Protein 6PAL (pdb70)

InterPro domains:
  IPR017853 Glycoside hydrolase superfamily [SSF51445] (33-312)

Nearest PDB structures (foldseek):
  6pal-assembly1_A  TM=1.002E+00  e=4.638E-93  Bacteroides uniformis
  6pal-assembly1_B  TM=1.001E+00  e=1.033E-88  Bacteroides uniformis
  3wfl-assembly1_A  TM=7.219E-01  e=1.065E-09  Talaromyces trachyspermus
  3wh9-assembly2_B  TM=6.836E-01  e=8.680E-09  Aspergillus niger
  8zqa-assembly1_F  TM=3.815E-01  e=1.167E-03  Rhodothermus profundi

Organism: Bacteroides uniformis (NCBI:txid820)

Sequence (803 aa):
AMGIVIEKAADGYKLSIDGRETYIKGVGGTYRLDIAAQSGANAFRTWGGNVEEIKKNLALASEEHNMYVMQGIGMTKDSIRYYDDEYKNKMRREEVRLLAETFKNDTSLLAWGIGNEIELGNANIAAAWNFVEELAQLIKSIDKRHLVVSTVISYNPSALDSVAKYAPSLDYVVGINVYGPMGEVQAVVDRSDYKGAFMITEWGPTGWWETASTEEWKAPIEQTSEEKRQVYEERYTQYISSANTRCLGSFVFLWGQKEERTPTWFSMFVEDKVDSLPLKGEKTPMVEAMQRVWTGKELDETAPIVRGMTIDGKSAIDNVRIKAGTLFKAEVSVTDKSLAYVWEVLKEATVLGFGGSYEPRPERMGDVAVSDKNVYETMIKVPGEEYRLYVYVLDNTGFVSTANIPFQVIDGIVIEKAGYKLSIDGRETYIKGVGGTYRLDIAAQSGANAFRTWGGNVEEIKKNLALASEHNMYVMQGIGMTKDSSIRYYDDEYKNKMRREEVRLLAETFKNDTSLLAWGIGNEIELGNANIAAAWNFVEELAQLIKSIDKRHLVSTVISYNPSALDSVAKYAPSLDYVGINVYGPMGEVQAVVDRSDYKGAFMITEWGPTGWWETASTEWKAPIEQTSEEKRQVYEERYTQYISANTRCLGSFVFLWGQKEERTPTWFSMFVEDKVDSLPLKGEKTPMVEAMQRVWTGKELDETAPIVRGMTIDGKSAIDNVRIKAGTLFKAEVSVTDSLAYVWEVLKEATVLGFGGSYEPRPERMGDVAVSDKNVYETMIKVPGEYRLYVYVLDNTGFVSTANIPFQVID

Structure (mmCIF, N/CA/C/O backbone):
data_6PAL
#
_entry.id   6PAL
#
_cell.length_a   65.675
_cell.length_b   106.030
_cell.length_c   126.977
_cell.angle_alpha   90.000
_cell.angle_beta   90.000
_cell.angle_gamma   90.000
#
_symmetry.space_group_name_H-M   'P 21 21 21'
#
loop_
_entity.id
_entity.type
_entity.pdbx_description
1 polymer 'Uncharacterized protein'
2 non-polymer 'ACETATE ION'
3 non-polymer 'SULFATE ION'
4 water water
#
loop_
_atom_site.group_PDB
_atom_site.id
_atom_site.type_symbol
_atom_site.label_atom_id
_atom_site.label_alt_id
_atom_site.label_comp_id
_atom_site.label_asym_id
_atom_site.label_entity_id
_atom_site.label_seq_id
_atom_site.pdbx_PDB_ins_code
_atom_site.Cartn_x
_atom_site.Cartn_y
_atom_site.Cartn_z
_atom_site.occupancy
_atom_site.B_iso_or_equiv
_atom_site.auth_seq_id
_atom_site.auth_comp_id
_atom_site.auth_asym_id
_atom_site.auth_atom_id
_atom_site.pdbx_PDB_model_num
ATOM 1 N N . ALA A 1 1 ? 12.863 -17.886 3.946 1.000 54.760 23 ALA A N 1
ATOM 2 C CA . ALA A 1 1 ? 12.697 -17.855 2.465 1.000 48.130 23 ALA A CA 1
ATOM 3 C C . ALA A 1 1 ? 13.604 -16.783 1.827 1.000 37.690 23 ALA A C 1
ATOM 4 O O . ALA A 1 1 ? 13.291 -16.376 0.677 1.000 36.740 23 ALA A O 1
ATOM 13 N N . MET A 1 2 ? 14.702 -16.358 2.478 1.000 35.090 24 MET A N 1
ATOM 14 C CA . MET A 1 2 ? 15.632 -15.347 1.879 1.000 35.090 24 MET A CA 1
ATOM 15 C C . MET A 1 2 ? 16.556 -16.006 0.852 1.000 34.390 24 MET A C 1
ATOM 16 O O . MET A 1 2 ? 16.950 -17.166 1.042 1.000 33.310 24 MET A O 1
ATOM 30 N N . GLY A 1 3 ? 16.910 -15.232 -0.162 1.000 29.740 25 GLY A N 1
ATOM 31 C CA . GLY A 1 3 ? 17.739 -15.661 -1.295 1.000 30.310 25 GLY A CA 1
ATOM 32 C C . GLY A 1 3 ? 16.862 -15.929 -2.504 1.000 29.040 25 GLY A C 1
ATOM 33 O O . GLY A 1 3 ? 15.670 -15.599 -2.465 1.000 24.820 25 GLY A O 1
ATOM 37 N N . ILE A 1 4 ? 17.429 -16.553 -3.537 1.000 25.860 26 ILE A N 1
ATOM 38 C CA . ILE A 1 4 ? 16.744 -16.673 -4.847 1.000 24.310 26 ILE A CA 1
ATOM 39 C C . ILE A 1 4 ? 16.238 -18.111 -4.944 1.000 22.350 26 ILE A C 1
ATOM 40 O O . ILE A 1 4 ? 17.052 -19.047 -4.776 1.000 23.020 26 ILE A O 1
ATOM 56 N N . VAL A 1 5 ? 14.954 -18.287 -5.189 1.000 23.320 27 VAL A N 1
ATOM 57 C CA . VAL A 1 5 ? 14.351 -19.646 -5.224 1.000 25.320 27 VAL A CA 1
ATOM 58 C C . VAL A 1 5 ? 13.430 -19.743 -6.432 1.000 25.690 27 VAL A C 1
ATOM 59 O O . VAL A 1 5 ? 12.708 -18.804 -6.729 1.000 27.710 27 VAL A O 1
ATOM 72 N N . ILE A 1 6 ? 13.418 -20.918 -7.031 1.000 22.940 28 ILE A N 1
ATOM 73 C CA . ILE A 1 6 ? 12.465 -21.293 -8.095 1.000 24.270 28 ILE A CA 1
ATOM 74 C C . ILE A 1 6 ? 11.492 -22.298 -7.473 1.000 30.740 28 ILE A C 1
ATOM 75 O O . ILE A 1 6 ? 11.970 -23.266 -6.871 1.000 31.870 28 ILE A O 1
ATOM 91 N N . GLU A 1 7 ? 10.198 -22.069 -7.604 1.000 30.830 29 GLU A N 1
ATOM 92 C CA . GLU A 1 7 ? 9.170 -22.984 -7.061 1.000 36.330 29 GLU A CA 1
ATOM 93 C C . GLU A 1 7 ? 8.234 -23.391 -8.192 1.000 36.590 29 GLU A C 1
ATOM 94 O O . GLU A 1 7 ? 8.004 -22.561 -9.094 1.000 30.200 29 GLU A O 1
ATOM 106 N N . LYS A 1 8 ? 7.735 -24.627 -8.137 1.000 34.120 30 LYS A N 1
ATOM 107 C CA . LYS A 1 8 ? 6.562 -25.049 -8.929 1.000 36.920 30 LYS A CA 1
ATOM 108 C C . LYS A 1 8 ? 5.415 -24.085 -8.627 1.000 38.870 30 LYS A C 1
ATOM 109 O O . LYS A 1 8 ? 5.181 -23.756 -7.447 1.000 45.570 30 LYS A O 1
ATOM 128 N N . ALA A 1 9 ? 4.781 -23.578 -9.678 1.000 35.820 31 ALA A N 1
ATOM 129 C CA . ALA A 1 9 ? 3.560 -22.763 -9.614 1.000 37.930 31 ALA A CA 1
ATOM 130 C C . ALA A 1 9 ? 2.410 -23.695 -10.012 1.000 43.470 31 ALA A C 1
ATOM 131 O O . ALA A 1 9 ? 2.697 -24.836 -10.409 1.000 43.440 31 ALA A O 1
ATOM 138 N N . ALA A 1 10 ? 1.160 -23.268 -9.847 1.000 49.590 32 ALA A N 1
ATOM 139 C CA . ALA A 1 10 ? -0.024 -24.013 -10.323 1.000 47.630 32 ALA A CA 1
ATOM 140 C C . ALA A 1 10 ? 0.209 -24.362 -11.802 1.000 48.930 32 ALA A C 1
ATOM 141 O O . ALA A 1 10 ? 0.084 -25.539 -12.171 1.000 52.010 32 ALA A O 1
ATOM 148 N N . ASP A 1 11 ? 0.622 -23.363 -12.587 1.000 46.110 33 ASP A N 1
ATOM 149 C CA . ASP A 1 11 ? 1.061 -23.476 -14.001 1.000 42.370 33 ASP A CA 1
ATOM 150 C C . ASP A 1 11 ? 2.560 -23.135 -14.092 1.000 37.230 33 ASP A C 1
ATOM 151 O O . ASP A 1 11 ? 2.913 -21.953 -13.836 1.000 36.430 33 ASP A O 1
ATOM 160 N N . GLY A 1 12 ? 3.399 -24.112 -14.445 1.000 32.440 34 GLY A N 1
ATOM 161 C CA . GLY A 1 12 ? 4.845 -23.907 -14.678 1.000 30.970 34 GLY A CA 1
ATOM 162 C C . GLY A 1 12 ? 5.609 -23.575 -13.409 1.000 29.410 34 GLY A C 1
ATOM 163 O O . GLY A 1 12 ? 5.436 -24.278 -12.378 1.000 28.930 34 GLY A O 1
ATOM 167 N N . TYR A 1 13 ? 6.425 -22.522 -13.448 1.000 24.880 35 TYR A N 1
ATOM 168 C CA . TYR A 1 13 ? 7.365 -22.199 -12.353 1.000 22.380 35 TYR A CA 1
ATOM 169 C C . TYR A 1 13 ? 7.321 -20.700 -12.102 1.000 23.130 35 TYR A C 1
ATOM 170 O O . TYR A 1 13 ? 6.986 -19.949 -13.043 1.000 23.920 35 TYR A O 1
ATOM 188 N N . LYS A 1 14 ? 7.800 -20.299 -10.930 1.000 24.650 36 LYS A N 1
ATOM 189 C CA . LYS A 1 14 ? 7.986 -18.865 -10.605 1.000 25.810 36 LYS A CA 1
ATOM 190 C C . LYS A 1 14 ? 9.294 -18.709 -9.854 1.000 24.430 36 LYS A C 1
ATOM 191 O O . LYS A 1 14 ? 9.756 -19.660 -9.207 1.000 28.330 36 LYS A O 1
ATOM 210 N N . LEU A 1 15 ? 9.867 -17.524 -9.942 1.000 22.600 37 LEU A N 1
ATOM 211 C CA . LEU A 1 15 ? 11.153 -17.189 -9.313 1.000 23.090 37 LEU A CA 1
ATOM 212 C C . LEU A 1 15 ? 10.872 -16.094 -8.300 1.000 22.270 37 LEU A C 1
ATOM 213 O O . LEU A 1 15 ? 10.144 -15.147 -8.650 1.000 23.640 37 LEU A O 1
ATOM 229 N N . SER A 1 16 ? 11.396 -16.271 -7.093 1.000 23.610 38 SER A N 1
ATOM 230 C CA . SER A 1 16 ? 11.290 -15.298 -5.976 1.000 25.620 38 SER A CA 1
ATOM 231 C C . SER A 1 16 ? 12.679 -14.873 -5.522 1.000 23.740 38 SER A C 1
ATOM 232 O O . SER A 1 16 ? 13.588 -15.708 -5.469 1.000 27.200 38 SER A O 1
ATOM 240 N N . ILE A 1 17 ? 12.833 -13.577 -5.291 1.000 23.750 39 ILE A N 1
ATOM 241 C CA . ILE A 1 17 ? 14.031 -12.945 -4.710 1.000 22.660 39 ILE A CA 1
ATOM 242 C C . ILE A 1 17 ? 13.598 -12.439 -3.323 1.000 24.720 39 ILE A C 1
ATOM 243 O O . ILE A 1 17 ? 12.732 -11.538 -3.279 1.000 23.510 39 ILE A O 1
ATOM 259 N N . ASP A 1 18 ? 14.111 -13.053 -2.263 1.000 24.040 40 ASP A N 1
ATOM 260 C CA . ASP A 1 18 ? 13.756 -12.652 -0.875 1.000 25.520 40 ASP A CA 1
ATOM 261 C C . ASP A 1 18 ? 12.230 -12.669 -0.707 1.000 24.390 40 ASP A C 1
ATOM 262 O O . ASP A 1 18 ? 11.654 -11.741 -0.133 1.000 27.580 40 ASP A O 1
ATOM 271 N N . GLY A 1 19 ? 11.593 -13.704 -1.226 1.000 23.900 41 GLY A N 1
ATOM 272 C CA . GLY A 1 19 ? 10.157 -13.989 -1.087 1.000 25.360 41 GLY A CA 1
ATOM 273 C C . GLY A 1 19 ? 9.290 -13.157 -2.006 1.000 27.020 41 GLY A C 1
ATOM 274 O O . GLY A 1 19 ? 8.079 -13.284 -1.888 1.000 26.470 41 GLY A O 1
ATOM 278 N N . ARG A 1 20 ? 9.857 -12.344 -2.898 1.000 26.370 42 ARG A N 1
ATOM 279 C CA . ARG A 1 20 ? 9.070 -11.538 -3.859 1.000 25.850 42 ARG A CA 1
ATOM 280 C C . ARG A 1 20 ? 9.183 -12.124 -5.267 1.000 25.600 42 ARG A C 1
ATOM 281 O O . ARG A 1 20 ? 10.289 -12.114 -5.820 1.000 23.410 42 ARG A O 1
ATOM 302 N N . GLU A 1 21 ? 8.059 -12.558 -5.834 1.000 25.770 43 GLU A N 1
ATOM 303 C CA . GLU A 1 21 ? 7.998 -13.091 -7.212 1.000 28.570 43 GLU A CA 1
ATOM 304 C C . GLU A 1 21 ? 8.498 -12.016 -8.184 1.000 25.710 43 GLU A C 1
ATOM 305 O O . GLU A 1 21 ? 8.013 -10.863 -8.132 1.000 27.260 43 GLU A O 1
ATOM 317 N N . THR A 1 22 ? 9.496 -12.342 -9.000 1.000 23.820 44 THR A N 1
ATOM 318 C CA . THR A 1 22 ? 10.203 -11.357 -9.855 1.000 22.990 44 THR A CA 1
ATOM 319 C C . THR A 1 22 ? 10.452 -11.975 -11.225 1.000 25.180 44 THR A C 1
ATOM 320 O O . THR A 1 22 ? 11.084 -13.047 -11.289 1.000 24.580 44 THR A O 1
ATOM 331 N N . TYR A 1 23 ? 10.037 -11.302 -12.280 1.000 20.120 45 TYR A N 1
ATOM 332 C CA . TYR A 1 23 ? 10.336 -11.775 -13.653 1.000 21.470 45 TYR A CA 1
ATOM 333 C C . TYR A 1 23 ? 11.688 -11.188 -14.055 1.000 19.050 45 TYR A C 1
ATOM 334 O O . TYR A 1 23 ? 11.983 -10.018 -13.702 1.000 21.350 45 TYR A O 1
ATOM 352 N N . ILE A 1 24 ? 12.488 -11.958 -14.772 1.000 19.790 46 ILE A N 1
ATOM 353 C CA . ILE A 1 24 ? 13.831 -11.509 -15.224 1.000 19.260 46 ILE A CA 1
ATOM 354 C C . ILE A 1 24 ? 13.693 -10.870 -16.607 1.000 20.090 46 ILE A C 1
ATOM 355 O O . ILE A 1 24 ? 13.459 -11.579 -17.590 1.000 19.190 46 ILE A O 1
ATOM 371 N N . LYS A 1 25 ? 13.815 -9.544 -16.606 1.000 19.770 47 LYS A N 1
ATOM 372 C CA . LYS A 1 25 ? 13.650 -8.621 -17.748 1.000 19.520 47 LYS A CA 1
ATOM 373 C C . LYS A 1 25 ? 15.056 -8.151 -18.083 1.000 18.980 47 LYS A C 1
ATOM 374 O O . LYS A 1 25 ? 15.511 -7.106 -17.549 1.000 20.360 47 LYS A O 1
ATOM 393 N N . GLY A 1 26 ? 15.750 -8.939 -18.906 1.000 18.140 48 GLY A N 1
ATOM 394 C CA . GLY A 1 26 ? 17.198 -8.784 -19.041 1.000 16.810 48 GLY A CA 1
ATOM 395 C C . GLY A 1 26 ? 17.676 -8.339 -20.407 1.000 17.230 48 GLY A C 1
ATOM 396 O O . GLY A 1 26 ? 16.965 -8.499 -21.445 1.000 16.910 48 GLY A O 1
ATOM 400 N N . VAL A 1 27 ? 18.890 -7.817 -20.390 1.000 17.430 49 VAL A N 1
ATOM 401 C CA . VAL A 1 27 ? 19.683 -7.542 -21.609 1.000 15.930 49 VAL A CA 1
ATOM 402 C C . VAL A 1 27 ? 20.952 -8.398 -21.563 1.000 16.730 49 VAL A C 1
ATOM 403 O O . VAL A 1 27 ? 21.515 -8.594 -20.463 1.000 17.880 49 VAL A O 1
ATOM 416 N N . GLY A 1 28 ? 21.419 -8.815 -22.738 1.000 17.780 50 GLY A N 1
ATOM 417 C CA . GLY A 1 28 ? 22.772 -9.389 -22.899 1.000 19.920 50 GLY A CA 1
ATOM 418 C C . GLY A 1 28 ? 23.824 -8.292 -22.799 1.000 19.140 50 GLY A C 1
ATOM 419 O O . GLY A 1 28 ? 23.737 -7.310 -23.539 1.000 19.190 50 GLY A O 1
ATOM 423 N N . GLY A 1 29 ? 24.784 -8.429 -21.882 1.000 20.240 51 GLY A N 1
ATOM 424 C CA . GLY A 1 29 ? 25.966 -7.558 -21.811 1.000 21.720 51 GLY A CA 1
ATOM 425 C C . GLY A 1 29 ? 25.735 -6.328 -20.950 1.000 21.880 51 GLY A C 1
ATOM 426 O O . GLY A 1 29 ? 24.705 -6.241 -20.265 1.000 22.100 51 GLY A O 1
ATOM 430 N N . THR A 1 30 ? 26.652 -5.364 -21.039 1.000 22.060 52 THR A N 1
ATOM 431 C CA . THR A 1 30 ? 26.727 -4.211 -20.110 1.000 22.280 52 THR A CA 1
ATOM 432 C C . THR A 1 30 ? 26.748 -2.882 -20.865 1.000 23.100 52 THR A C 1
ATOM 433 O O . THR A 1 30 ? 27.133 -1.876 -20.260 1.000 21.560 52 THR A O 1
ATOM 444 N N . TYR A 1 31 ? 26.300 -2.846 -22.117 1.000 19.840 53 TYR A N 1
ATOM 445 C CA . TYR A 1 31 ? 26.230 -1.586 -22.882 1.000 21.070 53 TYR A CA 1
ATOM 446 C C . TYR A 1 31 ? 25.018 -0.759 -22.447 1.000 19.260 53 TYR A C 1
ATOM 447 O O . TYR A 1 31 ? 23.902 -1.277 -22.423 1.000 20.810 53 TYR A O 1
ATOM 465 N N . ARG A 1 32 ? 25.196 0.554 -22.203 1.000 20.740 54 ARG A N 1
ATOM 466 C CA . ARG A 1 32 ? 24.100 1.510 -21.853 1.000 21.810 54 ARG A CA 1
ATOM 467 C C . ARG A 1 32 ? 23.080 0.886 -20.870 1.000 20.790 54 ARG A C 1
ATOM 468 O O . ARG A 1 32 ? 21.851 0.874 -21.114 1.000 20.100 54 ARG A O 1
ATOM 489 N N . LEU A 1 33 ? 23.552 0.423 -19.717 1.000 21.010 55 LEU A N 1
ATOM 490 C CA . LEU A 1 33 ? 22.664 -0.134 -18.682 1.000 21.690 55 LEU A CA 1
ATOM 491 C C . LEU A 1 33 ? 21.832 0.998 -18.072 1.000 22.450 55 LEU A C 1
ATOM 492 O O . LEU A 1 33 ? 20.777 0.683 -17.525 1.000 21.790 55 LEU A O 1
ATOM 508 N N . ASP A 1 34 ? 22.262 2.262 -18.235 1.000 24.280 56 ASP A N 1
ATOM 509 C CA . ASP A 1 34 ? 21.448 3.443 -17.845 1.000 26.140 56 ASP A CA 1
ATOM 510 C C . ASP A 1 34 ? 20.146 3.373 -18.634 1.000 25.130 56 ASP A C 1
ATOM 511 O O . ASP A 1 34 ? 19.112 3.432 -18.024 1.000 24.040 56 ASP A O 1
ATOM 520 N N . ILE A 1 35 ? 20.219 3.212 -19.949 1.000 22.510 57 ILE A N 1
ATOM 521 C CA . ILE A 1 35 ? 18.993 3.140 -20.787 1.000 22.510 57 ILE A CA 1
ATOM 522 C C . ILE A 1 35 ? 18.215 1.854 -20.477 1.000 20.760 57 ILE A C 1
ATOM 523 O O . ILE A 1 35 ? 16.967 1.906 -20.437 1.000 21.290 57 ILE A O 1
ATOM 539 N N . ALA A 1 36 ? 18.895 0.728 -20.235 1.000 23.440 58 ALA A N 1
ATOM 540 C CA . ALA A 1 36 ? 18.212 -0.544 -19.897 1.000 22.130 58 ALA A CA 1
ATOM 541 C C . ALA A 1 36 ? 17.346 -0.303 -18.649 1.000 20.740 58 ALA A C 1
ATOM 542 O O . ALA A 1 36 ? 16.103 -0.564 -18.669 1.000 21.810 58 ALA A O 1
ATOM 549 N N . ALA A 1 37 ? 17.947 0.253 -17.606 1.000 24.220 59 ALA A N 1
ATOM 550 C CA . ALA A 1 37 ? 17.229 0.515 -16.330 1.000 25.330 59 ALA A CA 1
ATOM 551 C C . ALA A 1 37 ? 16.086 1.519 -16.584 1.000 24.770 59 ALA A C 1
ATOM 552 O O . ALA A 1 37 ? 14.980 1.272 -16.087 1.000 23.480 59 ALA A O 1
ATOM 559 N N . GLN A 1 38 ? 16.337 2.587 -17.343 1.000 27.530 60 GLN A N 1
ATOM 560 C CA . GLN A 1 38 ? 15.319 3.623 -17.689 1.000 27.340 60 GLN A CA 1
ATOM 561 C C . GLN A 1 38 ? 14.151 2.941 -18.404 1.000 28.350 60 GLN A C 1
ATOM 562 O O . GLN A 1 38 ? 13.021 3.369 -18.175 1.000 24.140 60 GLN A O 1
ATOM 576 N N . SER A 1 39 ? 14.411 1.888 -19.203 1.000 23.730 61 SER A N 1
ATOM 577 C CA . SER A 1 39 ? 13.404 1.172 -20.018 1.000 25.180 61 SER A CA 1
ATOM 578 C C . SER A 1 39 ? 12.648 0.094 -19.229 1.000 24.160 61 SER A C 1
ATOM 579 O O . SER A 1 39 ? 11.735 -0.512 -19.817 1.000 24.960 61 SER A O 1
ATOM 587 N N . GLY A 1 40 ? 13.027 -0.202 -17.984 1.000 23.410 62 GLY A N 1
ATOM 588 C CA . GLY A 1 40 ? 12.309 -1.214 -17.182 1.000 22.850 62 GLY A CA 1
ATOM 589 C C . GLY A 1 40 ? 13.069 -2.536 -17.045 1.000 23.090 62 GLY A C 1
ATOM 590 O O . GLY A 1 40 ? 12.533 -3.464 -16.433 1.000 22.650 62 GLY A O 1
ATOM 594 N N . ALA A 1 41 ? 14.287 -2.638 -17.571 1.000 21.780 63 ALA A N 1
ATOM 595 C CA . ALA A 1 41 ? 15.118 -3.856 -17.450 1.000 20.710 63 ALA A CA 1
ATOM 596 C C . ALA A 1 41 ? 15.498 -4.008 -15.975 1.000 21.220 63 ALA A C 1
ATOM 597 O O . ALA A 1 41 ? 15.801 -2.974 -15.340 1.000 21.150 63 ALA A O 1
ATOM 604 N N . ASN A 1 42 ? 15.511 -5.228 -15.452 1.000 19.290 64 ASN A N 1
ATOM 605 C CA . ASN A 1 42 ? 15.990 -5.451 -14.060 1.000 21.420 64 ASN A CA 1
ATOM 606 C C . ASN A 1 42 ? 17.170 -6.425 -14.009 1.000 20.080 64 ASN A C 1
ATOM 607 O O . ASN A 1 42 ? 17.578 -6.834 -12.898 1.000 20.600 64 ASN A O 1
ATOM 618 N N . ALA A 1 43 ? 17.804 -6.735 -15.133 1.000 20.370 65 ALA A N 1
ATOM 619 C CA . ALA A 1 43 ? 18.835 -7.770 -15.150 1.000 18.750 65 ALA A CA 1
ATOM 620 C C . ALA A 1 43 ? 19.731 -7.641 -16.371 1.000 18.170 65 ALA A C 1
ATOM 621 O O . ALA A 1 43 ? 19.277 -7.193 -17.438 1.000 17.000 65 ALA A O 1
ATOM 628 N N . PHE A 1 44 ? 20.944 -8.124 -16.228 1.000 17.050 66 PHE A N 1
ATOM 629 C CA . PHE A 1 44 ? 21.825 -8.338 -17.404 1.000 18.770 66 PHE A CA 1
ATOM 630 C C . PHE A 1 44 ? 22.638 -9.611 -17.218 1.000 18.380 66 PHE A C 1
ATOM 631 O O . PHE A 1 44 ? 22.768 -10.155 -16.104 1.000 17.900 66 PHE A O 1
ATOM 648 N N . ARG A 1 45 ? 23.133 -10.106 -18.341 1.000 17.890 67 ARG A N 1
ATOM 649 C CA . ARG A 1 45 ? 23.864 -11.380 -18.402 1.000 18.530 67 ARG A CA 1
ATOM 650 C C . ARG A 1 45 ? 25.272 -11.099 -18.902 1.000 18.440 67 ARG A C 1
ATOM 651 O O . ARG A 1 45 ? 25.407 -10.354 -19.863 1.000 18.190 67 ARG A O 1
ATOM 672 N N . THR A 1 46 ? 26.256 -11.748 -18.300 1.000 18.380 68 THR A N 1
ATOM 673 C CA . THR A 1 46 ? 27.680 -11.709 -18.711 1.000 19.210 68 THR A CA 1
ATOM 674 C C . THR A 1 46 ? 28.161 -13.137 -18.984 1.000 22.310 68 THR A C 1
ATOM 675 O O . THR A 1 46 ? 27.562 -14.130 -18.458 1.000 18.580 68 THR A O 1
ATOM 686 N N . TRP A 1 47 ? 29.233 -13.256 -19.761 1.000 22.840 69 TRP A N 1
ATOM 687 C CA . TRP A 1 47 ? 29.743 -14.586 -20.185 1.000 26.710 69 TRP A CA 1
ATOM 688 C C . TRP A 1 47 ? 30.918 -15.052 -19.310 1.000 27.620 69 TRP A C 1
ATOM 689 O O . TRP A 1 47 ? 31.154 -16.291 -19.228 1.000 27.380 69 TRP A O 1
ATOM 710 N N . GLY A 1 48 ? 31.660 -14.135 -18.700 1.000 25.700 70 GLY A N 1
ATOM 711 C CA . GLY A 1 48 ? 32.820 -14.502 -17.875 1.000 28.400 70 GLY A CA 1
ATOM 712 C C . GLY A 1 48 ? 33.359 -13.317 -17.103 1.000 28.800 70 GLY A C 1
ATOM 713 O O . GLY A 1 48 ? 32.621 -12.326 -16.927 1.000 28.800 70 GLY A O 1
ATOM 717 N N . GLY A 1 49 ? 34.616 -13.419 -16.682 1.000 30.990 71 GLY A N 1
ATOM 718 C CA . GLY A 1 49 ? 35.284 -12.446 -15.809 1.000 28.460 71 GLY A CA 1
ATOM 719 C C . GLY A 1 49 ? 35.983 -13.113 -14.639 1.000 27.500 71 GLY A C 1
ATOM 720 O O . GLY A 1 49 ? 35.456 -14.134 -14.087 1.000 25.990 71 GLY A O 1
ATOM 724 N N . ASN A 1 50 ? 37.108 -12.512 -14.237 1.000 27.000 72 ASN A N 1
ATOM 725 C CA . ASN A 1 50 ? 37.833 -12.841 -12.985 1.000 31.220 72 ASN A CA 1
ATOM 726 C C . ASN A 1 50 ? 37.120 -12.141 -11.815 1.000 27.370 72 ASN A C 1
ATOM 727 O O . ASN A 1 50 ? 36.104 -11.431 -12.057 1.000 26.780 72 ASN A O 1
ATOM 738 N N . VAL A 1 51 ? 37.619 -12.315 -10.590 1.000 28.260 73 VAL A N 1
ATOM 739 C CA . VAL A 1 51 ? 36.986 -11.731 -9.363 1.000 30.410 73 VAL A CA 1
ATOM 740 C C . VAL A 1 51 ? 36.823 -10.220 -9.562 1.000 28.840 73 VAL A C 1
ATOM 741 O O . VAL A 1 51 ? 35.714 -9.686 -9.296 1.000 25.770 73 VAL A O 1
ATOM 754 N N . GLU A 1 52 ? 37.875 -9.525 -10.015 1.000 31.310 74 GLU A N 1
ATOM 755 C CA . GLU A 1 52 ? 37.836 -8.040 -10.133 1.000 32.760 74 GLU A CA 1
ATOM 756 C C . GLU A 1 52 ? 36.816 -7.618 -11.192 1.000 29.390 74 GLU A C 1
ATOM 757 O O . GLU A 1 52 ? 36.147 -6.582 -10.993 1.000 25.660 74 GLU A O 1
ATOM 769 N N . GLU A 1 53 ? 36.733 -8.339 -12.311 1.000 27.450 75 GLU A N 1
ATOM 770 C CA . GLU A 1 53 ? 35.770 -8.007 -13.402 1.000 27.660 75 GLU A CA 1
ATOM 771 C C . GLU A 1 53 ? 34.347 -8.237 -12.878 1.000 24.750 75 GLU A C 1
ATOM 772 O O . GLU A 1 53 ? 33.474 -7.389 -13.110 1.000 23.810 75 GLU A O 1
ATOM 784 N N . ILE A 1 54 ? 34.124 -9.309 -12.125 1.000 23.770 76 ILE A N 1
ATOM 785 C CA . ILE A 1 54 ? 32.781 -9.603 -11.555 1.000 23.250 76 ILE A CA 1
ATOM 786 C C . ILE A 1 54 ? 32.431 -8.524 -10.522 1.000 24.050 76 ILE A C 1
ATOM 787 O O . ILE A 1 54 ? 31.296 -8.040 -10.517 1.000 22.150 76 ILE A O 1
ATOM 803 N N . LYS A 1 55 ? 33.374 -8.106 -9.681 1.000 23.230 77 LYS A N 1
ATOM 804 C CA . LYS A 1 55 ? 33.080 -7.019 -8.710 1.000 27.270 77 LYS A CA 1
ATOM 805 C C . LYS A 1 55 ? 32.612 -5.778 -9.475 1.000 24.820 77 LYS A C 1
ATOM 806 O O . LYS A 1 55 ? 31.687 -5.129 -9.007 1.000 24.690 77 LYS A O 1
ATOM 825 N N . LYS A 1 56 ? 33.229 -5.454 -10.607 1.000 25.860 78 LYS A N 1
ATOM 826 C CA . LYS A 1 56 ? 32.830 -4.263 -11.382 1.000 28.180 78 LYS A CA 1
ATOM 827 C C . LYS A 1 56 ? 31.417 -4.481 -11.934 1.000 24.650 78 LYS A C 1
ATOM 828 O O . LYS A 1 56 ? 30.621 -3.543 -11.861 1.000 21.790 78 LYS A O 1
ATOM 847 N N . ASN A 1 57 ? 31.119 -5.661 -12.482 1.000 23.080 79 ASN A N 1
ATOM 848 C CA . ASN A 1 57 ? 29.769 -5.990 -13.015 1.000 22.360 79 ASN A CA 1
ATOM 849 C C . ASN A 1 57 ? 28.743 -5.803 -11.888 1.000 22.200 79 ASN A C 1
ATOM 850 O O . ASN A 1 57 ? 27.676 -5.240 -12.137 1.000 22.670 79 ASN A O 1
ATOM 861 N N . LEU A 1 58 ? 29.012 -6.309 -10.684 1.000 21.490 80 LEU A N 1
ATOM 862 C CA . LEU A 1 58 ? 28.012 -6.309 -9.586 1.000 21.740 80 LEU A CA 1
ATOM 863 C C . LEU A 1 58 ? 27.857 -4.875 -9.039 1.000 22.540 80 LEU A C 1
ATOM 864 O O . LEU A 1 58 ? 26.772 -4.569 -8.585 1.000 22.570 80 LEU A O 1
ATOM 880 N N . ALA A 1 59 ? 28.915 -4.061 -9.068 1.000 24.420 81 ALA A N 1
ATOM 881 C CA . ALA A 1 59 ? 28.844 -2.619 -8.688 1.000 26.410 81 ALA A CA 1
ATOM 882 C C . ALA A 1 59 ? 27.989 -1.856 -9.714 1.000 24.190 81 ALA A C 1
ATOM 883 O O . ALA A 1 59 ? 27.136 -1.036 -9.324 1.000 25.280 81 ALA A O 1
ATOM 890 N N . LEU A 1 60 ? 28.150 -2.148 -11.009 1.000 25.320 82 LEU A N 1
ATOM 891 C CA . LEU A 1 60 ? 27.315 -1.515 -12.072 1.000 24.940 82 LEU A CA 1
ATOM 892 C C . LEU A 1 60 ? 25.860 -1.902 -11.829 1.000 22.260 82 LEU A C 1
ATOM 893 O O . LEU A 1 60 ? 24.980 -1.049 -11.897 1.000 24.210 82 LEU A O 1
ATOM 909 N N . ALA A 1 61 ? 25.612 -3.185 -11.591 1.000 20.310 83 ALA A N 1
ATOM 910 C CA . ALA A 1 61 ? 24.262 -3.723 -11.355 1.000 18.730 83 ALA A CA 1
ATOM 911 C C . ALA A 1 61 ? 23.659 -2.990 -10.142 1.000 21.160 83 ALA A C 1
ATOM 912 O O . ALA A 1 61 ? 22.482 -2.544 -10.190 1.000 22.030 83 ALA A O 1
ATOM 919 N N . SER A 1 62 ? 24.411 -2.857 -9.053 1.000 21.790 84 SER A N 1
ATOM 920 C CA . SER A 1 62 ? 23.911 -2.189 -7.819 1.000 23.450 84 SER A CA 1
ATOM 921 C C . SER A 1 62 ? 23.463 -0.750 -8.117 1.000 23.220 84 SER A C 1
ATOM 922 O O . SER A 1 62 ? 22.375 -0.342 -7.660 1.000 26.010 84 SER A O 1
ATOM 930 N N A GLU A 1 63 ? 24.260 -0.021 -8.904 0.500 24.640 85 GLU A N 1
ATOM 931 N N B GLU A 1 63 ? 24.276 0.011 -8.845 0.500 24.800 85 GLU A N 1
ATOM 932 C CA A GLU A 1 63 ? 24.048 1.408 -9.277 0.500 25.020 85 GLU A CA 1
ATOM 933 C CA B GLU A 1 63 ? 23.954 1.411 -9.225 0.500 25.000 85 GLU A CA 1
ATOM 934 C C A GLU A 1 63 ? 22.762 1.521 -10.109 0.500 25.460 85 GLU A C 1
ATOM 935 C C B GLU A 1 63 ? 22.597 1.409 -9.932 0.500 25.630 85 GLU A C 1
ATOM 936 O O A GLU A 1 63 ? 22.092 2.559 -10.023 0.500 22.500 85 GLU A O 1
ATOM 937 O O B GLU A 1 63 ? 21.706 2.207 -9.547 0.500 21.610 85 GLU A O 1
ATOM 960 N N . HIS A 1 64 ? 22.407 0.482 -10.876 1.000 25.650 86 HIS A N 1
ATOM 961 C CA . HIS A 1 64 ? 21.182 0.446 -11.723 1.000 24.800 86 HIS A CA 1
ATOM 962 C C . HIS A 1 64 ? 20.040 -0.347 -11.086 1.000 23.730 86 HIS A C 1
ATOM 963 O O . HIS A 1 64 ? 18.976 -0.448 -11.733 1.000 25.930 86 HIS A O 1
ATOM 978 N N . ASN A 1 65 ? 20.217 -0.879 -9.877 1.000 26.350 87 ASN A N 1
ATOM 979 C CA . ASN A 1 65 ? 19.186 -1.701 -9.198 1.000 27.890 87 ASN A CA 1
ATOM 980 C C . ASN A 1 65 ? 18.846 -2.906 -10.080 1.000 25.780 87 ASN A C 1
ATOM 981 O O . ASN A 1 65 ? 17.648 -3.217 -10.247 1.000 25.740 87 ASN A O 1
ATOM 992 N N . MET A 1 66 ? 19.867 -3.539 -10.653 1.000 23.480 88 MET A N 1
ATOM 993 C CA . MET A 1 66 ? 19.667 -4.695 -11.557 1.000 21.730 88 MET A CA 1
ATOM 994 C C . MET A 1 66 ? 20.311 -5.947 -10.966 1.000 20.550 88 MET A C 1
ATOM 995 O O . MET A 1 66 ? 21.183 -5.836 -10.102 1.000 21.510 88 MET A O 1
ATOM 1009 N N . TYR A 1 67 ? 19.923 -7.106 -11.472 1.000 19.350 89 TYR A N 1
ATOM 1010 C CA . TYR A 1 67 ? 20.494 -8.410 -11.071 1.000 20.210 89 TYR A CA 1
ATOM 1011 C C . TYR A 1 67 ? 21.390 -8.904 -12.189 1.000 22.160 89 TYR A C 1
ATOM 1012 O O . TYR A 1 67 ? 21.143 -8.498 -13.367 1.000 22.140 89 TYR A O 1
ATOM 1030 N N . VAL A 1 68 ? 22.341 -9.778 -11.846 1.000 19.890 90 VAL A N 1
ATOM 1031 C CA . VAL A 1 68 ? 23.307 -10.313 -12.836 1.000 18.370 90 VAL A CA 1
ATOM 1032 C C . VAL A 1 68 ? 23.174 -11.827 -12.938 1.000 18.030 90 VAL A C 1
ATOM 1033 O O . VAL A 1 68 ? 23.182 -12.535 -11.918 1.000 20.350 90 VAL A O 1
ATOM 1046 N N . MET A 1 69 ? 23.059 -12.308 -14.160 1.000 19.040 91 MET A N 1
ATOM 1047 C CA . MET A 1 69 ? 23.375 -13.728 -14.447 1.000 18.270 91 MET A CA 1
ATOM 1048 C C . MET A 1 69 ? 24.833 -13.739 -14.878 1.000 18.320 91 MET A C 1
ATOM 1049 O O . MET A 1 69 ? 25.152 -13.282 -16.002 1.000 19.000 91 MET A O 1
ATOM 1063 N N . GLN A 1 70 ? 25.707 -14.190 -13.979 1.000 18.500 92 GLN A N 1
ATOM 1064 C CA . GLN A 1 70 ? 27.172 -14.116 -14.163 1.000 17.470 92 GLN A CA 1
ATOM 1065 C C . GLN A 1 70 ? 27.682 -15.443 -14.732 1.000 17.670 92 GLN A C 1
ATOM 1066 O O . GLN A 1 70 ? 27.583 -16.500 -14.062 1.000 16.320 92 GLN A O 1
ATOM 1080 N N . GLY A 1 71 ? 28.282 -15.369 -15.910 1.000 19.190 93 GLY A N 1
ATOM 1081 C CA . GLY A 1 71 ? 28.818 -16.547 -16.592 1.000 20.100 93 GLY A CA 1
ATOM 1082 C C . GLY A 1 71 ? 30.140 -16.995 -16.023 1.000 19.900 93 GLY A C 1
ATOM 1083 O O . GLY A 1 71 ? 30.932 -16.167 -15.523 1.000 20.500 93 GLY A O 1
ATOM 1087 N N . ILE A 1 72 ? 30.357 -18.294 -16.079 1.000 19.510 94 ILE A N 1
ATOM 1088 C CA . ILE A 1 72 ? 31.682 -18.918 -15.838 1.000 21.780 94 ILE A CA 1
ATOM 1089 C C . ILE A 1 72 ? 32.086 -19.606 -17.143 1.000 21.870 94 ILE A C 1
ATOM 1090 O O . ILE A 1 72 ? 31.320 -20.466 -17.620 1.000 22.230 94 ILE A O 1
ATOM 1106 N N . GLY A 1 73 ? 33.263 -19.286 -17.649 1.000 22.420 95 GLY A N 1
ATOM 1107 C CA . GLY A 1 73 ? 33.721 -19.744 -18.978 1.000 26.450 95 GLY A CA 1
ATOM 1108 C C . GLY A 1 73 ? 34.200 -21.173 -18.876 1.000 26.140 95 GLY A C 1
ATOM 1109 O O . GLY A 1 73 ? 34.962 -21.459 -17.950 1.000 23.890 95 GLY A O 1
ATOM 1113 N N . MET A 1 74 ? 33.649 -22.066 -19.697 1.000 25.690 96 MET A N 1
ATOM 1114 C CA . MET A 1 74 ? 34.000 -23.502 -19.691 1.000 26.450 96 MET A CA 1
ATOM 1115 C C . MET A 1 74 ? 34.608 -23.765 -21.069 1.000 27.860 96 MET A C 1
ATOM 1116 O O . MET A 1 74 ? 34.238 -23.060 -22.012 1.000 33.050 96 MET A O 1
ATOM 1130 N N . THR A 1 75 ? 35.481 -24.743 -21.202 1.000 26.440 97 THR A N 1
ATOM 1131 C CA . THR A 1 75 ? 36.202 -25.032 -22.465 1.000 25.700 97 THR A CA 1
ATOM 1132 C C . THR A 1 75 ? 35.316 -25.766 -23.486 1.000 26.200 97 THR A C 1
ATOM 1133 O O . THR A 1 75 ? 34.405 -26.570 -23.124 1.000 24.050 97 THR A O 1
ATOM 1144 N N . LYS A 1 76 ? 35.602 -25.495 -24.761 1.000 29.820 98 LYS A N 1
ATOM 1145 C CA . LYS A 1 76 ? 35.090 -26.265 -25.924 1.000 31.140 98 LYS A CA 1
ATOM 1146 C C . LYS A 1 76 ? 36.114 -27.339 -26.333 1.000 32.200 98 LYS A C 1
ATOM 1147 O O . LYS A 1 76 ? 35.832 -28.095 -27.300 1.000 31.410 98 LYS A O 1
ATOM 1166 N N . ASP A 1 77 ? 37.263 -27.401 -25.649 1.000 27.190 99 ASP A N 1
ATOM 1167 C CA . ASP A 1 77 ? 38.295 -28.435 -25.915 1.000 29.290 99 ASP A CA 1
ATOM 1168 C C . ASP A 1 77 ? 37.897 -29.656 -25.083 1.000 28.870 99 ASP A C 1
ATOM 1169 O O . ASP A 1 77 ? 38.347 -29.787 -23.922 1.000 27.580 99 ASP A O 1
ATOM 1178 N N . SER A 1 78 ? 37.042 -30.503 -25.659 1.000 29.800 100 SER A N 1
ATOM 1179 C CA . SER A 1 78 ? 36.266 -31.542 -24.940 1.000 33.700 100 SER A CA 1
ATOM 1180 C C . SER A 1 78 ? 37.160 -32.544 -24.196 1.000 28.910 100 SER A C 1
ATOM 1181 O O . SER A 1 78 ? 36.757 -32.991 -23.118 1.000 27.940 100 SER A O 1
ATOM 1189 N N . ILE A 1 79 ? 38.351 -32.836 -24.703 1.000 27.830 101 ILE A N 1
ATOM 1190 C CA . ILE A 1 79 ? 39.270 -33.829 -24.065 1.000 28.600 101 ILE A CA 1
ATOM 1191 C C . ILE A 1 79 ? 39.669 -33.306 -22.671 1.000 25.870 101 ILE A C 1
ATOM 1192 O O . ILE A 1 79 ? 39.905 -34.114 -21.765 1.000 24.680 101 ILE A O 1
ATOM 1208 N N . ARG A 1 80 ? 39.615 -31.991 -22.442 1.000 26.060 102 ARG A N 1
ATOM 1209 C CA . ARG A 1 80 ? 40.011 -31.420 -21.119 1.000 25.210 102 ARG A CA 1
ATOM 1210 C C . ARG A 1 80 ? 39.082 -31.873 -19.990 1.000 24.010 102 ARG A C 1
ATOM 1211 O O . ARG A 1 80 ? 39.538 -31.868 -18.798 1.000 22.130 102 ARG A O 1
ATOM 1232 N N . TYR A 1 81 ? 37.855 -32.288 -20.293 1.000 23.570 103 TYR A N 1
ATOM 1233 C CA . TYR A 1 81 ? 36.887 -32.744 -19.267 1.000 25.400 103 TYR A CA 1
ATOM 1234 C C . TYR A 1 81 ? 37.320 -34.092 -18.675 1.000 26.190 103 TYR A C 1
ATOM 1235 O O . TYR A 1 81 ? 36.773 -34.448 -17.637 1.000 23.550 103 TYR A O 1
ATOM 1253 N N . TYR A 1 82 ? 38.318 -34.750 -19.257 1.000 24.520 104 TYR A N 1
ATOM 1254 C CA . TYR A 1 82 ? 38.931 -35.983 -18.709 1.000 25.020 104 TYR A CA 1
ATOM 1255 C C . TYR A 1 82 ? 40.171 -35.635 -17.877 1.000 26.720 104 TYR A C 1
ATOM 1256 O O . TYR A 1 82 ? 40.736 -36.531 -17.273 1.000 24.080 104 TYR A O 1
ATOM 1274 N N . ASP A 1 83 ? 40.615 -34.377 -17.899 1.000 26.230 105 ASP A N 1
ATOM 1275 C CA . ASP A 1 83 ? 41.961 -33.997 -17.401 1.000 25.410 105 ASP A CA 1
ATOM 1276 C C . ASP A 1 83 ? 41.808 -33.444 -15.979 1.000 26.970 105 ASP A C 1
ATOM 1277 O O . ASP A 1 83 ? 41.162 -32.384 -15.808 1.000 24.300 105 ASP A O 1
ATOM 1286 N N . ASP A 1 84 ? 42.352 -34.130 -14.982 1.000 26.460 106 ASP A N 1
ATOM 1287 C CA . ASP A 1 84 ? 42.222 -33.728 -13.556 1.000 27.940 106 ASP A CA 1
ATOM 1288 C C . ASP A 1 84 ? 42.905 -32.362 -13.366 1.000 25.350 106 ASP A C 1
ATOM 1289 O O . ASP A 1 84 ? 42.482 -31.612 -12.467 1.000 25.300 106 ASP A O 1
ATOM 1298 N N . GLU A 1 85 ? 43.883 -31.999 -14.201 1.000 25.810 107 GLU A N 1
ATOM 1299 C CA . GLU A 1 85 ? 44.593 -30.696 -14.076 1.000 29.680 107 GLU A CA 1
ATOM 1300 C C . GLU A 1 85 ? 43.618 -29.555 -14.418 1.000 26.980 107 GLU A C 1
ATOM 1301 O O . GLU A 1 85 ? 43.512 -28.567 -13.644 1.000 29.240 107 GLU A O 1
ATOM 1313 N N . TYR A 1 86 ? 42.932 -29.654 -15.547 1.000 26.080 108 TYR A N 1
ATOM 1314 C CA . TYR A 1 86 ? 41.880 -28.687 -15.957 1.000 27.480 108 TYR A CA 1
ATOM 1315 C C . TYR A 1 86 ? 40.764 -28.653 -14.898 1.000 24.950 108 TYR A C 1
ATOM 1316 O O . TYR A 1 86 ? 40.346 -27.571 -14.422 1.000 23.500 108 TYR A O 1
ATOM 1334 N N . LYS A 1 87 ? 40.287 -29.817 -14.473 1.000 22.990 109 LYS A N 1
ATOM 1335 C CA . LYS A 1 87 ? 39.141 -29.901 -13.528 1.000 22.980 109 LYS A CA 1
ATOM 1336 C C . LYS A 1 87 ? 39.517 -29.337 -12.150 1.000 24.300 109 LYS A C 1
ATOM 1337 O O . LYS A 1 87 ? 38.703 -28.636 -11.548 1.000 22.600 109 LYS A O 1
ATOM 1356 N N . ASN A 1 88 ? 40.727 -29.584 -11.670 1.000 24.200 110 ASN A N 1
ATOM 1357 C CA . ASN A 1 88 ? 41.172 -29.039 -10.365 1.000 25.690 110 ASN A CA 1
ATOM 1358 C C . ASN A 1 88 ? 41.344 -27.520 -10.493 1.000 24.810 110 ASN A C 1
ATOM 1359 O O . ASN A 1 88 ? 40.981 -26.833 -9.561 1.000 27.460 110 ASN A O 1
ATOM 1370 N N . LYS A 1 89 ? 41.876 -27.011 -11.596 1.000 25.660 111 LYS A N 1
ATOM 1371 C CA . LYS A 1 89 ? 41.949 -25.548 -11.842 1.000 27.980 111 LYS A CA 1
ATOM 1372 C C . LYS A 1 89 ? 40.535 -24.942 -11.796 1.000 27.110 111 LYS A C 1
ATOM 1373 O O . LYS A 1 89 ? 40.342 -23.915 -11.112 1.000 25.350 111 LYS A O 1
ATOM 1392 N N . MET A 1 90 ? 39.577 -25.519 -12.509 1.000 23.990 112 MET A N 1
ATOM 1393 C CA . MET A 1 90 ? 38.194 -24.983 -12.538 1.000 23.320 112 MET A CA 1
ATOM 1394 C C . MET A 1 90 ? 37.544 -25.101 -11.146 1.000 24.460 112 MET A C 1
ATOM 1395 O O . MET A 1 90 ? 36.828 -24.148 -10.750 1.000 23.260 112 MET A O 1
ATOM 1409 N N A ARG A 1 91 ? 37.783 -26.190 -10.404 0.500 22.640 113 ARG A N 1
ATOM 1410 N N B ARG A 1 91 ? 37.787 -26.199 -10.415 0.500 23.200 113 ARG A N 1
ATOM 1411 C CA A ARG A 1 91 ? 37.214 -26.349 -9.037 0.500 23.590 113 ARG A CA 1
ATOM 1412 C CA B ARG A 1 91 ? 37.250 -26.393 -9.038 0.500 24.520 113 ARG A CA 1
ATOM 1413 C C A ARG A 1 91 ? 37.743 -25.222 -8.143 0.500 24.130 113 ARG A C 1
ATOM 1414 C C B ARG A 1 91 ? 37.748 -25.245 -8.148 0.500 24.740 113 ARG A C 1
ATOM 1415 O O A ARG A 1 91 ? 36.924 -24.610 -7.402 0.500 24.530 113 ARG A O 1
ATOM 1416 O O B ARG A 1 91 ? 36.912 -24.643 -7.418 0.500 25.470 113 ARG A O 1
ATOM 1457 N N . GLU A 1 92 ? 39.051 -24.949 -8.198 1.000 25.430 114 GLU A N 1
ATOM 1458 C CA . GLU A 1 92 ? 39.666 -23.855 -7.382 1.000 26.640 114 GLU A CA 1
ATOM 1459 C C . GLU A 1 92 ? 39.013 -22.517 -7.767 1.000 26.740 114 GLU A C 1
ATOM 1460 O O . GLU A 1 92 ? 38.688 -21.725 -6.868 1.000 25.270 114 GLU A O 1
ATOM 1466 N N . GLU A 1 93 ? 38.839 -22.249 -9.061 1.000 26.650 115 GLU A N 1
ATOM 1467 C CA . GLU A 1 93 ? 38.354 -20.923 -9.539 1.000 28.080 115 GLU A CA 1
ATOM 1468 C C . GLU A 1 93 ? 36.906 -20.756 -9.091 1.000 25.200 115 GLU A C 1
ATOM 1469 O O . GLU A 1 93 ? 36.546 -19.678 -8.595 1.000 24.450 115 GLU A O 1
ATOM 1481 N N . VAL A 1 94 ? 36.103 -21.788 -9.287 1.000 21.080 116 VAL A N 1
ATOM 1482 C CA . VAL A 1 94 ? 34.668 -21.755 -8.924 1.000 23.160 116 VAL A CA 1
ATOM 1483 C C . VAL A 1 94 ? 34.503 -21.646 -7.402 1.000 22.830 116 VAL A C 1
ATOM 1484 O O . VAL A 1 94 ? 33.605 -20.879 -6.984 1.000 22.760 116 VAL A O 1
ATOM 1497 N N . ARG A 1 95 ? 35.298 -22.368 -6.613 1.000 23.900 117 ARG A N 1
ATOM 1498 C CA . ARG A 1 95 ? 35.274 -22.242 -5.122 1.000 24.450 117 ARG A CA 1
ATOM 1499 C C . ARG A 1 95 ? 35.519 -20.774 -4.743 1.000 22.970 117 ARG A C 1
ATOM 1500 O O . ARG A 1 95 ? 34.761 -20.236 -3.870 1.000 26.960 117 ARG A O 1
ATOM 1521 N N . LEU A 1 96 ? 36.541 -20.139 -5.318 1.000 23.010 118 LEU A N 1
ATOM 1522 C CA . LEU A 1 96 ? 36.906 -18.726 -5.007 1.000 25.990 118 LEU A CA 1
ATOM 1523 C C . LEU A 1 96 ? 35.726 -17.827 -5.383 1.000 26.700 118 LEU A C 1
ATOM 1524 O O . LEU A 1 96 ? 35.362 -16.944 -4.591 1.000 22.760 118 LEU A O 1
ATOM 1540 N N . LEU A 1 97 ? 35.147 -18.020 -6.572 1.000 25.410 119 LEU A N 1
ATOM 1541 C CA . LEU A 1 97 ? 33.992 -17.193 -7.001 1.000 23.430 119 LEU A CA 1
ATOM 1542 C C . LEU A 1 97 ? 32.854 -17.345 -6.006 1.000 23.380 119 LEU A C 1
ATOM 1543 O O . LEU A 1 97 ? 32.303 -16.293 -5.603 1.000 25.220 119 LEU A O 1
ATOM 1559 N N . ALA A 1 98 ? 32.470 -18.584 -5.675 1.000 22.570 120 ALA A N 1
ATOM 1560 C CA . ALA A 1 98 ? 31.311 -18.867 -4.808 1.000 24.520 120 ALA A CA 1
ATOM 1561 C C . ALA A 1 98 ? 31.585 -18.214 -3.452 1.000 27.240 120 ALA A C 1
ATOM 1562 O O . ALA A 1 98 ? 30.713 -17.460 -2.931 1.000 25.480 120 ALA A O 1
ATOM 1569 N N . GLU A 1 99 ? 32.780 -18.416 -2.899 1.000 26.830 121 GLU A N 1
ATOM 1570 C CA . GLU A 1 99 ? 33.109 -17.838 -1.560 1.000 27.700 121 GLU A CA 1
ATOM 1571 C C . GLU A 1 99 ? 33.083 -16.308 -1.612 1.000 27.390 121 GLU A C 1
ATOM 1572 O O . GLU A 1 99 ? 32.630 -15.697 -0.632 1.000 25.500 121 GLU A O 1
ATOM 1584 N N . THR A 1 100 ? 33.631 -15.711 -2.669 1.000 26.470 122 THR A N 1
ATOM 1585 C CA . THR A 1 100 ? 33.758 -14.237 -2.806 1.000 25.180 122 THR A CA 1
ATOM 1586 C C . THR A 1 100 ? 32.368 -13.613 -2.901 1.000 27.040 122 THR A C 1
ATOM 1587 O O . THR A 1 100 ? 32.164 -12.558 -2.275 1.000 23.150 122 THR A O 1
ATOM 1598 N N . PHE A 1 101 ? 31.426 -14.222 -3.634 1.000 23.710 123 PHE A N 1
ATOM 1599 C CA . PHE A 1 101 ? 30.170 -13.506 -4.015 1.000 24.260 123 PHE A CA 1
ATOM 1600 C C . PHE A 1 101 ? 28.923 -14.082 -3.361 1.000 22.320 123 PHE A C 1
ATOM 1601 O O . PHE A 1 101 ? 27.823 -13.582 -3.672 1.000 23.850 123 PHE A O 1
ATOM 1618 N N . LYS A 1 102 ? 29.042 -15.053 -2.452 1.000 21.440 124 LYS A N 1
ATOM 1619 C CA . LYS A 1 102 ? 27.865 -15.786 -1.911 1.000 25.190 124 LYS A CA 1
ATOM 1620 C C . LYS A 1 102 ? 26.839 -14.847 -1.248 1.000 25.470 124 LYS A C 1
ATOM 1621 O O . LYS A 1 102 ? 25.668 -15.233 -1.184 1.000 26.150 124 LYS A O 1
ATOM 1640 N N . ASN A 1 103 ? 27.245 -13.680 -0.740 1.000 27.240 125 ASN A N 1
ATOM 1641 C CA . ASN A 1 103 ? 26.297 -12.756 -0.047 1.000 28.080 125 ASN A CA 1
ATOM 1642 C C . ASN A 1 103 ? 25.929 -11.544 -0.902 1.000 28.660 125 ASN A C 1
ATOM 1643 O O . ASN A 1 103 ? 25.124 -10.728 -0.421 1.000 28.500 125 ASN A O 1
ATOM 1654 N N . ASP A 1 104 ? 26.447 -11.432 -2.125 1.000 24.990 126 ASP A N 1
ATOM 1655 C CA . ASP A 1 104 ? 26.130 -10.268 -2.986 1.000 26.570 126 ASP A CA 1
ATOM 1656 C C . ASP A 1 104 ? 24.642 -10.282 -3.358 1.000 25.190 126 ASP A C 1
ATOM 1657 O O . ASP A 1 104 ? 24.117 -11.328 -3.797 1.000 23.410 126 ASP A O 1
ATOM 1666 N N . THR A 1 105 ? 23.969 -9.128 -3.246 1.000 24.260 127 THR A N 1
ATOM 1667 C CA . THR A 1 105 ? 22.504 -9.022 -3.475 1.000 23.230 127 THR A CA 1
ATOM 1668 C C . THR A 1 105 ? 22.232 -8.565 -4.920 1.000 21.740 127 THR A C 1
ATOM 1669 O O . THR A 1 105 ? 21.069 -8.451 -5.270 1.000 21.110 127 THR A O 1
ATOM 1680 N N . SER A 1 106 ? 23.261 -8.252 -5.720 1.000 22.450 128 SER A N 1
ATOM 1681 C CA . SER A 1 106 ? 23.111 -7.889 -7.156 1.000 20.590 128 SER A CA 1
ATOM 1682 C C . SER A 1 106 ? 23.231 -9.138 -8.022 1.000 22.610 128 SER A C 1
ATOM 1683 O O . SER A 1 106 ? 22.528 -9.228 -9.017 1.000 24.570 128 SER A O 1
ATOM 1691 N N . LEU A 1 107 ? 23.978 -10.135 -7.576 1.000 22.530 129 LEU A N 1
ATOM 1692 C CA . LEU A 1 107 ? 24.113 -11.424 -8.298 1.000 21.000 129 LEU A CA 1
ATOM 1693 C C . LEU A 1 107 ? 22.798 -12.188 -8.159 1.000 21.410 129 LEU A C 1
ATOM 1694 O O . LEU A 1 107 ? 22.246 -12.252 -7.044 1.000 20.740 129 LEU A O 1
ATOM 1710 N N . LEU A 1 108 ? 22.281 -12.703 -9.263 1.000 19.080 130 LEU A N 1
ATOM 1711 C CA . LEU A 1 108 ? 21.098 -13.601 -9.267 1.000 20.880 130 LEU A CA 1
ATOM 1712 C C . LEU A 1 108 ? 21.544 -15.067 -9.367 1.000 20.060 130 LEU A C 1
ATOM 1713 O O . LEU A 1 108 ? 20.974 -15.916 -8.656 1.000 21.200 130 LEU A O 1
ATOM 1729 N N . ALA A 1 109 ? 22.426 -15.370 -10.316 1.000 18.780 131 ALA A N 1
ATOM 1730 C CA . ALA A 1 109 ? 22.652 -16.753 -10.765 1.000 20.780 131 ALA A CA 1
ATOM 1731 C C . ALA A 1 109 ? 24.039 -16.861 -11.374 1.000 19.300 131 ALA A C 1
ATOM 1732 O O . ALA A 1 109 ? 24.553 -15.884 -11.916 1.000 19.610 131 ALA A O 1
ATOM 1739 N N . TRP A 1 110 ? 24.623 -18.037 -11.210 1.000 20.600 132 TRP A N 1
ATOM 1740 C CA . TRP A 1 110 ? 25.835 -18.511 -11.919 1.000 19.720 132 TRP A CA 1
ATOM 1741 C C . TRP A 1 110 ? 25.416 -19.269 -13.187 1.000 19.290 132 TRP A C 1
ATOM 1742 O O . TRP A 1 110 ? 24.534 -20.117 -13.113 1.000 20.060 132 TRP A O 1
ATOM 1763 N N . GLY A 1 111 ? 26.055 -18.949 -14.306 1.000 20.270 133 GLY A N 1
ATOM 1764 C CA . GLY A 1 111 ? 25.883 -19.650 -15.598 1.000 20.600 133 GLY A CA 1
ATOM 1765 C C . GLY A 1 111 ? 27.128 -20.466 -15.874 1.000 20.100 133 GLY A C 1
ATOM 1766 O O . GLY A 1 111 ? 28.157 -19.872 -16.223 1.000 20.670 133 GLY A O 1
ATOM 1770 N N . ILE A 1 112 ? 27.058 -21.776 -15.617 1.000 21.260 134 ILE A N 1
ATOM 1771 C CA . ILE A 1 112 ? 28.213 -22.683 -15.740 1.000 22.640 134 ILE A CA 1
ATOM 1772 C C . ILE A 1 112 ? 28.281 -23.087 -17.215 1.000 23.480 134 ILE A C 1
ATOM 1773 O O . ILE A 1 112 ? 27.641 -24.088 -17.577 1.000 25.600 134 ILE A O 1
ATOM 1789 N N . GLY A 1 113 ? 29.024 -22.291 -17.975 1.000 22.070 135 GLY A N 1
ATOM 1790 C CA . GLY A 1 113 ? 29.333 -22.521 -19.390 1.000 23.050 135 GLY A CA 1
ATOM 1791 C C . GLY A 1 113 ? 28.247 -21.997 -20.304 1.000 25.220 135 GLY A C 1
ATOM 1792 O O . GLY A 1 113 ? 27.083 -21.748 -19.880 1.000 24.920 135 GLY A O 1
ATOM 1796 N N . ASN A 1 114 ? 28.651 -21.801 -21.542 1.000 25.630 136 ASN A N 1
ATOM 1797 C CA . ASN A 1 114 ? 27.810 -21.302 -22.632 1.000 24.120 136 ASN A CA 1
ATOM 1798 C C . ASN A 1 114 ? 27.996 -22.273 -23.806 1.000 26.490 136 ASN A C 1
ATOM 1799 O O . ASN A 1 114 ? 29.115 -22.302 -24.378 1.000 23.930 136 ASN A O 1
ATOM 1810 N N . GLU A 1 115 ? 26.978 -23.072 -24.104 1.000 25.310 137 GLU A N 1
ATOM 1811 C CA . GLU A 1 115 ? 26.954 -23.988 -25.271 1.000 28.020 137 GLU A CA 1
ATOM 1812 C C . GLU A 1 115 ? 28.121 -24.990 -25.185 1.000 29.640 137 GLU A C 1
ATOM 1813 O O . GLU A 1 115 ? 28.684 -25.307 -26.249 1.000 29.540 137 GLU A O 1
ATOM 1825 N N . ILE A 1 116 ? 28.413 -25.560 -24.007 1.000 27.660 138 ILE A N 1
ATOM 1826 C CA . ILE A 1 116 ? 29.460 -26.638 -23.858 1.000 30.120 138 ILE A CA 1
ATOM 1827 C C . ILE A 1 116 ? 29.273 -27.781 -24.880 1.000 33.110 138 ILE A C 1
ATOM 1828 O O . ILE A 1 116 ? 30.302 -28.291 -25.395 1.000 34.860 138 ILE A O 1
ATOM 1844 N N . GLU A 1 117 ? 28.027 -28.135 -25.219 1.000 30.010 139 GLU A N 1
ATOM 1845 C CA . GLU A 1 117 ? 27.703 -29.262 -26.129 1.000 27.930 139 GLU A CA 1
ATOM 1846 C C . GLU A 1 117 ? 28.218 -29.002 -27.552 1.000 28.200 139 GLU A C 1
ATOM 1847 O O . GLU A 1 117 ? 28.317 -29.995 -28.303 1.000 29.320 139 GLU A O 1
ATOM 1859 N N . LEU A 1 118 ? 28.480 -27.747 -27.927 1.000 28.950 140 LEU A N 1
ATOM 1860 C CA . LEU A 1 118 ? 28.916 -27.384 -29.302 1.000 30.700 140 LEU A CA 1
ATOM 1861 C C . LEU A 1 118 ? 30.453 -27.340 -29.362 1.000 33.740 140 LEU A C 1
ATOM 1862 O O . LEU A 1 118 ? 31.008 -26.965 -30.424 1.000 33.740 140 LEU A O 1
ATOM 1878 N N . GLY A 1 119 ? 31.138 -27.790 -28.312 1.000 36.570 141 GLY A N 1
ATOM 1879 C CA . GLY A 1 119 ? 32.593 -28.016 -28.379 1.000 37.500 141 GLY A CA 1
ATOM 1880 C C . GLY A 1 119 ? 32.955 -29.201 -29.274 1.000 38.740 141 GLY A C 1
ATOM 1881 O O . GLY A 1 119 ? 32.071 -29.726 -30.007 1.000 36.480 141 GLY A O 1
ATOM 1885 N N . ASN A 1 120 ? 34.228 -29.605 -29.222 1.000 43.490 142 ASN A N 1
ATOM 1886 C CA . ASN A 1 120 ? 34.830 -30.697 -30.045 1.000 50.100 142 ASN A CA 1
ATOM 1887 C C . ASN A 1 120 ? 33.873 -31.902 -30.075 1.000 53.410 142 ASN A C 1
ATOM 1888 O O . ASN A 1 120 ? 33.673 -32.473 -31.175 1.000 50.450 142 ASN A O 1
ATOM 1899 N N . ALA A 1 121 ? 33.296 -32.268 -28.922 1.000 49.620 143 ALA A N 1
ATOM 1900 C CA . ALA A 1 121 ? 32.322 -33.377 -28.781 1.000 50.880 143 ALA A CA 1
ATOM 1901 C C . ALA A 1 121 ? 31.378 -33.093 -27.611 1.000 50.380 143 ALA A C 1
ATOM 1902 O O . ALA A 1 121 ? 31.825 -32.526 -26.596 1.000 50.510 143 ALA A O 1
ATOM 1909 N N . ASN A 1 122 ? 30.114 -33.489 -27.762 1.000 50.800 144 ASN A N 1
ATOM 1910 C CA . ASN A 1 122 ? 29.103 -33.492 -26.678 1.000 42.640 144 ASN A CA 1
ATOM 1911 C C . ASN A 1 122 ? 29.284 -34.790 -25.870 1.000 40.550 144 ASN A C 1
ATOM 1912 O O . ASN A 1 122 ? 28.984 -35.868 -26.436 1.000 41.140 144 ASN A O 1
ATOM 1923 N N . ILE A 1 123 ? 29.817 -34.747 -24.638 1.000 34.330 145 ILE A N 1
ATOM 1924 C CA . ILE A 1 123 ? 30.206 -36.010 -23.930 1.000 33.400 145 ILE A CA 1
ATOM 1925 C C . ILE A 1 123 ? 29.783 -35.982 -22.454 1.000 32.080 145 ILE A C 1
ATOM 1926 O O . ILE A 1 123 ? 29.616 -34.879 -21.890 1.000 30.310 145 ILE A O 1
ATOM 1942 N N . ALA A 1 124 ? 29.602 -37.169 -21.860 1.000 28.130 146 ALA A N 1
ATOM 1943 C CA . ALA A 1 124 ? 29.233 -37.355 -20.442 1.000 30.750 146 ALA A CA 1
ATOM 1944 C C . ALA A 1 124 ? 30.236 -36.604 -19.566 1.000 28.510 146 ALA A C 1
ATOM 1945 O O . ALA A 1 124 ? 29.798 -35.991 -18.584 1.000 29.650 146 ALA A O 1
ATOM 1952 N N . ALA A 1 125 ? 31.527 -36.641 -19.886 1.000 26.590 147 ALA A N 1
ATOM 1953 C CA . ALA A 1 125 ? 32.563 -36.061 -18.993 1.000 26.490 147 ALA A CA 1
ATOM 1954 C C . ALA A 1 125 ? 32.260 -34.565 -18.777 1.000 23.280 147 ALA A C 1
ATOM 1955 O O . ALA A 1 125 ? 32.480 -34.046 -17.653 1.000 23.920 147 ALA A O 1
ATOM 1962 N N . ALA A 1 126 ? 31.783 -33.876 -19.804 1.000 21.360 148 ALA A N 1
ATOM 1963 C CA . ALA A 1 126 ? 31.547 -32.407 -19.725 1.000 22.710 148 ALA A CA 1
ATOM 1964 C C . ALA A 1 126 ? 30.332 -32.160 -18.831 1.000 24.030 148 ALA A C 1
ATOM 1965 O O . ALA A 1 126 ? 30.423 -31.335 -17.894 1.000 22.590 148 ALA A O 1
ATOM 1972 N N . TRP A 1 127 ? 29.221 -32.828 -19.112 1.000 23.950 149 TRP A N 1
ATOM 1973 C CA . TRP A 1 127 ? 27.964 -32.666 -18.334 1.000 24.430 149 TRP A CA 1
ATOM 1974 C C . TRP A 1 127 ? 28.161 -33.100 -16.872 1.000 25.540 149 TRP A C 1
ATOM 1975 O O . TRP A 1 127 ? 27.604 -32.445 -15.951 1.000 23.170 149 TRP A O 1
ATOM 1996 N N . ASN A 1 128 ? 28.926 -34.170 -16.625 1.000 23.300 150 ASN A N 1
ATOM 1997 C CA . ASN A 1 128 ? 29.191 -34.608 -15.231 1.000 25.050 150 ASN A CA 1
ATOM 1998 C C . ASN A 1 128 ? 30.003 -33.539 -14.482 1.000 23.380 150 ASN A C 1
ATOM 1999 O O . ASN A 1 128 ? 29.748 -33.384 -13.272 1.000 24.000 150 ASN A O 1
ATOM 2010 N N . PHE A 1 129 ? 30.904 -32.830 -15.163 1.000 24.110 151 PHE A N 1
ATOM 2011 C CA . PHE A 1 129 ? 31.723 -31.757 -14.545 1.000 24.250 151 PHE A CA 1
ATOM 2012 C C . PHE A 1 129 ? 30.844 -30.524 -14.276 1.000 23.780 151 PHE A C 1
ATOM 2013 O O . PHE A 1 129 ? 30.970 -29.925 -13.186 1.000 23.900 151 PHE A O 1
ATOM 2030 N N . VAL A 1 130 ? 29.929 -30.181 -15.176 1.000 23.070 152 VAL A N 1
ATOM 2031 C CA . VAL A 1 130 ? 28.938 -29.098 -14.900 1.000 22.140 152 VAL A CA 1
ATOM 2032 C C . VAL A 1 130 ? 28.148 -29.436 -13.625 1.000 22.070 152 VAL A C 1
ATOM 2033 O O . VAL A 1 130 ? 28.063 -28.588 -12.741 1.000 19.960 152 VAL A O 1
ATOM 2046 N N . GLU A 1 131 ? 27.663 -30.676 -13.490 1.000 23.430 153 GLU A N 1
ATOM 2047 C CA . GLU A 1 131 ? 26.936 -31.154 -12.284 1.000 23.360 153 GLU A CA 1
ATOM 2048 C C . GLU A 1 131 ? 27.853 -31.019 -11.058 1.000 22.970 153 GLU A C 1
ATOM 2049 O O . GLU A 1 131 ? 27.377 -30.579 -10.001 1.000 23.070 153 GLU A O 1
ATOM 2061 N N . GLU A 1 132 ? 29.113 -31.412 -11.181 1.000 21.690 154 GLU A N 1
ATOM 2062 C CA . GLU A 1 132 ? 30.090 -31.362 -10.064 1.000 23.420 154 GLU A CA 1
ATOM 2063 C C . GLU A 1 132 ? 30.313 -29.903 -9.628 1.000 25.700 154 GLU A C 1
ATOM 2064 O O . GLU A 1 132 ? 30.311 -29.627 -8.396 1.000 22.270 154 GLU A O 1
ATOM 2076 N N . LEU A 1 133 ? 30.461 -28.993 -10.595 1.000 23.980 155 LEU A N 1
ATOM 2077 C CA . LEU A 1 133 ? 30.664 -27.546 -10.339 1.000 24.410 155 LEU A CA 1
ATOM 2078 C C . LEU A 1 133 ? 29.407 -26.964 -9.677 1.000 22.560 155 LEU A C 1
ATOM 2079 O O . LEU A 1 133 ? 29.575 -26.120 -8.790 1.000 24.210 155 LEU A O 1
ATOM 2095 N N . ALA A 1 134 ? 28.218 -27.379 -10.089 1.000 19.600 156 ALA A N 1
ATOM 2096 C CA . ALA A 1 134 ? 26.946 -26.899 -9.505 1.000 21.670 156 ALA A CA 1
ATOM 2097 C C . ALA A 1 134 ? 26.882 -27.325 -8.036 1.000 24.250 156 ALA A C 1
ATOM 2098 O O . ALA A 1 134 ? 26.478 -26.527 -7.212 1.000 21.950 156 ALA A O 1
ATOM 2105 N N . GLN A 1 135 ? 27.253 -28.567 -7.716 1.000 23.440 157 GLN A N 1
ATOM 2106 C CA . GLN A 1 135 ? 27.193 -29.042 -6.312 1.000 25.220 157 GLN A CA 1
ATOM 2107 C C . GLN A 1 135 ? 28.219 -28.262 -5.489 1.000 23.630 157 GLN A C 1
ATOM 2108 O O . GLN A 1 135 ? 27.891 -27.870 -4.384 1.000 24.940 157 GLN A O 1
ATOM 2122 N N . LEU A 1 136 ? 29.403 -28.003 -6.040 1.000 23.250 158 LEU A N 1
ATOM 2123 C CA . LEU A 1 136 ? 30.448 -27.207 -5.361 1.000 24.400 158 LEU A CA 1
ATOM 2124 C C . LEU A 1 136 ? 29.943 -25.790 -5.055 1.000 24.840 158 LEU A C 1
ATOM 2125 O O . LEU A 1 136 ? 30.124 -25.326 -3.911 1.000 23.290 158 LEU A O 1
ATOM 2141 N N . ILE A 1 137 ? 29.332 -25.125 -6.037 1.000 22.410 159 ILE A N 1
ATOM 2142 C CA . ILE A 1 137 ? 28.791 -23.748 -5.816 1.000 22.570 159 ILE A CA 1
ATOM 2143 C C . ILE A 1 137 ? 27.714 -23.805 -4.729 1.000 21.640 159 ILE A C 1
ATOM 2144 O O . ILE A 1 137 ? 27.776 -22.956 -3.774 1.000 22.670 159 ILE A O 1
ATOM 2160 N N . LYS A 1 138 ? 26.778 -24.748 -4.829 1.000 22.030 160 LYS A N 1
ATOM 2161 C CA . LYS A 1 138 ? 25.630 -24.796 -3.875 1.000 25.140 160 LYS A CA 1
ATOM 2162 C C . LYS A 1 138 ? 26.094 -25.194 -2.469 1.000 27.470 160 LYS A C 1
ATOM 2163 O O . LYS A 1 138 ? 25.394 -24.855 -1.511 1.000 24.920 160 LYS A O 1
ATOM 2182 N N . SER A 1 139 ? 27.232 -25.866 -2.356 1.000 25.180 161 SER A N 1
ATOM 2183 C CA . SER A 1 139 ? 27.854 -26.204 -1.044 1.000 27.080 161 SER A CA 1
ATOM 2184 C C . SER A 1 139 ? 28.321 -24.939 -0.313 1.000 28.230 161 SER A C 1
ATOM 2185 O O . SER A 1 139 ? 28.367 -24.970 0.934 1.000 28.140 161 SER A O 1
ATOM 2193 N N . ILE A 1 140 ? 28.626 -23.862 -1.035 1.000 25.990 162 ILE A N 1
ATOM 2194 C CA . ILE A 1 140 ? 29.218 -22.613 -0.489 1.000 26.570 162 ILE A CA 1
ATOM 2195 C C . ILE A 1 140 ? 28.165 -21.497 -0.506 1.000 29.190 162 ILE A C 1
ATOM 2196 O O . ILE A 1 140 ? 28.063 -20.740 0.483 1.000 26.450 162 ILE A O 1
ATOM 2212 N N . ASP A 1 141 ? 27.461 -21.369 -1.628 1.000 26.570 163 ASP A N 1
ATOM 2213 C CA . ASP A 1 141 ? 26.555 -20.241 -1.950 1.000 25.880 163 ASP A CA 1
ATOM 2214 C C . ASP A 1 141 ? 25.120 -20.749 -1.821 1.000 26.210 163 ASP A C 1
ATOM 2215 O O . ASP A 1 141 ? 24.635 -21.482 -2.694 1.000 28.200 163 ASP A O 1
ATOM 2224 N N . LYS A 1 142 ? 24.434 -20.327 -0.763 1.000 26.200 164 LYS A N 1
ATOM 2225 C CA . LYS A 1 142 ? 23.042 -20.718 -0.473 1.000 27.270 164 LYS A CA 1
ATOM 2226 C C . LYS A 1 142 ? 22.073 -19.717 -1.100 1.000 27.890 164 LYS A C 1
ATOM 2227 O O . LYS A 1 142 ? 20.895 -20.055 -1.209 1.000 31.700 164 LYS A O 1
ATOM 2246 N N . ARG A 1 143 ? 22.550 -18.536 -1.485 1.000 25.210 165 ARG A N 1
ATOM 2247 C CA . ARG A 1 143 ? 21.659 -17.435 -1.953 1.000 25.510 165 ARG A CA 1
ATOM 2248 C C . ARG A 1 143 ? 21.260 -17.637 -3.420 1.000 24.100 165 ARG A C 1
ATOM 2249 O O . ARG A 1 143 ? 20.062 -17.516 -3.728 1.000 23.930 165 ARG A O 1
ATOM 2270 N N . HIS A 1 144 ? 22.234 -17.863 -4.294 1.000 21.780 166 HIS A N 1
ATOM 2271 C CA . HIS A 1 144 ? 22.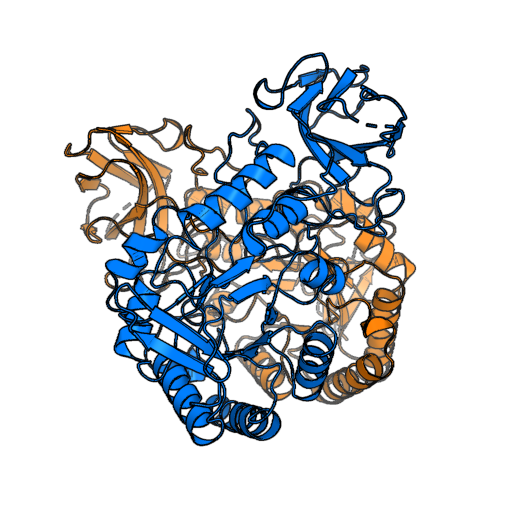064 -17.697 -5.761 1.000 20.110 166 HIS A CA 1
ATOM 2272 C C . HIS A 1 144 ? 21.648 -19.002 -6.448 1.000 22.890 166 HIS A C 1
ATOM 2273 O O . HIS A 1 144 ? 21.844 -20.081 -5.901 1.000 19.950 166 HIS A O 1
ATOM 2288 N N . LEU A 1 145 ? 21.078 -18.860 -7.636 1.000 20.320 167 LEU A N 1
ATOM 2289 C CA . LEU A 1 145 ? 20.744 -19.984 -8.518 1.000 22.250 167 LEU A CA 1
ATOM 2290 C C . LEU A 1 145 ? 21.993 -20.423 -9.274 1.000 20.790 167 LEU A C 1
ATOM 2291 O O . LEU A 1 145 ? 22.945 -19.626 -9.427 1.000 19.070 167 LEU A O 1
ATOM 2307 N N A VAL A 1 146 ? 21.971 -21.678 -9.716 0.500 19.770 168 VAL A N 1
ATOM 2308 N N B VAL A 1 146 ? 22.009 -21.689 -9.691 0.500 19.440 168 VAL A N 1
ATOM 2309 C CA A VAL A 1 146 ? 23.020 -22.265 -10.587 0.500 19.840 168 VAL A CA 1
ATOM 2310 C CA B VAL A 1 146 ? 23.050 -22.230 -10.606 0.500 19.350 168 VAL A CA 1
ATOM 2311 C C A VAL A 1 146 ? 22.341 -22.778 -11.856 0.500 19.600 168 VAL A C 1
ATOM 2312 C C B VAL A 1 146 ? 22.348 -22.763 -11.853 0.500 19.350 168 VAL A C 1
ATOM 2313 O O A VAL A 1 146 ? 21.239 -23.353 -11.778 0.500 19.350 168 VAL A O 1
ATOM 2314 O O B VAL A 1 146 ? 21.251 -23.344 -11.756 0.500 19.290 168 VAL A O 1
ATOM 2339 N N . SER A 1 147 ? 22.965 -22.517 -12.996 1.000 19.880 169 SER A N 1
ATOM 2340 C CA . SER A 1 147 ? 22.406 -22.870 -14.315 1.000 18.080 169 SER A CA 1
ATOM 2341 C C . SER A 1 147 ? 23.558 -23.287 -15.217 1.000 18.570 169 SER A C 1
ATOM 2342 O O . SER A 1 147 ? 24.743 -23.149 -14.835 1.000 16.500 169 SER A O 1
ATOM 2350 N N . THR A 1 148 ? 23.195 -23.748 -16.392 1.000 16.660 170 THR A N 1
ATOM 2351 C CA . THR A 1 148 ? 24.113 -23.849 -17.539 1.000 18.080 170 THR A CA 1
ATOM 2352 C C . THR A 1 148 ? 23.353 -23.243 -18.713 1.000 18.890 170 THR A C 1
ATOM 2353 O O . THR A 1 148 ? 22.095 -23.160 -18.654 1.000 20.240 170 THR A O 1
ATOM 2364 N N . VAL A 1 149 ? 24.067 -22.846 -19.745 1.000 19.960 171 VAL A N 1
ATOM 2365 C CA . VAL A 1 149 ? 23.423 -22.248 -20.936 1.000 19.370 171 VAL A CA 1
ATOM 2366 C C . VAL A 1 149 ? 23.720 -23.154 -22.117 1.000 18.690 171 VAL A C 1
ATOM 2367 O O . VAL A 1 149 ? 24.912 -23.498 -22.321 1.000 17.930 171 VAL A O 1
ATOM 2380 N N . ILE A 1 150 ? 22.677 -23.518 -22.843 1.000 19.630 172 ILE A N 1
ATOM 2381 C CA . ILE A 1 150 ? 22.796 -24.420 -24.018 1.000 21.070 172 ILE A CA 1
ATOM 2382 C C . ILE A 1 150 ? 22.308 -23.692 -25.252 1.000 20.590 172 ILE A C 1
ATOM 2383 O O . ILE A 1 150 ? 21.602 -22.684 -25.143 1.000 20.220 172 ILE A O 1
ATOM 2399 N N . SER A 1 151 ? 22.771 -24.152 -26.403 1.000 20.550 173 SER A N 1
ATOM 2400 C CA . SER A 1 151 ? 22.129 -23.836 -27.695 1.000 21.620 173 SER A CA 1
ATOM 2401 C C . SER A 1 151 ? 20.700 -24.409 -27.756 1.000 19.930 173 SER A C 1
ATOM 2402 O O . SER A 1 151 ? 20.249 -25.202 -26.899 1.000 20.870 173 SER A O 1
ATOM 2410 N N . TYR A 1 152 ? 19.960 -23.970 -28.751 1.000 20.440 174 TYR A N 1
ATOM 2411 C CA . TYR A 1 152 ? 18.547 -24.371 -28.976 1.000 20.810 174 TYR A CA 1
ATOM 2412 C C . TYR A 1 152 ? 18.579 -25.777 -29.564 1.000 22.560 174 TYR A C 1
ATOM 2413 O O . TYR A 1 152 ? 18.541 -25.937 -30.801 1.000 20.270 174 TYR A O 1
ATOM 2431 N N . ASN A 1 153 ? 18.615 -26.746 -28.669 1.000 23.630 175 ASN A N 1
ATOM 2432 C CA . ASN A 1 153 ? 19.213 -28.059 -28.945 1.000 24.670 175 ASN A CA 1
ATOM 2433 C C . ASN A 1 153 ? 18.470 -29.115 -28.137 1.000 24.000 175 ASN A C 1
ATOM 2434 O O . ASN A 1 153 ? 18.755 -29.322 -26.949 1.000 24.630 175 ASN A O 1
ATOM 2445 N N . PRO A 1 154 ? 17.537 -29.865 -28.771 1.000 24.910 176 PRO A N 1
ATOM 2446 C CA . PRO A 1 154 ? 16.837 -30.966 -28.099 1.000 26.010 176 PRO A CA 1
ATOM 2447 C C . PRO A 1 154 ? 17.780 -31.922 -27.365 1.000 24.520 176 PRO A C 1
ATOM 2448 O O . PRO A 1 154 ? 17.450 -32.327 -26.250 1.000 24.730 176 PRO A O 1
ATOM 2459 N N . SER A 1 155 ? 18.948 -32.215 -27.952 1.000 28.620 177 SER A N 1
ATOM 2460 C CA . SER A 1 155 ? 19.928 -33.204 -27.419 1.000 31.290 177 SER A CA 1
ATOM 2461 C C . SER A 1 155 ? 20.544 -32.662 -26.142 1.000 29.610 177 SER A C 1
ATOM 2462 O O . SER A 1 155 ? 20.811 -33.443 -25.226 1.000 27.880 177 SER A O 1
ATOM 2470 N N . ALA A 1 156 ? 20.884 -31.378 -26.153 1.000 26.730 178 ALA A N 1
ATOM 2471 C CA . ALA A 1 156 ? 21.442 -30.696 -24.966 1.000 27.380 178 ALA A CA 1
ATOM 2472 C C . ALA A 1 156 ? 20.429 -30.713 -23.817 1.000 22.940 178 ALA A C 1
ATOM 2473 O O . ALA A 1 156 ? 20.857 -30.925 -22.668 1.000 24.100 178 ALA A O 1
ATOM 2480 N N . LEU A 1 157 ? 19.149 -30.417 -24.070 1.000 23.460 179 LEU A N 1
ATOM 2481 C CA . LEU A 1 157 ? 18.100 -30.462 -23.012 1.000 26.250 179 LEU A CA 1
ATOM 2482 C C . LEU A 1 157 ? 18.062 -31.872 -22.414 1.000 25.960 179 LEU A C 1
ATOM 2483 O O . LEU A 1 157 ? 17.980 -32.002 -21.204 1.000 23.070 179 LEU A O 1
ATOM 2499 N N . ASP A 1 158 ? 18.177 -32.895 -23.248 1.000 25.060 180 ASP A N 1
ATOM 2500 C CA . ASP A 1 158 ? 18.153 -34.303 -22.754 1.000 24.570 180 ASP A CA 1
ATOM 2501 C C . ASP A 1 158 ? 19.397 -34.577 -21.902 1.000 24.040 180 ASP A C 1
ATOM 2502 O O . ASP A 1 158 ? 19.235 -35.182 -20.844 1.000 25.320 180 ASP A O 1
ATOM 2511 N N . SER A 1 159 ? 20.566 -34.049 -22.275 1.000 23.550 181 SER A N 1
ATOM 2512 C CA . SER A 1 159 ? 21.848 -34.207 -21.533 1.000 25.380 181 SER A CA 1
ATOM 2513 C C . SER A 1 159 ? 21.785 -33.530 -20.162 1.000 27.430 181 SER A C 1
ATOM 2514 O O . SER A 1 159 ? 22.139 -34.166 -19.157 1.000 25.530 181 SER A O 1
ATOM 2522 N N . VAL A 1 160 ? 21.233 -32.325 -20.087 1.000 26.300 182 VAL A N 1
ATOM 2523 C CA . VAL A 1 160 ? 21.024 -31.641 -18.787 1.000 26.430 182 VAL A CA 1
ATOM 2524 C C . VAL A 1 160 ? 20.124 -32.477 -17.900 1.000 25.820 182 VAL A C 1
ATOM 2525 O O . VAL A 1 160 ? 20.445 -32.617 -16.713 1.000 27.280 182 VAL A O 1
ATOM 2538 N N . ALA A 1 161 ? 19.030 -33.004 -18.447 1.000 27.950 183 ALA A N 1
ATOM 2539 C CA . ALA A 1 161 ? 18.079 -33.826 -17.687 1.000 27.820 183 ALA A CA 1
ATOM 2540 C C . ALA A 1 161 ? 18.811 -35.065 -17.153 1.000 28.440 183 ALA A C 1
ATOM 2541 O O . ALA A 1 161 ? 18.625 -35.376 -16.000 1.000 30.110 183 ALA A O 1
ATOM 2548 N N . LYS A 1 162 ? 19.667 -35.703 -17.941 1.000 30.710 184 LYS A N 1
ATOM 2549 C CA . LYS A 1 162 ? 20.322 -36.974 -17.533 1.000 28.620 184 LYS A CA 1
ATOM 2550 C C . LYS A 1 162 ? 21.435 -36.700 -16.514 1.000 28.290 184 LYS A C 1
ATOM 2551 O O . LYS A 1 162 ? 21.520 -37.427 -15.512 1.000 31.830 184 LYS A O 1
ATOM 2570 N N . TYR A 1 163 ? 22.267 -35.689 -16.755 1.000 24.390 185 TYR A N 1
ATOM 2571 C CA . TYR A 1 163 ? 23.569 -35.524 -16.068 1.000 24.230 185 TYR A CA 1
ATOM 2572 C C . TYR A 1 163 ? 23.597 -34.407 -15.029 1.000 26.900 185 TYR A C 1
ATOM 2573 O O . TYR A 1 163 ? 24.491 -34.478 -14.138 1.000 24.630 185 TYR A O 1
ATOM 2591 N N . ALA A 1 164 ? 22.718 -33.397 -15.102 1.000 24.780 186 ALA A N 1
ATOM 2592 C CA . ALA A 1 164 ? 22.892 -32.188 -14.257 1.000 23.680 186 ALA A CA 1
ATOM 2593 C C . ALA A 1 164 ? 21.619 -31.854 -13.498 1.000 26.540 186 ALA A C 1
ATOM 2594 O O . ALA A 1 164 ? 21.106 -30.738 -13.601 1.000 24.540 186 ALA A O 1
ATOM 2601 N N . PRO A 1 165 ? 21.113 -32.763 -12.642 1.000 26.390 187 PRO A N 1
ATOM 2602 C CA . PRO A 1 165 ? 19.897 -32.474 -11.863 1.000 30.250 187 PRO A CA 1
ATOM 2603 C C . PRO A 1 165 ? 20.074 -31.396 -10.782 1.000 28.370 187 PRO A C 1
ATOM 2604 O O . PRO A 1 165 ? 19.105 -30.895 -10.298 1.000 31.060 187 PRO A O 1
ATOM 2615 N N . SER A 1 166 ? 21.300 -31.050 -10.406 1.000 24.940 188 SER A N 1
ATOM 2616 C CA . SER A 1 166 ? 21.552 -30.007 -9.391 1.000 27.030 188 SER A CA 1
ATOM 2617 C C . SER A 1 166 ? 21.381 -28.604 -9.964 1.000 25.590 188 SER A C 1
ATOM 2618 O O . SER A 1 166 ? 21.375 -27.677 -9.171 1.000 25.530 188 SER A O 1
ATOM 2626 N N . LEU A 1 167 ? 21.206 -28.439 -11.278 1.000 23.270 189 LEU A N 1
ATOM 2627 C CA . LEU A 1 167 ? 20.968 -27.075 -11.821 1.000 22.430 189 LEU A CA 1
ATOM 2628 C C . LEU A 1 167 ? 19.570 -26.616 -11.413 1.000 22.110 189 LEU A C 1
ATOM 2629 O O . LEU A 1 167 ? 18.641 -27.415 -11.474 1.000 24.460 189 LEU A O 1
ATOM 2645 N N . ASP A 1 168 ? 19.409 -25.340 -11.059 1.000 20.880 190 ASP A N 1
ATOM 2646 C CA . ASP A 1 168 ? 18.086 -24.756 -10.751 1.000 20.300 190 ASP A CA 1
ATOM 2647 C C . ASP A 1 168 ? 17.319 -24.504 -12.043 1.000 20.270 190 ASP A C 1
ATOM 2648 O O . ASP A 1 168 ? 16.088 -24.543 -12.008 1.000 22.040 190 ASP A O 1
ATOM 2657 N N . TYR A 1 169 ? 18.002 -24.081 -13.102 1.000 19.130 191 TYR A N 1
ATOM 2658 C CA . TYR A 1 169 ? 17.346 -23.793 -14.389 1.000 19.700 191 TYR A CA 1
ATOM 2659 C C . TYR A 1 169 ? 18.365 -23.975 -15.488 1.000 19.170 191 TYR A C 1
ATOM 2660 O O . TYR A 1 169 ? 19.577 -24.077 -15.217 1.000 17.720 191 TYR A O 1
ATOM 2678 N N A VAL A 1 170 ? 17.848 -23.972 -16.701 0.500 17.140 192 VAL A N 1
ATOM 2679 N N B VAL A 1 170 ? 17.876 -24.001 -16.725 0.500 17.800 192 VAL A N 1
ATOM 2680 C CA A VAL A 1 170 ? 18.662 -23.990 -17.935 0.500 17.990 192 VAL A CA 1
ATOM 2681 C CA B VAL A 1 170 ? 18.711 -24.065 -17.957 0.500 19.100 192 VAL A CA 1
ATOM 2682 C C A VAL A 1 170 ? 18.440 -22.671 -18.657 0.500 18.280 192 VAL A C 1
ATOM 2683 C C B VAL A 1 170 ? 18.453 -22.797 -18.770 0.500 19.010 192 VAL A C 1
ATOM 2684 O O A VAL A 1 170 ? 17.296 -22.180 -18.652 0.500 19.140 192 VAL A O 1
ATOM 2685 O O B VAL A 1 170 ? 17.271 -22.477 -18.976 0.500 20.320 192 VAL A O 1
ATOM 2710 N N . GLY A 1 171 ? 19.522 -22.105 -19.184 1.000 17.910 193 GLY A N 1
ATOM 2711 C CA . GLY A 1 171 ? 19.466 -21.024 -20.168 1.000 18.680 193 GLY A CA 1
ATOM 2712 C C . GLY A 1 171 ? 19.475 -21.598 -21.567 1.000 18.520 193 GLY A C 1
ATOM 2713 O O . GLY A 1 171 ? 20.291 -22.481 -21.849 1.000 20.120 193 GLY A O 1
ATOM 2717 N N . ILE A 1 172 ? 18.581 -21.137 -22.434 1.000 18.730 194 ILE A N 1
ATOM 2718 C CA . ILE A 1 172 ? 18.612 -21.513 -23.871 1.000 18.850 194 ILE A CA 1
ATOM 2719 C C . ILE A 1 172 ? 18.867 -20.267 -24.701 1.000 18.960 194 ILE A C 1
ATOM 2720 O O . ILE A 1 172 ? 18.087 -19.295 -24.613 1.000 17.280 194 ILE A O 1
ATOM 2736 N N . ASN A 1 173 ? 19.872 -20.344 -25.576 1.000 17.620 195 ASN A N 1
ATOM 2737 C CA . ASN A 1 173 ? 20.155 -19.279 -26.539 1.000 17.790 195 ASN A CA 1
ATOM 2738 C C . ASN A 1 173 ? 19.355 -19.583 -27.810 1.000 18.770 195 ASN A C 1
ATOM 2739 O O . ASN A 1 173 ? 19.561 -20.674 -28.376 1.000 18.870 195 ASN A O 1
ATOM 2750 N N . VAL A 1 174 ? 18.476 -18.669 -28.220 1.000 19.450 196 VAL A N 1
ATOM 2751 C CA . VAL A 1 174 ? 17.538 -18.924 -29.356 1.000 20.810 196 VAL A CA 1
ATOM 2752 C C . VAL A 1 174 ? 17.760 -17.843 -30.418 1.000 21.960 196 VAL A C 1
ATOM 2753 O O . VAL A 1 174 ? 17.495 -16.665 -30.165 1.000 23.320 196 VAL A O 1
ATOM 2766 N N . TYR A 1 175 ? 18.289 -18.252 -31.553 1.000 23.050 197 TYR A N 1
ATOM 2767 C CA . TYR A 1 175 ? 18.507 -17.425 -32.758 1.000 22.530 197 TYR A CA 1
ATOM 2768 C C . TYR A 1 175 ? 17.590 -17.987 -33.837 1.000 22.610 197 TYR A C 1
ATOM 2769 O O . TYR A 1 175 ? 17.531 -19.227 -33.991 1.000 23.790 197 TYR A O 1
ATOM 2787 N N . GLY A 1 176 ? 16.894 -17.099 -34.520 1.000 23.530 198 GLY A N 1
ATOM 2788 C CA . GLY A 1 176 ? 15.946 -17.473 -35.572 1.000 25.310 198 GLY A CA 1
ATOM 2789 C C . GLY A 1 176 ? 14.524 -17.585 -35.013 1.000 25.730 198 GLY A C 1
ATOM 2790 O O . GLY A 1 176 ? 14.163 -16.925 -34.039 1.000 24.550 198 GLY A O 1
ATOM 2794 N N . PRO A 1 177 ? 13.676 -18.421 -35.643 1.000 27.850 199 PRO A N 1
ATOM 2795 C CA . PRO A 1 177 ? 12.266 -18.500 -35.261 1.000 28.010 199 PRO A CA 1
ATOM 2796 C C . PRO A 1 177 ? 12.116 -19.025 -33.823 1.000 26.680 199 PRO A C 1
ATOM 2797 O O . PRO A 1 177 ? 12.913 -19.843 -33.382 1.000 24.030 199 PRO A O 1
ATOM 2808 N N . MET A 1 178 ? 11.099 -18.554 -33.111 1.000 22.580 200 MET A N 1
ATOM 2809 C CA . MET A 1 178 ? 10.911 -18.878 -31.683 1.000 23.080 200 MET A CA 1
ATOM 2810 C C . MET A 1 178 ? 9.597 -19.648 -31.428 1.000 22.590 200 MET A C 1
ATOM 2811 O O . MET A 1 178 ? 9.376 -20.067 -30.287 1.000 21.620 200 MET A O 1
ATOM 2825 N N . GLY A 1 179 ? 8.789 -19.879 -32.463 1.000 23.150 201 GLY A N 1
ATOM 2826 C CA . GLY A 1 179 ? 7.439 -20.467 -32.323 1.000 25.070 201 GLY A CA 1
ATOM 2827 C C . GLY A 1 179 ? 7.461 -21.902 -31.802 1.000 25.160 201 GLY A C 1
ATOM 2828 O O . GLY A 1 179 ? 6.421 -22.331 -31.280 1.000 25.120 201 GLY A O 1
ATOM 2832 N N . GLU A 1 180 ? 8.602 -22.603 -31.886 1.000 22.990 202 GLU A N 1
ATOM 2833 C CA . GLU A 1 180 ? 8.678 -24.036 -31.497 1.000 23.250 202 GLU A CA 1
ATOM 2834 C C . GLU A 1 180 ? 9.380 -24.199 -30.146 1.000 24.190 202 GLU A C 1
ATOM 2835 O O . GLU A 1 180 ? 9.484 -25.350 -29.682 1.000 23.450 202 GLU A O 1
ATOM 2847 N N . VAL A 1 181 ? 9.799 -23.109 -29.496 1.000 21.670 203 VAL A N 1
ATOM 2848 C CA . VAL A 1 181 ? 10.613 -23.219 -28.260 1.000 19.150 203 VAL A CA 1
ATOM 2849 C C . VAL A 1 181 ? 9.789 -23.975 -27.220 1.000 21.700 203 VAL A C 1
ATOM 2850 O O . VAL A 1 181 ? 10.340 -24.866 -26.564 1.000 20.640 203 VAL A O 1
ATOM 2863 N N . GLN A 1 182 ? 8.521 -23.580 -27.038 1.000 20.400 204 GLN A N 1
ATOM 2864 C CA . GLN A 1 182 ? 7.627 -24.175 -26.018 1.000 23.080 204 GLN A CA 1
ATOM 2865 C C . GLN A 1 182 ? 7.548 -25.703 -26.228 1.000 22.570 204 GLN A C 1
ATOM 2866 O O . GLN A 1 182 ? 7.823 -26.465 -25.281 1.000 22.560 204 GLN A O 1
ATOM 2880 N N . ALA A 1 183 ? 7.245 -26.149 -27.433 1.000 24.250 205 ALA A N 1
ATOM 2881 C CA . ALA A 1 183 ? 7.074 -27.583 -27.768 1.000 24.440 205 ALA A CA 1
ATOM 2882 C C . ALA A 1 183 ? 8.401 -28.331 -27.616 1.000 23.460 205 ALA A C 1
ATOM 2883 O O . ALA A 1 183 ? 8.364 -29.475 -27.147 1.000 25.060 205 ALA A O 1
ATOM 2890 N N . VAL A 1 184 ? 9.526 -27.736 -28.042 1.000 23.260 206 VAL A N 1
ATOM 2891 C CA . VAL A 1 184 ? 10.873 -28.360 -27.939 1.000 24.730 206 VAL A CA 1
ATOM 2892 C C . VAL A 1 184 ? 11.171 -28.626 -26.456 1.000 24.110 206 VAL A C 1
ATOM 2893 O O . VAL A 1 184 ? 11.556 -29.763 -26.093 1.000 24.330 206 VAL A O 1
ATOM 2906 N N . VAL A 1 185 ? 11.013 -27.627 -25.590 1.000 21.990 207 VAL A N 1
ATOM 2907 C CA . VAL A 1 185 ? 11.298 -27.822 -24.142 1.000 23.040 207 VAL A CA 1
ATOM 2908 C C . VAL A 1 185 ? 10.318 -28.865 -23.584 1.000 23.780 207 VAL A C 1
ATOM 2909 O O . VAL A 1 185 ? 10.770 -29.763 -22.859 1.000 23.990 207 VAL A O 1
ATOM 2922 N N . ASP A 1 186 ? 9.031 -28.741 -23.907 1.000 23.430 208 ASP A N 1
ATOM 2923 C CA . ASP A 1 186 ? 7.958 -29.632 -23.386 1.000 27.160 208 ASP A CA 1
ATOM 2924 C C . ASP A 1 186 ? 8.268 -31.092 -23.773 1.000 26.570 208 ASP A C 1
ATOM 2925 O O . ASP A 1 186 ? 8.147 -31.950 -22.902 1.000 24.560 208 ASP A O 1
ATOM 2934 N N . ARG A 1 187 ? 8.686 -31.343 -25.013 1.000 26.790 209 ARG A N 1
ATOM 2935 C CA . ARG A 1 187 ? 8.926 -32.712 -25.560 1.000 31.980 209 ARG A CA 1
ATOM 2936 C C . ARG A 1 187 ? 10.228 -33.280 -25.000 1.000 30.860 209 ARG A C 1
ATOM 2937 O O . ARG A 1 187 ? 10.385 -34.499 -25.029 1.000 26.540 209 ARG A O 1
ATOM 2958 N N . SER A 1 188 ? 11.132 -32.443 -24.497 1.000 27.390 210 SER A N 1
ATOM 2959 C CA . SER A 1 188 ? 12.442 -32.883 -23.951 1.000 25.280 210 SER A CA 1
ATOM 2960 C C . SER A 1 188 ? 12.271 -33.598 -22.596 1.000 25.490 210 SER A C 1
ATOM 2961 O O . SER A 1 188 ? 11.196 -33.490 -21.940 1.000 26.400 210 SER A O 1
ATOM 2969 N N . ASP A 1 189 ? 13.324 -34.286 -22.168 1.000 26.570 211 ASP A N 1
ATOM 2970 C CA . ASP A 1 189 ? 13.411 -34.972 -20.853 1.000 26.840 211 ASP A CA 1
ATOM 2971 C C . ASP A 1 189 ? 13.604 -33.939 -19.735 1.000 26.960 211 ASP A C 1
ATOM 2972 O O . ASP A 1 189 ? 13.420 -34.286 -18.571 1.000 25.200 211 ASP A O 1
ATOM 2981 N N . TYR A 1 190 ? 13.945 -32.685 -20.057 1.000 24.770 212 TYR A N 1
ATOM 2982 C CA . TYR A 1 190 ? 14.170 -31.655 -19.022 1.000 24.150 212 TYR A CA 1
ATOM 2983 C C . TYR A 1 190 ? 12.820 -31.249 -18.423 1.000 24.050 212 TYR A C 1
ATOM 2984 O O . TYR A 1 190 ? 11.919 -30.887 -19.204 1.000 24.550 212 TYR A O 1
ATOM 3002 N N . LYS A 1 191 ? 12.679 -31.245 -17.108 1.000 26.300 213 LYS A N 1
ATOM 3003 C CA . LYS A 1 191 ? 11.340 -30.979 -16.483 1.000 30.590 213 LYS A CA 1
ATOM 3004 C C . LYS A 1 191 ? 11.176 -29.583 -15.841 1.000 32.940 213 LYS A C 1
ATOM 3005 O O . LYS A 1 191 ? 9.997 -29.175 -15.599 1.000 40.050 213 LYS A O 1
ATOM 3024 N N . GLY A 1 192 ? 12.251 -28.873 -15.562 1.000 29.420 214 GLY A N 1
ATOM 3025 C CA . GLY A 1 192 ? 12.209 -27.644 -14.740 1.000 26.220 214 GLY A CA 1
ATOM 3026 C C . GLY A 1 192 ? 11.974 -26.347 -15.505 1.000 25.130 214 GLY A C 1
ATOM 3027 O O . GLY A 1 192 ? 11.372 -26.321 -16.633 1.000 24.710 214 GLY A O 1
ATOM 3031 N N . ALA A 1 193 ? 12.444 -25.263 -14.892 1.000 21.150 215 ALA A N 1
ATOM 3032 C CA . ALA A 1 193 ? 12.283 -23.897 -15.408 1.000 21.120 215 ALA A CA 1
ATOM 3033 C C . ALA A 1 193 ? 13.433 -23.582 -16.378 1.000 18.460 215 ALA A C 1
ATOM 3034 O O . ALA A 1 193 ? 14.528 -24.226 -16.336 1.000 19.620 215 ALA A O 1
ATOM 3041 N N . PHE A 1 194 ? 13.242 -22.566 -17.210 1.000 18.530 216 PHE A N 1
ATOM 3042 C CA . PHE A 1 194 ? 14.307 -22.131 -18.150 1.000 16.840 216 PHE A CA 1
ATOM 3043 C C . PHE A 1 194 ? 14.254 -20.622 -18.282 1.000 17.120 216 PHE A C 1
ATOM 3044 O O . PHE A 1 194 ? 13.263 -19.988 -17.824 1.000 19.340 216 PHE A O 1
ATOM 3061 N N . MET A 1 195 ? 15.324 -20.075 -18.828 1.000 16.620 217 MET A N 1
ATOM 3062 C CA . MET A 1 195 ? 15.384 -18.678 -19.273 1.000 17.040 217 MET A CA 1
ATOM 3063 C C . MET A 1 195 ? 15.844 -18.702 -20.720 1.000 17.880 217 MET A C 1
ATOM 3064 O O . MET A 1 195 ? 16.607 -19.609 -21.083 1.000 17.640 217 MET A O 1
ATOM 3078 N N . ILE A 1 196 ? 15.389 -17.738 -21.505 1.000 18.200 218 ILE A N 1
ATOM 3079 C CA . ILE A 1 196 ? 15.919 -17.533 -22.878 1.000 17.960 218 ILE A CA 1
ATOM 3080 C C . ILE A 1 196 ? 17.049 -16.517 -22.770 1.000 18.070 218 ILE A C 1
ATOM 3081 O O . ILE A 1 196 ? 16.774 -15.285 -22.651 1.000 18.000 218 ILE A O 1
ATOM 3097 N N . THR A 1 197 ? 18.282 -17.038 -22.742 1.000 18.680 219 THR A N 1
ATOM 3098 C CA . THR A 1 197 ? 19.508 -16.292 -22.374 1.000 19.440 219 THR A CA 1
ATOM 3099 C C . THR A 1 197 ? 20.091 -15.533 -23.554 1.000 20.540 219 THR A C 1
ATOM 3100 O O . THR A 1 197 ? 20.974 -14.694 -23.309 1.000 18.790 219 THR A O 1
ATOM 3111 N N . GLU A 1 198 ? 19.557 -15.759 -24.758 1.000 19.170 220 GLU A N 1
ATOM 3112 C CA . GLU A 1 198 ? 19.777 -14.910 -25.947 1.000 22.000 220 GLU A CA 1
ATOM 3113 C C . GLU A 1 198 ? 18.558 -15.054 -26.824 1.000 20.430 220 GLU A C 1
ATOM 3114 O O . GLU A 1 198 ? 18.131 -16.188 -27.129 1.000 21.050 220 GLU A O 1
ATOM 3126 N N . TRP A 1 199 ? 18.006 -13.939 -27.217 1.000 18.970 221 TRP A N 1
ATOM 3127 C CA . TRP A 1 199 ? 16.915 -13.920 -28.215 1.000 19.470 221 TRP A CA 1
ATOM 3128 C C . TRP A 1 199 ? 16.933 -12.550 -28.848 1.000 21.410 221 TRP A C 1
ATOM 3129 O O . TRP A 1 199 ? 17.371 -11.574 -28.170 1.000 20.230 221 TRP A O 1
ATOM 3150 N N . GLY A 1 200 ? 16.392 -12.475 -30.051 1.000 20.260 222 GLY A N 1
ATOM 3151 C CA . GLY A 1 200 ? 16.435 -11.219 -30.786 1.000 23.250 222 GLY A CA 1
ATOM 3152 C C . GLY A 1 200 ? 15.448 -11.259 -31.926 1.000 23.620 222 GLY A C 1
ATOM 3153 O O . GLY A 1 200 ? 14.479 -12.031 -31.914 1.000 22.120 222 GLY A O 1
ATOM 3157 N N . PRO A 1 201 ? 15.730 -10.420 -32.928 1.000 23.390 223 PRO A N 1
ATOM 3158 C CA . PRO A 1 201 ? 14.802 -10.189 -34.014 1.000 24.330 223 PRO A CA 1
ATOM 3159 C C . PRO A 1 201 ? 15.050 -11.148 -35.169 1.000 23.120 223 PRO A C 1
ATOM 3160 O O . PRO A 1 201 ? 15.801 -12.092 -35.050 1.000 20.920 223 PRO A O 1
ATOM 3171 N N . THR A 1 202 ? 14.325 -10.912 -36.243 1.000 20.820 224 THR A N 1
ATOM 3172 C CA . THR A 1 202 ? 14.326 -11.776 -37.431 1.000 21.020 224 THR A CA 1
ATOM 3173 C C . THR A 1 202 ? 15.742 -11.941 -37.962 1.000 20.230 224 THR A C 1
ATOM 3174 O O . THR A 1 202 ? 16.456 -10.915 -38.072 1.000 19.340 224 THR A O 1
ATOM 3185 N N . GLY A 1 203 ? 16.147 -13.180 -38.214 1.000 18.700 225 GLY A N 1
ATOM 3186 C CA . GLY A 1 203 ? 17.435 -13.461 -38.878 1.000 20.080 225 GLY A CA 1
ATOM 3187 C C . GLY A 1 203 ? 17.398 -13.130 -40.353 1.000 19.830 225 GLY A C 1
ATOM 3188 O O . GLY A 1 203 ? 16.294 -13.172 -40.979 1.000 20.750 225 GLY A O 1
ATOM 3192 N N . TRP A 1 204 ? 18.569 -12.815 -40.906 1.000 19.880 226 TRP A N 1
ATOM 3193 C CA . TRP A 1 204 ? 18.758 -12.527 -42.349 1.000 21.300 226 TRP A CA 1
ATOM 3194 C C . TRP A 1 204 ? 18.559 -13.816 -43.141 1.000 24.750 226 TRP A C 1
ATOM 3195 O O . TRP A 1 204 ? 18.425 -13.732 -44.378 1.000 22.070 226 TRP A O 1
ATOM 3216 N N . TRP A 1 205 ? 18.485 -14.962 -42.473 1.000 22.430 227 TRP A N 1
ATOM 3217 C CA . TRP A 1 205 ? 18.139 -16.225 -43.176 1.000 25.200 227 TRP A CA 1
ATOM 3218 C C . TRP A 1 205 ? 16.621 -16.445 -43.211 1.000 23.780 227 TRP A C 1
ATOM 3219 O O . TRP A 1 205 ? 16.184 -17.432 -43.844 1.000 27.510 227 TRP A O 1
ATOM 3240 N N . GLU A 1 206 ? 15.862 -15.624 -42.499 1.000 23.140 228 GLU A N 1
ATOM 3241 C CA . GLU A 1 206 ? 14.390 -15.763 -42.367 1.000 23.840 228 GLU A CA 1
ATOM 3242 C C . GLU A 1 206 ? 13.646 -14.829 -43.331 1.000 27.200 228 GLU A C 1
ATOM 3243 O O . GLU A 1 206 ? 12.455 -15.067 -43.557 1.000 28.360 228 GLU A O 1
ATOM 3255 N N . THR A 1 207 ? 14.289 -13.783 -43.836 1.000 26.360 229 THR A N 1
ATOM 3256 C CA . THR A 1 207 ? 13.612 -12.701 -44.601 1.000 26.720 229 THR A CA 1
ATOM 3257 C C . THR A 1 207 ? 13.582 -13.029 -46.092 1.000 26.860 229 THR A C 1
ATOM 3258 O O . THR A 1 207 ? 14.368 -13.876 -46.541 1.000 26.740 229 THR A O 1
ATOM 3269 N N . ALA A 1 208 ? 12.749 -12.306 -46.847 1.000 26.670 230 ALA A N 1
ATOM 3270 C CA . ALA A 1 208 ? 12.850 -12.208 -48.321 1.000 28.750 230 ALA A CA 1
ATOM 3271 C C . ALA A 1 208 ? 14.254 -11.697 -48.690 1.000 28.540 230 ALA A C 1
ATOM 3272 O O . ALA A 1 208 ? 14.952 -11.107 -47.843 1.000 25.920 230 ALA A O 1
ATOM 3279 N N . SER A 1 209 ? 14.688 -11.931 -49.920 1.000 28.000 231 SER A N 1
ATOM 3280 C CA . SER A 1 209 ? 15.971 -11.401 -50.421 1.000 26.770 231 SER A CA 1
ATOM 3281 C C . SER A 1 209 ? 15.742 -10.905 -51.844 1.000 28.500 231 SER A C 1
ATOM 3282 O O . SER A 1 209 ? 14.718 -11.299 -52.454 1.000 24.740 231 SER A O 1
ATOM 3290 N N . THR A 1 210 ? 16.642 -10.055 -52.336 1.000 25.380 232 THR A N 1
ATOM 3291 C CA . THR A 1 210 ? 16.529 -9.526 -53.713 1.000 26.180 232 THR A CA 1
ATOM 3292 C C . THR A 1 210 ? 16.936 -10.639 -54.675 1.000 30.530 232 THR A C 1
ATOM 3293 O O . THR A 1 210 ? 17.399 -11.717 -54.200 1.000 25.780 232 THR A O 1
ATOM 3304 N N A GLU A 1 211 ? 16.831 -10.388 -55.985 0.500 30.050 233 GLU A N 1
ATOM 3305 N N B GLU A 1 211 ? 16.793 -10.373 -55.975 0.500 30.130 233 GLU A N 1
ATOM 3306 C CA A GLU A 1 211 ? 17.210 -11.372 -57.038 0.500 31.350 233 GLU A CA 1
ATOM 3307 C CA B GLU A 1 211 ? 17.194 -11.309 -57.054 0.500 31.670 233 GLU A CA 1
ATOM 3308 C C A GLU A 1 211 ? 18.722 -11.614 -56.994 0.500 30.270 233 GLU A C 1
ATOM 3309 C C B GLU A 1 211 ? 18.677 -11.648 -56.872 0.500 30.540 233 GLU A C 1
ATOM 3310 O O A GLU A 1 211 ? 19.178 -12.661 -57.493 0.500 30.640 233 GLU A O 1
ATOM 3311 O O B GLU A 1 211 ? 19.037 -12.830 -57.044 0.500 30.930 233 GLU A O 1
ATOM 3334 N N . TRP A 1 212 ? 19.489 -10.676 -56.444 1.000 27.670 234 TRP A N 1
ATOM 3335 C CA . TRP A 1 212 ? 20.950 -10.867 -56.268 1.000 25.850 234 TRP A CA 1
ATOM 3336 C C . TRP A 1 212 ? 21.283 -11.331 -54.833 1.000 25.510 234 TRP A C 1
ATOM 3337 O O . TRP A 1 212 ? 22.467 -11.235 -54.460 1.000 25.470 234 TRP A O 1
ATOM 3358 N N . LYS A 1 213 ? 20.294 -11.782 -54.064 1.000 27.610 235 LYS A N 1
ATOM 3359 C CA . LYS A 1 213 ? 20.474 -12.557 -52.795 1.000 29.760 235 LYS A CA 1
ATOM 3360 C C . LYS A 1 213 ? 20.762 -11.625 -51.613 1.000 29.900 235 LYS A C 1
ATOM 3361 O O . LYS A 1 213 ? 21.224 -12.126 -50.585 1.000 29.870 235 LYS A O 1
ATOM 3380 N N . ALA A 1 214 ? 20.500 -10.323 -51.729 1.000 25.400 236 ALA A N 1
ATOM 3381 C CA . ALA A 1 214 ? 20.669 -9.379 -50.593 1.000 23.940 236 ALA A CA 1
ATOM 3382 C C . ALA A 1 214 ? 19.464 -9.546 -49.684 1.000 23.560 236 ALA A C 1
ATOM 3383 O O . ALA A 1 214 ? 18.325 -9.412 -50.123 1.000 23.130 236 ALA A O 1
ATOM 3390 N N . PRO A 1 215 ? 19.644 -9.905 -48.386 1.000 22.650 237 PRO A N 1
ATOM 3391 C CA . PRO A 1 215 ? 18.502 -10.069 -47.491 1.000 23.920 237 PRO A CA 1
ATOM 3392 C C . PRO A 1 215 ? 17.837 -8.705 -47.294 1.000 22.320 237 PRO A C 1
ATOM 3393 O O . PRO A 1 215 ? 18.539 -7.735 -47.041 1.000 22.930 237 PRO A O 1
ATOM 3404 N N . ILE A 1 216 ? 16.507 -8.668 -47.401 1.000 21.650 238 ILE A N 1
ATOM 3405 C CA . ILE A 1 216 ? 15.702 -7.439 -47.188 1.000 21.310 238 ILE A CA 1
ATOM 3406 C C . ILE A 1 216 ? 15.496 -7.220 -45.691 1.000 20.850 238 ILE A C 1
ATOM 3407 O O . ILE A 1 216 ? 14.882 -8.077 -45.024 1.000 21.370 238 ILE A O 1
ATOM 3423 N N . GLU A 1 217 ? 16.040 -6.118 -45.186 1.000 18.980 239 GLU A N 1
ATOM 3424 C CA . GLU A 1 217 ? 16.026 -5.795 -43.747 1.000 18.850 239 GLU A CA 1
ATOM 3425 C C . GLU A 1 217 ? 14.732 -5.090 -43.398 1.000 19.580 239 GLU A C 1
ATOM 3426 O O . GLU A 1 217 ? 14.235 -4.223 -44.183 1.000 21.480 239 GLU A O 1
ATOM 3438 N N . GLN A 1 218 ? 14.182 -5.477 -42.262 1.000 19.380 240 GLN A N 1
ATOM 3439 C CA . GLN A 1 218 ? 12.961 -4.840 -41.737 1.000 21.670 240 GLN A CA 1
ATOM 3440 C C . GLN A 1 218 ? 13.310 -3.385 -41.412 1.000 20.720 240 GLN A C 1
ATOM 3441 O O . GLN A 1 218 ? 14.476 -3.041 -41.071 1.000 19.920 240 GLN A O 1
ATOM 3455 N N . THR A 1 219 ? 12.319 -2.529 -41.523 1.000 20.540 241 THR A N 1
ATOM 3456 C CA . THR A 1 219 ? 12.342 -1.162 -40.960 1.000 20.150 241 THR A CA 1
ATOM 3457 C C . THR A 1 219 ? 12.406 -1.280 -39.438 1.000 19.650 241 THR A C 1
ATOM 3458 O O . THR A 1 219 ? 12.060 -2.375 -38.880 1.000 18.430 241 THR A O 1
ATOM 3469 N N . SER A 1 220 ? 12.761 -0.200 -38.770 1.000 19.270 242 SER A N 1
ATOM 3470 C CA . SER A 1 220 ? 12.757 -0.162 -37.293 1.000 19.730 242 SER A CA 1
ATOM 3471 C C . SER A 1 220 ? 11.330 -0.365 -36.782 1.000 21.100 242 SER A C 1
ATOM 3472 O O . SER A 1 220 ? 11.186 -0.925 -35.696 1.000 20.300 242 SER A O 1
ATOM 3480 N N . GLU A 1 221 ? 10.297 0.049 -37.537 1.000 22.140 243 GLU A N 1
ATOM 3481 C CA . GLU A 1 221 ? 8.894 -0.177 -37.102 1.000 21.090 243 GLU A CA 1
ATOM 3482 C C . GLU A 1 221 ? 8.595 -1.686 -37.151 1.000 20.890 243 GLU A C 1
ATOM 3483 O O . GLU A 1 221 ? 7.953 -2.231 -36.221 1.000 21.940 243 GLU A O 1
ATOM 3495 N N . GLU A 1 222 ? 9.018 -2.368 -38.197 1.000 19.990 244 GLU A N 1
ATOM 3496 C CA . GLU A 1 222 ? 8.794 -3.843 -38.303 1.000 20.730 244 GLU A CA 1
ATOM 3497 C C . GLU A 1 222 ? 9.600 -4.544 -37.207 1.000 20.560 244 GLU A C 1
ATOM 3498 O O . GLU A 1 222 ? 9.106 -5.530 -36.611 1.000 21.820 244 GLU A O 1
ATOM 3510 N N . LYS A 1 223 ? 10.807 -4.057 -36.911 1.000 20.420 245 LYS A N 1
ATOM 3511 C CA . LYS A 1 223 ? 11.638 -4.722 -35.871 1.000 19.870 245 LYS A CA 1
ATOM 3512 C C . LYS A 1 223 ? 10.956 -4.529 -34.518 1.000 20.210 245 LYS A C 1
ATOM 3513 O O . LYS A 1 223 ? 10.937 -5.491 -33.687 1.000 21.620 245 LYS A O 1
ATOM 3532 N N . ARG A 1 224 ? 10.471 -3.318 -34.247 1.000 21.080 246 ARG A N 1
ATOM 3533 C CA . ARG A 1 224 ? 9.718 -3.029 -33.005 1.000 20.670 246 ARG A CA 1
ATOM 3534 C C . ARG A 1 224 ? 8.618 -4.084 -32.845 1.000 21.380 246 ARG A C 1
ATOM 3535 O O . ARG A 1 224 ? 8.473 -4.669 -31.732 1.000 20.830 246 ARG A O 1
ATOM 3556 N N . GLN A 1 225 ? 7.822 -4.312 -33.886 1.000 23.030 247 GLN A N 1
ATOM 3557 C CA . GLN A 1 225 ? 6.700 -5.279 -33.841 1.000 24.550 247 GLN A CA 1
ATOM 3558 C C . GLN A 1 225 ? 7.233 -6.687 -33.557 1.000 20.880 247 GLN A C 1
ATOM 3559 O O . GLN A 1 225 ? 6.601 -7.424 -32.772 1.000 20.520 247 GLN A O 1
ATOM 3573 N N . VAL A 1 226 ? 8.350 -7.070 -34.183 1.000 18.780 248 VAL A N 1
ATOM 3574 C CA . VAL A 1 226 ? 8.966 -8.413 -34.000 1.000 19.290 248 VAL A CA 1
ATOM 3575 C C . VAL A 1 226 ? 9.448 -8.595 -32.560 1.000 18.020 248 VAL A C 1
ATOM 3576 O O . VAL A 1 226 ? 9.149 -9.658 -31.979 1.000 19.550 248 VAL A O 1
ATOM 3589 N N . TYR A 1 227 ? 10.148 -7.630 -31.989 1.000 17.620 249 TYR A N 1
ATOM 3590 C CA . TYR A 1 227 ? 10.626 -7.761 -30.590 1.000 17.700 249 TYR A CA 1
ATOM 3591 C C . TYR A 1 227 ? 9.407 -7.930 -29.671 1.000 18.050 249 TYR A C 1
ATOM 3592 O O . TYR A 1 227 ? 9.405 -8.826 -28.804 1.000 20.860 249 TYR A O 1
ATOM 3610 N N . GLU A 1 228 ? 8.386 -7.090 -29.846 1.000 19.390 250 GLU A N 1
ATOM 3611 C CA . GLU A 1 228 ? 7.158 -7.137 -28.999 1.000 20.270 250 GLU A CA 1
ATOM 3612 C C . GLU A 1 228 ? 6.447 -8.483 -29.167 1.000 19.530 250 GLU A C 1
ATOM 3613 O O . GLU A 1 228 ? 5.994 -9.069 -28.140 1.000 21.630 250 GLU A O 1
ATOM 3625 N N . GLU A 1 229 ? 6.262 -8.944 -30.396 1.000 21.200 251 GLU A N 1
ATOM 3626 C CA . GLU A 1 229 ? 5.550 -10.213 -30.704 1.000 24.920 251 GLU A CA 1
ATOM 3627 C C . GLU A 1 229 ? 6.302 -11.407 -30.108 1.000 22.360 251 GLU A C 1
ATOM 3628 O O . GLU A 1 229 ? 5.664 -12.249 -29.480 1.000 20.780 251 GLU A O 1
ATOM 3640 N N . ARG A 1 230 ? 7.619 -11.497 -30.312 1.000 20.050 252 ARG A N 1
ATOM 3641 C CA . ARG A 1 230 ? 8.407 -12.643 -29.818 1.000 19.290 252 ARG A CA 1
ATOM 3642 C C . ARG A 1 230 ? 8.359 -12.679 -28.294 1.000 17.620 252 ARG A C 1
ATOM 3643 O O . ARG A 1 230 ? 8.102 -13.782 -27.736 1.000 18.360 252 ARG A O 1
ATOM 3664 N N . TYR A 1 231 ? 8.519 -11.536 -27.645 1.000 18.590 253 TYR A N 1
ATOM 3665 C CA . TYR A 1 231 ? 8.464 -11.446 -26.171 1.000 18.670 253 TYR A CA 1
ATOM 3666 C C . TYR A 1 231 ? 7.074 -11.876 -25.678 1.000 19.040 253 TYR A C 1
ATOM 3667 O O . TYR A 1 231 ? 6.959 -12.725 -24.774 1.000 19.090 253 TYR A O 1
ATOM 3685 N N . THR A 1 232 ? 6.034 -11.287 -26.245 1.000 18.930 254 THR A N 1
ATOM 3686 C CA . THR A 1 232 ? 4.639 -11.500 -25.768 1.000 21.190 254 THR A CA 1
ATOM 3687 C C . THR A 1 232 ? 4.192 -12.932 -26.027 1.000 21.780 254 THR A C 1
ATOM 3688 O O . THR A 1 232 ? 3.643 -13.554 -25.079 1.000 25.080 254 THR A O 1
ATOM 3699 N N . GLN A 1 233 ? 4.448 -13.470 -27.221 1.000 23.280 255 GLN A N 1
ATOM 3700 C CA . GLN A 1 233 ? 3.980 -14.836 -27.577 1.000 24.850 255 GLN A CA 1
ATOM 3701 C C . GLN A 1 233 ? 4.831 -15.920 -26.932 1.000 25.700 255 GLN A C 1
ATOM 3702 O O . GLN A 1 233 ? 4.234 -16.912 -26.552 1.000 26.400 255 GLN A O 1
ATOM 3716 N N . TYR A 1 234 ? 6.172 -15.786 -26.862 1.000 21.390 256 TYR A N 1
ATOM 3717 C CA . TYR A 1 234 ? 7.066 -16.934 -26.628 1.000 21.070 256 TYR A CA 1
ATOM 3718 C C . TYR A 1 234 ? 7.772 -16.840 -25.278 1.000 22.170 256 TYR A C 1
ATOM 3719 O O . TYR A 1 234 ? 8.294 -17.868 -24.840 1.000 24.450 256 TYR A O 1
ATOM 3737 N N . ILE A 1 235 ? 7.873 -15.662 -24.681 1.000 20.590 257 ILE A N 1
ATOM 3738 C CA . ILE A 1 235 ? 8.678 -15.496 -23.445 1.000 20.660 257 ILE A CA 1
ATOM 3739 C C . ILE A 1 235 ? 7.682 -15.388 -22.293 1.000 21.130 257 ILE A C 1
ATOM 3740 O O . ILE A 1 235 ? 7.548 -16.365 -21.548 1.000 20.740 257 ILE A O 1
ATOM 3756 N N A SER A 1 236 ? 6.962 -14.277 -22.190 0.500 19.450 258 SER A N 1
ATOM 3757 N N B SER A 1 236 ? 6.977 -14.257 -22.213 0.500 20.020 258 SER A N 1
ATOM 3758 C CA A SER A 1 236 ? 6.036 -14.012 -21.061 0.500 21.570 258 SER A CA 1
ATOM 3759 C CA B SER A 1 236 ? 5.968 -13.936 -21.170 0.500 22.590 258 SER A CA 1
ATOM 3760 C C A SER A 1 236 ? 4.875 -15.022 -21.067 0.500 21.660 258 SER A C 1
ATOM 3761 C C B SER A 1 236 ? 4.935 -15.064 -21.080 0.500 22.170 258 SER A C 1
ATOM 3762 O O A SER A 1 236 ? 4.341 -15.291 -19.982 0.500 19.900 258 SER A O 1
ATOM 3763 O O B SER A 1 236 ? 4.561 -15.449 -19.968 0.500 20.620 258 SER A O 1
ATOM 3778 N N . ALA A 1 237 ? 4.497 -15.575 -22.225 1.000 21.880 259 ALA A N 1
ATOM 3779 C CA . ALA A 1 237 ? 3.386 -16.554 -22.333 1.000 23.990 259 ALA A CA 1
ATOM 3780 C C . ALA A 1 237 ? 3.800 -17.954 -21.839 1.000 24.400 259 ALA A C 1
ATOM 3781 O O . ALA A 1 237 ? 2.895 -18.802 -21.651 1.000 23.480 259 ALA A O 1
ATOM 3788 N N . ASN A 1 238 ? 5.102 -18.243 -21.751 1.000 20.260 260 ASN A N 1
ATOM 3789 C CA . ASN A 1 238 ? 5.566 -19.613 -21.454 1.000 21.360 260 ASN A CA 1
ATOM 3790 C C . ASN A 1 238 ? 5.714 -19.712 -19.935 1.000 22.110 260 ASN A C 1
ATOM 3791 O O . ASN A 1 238 ? 6.641 -19.089 -19.398 1.000 22.730 260 ASN A O 1
ATOM 3802 N N . THR A 1 239 ? 4.855 -20.469 -19.247 1.000 22.560 261 THR A N 1
ATOM 3803 C CA . THR A 1 239 ? 4.861 -20.436 -17.762 1.000 22.680 261 THR A CA 1
ATOM 3804 C C . THR A 1 239 ? 6.072 -21.182 -17.181 1.000 22.110 261 THR A C 1
ATOM 3805 O O . THR A 1 239 ? 6.292 -21.025 -15.965 1.000 22.930 261 THR A O 1
ATOM 3816 N N . ARG A 1 240 ? 6.845 -21.919 -17.997 1.000 20.310 262 ARG A N 1
ATOM 3817 C CA . ARG A 1 240 ? 8.134 -22.524 -17.560 1.000 21.780 262 ARG A CA 1
ATOM 3818 C C . ARG A 1 240 ? 9.295 -21.540 -17.737 1.000 22.310 262 ARG A C 1
ATOM 3819 O O . ARG A 1 240 ? 10.409 -21.848 -17.232 1.000 20.380 262 ARG A O 1
ATOM 3840 N N . CYS A 1 241 ? 9.063 -20.419 -18.439 1.000 21.920 263 CYS A N 1
ATOM 3841 C CA . CYS A 1 241 ? 10.102 -19.406 -18.728 1.000 20.220 263 CYS A CA 1
ATOM 3842 C C . CYS A 1 241 ? 10.096 -18.382 -17.596 1.000 20.240 263 CYS A C 1
ATOM 3843 O O . CYS A 1 241 ? 9.016 -17.860 -17.234 1.000 19.930 263 CYS A O 1
ATOM 3851 N N . LEU A 1 242 ? 11.250 -18.174 -16.974 1.000 17.790 264 LEU A N 1
ATOM 3852 C CA . LEU A 1 242 ? 11.396 -17.240 -15.829 1.000 19.320 264 LEU A CA 1
ATOM 3853 C C . LEU A 1 242 ? 11.909 -15.877 -16.296 1.000 19.690 264 LEU A C 1
ATOM 3854 O O . LEU A 1 242 ? 12.040 -14.992 -15.454 1.000 19.080 264 LEU A O 1
ATOM 3870 N N . GLY A 1 243 ? 12.311 -15.763 -17.564 1.000 19.560 265 GLY A N 1
ATOM 3871 C CA . GLY A 1 243 ? 12.748 -14.476 -18.103 1.000 20.790 265 GLY A CA 1
ATOM 3872 C C . GLY A 1 243 ? 13.768 -14.681 -19.205 1.000 19.270 265 GLY A C 1
ATOM 3873 O O . GLY A 1 243 ? 13.842 -15.803 -19.757 1.000 18.200 265 GLY A O 1
ATOM 3877 N N . SER A 1 244 ? 14.412 -13.597 -19.589 1.000 18.090 266 SER A N 1
ATOM 3878 C CA . SER A 1 244 ? 15.094 -13.537 -20.884 1.000 17.590 266 SER A CA 1
ATOM 3879 C C . SER A 1 244 ? 16.120 -12.429 -20.883 1.000 18.070 266 SER A C 1
ATOM 3880 O O . SER A 1 244 ? 15.972 -11.496 -20.102 1.000 17.180 266 SER A O 1
ATOM 3888 N N . PHE A 1 245 ? 17.057 -12.529 -21.838 1.000 17.640 267 PHE A N 1
ATOM 3889 C CA . PHE A 1 245 ? 18.131 -11.551 -22.095 1.000 18.260 267 PHE A CA 1
ATOM 3890 C C . PHE A 1 245 ? 18.110 -11.239 -23.595 1.000 16.910 267 PHE A C 1
ATOM 3891 O O . PHE A 1 245 ? 18.455 -12.131 -24.387 1.000 18.720 267 PHE A O 1
ATOM 3908 N N . VAL A 1 246 ? 17.726 -10.016 -23.941 1.000 16.450 268 VAL A N 1
ATOM 3909 C CA . VAL A 1 246 ? 17.519 -9.597 -25.355 1.000 17.500 268 VAL A CA 1
ATOM 3910 C C . VAL A 1 246 ? 18.862 -9.221 -25.978 1.000 16.730 268 VAL A C 1
ATOM 3911 O O . VAL A 1 246 ? 19.743 -8.719 -25.260 1.000 18.010 268 VAL A O 1
ATOM 3924 N N . PHE A 1 247 ? 18.965 -9.389 -27.294 1.000 17.050 269 PHE A N 1
ATOM 3925 C CA . PHE A 1 247 ? 20.112 -8.955 -28.118 1.000 18.160 269 PHE A CA 1
ATOM 3926 C C . PHE A 1 247 ? 19.618 -8.245 -29.379 1.000 17.530 269 PHE A C 1
ATOM 3927 O O . PHE A 1 247 ? 18.470 -8.431 -29.822 1.000 17.400 269 PHE A O 1
ATOM 3944 N N . LEU A 1 248 ? 20.512 -7.460 -29.985 1.000 18.610 270 LEU A N 1
ATOM 3945 C CA . LEU A 1 248 ? 21.793 -7.057 -29.415 1.000 17.590 270 LEU A CA 1
ATOM 3946 C C . LEU A 1 248 ? 21.598 -5.711 -28.758 1.000 18.520 270 LEU A C 1
ATOM 3947 O O . LEU A 1 248 ? 21.255 -4.735 -29.451 1.000 18.260 270 LEU A O 1
ATOM 3963 N N . TRP A 1 249 ? 21.730 -5.661 -27.441 1.000 19.270 271 TRP A N 1
ATOM 3964 C CA . TRP A 1 249 ? 21.562 -4.408 -26.687 1.000 19.020 271 TRP A CA 1
ATOM 3965 C C . TRP A 1 249 ? 22.863 -3.641 -26.824 1.000 19.420 271 TRP A C 1
ATOM 3966 O O . TRP A 1 249 ? 23.771 -3.747 -25.949 1.000 18.730 271 TRP A O 1
ATOM 3987 N N . GLY A 1 250 ? 23.003 -2.991 -27.971 1.000 18.300 272 GLY A N 1
ATOM 3988 C CA . GLY A 1 250 ? 24.292 -2.461 -28.437 1.000 18.270 272 GLY A CA 1
ATOM 3989 C C . GLY A 1 250 ? 24.307 -2.449 -29.948 1.000 17.620 272 GLY A C 1
ATOM 3990 O O . GLY A 1 250 ? 23.225 -2.380 -30.566 1.000 17.250 272 GLY A O 1
ATOM 3994 N N . GLN A 1 251 ? 25.482 -2.419 -30.535 1.000 18.030 273 GLN A N 1
ATOM 3995 C CA . GLN A 1 251 ? 25.613 -2.368 -32.005 1.000 18.450 273 GLN A CA 1
ATOM 3996 C C . GLN A 1 251 ? 26.804 -3.210 -32.415 1.000 19.740 273 GLN A C 1
ATOM 3997 O O . GLN A 1 251 ? 27.864 -3.153 -31.755 1.000 18.760 273 GLN A O 1
ATOM 4011 N N . LYS A 1 252 ? 26.654 -3.971 -33.478 1.000 20.300 274 LYS A N 1
ATOM 4012 C CA . LYS A 1 252 ? 27.735 -4.801 -34.037 1.000 20.970 274 LYS A CA 1
ATOM 4013 C C . LYS A 1 252 ? 27.393 -5.059 -35.489 1.000 20.430 274 LYS A C 1
ATOM 4014 O O . LYS A 1 252 ? 26.205 -5.245 -35.770 1.000 19.960 274 LYS A O 1
ATOM 4033 N N . GLU A 1 253 ? 28.383 -5.104 -36.365 1.000 18.920 275 GLU A N 1
ATOM 4034 C CA . GLU A 1 253 ? 28.167 -5.438 -37.786 1.000 19.730 275 GLU A CA 1
ATOM 4035 C C . GLU A 1 253 ? 27.685 -6.894 -37.887 1.000 21.330 275 GLU A C 1
ATOM 4036 O O . GLU A 1 253 ? 28.351 -7.794 -37.379 1.000 21.540 275 GLU A O 1
ATOM 4048 N N . GLU A 1 254 ? 26.538 -7.123 -38.512 1.000 18.740 276 GLU A N 1
ATOM 4049 C CA . GLU A 1 254 ? 25.954 -8.484 -38.688 1.000 20.600 276 GLU A CA 1
ATOM 4050 C C . GLU A 1 254 ? 25.136 -8.458 -39.975 1.000 19.440 276 GLU A C 1
ATOM 4051 O O . GLU A 1 254 ? 23.949 -8.155 -39.903 1.000 20.480 276 GLU A O 1
ATOM 4063 N N . ARG A 1 255 ? 25.802 -8.657 -41.100 1.000 18.860 277 ARG A N 1
ATOM 4064 C CA . ARG A 1 255 ? 25.261 -8.500 -42.475 1.000 19.720 277 ARG A CA 1
ATOM 4065 C C . ARG A 1 255 ? 25.127 -7.019 -42.844 1.000 17.770 277 ARG A C 1
ATOM 4066 O O . ARG A 1 255 ? 25.541 -6.663 -43.968 1.000 21.380 277 ARG A O 1
ATOM 4087 N N . THR A 1 256 ? 24.511 -6.215 -41.982 1.000 15.960 278 THR A N 1
ATOM 4088 C CA . THR A 1 256 ? 24.460 -4.740 -42.057 1.000 18.110 278 THR A CA 1
ATOM 4089 C C . THR A 1 256 ? 24.790 -4.150 -40.696 1.000 17.130 278 THR A C 1
ATOM 4090 O O . THR A 1 256 ? 24.747 -4.865 -39.702 1.000 19.840 278 THR A O 1
ATOM 4101 N N . PRO A 1 257 ? 25.082 -2.835 -40.592 1.000 17.480 279 PRO A N 1
ATOM 4102 C CA . PRO A 1 257 ? 25.315 -2.202 -39.295 1.000 18.670 279 PRO A CA 1
ATOM 4103 C C . PRO A 1 257 ? 24.072 -2.215 -38.391 1.000 18.740 279 PRO A C 1
ATOM 4104 O O . PRO A 1 257 ? 24.202 -1.987 -37.193 1.000 19.590 279 PRO A O 1
ATOM 4115 N N . THR A 1 258 ? 22.882 -2.423 -38.970 1.000 17.740 280 THR A N 1
ATOM 4116 C CA . THR A 1 258 ? 21.618 -2.211 -38.241 1.000 19.270 280 THR A CA 1
ATOM 4117 C C . THR A 1 258 ? 20.886 -3.540 -37.936 1.000 17.670 280 THR A C 1
ATOM 4118 O O . THR A 1 258 ? 20.005 -3.540 -37.052 1.000 19.000 280 THR A O 1
ATOM 4129 N N . TRP A 1 259 ? 21.253 -4.637 -38.569 1.000 19.300 281 TRP A N 1
ATOM 4130 C CA . TRP A 1 259 ? 20.417 -5.860 -38.657 1.000 19.180 281 TRP A CA 1
ATOM 4131 C C . TRP A 1 259 ? 19.815 -6.220 -37.302 1.000 20.120 281 TRP A C 1
ATOM 4132 O O . TRP A 1 259 ? 18.558 -6.263 -37.173 1.000 21.330 281 TRP A O 1
ATOM 4153 N N . PHE A 1 260 ? 20.644 -6.497 -36.303 1.000 18.900 282 PHE A N 1
ATOM 4154 C CA . PHE A 1 260 ? 20.127 -6.880 -34.963 1.000 20.210 282 PHE A CA 1
ATOM 4155 C C . PHE A 1 260 ? 20.526 -5.868 -33.890 1.000 18.780 282 PHE A C 1
ATOM 4156 O O . PHE A 1 260 ? 20.358 -6.148 -32.700 1.000 20.400 282 PHE A O 1
ATOM 4173 N N . SER A 1 261 ? 21.001 -4.695 -34.288 1.000 19.740 283 SER A N 1
ATOM 4174 C CA . SER A 1 261 ? 21.509 -3.665 -33.361 1.000 18.730 283 SER A CA 1
ATOM 4175 C C . SER A 1 261 ? 20.352 -2.813 -32.814 1.000 20.440 283 SER A C 1
ATOM 4176 O O . SER A 1 261 ? 19.625 -2.188 -33.579 1.000 23.130 283 SER A O 1
ATOM 4184 N N . MET A 1 262 ? 20.222 -2.749 -31.503 1.000 17.680 284 MET A N 1
ATOM 4185 C CA . MET A 1 262 ? 19.151 -1.979 -30.835 1.000 18.990 284 MET A CA 1
ATOM 4186 C C . MET A 1 262 ? 19.586 -0.515 -30.624 1.000 16.820 284 MET A C 1
ATOM 4187 O O . MET A 1 262 ? 18.731 0.328 -30.298 1.000 19.140 284 MET A O 1
ATOM 4201 N N . PHE A 1 263 ? 20.874 -0.232 -30.778 1.000 17.170 285 PHE A N 1
ATOM 4202 C CA . PHE A 1 263 ? 21.439 1.136 -30.834 1.000 18.910 285 PHE A CA 1
ATOM 4203 C C . PHE A 1 263 ? 22.115 1.273 -32.189 1.000 18.890 285 PHE A C 1
ATOM 4204 O O . PHE A 1 263 ? 22.644 0.294 -32.718 1.000 20.220 285 PHE A O 1
ATOM 4221 N N . VAL A 1 264 ? 22.127 2.486 -32.728 1.000 19.980 286 VAL A N 1
ATOM 4222 C CA . VAL A 1 264 ? 22.877 2.768 -33.980 1.000 19.730 286 VAL A CA 1
ATOM 4223 C C . VAL A 1 264 ? 24.346 2.999 -33.615 1.000 19.260 286 VAL A C 1
ATOM 4224 O O . VAL A 1 264 ? 24.693 3.028 -32.416 1.000 21.620 286 VAL A O 1
ATOM 4237 N N . GLU A 1 265 ? 25.204 3.111 -34.621 1.000 19.270 287 GLU A N 1
ATOM 4238 C CA . GLU A 1 265 ? 26.657 3.297 -34.409 1.000 20.500 287 GLU A CA 1
ATOM 4239 C C . GLU A 1 265 ? 26.975 4.639 -33.749 1.000 22.780 287 GLU A C 1
ATOM 4240 O O . GLU A 1 265 ? 26.138 5.573 -33.771 1.000 21.150 287 GLU A O 1
ATOM 4252 N N . ASP A 1 266 ? 28.174 4.697 -33.167 1.000 22.880 288 ASP A N 1
ATOM 4253 C CA . ASP A 1 266 ? 28.707 5.858 -32.425 1.000 27.930 288 ASP A CA 1
ATOM 4254 C C . ASP A 1 266 ? 30.158 6.074 -32.882 1.000 27.550 288 ASP A C 1
ATOM 4255 O O . ASP A 1 266 ? 30.818 5.112 -33.198 1.000 30.600 288 ASP A O 1
ATOM 4264 N N . LYS A 1 267 ? 30.636 7.295 -33.034 1.000 34.770 289 LYS A N 1
ATOM 4265 C CA . LYS A 1 267 ? 32.046 7.527 -33.524 1.000 39.810 289 LYS A CA 1
ATOM 4266 C C . LYS A 1 267 ? 32.462 6.595 -34.712 1.000 38.850 289 LYS A C 1
ATOM 4267 O O . LYS A 1 267 ? 33.553 6.019 -34.693 1.000 40.320 289 LYS A O 1
ATOM 4286 N N . VAL A 1 268 ? 31.660 6.453 -35.771 1.000 29.320 290 VAL A N 1
ATOM 4287 C CA . VAL A 1 268 ? 32.129 5.982 -37.106 1.000 29.050 290 VAL A CA 1
ATOM 4288 C C . VAL A 1 268 ? 32.593 7.244 -37.844 1.000 29.740 290 VAL A C 1
ATOM 4289 O O . VAL A 1 268 ? 31.856 8.261 -37.781 1.000 24.780 290 VAL A O 1
ATOM 4302 N N . ASP A 1 269 ? 33.745 7.185 -38.509 1.000 29.750 291 ASP A N 1
ATOM 4303 C CA . ASP A 1 269 ? 34.306 8.376 -39.208 1.000 34.370 291 ASP A CA 1
ATOM 4304 C C . ASP A 1 269 ? 33.270 8.922 -40.204 1.000 30.310 291 ASP A C 1
ATOM 4305 O O . ASP A 1 269 ? 32.752 8.132 -41.023 1.000 26.840 291 ASP A O 1
ATOM 4314 N N . SER A 1 270 ? 33.018 10.230 -40.154 1.000 28.540 292 SER A N 1
ATOM 4315 C CA . SER A 1 270 ? 32.204 10.986 -41.129 1.000 29.000 292 SER A CA 1
ATOM 4316 C C . SER A 1 270 ? 30.775 10.422 -41.186 1.000 27.310 292 SER A C 1
ATOM 4317 O O . SER A 1 270 ? 30.127 10.589 -42.222 1.000 26.160 292 SER A O 1
ATOM 4325 N N . LEU A 1 271 ? 30.285 9.861 -40.069 1.000 24.640 293 LEU A N 1
ATOM 4326 C CA . LEU A 1 271 ? 28.865 9.465 -39.880 1.000 23.290 293 LEU A CA 1
ATOM 4327 C C . LEU A 1 271 ? 28.387 10.110 -38.583 1.000 26.150 293 LEU A C 1
ATOM 4328 O O . LEU A 1 271 ? 28.881 9.747 -37.511 1.000 25.150 293 LEU A O 1
ATOM 4344 N N . PRO A 1 272 ? 27.473 11.111 -38.642 1.000 24.290 294 PRO A N 1
ATOM 4345 C CA . PRO A 1 272 ? 27.093 11.877 -37.449 1.000 25.350 294 PRO A CA 1
ATOM 4346 C C . PRO A 1 272 ? 25.992 11.197 -36.612 1.000 27.950 294 PRO A C 1
ATOM 4347 O O . PRO A 1 272 ? 24.995 11.805 -36.339 1.000 37.480 294 PRO A O 1
ATOM 4358 N N . LEU A 1 273 ? 26.131 9.902 -36.349 1.000 23.370 295 LEU A N 1
ATOM 4359 C CA . LEU A 1 273 ? 25.290 9.186 -35.375 1.000 22.150 295 LEU A CA 1
ATOM 4360 C C . LEU A 1 273 ? 26.065 9.106 -34.072 1.000 20.650 295 LEU A C 1
ATOM 4361 O O . LEU A 1 273 ? 27.264 9.066 -34.142 1.000 20.460 295 LEU A O 1
ATOM 4377 N N . LYS A 1 274 ? 25.366 9.047 -32.970 1.000 22.840 296 LYS A N 1
ATOM 4378 C CA . LYS A 1 274 ? 25.956 9.098 -31.601 1.000 24.810 296 LYS A CA 1
ATOM 4379 C C . LYS A 1 274 ? 25.361 7.975 -30.759 1.000 24.280 296 LYS A C 1
ATOM 4380 O O . LYS A 1 274 ? 25.153 8.191 -29.556 1.000 22.760 296 LYS A O 1
ATOM 4399 N N . GLY A 1 275 ? 25.101 6.806 -31.344 1.000 23.190 297 GLY A N 1
ATOM 4400 C CA . GLY A 1 275 ? 24.650 5.640 -30.560 1.000 21.810 297 GLY A CA 1
ATOM 4401 C C . GLY A 1 275 ? 23.245 5.842 -30.036 1.000 22.210 297 GLY A C 1
ATOM 4402 O O . GLY A 1 275 ? 22.934 5.302 -28.943 1.000 21.810 297 GLY A O 1
ATOM 4406 N N . GLU A 1 276 ? 22.405 6.565 -30.778 1.000 20.490 298 GLU A N 1
ATOM 4407 C CA . GLU A 1 276 ? 20.988 6.792 -30.382 1.000 20.640 298 GLU A CA 1
ATOM 4408 C C . GLU A 1 276 ? 20.262 5.454 -30.176 1.000 22.590 298 GLU A C 1
ATOM 4409 O O . GLU A 1 276 ? 20.579 4.469 -30.853 1.000 20.340 298 GLU A O 1
ATOM 4421 N N . LYS A 1 277 ? 19.312 5.426 -29.242 1.000 20.680 299 LYS A N 1
ATOM 4422 C CA . LYS A 1 277 ? 18.349 4.308 -29.103 1.000 23.050 299 LYS A CA 1
ATOM 4423 C C . LYS A 1 277 ? 17.336 4.345 -30.247 1.000 21.790 299 LYS A C 1
ATOM 4424 O O . LYS A 1 277 ? 17.121 5.382 -30.846 1.000 22.440 299 LYS A O 1
ATOM 4443 N N . THR A 1 278 ? 16.651 3.240 -30.442 1.000 23.870 300 THR A N 1
ATOM 4444 C CA . THR A 1 278 ? 15.801 2.929 -31.608 1.000 22.170 300 THR A CA 1
ATOM 4445 C C . THR A 1 278 ? 14.408 2.527 -31.133 1.000 21.560 300 THR A C 1
ATOM 4446 O O . THR A 1 278 ? 14.216 2.297 -29.955 1.000 21.530 300 THR A O 1
ATOM 4457 N N . PRO A 1 279 ? 13.449 2.339 -32.065 1.000 20.440 301 PRO A N 1
ATOM 4458 C CA . PRO A 1 279 ? 12.153 1.737 -31.774 1.000 20.720 301 PRO A CA 1
ATOM 4459 C C . PRO A 1 279 ? 12.263 0.332 -31.149 1.000 21.180 301 PRO A C 1
ATOM 4460 O O . PRO A 1 279 ? 11.335 -0.077 -30.478 1.000 21.010 301 PRO A O 1
ATOM 4471 N N . MET A 1 280 ? 13.408 -0.335 -31.315 1.000 20.240 302 MET A N 1
ATOM 4472 C CA . MET A 1 280 ? 13.601 -1.684 -30.723 1.000 21.200 302 MET A CA 1
ATOM 4473 C C . MET A 1 280 ? 13.815 -1.529 -29.208 1.000 20.150 302 MET A C 1
ATOM 4474 O O . MET A 1 280 ? 13.394 -2.396 -28.452 1.000 20.650 302 MET A O 1
ATOM 4488 N N . VAL A 1 281 ? 14.436 -0.446 -28.765 1.000 19.580 303 VAL A N 1
ATOM 4489 C CA . VAL A 1 281 ? 14.522 -0.133 -27.316 1.000 20.810 303 VAL A CA 1
ATOM 4490 C C . VAL A 1 281 ? 13.106 0.207 -26.804 1.000 19.900 303 VAL A C 1
ATOM 4491 O O . VAL A 1 281 ? 12.719 -0.246 -25.725 1.000 21.230 303 VAL A O 1
ATOM 4504 N N . GLU A 1 282 ? 12.337 1.007 -27.548 1.000 20.900 304 GLU A N 1
ATOM 4505 C CA . GLU A 1 282 ? 10.932 1.357 -27.203 1.000 20.630 304 GLU A CA 1
ATOM 4506 C C . GLU A 1 282 ? 10.133 0.073 -27.032 1.000 21.390 304 GLU A C 1
ATOM 4507 O O . GLU A 1 282 ? 9.328 -0.011 -26.080 1.000 22.070 304 GLU A O 1
ATOM 4519 N N . ALA A 1 283 ? 10.319 -0.884 -27.937 1.000 17.880 305 ALA A N 1
ATOM 4520 C CA . ALA A 1 283 ? 9.615 -2.186 -27.882 1.000 18.980 305 ALA A CA 1
ATOM 4521 C C . ALA A 1 283 ? 9.861 -2.855 -26.529 1.000 19.480 305 ALA A C 1
ATOM 4522 O O . ALA A 1 283 ? 8.899 -3.285 -25.892 1.000 19.070 305 ALA A O 1
ATOM 4529 N N . MET A 1 284 ? 11.098 -2.837 -26.050 1.000 19.190 306 MET A N 1
ATOM 4530 C CA . MET A 1 284 ? 11.419 -3.549 -24.804 1.000 20.360 306 MET A CA 1
ATOM 4531 C C . MET A 1 284 ? 10.842 -2.753 -23.640 1.000 20.770 306 MET A C 1
ATOM 4532 O O . MET A 1 284 ? 10.336 -3.382 -22.682 1.000 20.500 306 MET A O 1
ATOM 4546 N N . GLN A 1 285 ? 10.868 -1.423 -23.693 1.000 21.850 307 GLN A N 1
ATOM 4547 C CA . GLN A 1 285 ? 10.248 -0.657 -22.582 1.000 23.380 307 GLN A CA 1
ATOM 4548 C C . GLN A 1 285 ? 8.764 -1.022 -22.498 1.000 22.400 307 GLN A C 1
ATOM 4549 O O . GLN A 1 285 ? 8.254 -1.215 -21.385 1.000 23.180 307 GLN A O 1
ATOM 4563 N N . ARG A 1 286 ? 8.088 -1.100 -23.633 1.000 22.790 308 ARG A N 1
ATOM 4564 C CA . ARG A 1 286 ? 6.641 -1.395 -23.701 1.000 25.230 308 ARG A CA 1
ATOM 4565 C C . ARG A 1 286 ? 6.378 -2.765 -23.071 1.000 26.500 308 ARG A C 1
ATOM 4566 O O . ARG A 1 286 ? 5.528 -2.854 -22.176 1.000 24.800 308 ARG A O 1
ATOM 4587 N N . VAL A 1 287 ? 7.113 -3.803 -23.462 1.000 22.780 309 VAL A N 1
ATOM 4588 C CA . VAL A 1 287 ? 6.814 -5.175 -22.967 1.000 23.350 309 VAL A CA 1
ATOM 4589 C C . VAL A 1 287 ? 7.374 -5.391 -21.560 1.000 23.390 309 VAL A C 1
ATOM 4590 O O . VAL A 1 287 ? 6.762 -6.160 -20.823 1.000 24.040 309 VAL A O 1
ATOM 4603 N N . TRP A 1 288 ? 8.486 -4.774 -21.202 1.000 21.510 310 TRP A N 1
ATOM 4604 C CA . TRP A 1 288 ? 9.051 -4.928 -19.842 1.000 22.930 310 TRP A CA 1
ATOM 4605 C C . TRP A 1 288 ? 8.133 -4.253 -18.815 1.000 26.610 310 TRP A C 1
ATOM 4606 O O . TRP A 1 288 ? 7.887 -4.879 -17.782 1.000 28.570 310 TRP A O 1
ATOM 4627 N N . THR A 1 289 ? 7.689 -3.029 -19.081 1.000 27.090 311 THR A N 1
ATOM 4628 C CA . THR A 1 289 ? 6.919 -2.180 -18.124 1.000 28.010 311 THR A CA 1
ATOM 4629 C C . THR A 1 289 ? 5.449 -2.584 -18.151 1.000 31.610 311 THR A C 1
ATOM 4630 O O . THR A 1 289 ? 4.777 -2.339 -17.153 1.000 31.980 311 THR A O 1
ATOM 4641 N N . GLY A 1 290 ? 4.964 -3.087 -19.283 1.000 32.150 312 GLY A N 1
ATOM 4642 C CA . GLY A 1 290 ? 3.535 -3.353 -19.527 1.000 35.830 312 GLY A CA 1
ATOM 4643 C C . GLY A 1 290 ? 2.728 -2.079 -19.562 1.000 39.730 312 GLY A C 1
ATOM 4644 O O . GLY A 1 290 ? 1.529 -2.176 -19.357 1.000 44.180 312 GLY A O 1
ATOM 4648 N N . LYS A 1 291 ? 3.369 -0.929 -19.799 1.000 39.760 313 LYS A N 1
ATOM 4649 C CA . LYS A 1 291 ? 2.742 0.413 -19.735 1.000 44.070 313 LYS A CA 1
ATOM 4650 C C . LYS A 1 291 ? 3.008 1.121 -21.063 1.000 49.760 313 LYS A C 1
ATOM 4651 O O . LYS A 1 291 ? 4.018 0.795 -21.740 1.000 47.020 313 LYS A O 1
ATOM 4657 N N . GLU A 1 292 ? 2.128 2.045 -21.435 1.000 51.240 314 GLU A N 1
ATOM 4658 C CA . GLU A 1 292 ? 2.310 2.834 -22.670 1.000 51.180 314 GLU A CA 1
ATOM 4659 C C . GLU A 1 292 ? 3.382 3.884 -22.372 1.000 47.470 314 GLU A C 1
ATOM 4660 O O . GLU A 1 292 ? 3.689 4.124 -21.186 1.000 48.930 314 GLU A O 1
ATOM 4672 N N . LEU A 1 293 ? 3.997 4.402 -23.425 1.000 42.320 315 LEU A N 1
ATOM 4673 C CA . LEU A 1 293 ? 5.182 5.280 -23.374 1.000 41.760 315 LEU A CA 1
ATOM 4674 C C . LEU A 1 293 ? 4.742 6.726 -23.635 1.000 38.070 315 LEU A C 1
ATOM 4675 O O . LEU A 1 293 ? 3.932 6.930 -24.563 1.000 41.070 315 LEU A O 1
ATOM 4691 N N . ASP A 1 294 ? 5.317 7.663 -22.889 1.000 40.720 316 ASP A N 1
ATOM 4692 C CA . ASP A 1 294 ? 5.250 9.134 -23.140 1.000 48.420 316 ASP A CA 1
ATOM 4693 C C . ASP A 1 294 ? 5.906 9.469 -24.481 1.000 47.120 316 ASP A C 1
ATOM 4694 O O . ASP A 1 294 ? 5.226 10.076 -25.336 1.000 50.420 316 ASP A O 1
ATOM 4703 N N . GLU A 1 295 ? 7.173 9.068 -24.656 1.000 41.360 317 GLU A N 1
ATOM 4704 C CA . GLU A 1 295 ? 7.978 9.374 -25.870 1.000 43.950 317 GLU A CA 1
ATOM 4705 C C . GLU A 1 295 ? 8.041 8.121 -26.756 1.000 37.040 317 GLU A C 1
ATOM 4706 O O . GLU A 1 295 ? 8.438 7.057 -26.238 1.000 38.540 317 GLU A O 1
ATOM 4718 N N . THR A 1 296 ? 7.706 8.233 -28.043 1.000 36.990 318 THR A N 1
ATOM 4719 C CA . THR A 1 296 ? 7.953 7.127 -29.013 1.000 34.280 318 THR A CA 1
ATOM 4720 C C . THR A 1 296 ? 8.761 7.641 -30.207 1.000 33.270 318 THR A C 1
ATOM 4721 O O . THR A 1 296 ? 8.774 8.837 -30.490 1.000 32.840 318 THR A O 1
ATOM 4732 N N . ALA A 1 297 ? 9.490 6.743 -30.828 1.000 29.860 319 ALA A N 1
ATOM 4733 C CA . ALA A 1 297 ? 10.380 7.060 -31.961 1.000 25.840 319 ALA A CA 1
ATOM 4734 C C . ALA A 1 297 ? 9.540 7.305 -33.207 1.000 25.310 319 ALA A C 1
ATOM 4735 O O . ALA A 1 297 ? 8.405 6.823 -33.326 1.000 24.830 319 ALA A O 1
ATOM 4742 N N . PRO A 1 298 ? 10.124 7.962 -34.228 1.000 25.170 320 PRO A N 1
ATOM 4743 C CA . PRO A 1 298 ? 9.468 8.092 -35.530 1.000 24.760 320 PRO A CA 1
ATOM 4744 C C . PRO A 1 298 ? 9.111 6.721 -36.091 1.000 26.300 320 PRO A C 1
ATOM 4745 O O . PRO A 1 298 ? 9.959 5.825 -36.017 1.000 24.690 320 PRO A O 1
ATOM 4756 N N . ILE A 1 299 ? 7.899 6.593 -36.643 1.000 22.950 321 ILE A N 1
ATOM 4757 C CA . ILE A 1 299 ? 7.392 5.321 -37.218 1.000 24.330 321 ILE A CA 1
ATOM 4758 C C . ILE A 1 299 ? 7.718 5.321 -38.705 1.000 24.320 321 ILE A C 1
ATOM 4759 O O . ILE A 1 299 ? 7.109 6.099 -39.476 1.000 22.400 321 ILE A O 1
ATOM 4775 N N . VAL A 1 300 ? 8.685 4.509 -39.092 1.000 22.750 322 VAL A N 1
ATOM 4776 C CA . VAL A 1 300 ? 9.076 4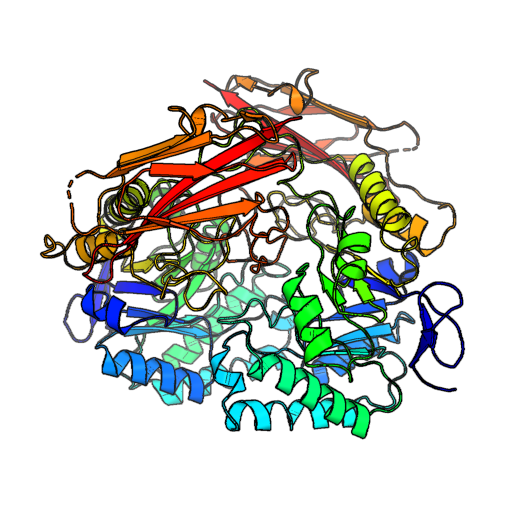.395 -40.523 1.000 23.970 322 VAL A CA 1
ATOM 4777 C C . VAL A 1 300 ? 8.113 3.414 -41.208 1.000 26.700 322 VAL A C 1
ATOM 4778 O O . VAL A 1 300 ? 8.136 2.219 -40.876 1.000 31.560 322 VAL A O 1
ATOM 4791 N N . ARG A 1 301 ? 7.313 3.897 -42.166 1.000 27.410 323 ARG A N 1
ATOM 4792 C CA . ARG A 1 301 ? 6.322 3.052 -42.891 1.000 31.250 323 ARG A CA 1
ATOM 4793 C C . ARG A 1 301 ? 6.980 2.389 -44.099 1.000 28.430 323 ARG A C 1
ATOM 4794 O O . ARG A 1 301 ? 6.472 1.379 -44.555 1.000 31.780 323 ARG A O 1
ATOM 4815 N N . GLY A 1 302 ? 8.053 2.946 -44.631 1.000 28.720 324 GLY A N 1
ATOM 4816 C CA . GLY A 1 302 ? 8.650 2.384 -45.850 1.000 28.630 324 GLY A CA 1
ATOM 4817 C C . GLY A 1 302 ? 9.680 3.290 -46.474 1.000 27.010 324 GLY A C 1
ATOM 4818 O O . GLY A 1 302 ? 9.954 4.371 -45.957 1.000 23.830 324 GLY A O 1
ATOM 4822 N N . MET A 1 303 ? 10.268 2.804 -47.552 1.000 24.480 325 MET A N 1
ATOM 4823 C CA . MET A 1 303 ? 11.402 3.468 -48.169 1.000 26.980 325 MET A CA 1
ATOM 4824 C C . MET A 1 303 ? 11.432 3.084 -49.645 1.000 24.260 325 MET A C 1
ATOM 4825 O O . MET A 1 303 ? 11.139 1.940 -49.977 1.000 23.790 325 MET A O 1
ATOM 4839 N N . THR A 1 304 ? 11.692 4.051 -50.497 1.000 24.090 326 THR A N 1
ATOM 4840 C CA . THR A 1 304 ? 11.699 3.823 -51.954 1.000 23.190 326 THR A CA 1
ATOM 4841 C C . THR A 1 304 ? 12.932 4.457 -52.559 1.000 21.680 326 THR A C 1
ATOM 4842 O O . THR A 1 304 ? 13.483 5.439 -52.009 1.000 23.130 326 THR A O 1
ATOM 4853 N N . ILE A 1 305 ? 13.342 3.886 -53.677 1.000 22.620 327 ILE A N 1
ATOM 4854 C CA . ILE A 1 305 ? 14.175 4.563 -54.702 1.000 21.060 327 ILE A CA 1
ATOM 4855 C C . ILE A 1 305 ? 13.368 4.656 -56.003 1.000 22.850 327 ILE A C 1
ATOM 4856 O O . ILE A 1 305 ? 12.962 3.608 -56.525 1.000 21.740 327 ILE A O 1
ATOM 4872 N N . ASP A 1 306 ? 13.213 5.872 -56.530 1.000 22.750 328 ASP A N 1
ATOM 4873 C CA . ASP A 1 306 ? 12.414 6.144 -57.755 1.000 23.760 328 ASP A CA 1
ATOM 4874 C C . ASP A 1 306 ? 11.053 5.452 -57.659 1.000 23.050 328 ASP A C 1
ATOM 4875 O O . ASP A 1 306 ? 10.606 4.865 -58.657 1.000 25.610 328 ASP A O 1
ATOM 4884 N N . GLY A 1 307 ? 10.422 5.500 -56.489 1.000 24.400 329 GLY A N 1
ATOM 4885 C CA . GLY A 1 307 ? 9.060 4.982 -56.254 1.000 25.510 329 GLY A CA 1
ATOM 4886 C C . GLY A 1 307 ? 9.001 3.480 -56.055 1.000 25.910 329 GLY A C 1
ATOM 4887 O O . GLY A 1 307 ? 7.894 2.987 -55.805 1.000 28.860 329 GLY A O 1
ATOM 4891 N N . LYS A 1 308 ? 10.135 2.773 -56.134 1.000 25.640 330 LYS A N 1
ATOM 4892 C CA . LYS A 1 308 ? 10.206 1.292 -56.011 1.000 25.260 330 LYS A CA 1
ATOM 4893 C C . LYS A 1 308 ? 10.722 0.891 -54.610 1.000 25.550 330 LYS A C 1
ATOM 4894 O O . LYS A 1 308 ? 11.562 1.608 -54.070 1.000 21.410 330 LYS A O 1
ATOM 4913 N N . SER A 1 309 ? 10.204 -0.212 -54.068 1.000 25.710 331 SER A N 1
ATOM 4914 C CA . SER A 1 309 ? 10.555 -0.784 -52.734 1.000 27.340 331 SER A CA 1
ATOM 4915 C C . SER A 1 309 ? 11.629 -1.879 -52.857 1.000 24.510 331 SER A C 1
ATOM 4916 O O . SER A 1 309 ? 11.909 -2.338 -53.956 1.000 24.050 331 SER A O 1
ATOM 4924 N N . ALA A 1 310 ? 12.182 -2.330 -51.728 1.000 24.860 332 ALA A N 1
ATOM 4925 C CA . ALA A 1 310 ? 13.270 -3.330 -51.706 1.000 25.230 332 ALA A CA 1
ATOM 4926 C C . ALA A 1 310 ? 12.840 -4.590 -52.468 1.000 25.250 332 ALA A C 1
ATOM 4927 O O . ALA A 1 310 ? 13.647 -5.175 -53.202 1.000 25.540 332 ALA A O 1
ATOM 4934 N N . ILE A 1 311 ? 11.586 -4.994 -52.315 1.000 29.230 333 ILE A N 1
ATOM 4935 C CA . ILE A 1 311 ? 11.101 -6.278 -52.900 1.000 32.710 333 ILE A CA 1
ATOM 4936 C C . ILE A 1 311 ? 11.063 -6.161 -54.434 1.000 32.850 333 ILE A C 1
ATOM 4937 O O . ILE A 1 311 ? 11.055 -7.199 -55.099 1.000 31.200 333 ILE A O 1
ATOM 4953 N N . ASP A 1 312 ? 11.124 -4.950 -54.985 1.000 31.460 334 ASP A N 1
ATOM 4954 C CA . ASP A 1 312 ? 10.967 -4.698 -56.441 1.000 30.820 334 ASP A CA 1
ATOM 4955 C C . ASP A 1 312 ? 12.293 -4.902 -57.191 1.000 32.360 334 ASP A C 1
ATOM 4956 O O . ASP A 1 312 ? 12.272 -4.754 -58.421 1.000 29.780 334 ASP A O 1
ATOM 4965 N N . ASN A 1 313 ? 13.415 -5.220 -56.518 1.000 27.390 335 ASN A N 1
ATOM 4966 C CA . ASN A 1 313 ? 14.714 -5.506 -57.172 1.000 26.360 335 ASN A CA 1
ATOM 4967 C C . ASN A 1 313 ? 15.193 -4.246 -57.902 1.000 27.080 335 ASN A C 1
ATOM 4968 O O . ASN A 1 313 ? 15.339 -4.268 -59.155 1.000 23.680 335 ASN A O 1
ATOM 4979 N N . VAL A 1 314 ? 15.397 -3.173 -57.145 1.000 25.800 336 VAL A N 1
ATOM 4980 C CA . VAL A 1 314 ? 15.706 -1.826 -57.696 1.000 25.870 336 VAL A CA 1
ATOM 4981 C C . VAL A 1 314 ? 17.009 -1.913 -58.457 1.000 25.650 336 VAL A C 1
ATOM 4982 O O . VAL A 1 314 ? 18.015 -2.279 -57.835 1.000 25.690 336 VAL A O 1
ATOM 4995 N N . ARG A 1 315 ? 16.997 -1.553 -59.737 1.000 23.690 337 ARG A N 1
ATOM 4996 C CA . ARG A 1 315 ? 18.222 -1.484 -60.559 1.000 24.310 337 ARG A CA 1
ATOM 4997 C C . ARG A 1 315 ? 18.360 -0.103 -61.181 1.000 25.090 337 ARG A C 1
ATOM 4998 O O . ARG A 1 315 ? 17.367 0.370 -61.761 1.000 27.590 337 ARG A O 1
ATOM 5019 N N . ILE A 1 316 ? 19.523 0.514 -61.043 1.000 24.200 338 ILE A N 1
ATOM 5020 C CA . ILE A 1 316 ? 19.747 1.912 -61.503 1.000 26.650 338 ILE A CA 1
ATOM 5021 C C . ILE A 1 316 ? 20.910 1.879 -62.482 1.000 25.740 338 ILE A C 1
ATOM 5022 O O . ILE A 1 316 ? 21.933 1.312 -62.131 1.000 25.420 338 ILE A O 1
ATOM 5038 N N . LYS A 1 317 ? 20.821 2.610 -63.592 1.000 24.610 339 LYS A N 1
ATOM 5039 C CA . LYS A 1 317 ? 21.982 2.755 -64.512 1.000 26.050 339 LYS A CA 1
ATOM 5040 C C . LYS A 1 317 ? 23.123 3.529 -63.844 1.000 22.890 339 LYS A C 1
ATOM 5041 O O . LYS A 1 317 ? 22.873 4.613 -63.268 1.000 22.350 339 LYS A O 1
ATOM 5060 N N . ALA A 1 318 ? 24.350 3.040 -63.953 1.000 25.280 340 ALA A N 1
ATOM 5061 C CA . ALA A 1 318 ? 25.583 3.753 -63.534 1.000 27.670 340 ALA A CA 1
ATOM 5062 C C . ALA A 1 318 ? 25.544 5.210 -64.007 1.000 27.640 340 ALA A C 1
ATOM 5063 O O . ALA A 1 318 ? 25.180 5.438 -65.171 1.000 27.580 340 ALA A O 1
ATOM 5070 N N . GLY A 1 319 ? 25.934 6.157 -63.161 1.000 26.800 341 GLY A N 1
ATOM 5071 C CA . GLY A 1 319 ? 26.098 7.573 -63.537 1.000 26.400 341 GLY A CA 1
ATOM 5072 C C . GLY A 1 319 ? 24.767 8.318 -63.698 1.000 27.860 341 GLY A C 1
ATOM 5073 O O . GLY A 1 319 ? 24.776 9.444 -64.261 1.000 26.680 341 GLY A O 1
ATOM 5077 N N . THR A 1 320 ? 23.673 7.789 -63.153 1.000 27.820 342 THR A N 1
ATOM 5078 C CA . THR A 1 320 ? 22.340 8.456 -63.177 1.000 26.870 342 THR A CA 1
ATOM 5079 C C . THR A 1 320 ? 21.873 8.745 -61.745 1.000 28.210 342 THR A C 1
ATOM 5080 O O . THR A 1 320 ? 21.946 7.838 -60.873 1.000 28.110 342 THR A O 1
ATOM 5091 N N . LEU A 1 321 ? 21.327 9.938 -61.531 1.000 24.390 343 LEU A N 1
ATOM 5092 C CA . LEU A 1 321 ? 20.726 10.311 -60.237 1.000 23.830 343 LEU A CA 1
ATOM 5093 C C . LEU A 1 321 ? 19.477 9.472 -60.008 1.000 24.900 343 LEU A C 1
ATOM 5094 O O . LEU A 1 321 ? 18.745 9.198 -60.965 1.000 25.900 343 LEU A O 1
ATOM 5110 N N . PHE A 1 322 ? 19.251 9.078 -58.755 1.000 23.050 344 PHE A N 1
ATOM 5111 C CA . PHE A 1 322 ? 18.007 8.438 -58.300 1.000 23.850 344 PHE A CA 1
ATOM 5112 C C . PHE A 1 322 ? 17.540 9.151 -57.038 1.000 23.890 344 PHE A C 1
ATOM 5113 O O . PHE A 1 322 ? 18.374 9.799 -56.366 1.000 23.260 344 PHE A O 1
ATOM 5130 N N . LYS A 1 323 ? 16.243 9.087 -56.780 1.000 25.020 345 LYS A N 1
ATOM 5131 C CA . LYS A 1 323 ? 15.590 9.825 -55.662 1.000 26.690 345 LYS A CA 1
ATOM 5132 C C . LYS A 1 323 ? 15.058 8.817 -54.646 1.000 24.390 345 LYS A C 1
ATOM 5133 O O . LYS A 1 323 ? 14.196 8.030 -54.984 1.000 24.520 345 LYS A O 1
ATOM 5152 N N . ALA A 1 324 ? 15.596 8.859 -53.432 1.000 24.610 346 ALA A N 1
ATOM 5153 C CA . ALA A 1 324 ? 15.158 7.996 -52.318 1.000 23.040 346 ALA A CA 1
ATOM 5154 C C . ALA A 1 324 ? 14.144 8.804 -51.522 1.000 23.880 346 ALA A C 1
ATOM 5155 O O . ALA A 1 324 ? 14.269 10.042 -51.442 1.000 24.910 346 ALA A O 1
ATOM 5162 N N . GLU A 1 325 ? 13.162 8.142 -50.967 1.000 23.650 347 GLU A N 1
ATOM 5163 C CA . GLU A 1 325 ? 12.185 8.793 -50.065 1.000 23.760 347 GLU A CA 1
ATOM 5164 C C . GLU A 1 325 ? 11.942 7.848 -48.899 1.000 23.220 347 GLU A C 1
ATOM 5165 O O . GLU A 1 325 ? 11.781 6.659 -49.154 1.000 23.820 347 GLU A O 1
ATOM 5177 N N . VAL A 1 326 ? 11.859 8.368 -47.682 1.000 23.650 348 VAL A N 1
ATOM 5178 C CA . VAL A 1 326 ? 11.489 7.526 -46.508 1.000 24.230 348 VAL A CA 1
ATOM 5179 C C . VAL A 1 326 ? 10.129 8.026 -45.992 1.000 24.010 348 VAL A C 1
ATOM 5180 O O . VAL A 1 326 ? 9.913 9.229 -45.858 1.000 24.430 348 VAL A O 1
ATOM 5193 N N . SER A 1 327 ? 9.181 7.131 -45.840 1.000 25.570 349 SER A N 1
ATOM 5194 C CA . SER A 1 327 ? 7.821 7.490 -45.380 1.000 27.040 349 SER A CA 1
ATOM 5195 C C . SER A 1 327 ? 7.800 7.364 -43.858 1.000 28.130 349 SER A C 1
ATOM 5196 O O . SER A 1 327 ? 8.139 6.282 -43.350 1.000 25.440 349 SER A O 1
ATOM 5204 N N . VAL A 1 328 ? 7.452 8.445 -43.169 1.000 24.760 350 VAL A N 1
ATOM 5205 C CA . VAL A 1 328 ? 7.395 8.508 -41.687 1.000 28.710 350 VAL A CA 1
ATOM 5206 C C . VAL A 1 328 ? 6.000 8.981 -41.266 1.000 35.800 350 VAL A C 1
ATOM 5207 O O . VAL A 1 328 ? 5.545 10.001 -41.816 1.000 34.000 350 VAL A O 1
ATOM 5220 N N . THR A 1 329 ? 5.360 8.308 -40.308 1.000 35.700 351 THR A N 1
ATOM 5221 C CA . THR A 1 329 ? 4.016 8.717 -39.797 1.000 40.330 351 THR A CA 1
ATOM 5222 C C . THR A 1 329 ? 4.174 10.083 -39.116 1.000 44.290 351 THR A C 1
ATOM 5223 O O . THR A 1 329 ? 4.965 10.156 -38.162 1.000 44.340 351 THR A O 1
ATOM 5234 N N . ASP A 1 330 ? 3.461 11.114 -39.604 1.000 57.590 352 ASP A N 1
ATOM 5235 C CA . ASP A 1 330 ? 3.720 12.556 -39.308 1.000 62.750 352 ASP A CA 1
ATOM 5236 C C . ASP A 1 330 ? 3.388 12.829 -37.836 1.000 72.710 352 ASP A C 1
ATOM 5237 O O . ASP A 1 330 ? 2.331 12.343 -37.382 1.000 77.610 352 ASP A O 1
ATOM 5243 N N . LYS A 1 331 ? 4.257 13.565 -37.127 1.000 81.160 353 LYS A N 1
ATOM 5244 C CA . LYS A 1 331 ? 4.115 13.881 -35.674 1.000 83.570 353 LYS A CA 1
ATOM 5245 C C . LYS A 1 331 ? 4.829 15.204 -35.344 1.000 85.820 353 LYS A C 1
ATOM 5246 O O . LYS A 1 331 ? 4.202 16.056 -34.667 1.000 82.000 353 LYS A O 1
ATOM 5265 N N . SER A 1 335 ? 10.159 18.489 -36.976 1.000 44.900 357 SER A N 1
ATOM 5266 C CA . SER A 1 335 ? 11.613 18.779 -36.856 1.000 41.130 357 SER A CA 1
ATOM 5267 C C . SER A 1 335 ? 12.452 17.492 -36.870 1.000 37.620 357 SER A C 1
ATOM 5268 O O . SER A 1 335 ? 13.409 17.420 -36.094 1.000 40.960 357 SER A O 1
ATOM 5276 N N . LEU A 1 336 ? 12.188 16.586 -37.801 1.000 32.960 358 LEU A N 1
ATOM 5277 C CA . LEU A 1 336 ? 13.033 15.384 -38.064 1.000 30.470 358 LEU A CA 1
ATOM 5278 C C . LEU A 1 336 ? 14.273 15.759 -38.878 1.000 28.900 358 LEU A C 1
ATOM 5279 O O . LEU A 1 336 ? 14.206 16.676 -39.733 1.000 30.410 358 LEU A O 1
ATOM 5295 N N . ALA A 1 337 ? 15.388 15.046 -38.661 1.000 25.140 359 ALA A N 1
ATOM 5296 C CA . ALA A 1 337 ? 16.594 15.095 -39.513 1.000 23.780 359 ALA A CA 1
ATOM 5297 C C . ALA A 1 337 ? 16.854 13.708 -40.080 1.000 23.320 359 ALA A C 1
ATOM 5298 O O . ALA A 1 337 ? 16.480 12.706 -39.422 1.000 24.880 359 ALA A O 1
ATOM 5305 N N . TYR A 1 338 ? 17.409 13.664 -41.279 1.000 21.730 360 TYR A N 1
ATOM 5306 C CA . TYR A 1 338 ? 17.576 12.420 -42.050 1.000 22.320 360 TYR A CA 1
ATOM 5307 C C . TYR A 1 338 ? 19.047 12.276 -42.397 1.000 24.040 360 TYR A C 1
ATOM 5308 O O . TYR A 1 338 ? 19.650 13.200 -42.959 1.000 25.160 360 TYR A O 1
ATOM 5326 N N . VAL A 1 339 ? 19.609 11.132 -42.050 1.000 20.960 361 VAL A N 1
ATOM 5327 C CA . VAL A 1 339 ? 21.023 10.808 -42.352 1.000 20.090 361 VAL A CA 1
ATOM 5328 C C . VAL A 1 339 ? 21.024 9.679 -43.365 1.000 19.850 361 VAL A C 1
ATOM 5329 O O . VAL A 1 339 ? 20.334 8.666 -43.121 1.000 19.270 361 VAL A O 1
ATOM 5342 N N . TRP A 1 340 ? 21.734 9.869 -44.477 1.000 19.880 362 TRP A N 1
ATOM 5343 C CA . TRP A 1 340 ? 21.707 8.949 -45.630 1.000 20.310 362 TRP A CA 1
ATOM 5344 C C . TRP A 1 340 ? 23.106 8.418 -45.880 1.000 19.860 362 TRP A C 1
ATOM 5345 O O . TRP A 1 340 ? 24.022 9.225 -45.946 1.000 21.250 362 TRP A O 1
ATOM 5366 N N . GLU A 1 341 ? 23.261 7.106 -46.053 1.000 20.240 363 GLU A N 1
ATOM 5367 C CA . GLU A 1 341 ? 24.583 6.506 -46.321 1.000 19.870 363 GLU A CA 1
ATOM 5368 C C . GLU A 1 341 ? 24.413 5.355 -47.314 1.000 20.480 363 GLU A C 1
ATOM 5369 O O . GLU A 1 341 ? 23.524 4.501 -47.106 1.000 20.680 363 GLU A O 1
ATOM 5381 N N . VAL A 1 342 ? 25.254 5.317 -48.339 1.000 20.360 364 VAL A N 1
ATOM 5382 C CA . VAL A 1 342 ? 25.323 4.153 -49.253 1.000 21.100 364 VAL A CA 1
ATOM 5383 C C . VAL A 1 342 ? 26.542 3.311 -48.891 1.000 20.960 364 VAL A C 1
ATOM 5384 O O . VAL A 1 342 ? 27.676 3.834 -48.903 1.000 23.470 364 VAL A O 1
ATOM 5397 N N . LEU A 1 343 ? 26.305 2.048 -48.581 1.000 21.090 365 LEU A N 1
ATOM 5398 C CA . LEU A 1 343 ? 27.385 1.053 -48.449 1.000 21.260 365 LEU A CA 1
ATOM 5399 C C . LEU A 1 343 ? 27.270 0.032 -49.572 1.000 20.730 365 LEU A C 1
ATOM 5400 O O . LEU A 1 343 ? 26.166 -0.243 -50.081 1.000 20.490 365 LEU A O 1
ATOM 5416 N N . LYS A 1 344 ? 28.407 -0.568 -49.899 1.000 20.860 366 LYS A N 1
ATOM 5417 C CA . LYS A 1 344 ? 28.445 -1.844 -50.643 1.000 21.990 366 LYS A CA 1
ATOM 5418 C C . LYS A 1 344 ? 27.647 -2.889 -49.880 1.000 21.590 366 LYS A C 1
ATOM 5419 O O . LYS A 1 344 ? 27.626 -2.838 -48.631 1.000 21.320 366 LYS A O 1
ATOM 5438 N N . GLU A 1 345 ? 26.975 -3.770 -50.615 1.000 21.330 367 GLU A N 1
ATOM 5439 C CA . GLU A 1 345 ? 26.413 -5.000 -50.039 1.000 20.370 367 GLU A CA 1
ATOM 5440 C C . GLU A 1 345 ? 27.582 -5.761 -49.409 1.000 19.470 367 GLU A C 1
ATOM 5441 O O . GLU A 1 345 ? 28.646 -5.902 -50.062 1.000 21.380 367 GLU A O 1
ATOM 5453 N N . ALA A 1 346 ? 27.394 -6.258 -48.181 1.000 20.650 368 ALA A N 1
ATOM 5454 C CA . ALA A 1 346 ? 28.455 -6.952 -47.411 1.000 20.600 368 ALA A CA 1
ATOM 5455 C C . ALA A 1 346 ? 28.867 -8.223 -48.162 1.000 22.010 368 ALA A C 1
ATOM 5456 O O . ALA A 1 346 ? 27.989 -8.964 -48.612 1.000 22.080 368 ALA A O 1
ATOM 5463 N N . THR A 1 347 ? 30.167 -8.439 -48.330 1.000 21.530 369 THR A N 1
ATOM 5464 C CA . THR A 1 347 ? 30.732 -9.665 -48.953 1.000 23.100 369 THR A CA 1
ATOM 5465 C C . THR A 1 347 ? 31.680 -10.391 -47.992 1.000 23.780 369 THR A C 1
ATOM 5466 O O . THR A 1 347 ? 32.030 -11.552 -48.267 1.000 21.340 369 THR A O 1
ATOM 5477 N N . VAL A 1 348 ? 32.106 -9.749 -46.901 1.000 25.300 370 VAL A N 1
ATOM 5478 C CA . VAL A 1 348 ? 32.945 -10.420 -45.868 1.000 24.000 370 VAL A CA 1
ATOM 5479 C C . VAL A 1 348 ? 32.073 -10.733 -44.653 1.000 24.110 370 VAL A C 1
ATOM 5480 O O . VAL A 1 348 ? 31.872 -9.817 -43.836 1.000 29.010 370 VAL A O 1
ATOM 5493 N N . LEU A 1 349 ? 31.511 -11.943 -44.571 1.000 22.860 371 LEU A N 1
ATOM 5494 C CA . LEU A 1 349 ? 30.582 -12.327 -43.480 1.000 24.990 371 LEU A CA 1
ATOM 5495 C C . LEU A 1 349 ? 31.271 -13.271 -42.488 1.000 30.030 371 LEU A C 1
ATOM 5496 O O . LEU A 1 349 ? 32.249 -13.946 -42.889 1.000 28.490 371 LEU A O 1
ATOM 5512 N N . GLY A 1 350 ? 30.734 -13.329 -41.262 1.000 31.140 372 GLY A N 1
ATOM 5513 C CA . GLY A 1 350 ? 31.067 -14.318 -40.220 1.000 35.730 372 GLY A CA 1
ATOM 5514 C C . GLY A 1 350 ? 31.011 -15.715 -40.827 1.000 35.970 372 GLY A C 1
ATOM 5515 O O . GLY A 1 350 ? 29.960 -16.119 -41.333 1.000 39.000 372 GLY A O 1
ATOM 5519 N N . PHE A 1 351 ? 32.133 -16.402 -40.872 1.000 36.320 373 PHE A N 1
ATOM 5520 C CA . PHE A 1 351 ? 32.239 -17.745 -41.490 1.000 33.910 373 PHE A CA 1
ATOM 5521 C C . PHE A 1 351 ? 33.012 -18.594 -40.498 1.000 37.990 373 PHE A C 1
ATOM 5522 O O . PHE A 1 351 ? 34.251 -18.680 -40.651 1.000 38.800 373 PHE A O 1
ATOM 5539 N N . GLY A 1 352 ? 32.318 -19.065 -39.457 1.000 37.310 374 GLY A N 1
ATOM 5540 C CA . GLY A 1 352 ? 32.946 -19.827 -38.366 1.000 45.370 374 GLY A CA 1
ATOM 5541 C C . GLY A 1 352 ? 33.588 -18.883 -37.365 1.000 48.300 374 GLY A C 1
ATOM 5542 O O . GLY A 1 352 ? 34.153 -19.369 -36.372 1.000 53.670 374 GLY A O 1
ATOM 5546 N N . GLY A 1 353 ? 33.512 -17.577 -37.633 1.000 50.360 375 GLY A N 1
ATOM 5547 C CA . GLY A 1 353 ? 33.838 -16.496 -36.684 1.000 53.970 375 GLY A CA 1
ATOM 5548 C C . GLY A 1 353 ? 32.631 -15.609 -36.437 1.000 52.590 375 GLY A C 1
ATOM 5549 O O . GLY A 1 353 ? 31.567 -15.862 -37.039 1.000 57.590 375 GLY A O 1
ATOM 5553 N N . SER A 1 354 ? 32.778 -14.620 -35.561 1.000 49.830 376 SER A N 1
ATOM 5554 C CA . SER A 1 354 ? 31.688 -13.709 -35.118 1.000 55.260 376 SER A CA 1
ATOM 5555 C C . SER A 1 354 ? 31.804 -12.363 -35.852 1.000 51.970 376 SER A C 1
ATOM 5556 O O . SER A 1 354 ? 30.767 -11.872 -36.392 1.000 54.530 376 SER A O 1
ATOM 5564 N N . TYR A 1 355 ? 33.024 -11.820 -35.935 1.000 43.760 377 TYR A N 1
ATOM 5565 C CA . TYR A 1 355 ? 33.287 -10.408 -36.310 1.000 36.100 377 TYR A CA 1
ATOM 5566 C C . TYR A 1 355 ? 33.402 -10.231 -37.828 1.000 31.600 377 TYR A C 1
ATOM 5567 O O . TYR A 1 355 ? 34.014 -11.036 -38.529 1.000 32.320 377 TYR A O 1
ATOM 5585 N N . GLU A 1 356 ? 32.804 -9.145 -38.297 1.000 25.720 378 GLU A N 1
ATOM 5586 C CA . GLU A 1 356 ? 32.689 -8.757 -39.719 1.000 24.530 378 GLU A CA 1
ATOM 5587 C C . GLU A 1 356 ? 33.121 -7.310 -39.845 1.000 22.190 378 GLU A C 1
ATOM 5588 O O . GLU A 1 356 ? 32.678 -6.466 -39.064 1.000 22.560 378 GLU A O 1
ATOM 5600 N N . PRO A 1 357 ? 33.914 -6.971 -40.871 1.000 24.030 379 PRO A N 1
ATOM 5601 C CA . PRO A 1 357 ? 34.290 -5.584 -41.117 1.000 23.910 379 PRO A CA 1
ATOM 5602 C C . PRO A 1 357 ? 33.071 -4.808 -41.634 1.000 22.870 379 PRO A C 1
ATOM 5603 O O . PRO A 1 357 ? 32.188 -5.386 -42.239 1.000 22.600 379 PRO A O 1
ATOM 5614 N N . ARG A 1 358 ? 33.055 -3.505 -41.384 1.000 21.800 380 ARG A N 1
ATOM 5615 C CA . ARG A 1 358 ? 32.001 -2.605 -41.906 1.000 21.950 380 ARG A CA 1
ATOM 5616 C C . ARG A 1 358 ? 32.165 -2.524 -43.413 1.000 20.810 380 ARG A C 1
ATOM 5617 O O . ARG A 1 358 ? 33.233 -2.207 -43.936 1.000 21.280 380 ARG A O 1
ATOM 5638 N N . PRO A 1 359 ? 31.109 -2.789 -44.200 1.000 21.790 381 PRO A N 1
ATOM 5639 C CA . PRO A 1 359 ? 31.226 -2.682 -45.640 1.000 21.100 381 PRO A CA 1
ATOM 5640 C C . PRO A 1 359 ? 31.598 -1.252 -46.054 1.000 22.830 381 PRO A C 1
ATOM 5641 O O . PRO A 1 359 ? 31.253 -0.316 -45.404 1.000 22.680 381 PRO A O 1
ATOM 5652 N N . GLU A 1 360 ? 32.241 -1.134 -47.196 1.000 20.970 382 GLU A N 1
ATOM 5653 C CA . GLU A 1 360 ? 32.803 0.130 -47.689 1.000 23.710 382 GLU A CA 1
ATOM 5654 C C . GLU A 1 360 ? 31.697 1.128 -48.019 1.000 23.110 382 GLU A C 1
ATOM 5655 O O . GLU A 1 360 ? 30.691 0.756 -48.694 1.000 21.480 382 GLU A O 1
ATOM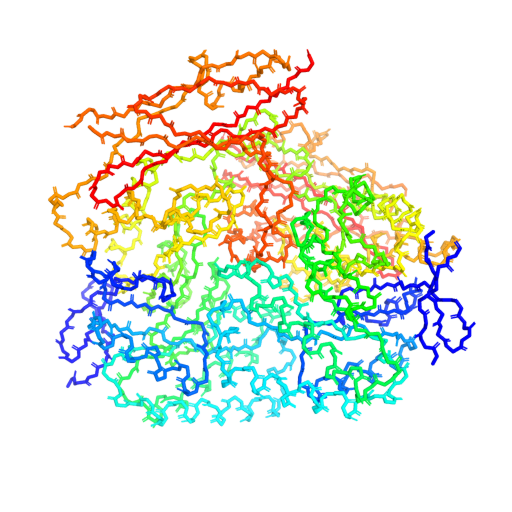 5667 N N . ARG A 1 361 ? 31.934 2.384 -47.692 1.000 20.590 383 ARG A N 1
ATOM 5668 C CA . ARG A 1 361 ? 31.002 3.494 -48.019 1.000 22.740 383 ARG A CA 1
ATOM 5669 C C . ARG A 1 361 ? 31.248 3.947 -49.463 1.000 24.280 383 ARG A C 1
ATOM 5670 O O . ARG A 1 361 ? 32.425 4.034 -49.874 1.000 24.720 383 ARG A O 1
ATOM 5691 N N . MET A 1 362 ? 30.180 4.215 -50.202 1.000 22.800 384 MET A N 1
ATOM 5692 C CA . MET A 1 362 ? 30.241 4.838 -51.539 1.000 22.910 384 MET A CA 1
ATOM 5693 C C . MET A 1 362 ? 29.948 6.326 -51.351 1.000 23.660 384 MET A C 1
ATOM 5694 O O . MET A 1 362 ? 28.914 6.674 -50.779 1.000 22.380 384 MET A O 1
ATOM 5708 N N . GLY A 1 363 ? 30.828 7.190 -51.831 1.000 25.740 385 GLY A N 1
ATOM 5709 C CA . GLY A 1 363 ? 30.622 8.637 -51.663 1.000 26.210 385 GLY A CA 1
ATOM 5710 C C . GLY A 1 363 ? 30.619 9.029 -50.198 1.000 25.440 385 GLY A C 1
ATOM 5711 O O . GLY A 1 363 ? 31.340 8.387 -49.410 1.000 24.730 385 GLY A O 1
ATOM 5715 N N . ASP A 1 364 ? 29.872 10.075 -49.862 1.000 25.460 386 ASP A N 1
ATOM 5716 C CA . ASP A 1 364 ? 29.876 10.705 -48.523 1.000 27.120 386 ASP A CA 1
ATOM 5717 C C . ASP A 1 364 ? 28.501 10.558 -47.905 1.000 24.220 386 ASP A C 1
ATOM 5718 O O . ASP A 1 364 ? 27.526 10.419 -48.635 1.000 25.890 386 ASP A O 1
ATOM 5727 N N . VAL A 1 365 ? 28.434 10.600 -46.582 1.000 23.810 387 VAL A N 1
ATOM 5728 C CA . VAL A 1 365 ? 27.133 10.652 -45.866 1.000 22.410 387 VAL A CA 1
ATOM 5729 C C . VAL A 1 365 ? 26.449 11.992 -46.147 1.000 24.520 387 VAL A C 1
ATOM 5730 O O . VAL A 1 365 ? 27.150 13.015 -46.348 1.000 23.570 387 VAL A O 1
ATOM 5743 N N . ALA A 1 366 ? 25.121 11.980 -46.233 1.000 24.890 388 ALA A N 1
ATOM 5744 C CA . ALA A 1 366 ? 24.303 13.194 -46.400 1.000 24.770 388 ALA A CA 1
ATOM 5745 C C . ALA A 1 366 ? 23.378 13.341 -45.195 1.000 22.790 388 ALA A C 1
ATOM 5746 O O . ALA A 1 366 ? 22.952 12.330 -44.569 1.000 21.960 388 ALA A O 1
ATOM 5753 N N . VAL A 1 367 ? 23.105 14.587 -44.834 1.000 22.220 389 VAL A N 1
ATOM 5754 C CA . VAL A 1 367 ? 22.071 14.933 -43.832 1.000 20.760 389 VAL A CA 1
ATOM 5755 C C . VAL A 1 367 ? 21.078 15.883 -44.511 1.000 25.350 389 VAL A C 1
ATOM 5756 O O . VAL A 1 367 ? 21.506 16.831 -45.209 1.000 25.670 389 VAL A O 1
ATOM 5769 N N . SER A 1 368 ? 19.787 15.666 -44.322 1.000 25.030 390 SER A N 1
ATOM 5770 C CA . SER A 1 368 ? 18.737 16.521 -44.932 1.000 25.110 390 SER A CA 1
ATOM 5771 C C . SER A 1 368 ? 17.689 16.880 -43.879 1.000 25.630 390 SER A C 1
ATOM 5772 O O . SER A 1 368 ? 17.615 16.166 -42.902 1.000 25.080 390 SER A O 1
ATOM 5780 N N . ASP A 1 369 ? 16.937 17.972 -44.073 1.000 25.300 391 ASP A N 1
ATOM 5781 C CA . ASP A 1 369 ? 15.762 18.366 -43.260 1.000 27.420 391 ASP A CA 1
ATOM 5782 C C . ASP A 1 369 ? 14.482 17.748 -43.846 1.000 25.740 391 ASP A C 1
ATOM 5783 O O . ASP A 1 369 ? 13.471 17.809 -43.165 1.000 33.580 391 ASP A O 1
ATOM 5792 N N . LYS A 1 370 ? 14.497 17.214 -45.069 1.000 25.630 392 LYS A N 1
ATOM 5793 C CA . LYS A 1 370 ? 13.319 16.597 -45.732 1.000 24.570 392 LYS A CA 1
ATOM 5794 C C . LYS A 1 370 ? 13.610 15.105 -45.987 1.000 22.500 392 LYS A C 1
ATOM 5795 O O . LYS A 1 370 ? 14.793 14.727 -46.107 1.000 25.930 392 LYS A O 1
ATOM 5801 N N . ASN A 1 371 ? 12.550 14.336 -46.179 1.000 24.070 393 ASN A N 1
ATOM 5802 C CA . ASN A 1 371 ? 12.509 12.842 -46.225 1.000 25.110 393 ASN A CA 1
ATOM 5803 C C . ASN A 1 371 ? 12.919 12.313 -47.614 1.000 24.940 393 ASN A C 1
ATOM 5804 O O . ASN A 1 371 ? 12.539 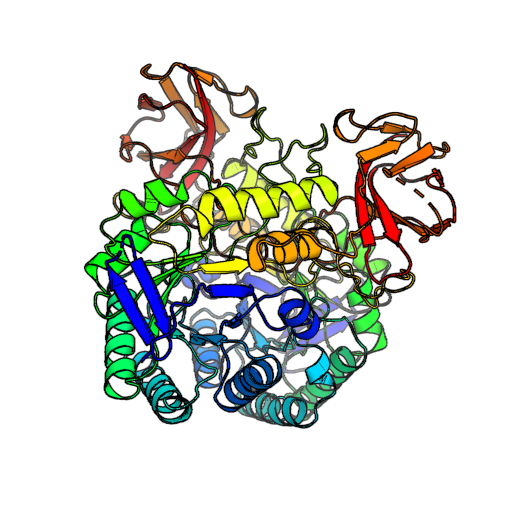11.204 -47.948 1.000 24.270 393 ASN A O 1
ATOM 5815 N N . VAL A 1 372 ? 13.706 13.072 -48.382 1.000 25.490 394 VAL A N 1
ATOM 5816 C CA . VAL A 1 372 ? 14.139 12.677 -49.745 1.000 25.990 394 VAL A CA 1
ATOM 5817 C C . VAL A 1 372 ? 15.622 12.951 -49.902 1.000 24.120 394 VAL A C 1
ATOM 5818 O O . VAL A 1 372 ? 16.174 13.823 -49.235 1.000 24.630 394 VAL A O 1
ATOM 5831 N N . TYR A 1 373 ? 16.268 12.202 -50.778 1.000 23.570 395 TYR A N 1
ATOM 5832 C CA . TYR A 1 373 ? 17.736 12.282 -50.974 1.000 23.200 395 TYR A CA 1
ATOM 5833 C C . TYR A 1 373 ? 17.995 11.871 -52.405 1.000 22.640 395 TYR A C 1
ATOM 5834 O O . TYR A 1 373 ? 17.404 10.848 -52.805 1.000 24.600 395 TYR A O 1
ATOM 5852 N N . GLU A 1 374 ? 18.882 12.587 -53.097 1.000 26.880 396 GLU A N 1
ATOM 5853 C CA . GLU A 1 374 ? 19.255 12.268 -54.502 1.000 27.900 396 GLU A CA 1
ATOM 5854 C C . GLU A 1 374 ? 20.763 12.079 -54.568 1.000 28.310 396 GLU A C 1
ATOM 5855 O O . GLU A 1 374 ? 21.493 12.913 -54.005 1.000 27.400 396 GLU A O 1
ATOM 5867 N N . THR A 1 375 ? 21.202 11.012 -55.221 1.000 23.170 397 THR A N 1
ATOM 5868 C CA . THR A 1 375 ? 22.631 10.773 -55.498 1.000 24.620 397 THR A CA 1
ATOM 5869 C C . THR A 1 375 ? 22.752 9.889 -56.723 1.000 22.750 397 THR A C 1
ATOM 5870 O O . THR A 1 375 ? 21.733 9.452 -57.255 1.000 24.550 397 THR A O 1
ATOM 5881 N N . MET A 1 376 ? 23.982 9.662 -57.155 1.000 24.020 398 MET A N 1
ATOM 5882 C CA . MET A 1 376 ? 24.277 8.702 -58.240 1.000 28.270 398 MET A CA 1
ATOM 5883 C C . MET A 1 376 ? 25.467 7.839 -57.822 1.000 26.260 398 MET A C 1
ATOM 5884 O O . MET A 1 376 ? 26.307 8.309 -57.030 1.000 29.610 398 MET A O 1
ATOM 5898 N N . ILE A 1 377 ? 25.522 6.644 -58.378 1.000 25.990 399 ILE A N 1
ATOM 5899 C CA . ILE A 1 377 ? 26.664 5.705 -58.212 1.000 28.400 399 ILE A CA 1
ATOM 5900 C C . ILE A 1 377 ? 27.221 5.449 -59.604 1.000 27.690 399 ILE A C 1
ATOM 5901 O O . ILE A 1 377 ? 26.423 5.073 -60.491 1.000 27.590 399 ILE A O 1
ATOM 5917 N N . LYS A 1 378 ? 28.534 5.563 -59.753 1.000 28.400 400 LYS A N 1
ATOM 5918 C CA . LYS A 1 378 ? 29.195 5.463 -61.077 1.000 33.470 400 LYS A CA 1
ATOM 5919 C C . LYS A 1 378 ? 29.667 4.035 -61.330 1.000 32.030 400 LYS A C 1
ATOM 5920 O O . LYS A 1 378 ? 29.894 3.718 -62.485 1.000 32.570 400 LYS A O 1
ATOM 5939 N N . VAL A 1 379 ? 29.812 3.223 -60.283 1.000 30.360 401 VAL A N 1
ATOM 5940 C CA . VAL A 1 379 ? 30.419 1.868 -60.342 1.000 32.170 401 VAL A CA 1
ATOM 5941 C C . VAL A 1 379 ? 29.280 0.863 -60.254 1.000 32.770 401 VAL A C 1
ATOM 5942 O O . VAL A 1 379 ? 28.568 0.802 -59.248 1.000 29.120 401 VAL A O 1
ATOM 5955 N N . PRO A 1 380 ? 29.102 0.020 -61.291 1.000 29.320 402 PRO A N 1
ATOM 5956 C CA . PRO A 1 380 ? 28.174 -1.102 -61.214 1.000 28.520 402 PRO A CA 1
ATOM 5957 C C . PRO A 1 380 ? 28.507 -2.048 -60.049 1.000 28.630 402 PRO A C 1
ATOM 5958 O O . PRO A 1 380 ? 29.684 -2.249 -59.729 1.000 26.730 402 PRO A O 1
ATOM 5969 N N . GLY A 1 381 ? 27.469 -2.622 -59.452 1.000 26.530 403 GLY A N 1
ATOM 5970 C CA . GLY A 1 381 ? 27.624 -3.447 -58.242 1.000 26.250 403 GLY A CA 1
ATOM 5971 C C . GLY A 1 381 ? 26.352 -3.492 -57.422 1.000 25.560 403 GLY A C 1
ATOM 5972 O O . GLY A 1 381 ? 25.288 -3.008 -57.885 1.000 24.160 403 GLY A O 1
ATOM 5976 N N A GLU A 1 382 ? 26.465 -4.049 -56.220 0.500 22.790 404 GLU A N 1
ATOM 5977 N N B GLU A 1 382 ? 26.447 -4.129 -56.248 0.500 24.340 404 GLU A N 1
ATOM 5978 C CA A GLU A 1 382 ? 25.337 -4.257 -55.293 0.500 21.200 404 GLU A CA 1
ATOM 5979 C CA B GLU A 1 382 ? 25.356 -4.323 -55.262 0.500 23.320 404 GLU A CA 1
ATOM 5980 C C A GLU A 1 382 ? 25.578 -3.354 -54.090 0.500 22.230 404 GLU A C 1
ATOM 5981 C C B GLU A 1 382 ? 25.593 -3.333 -54.118 0.500 23.450 404 GLU A C 1
ATOM 5982 O O A GLU A 1 382 ? 26.702 -3.401 -53.499 0.500 22.530 404 GLU A O 1
ATOM 5983 O O B GLU A 1 382 ? 26.737 -3.311 -53.569 0.500 23.650 404 GLU A O 1
ATOM 6006 N N . TYR A 1 383 ? 24.569 -2.553 -53.764 1.000 22.520 405 TYR A N 1
ATOM 6007 C CA . TYR A 1 383 ? 24.647 -1.501 -52.732 1.000 21.590 405 TYR A CA 1
ATOM 6008 C C . TYR A 1 383 ? 23.400 -1.576 -51.880 1.000 20.090 405 TYR A C 1
ATOM 6009 O O . TYR A 1 383 ? 22.428 -2.273 -52.195 1.000 21.960 405 TYR A O 1
ATOM 6027 N N . ARG A 1 384 ? 23.463 -0.816 -50.812 1.000 20.700 406 ARG A N 1
ATOM 6028 C CA . ARG A 1 384 ? 22.335 -0.616 -49.899 1.000 20.010 406 ARG A CA 1
ATOM 6029 C C . ARG A 1 384 ? 22.318 0.846 -49.495 1.000 18.470 406 ARG A C 1
ATOM 6030 O O . ARG A 1 384 ? 23.357 1.351 -48.977 1.000 19.720 406 ARG A O 1
ATOM 6051 N N . LEU A 1 385 ? 21.163 1.490 -49.626 1.000 18.190 407 LEU A N 1
ATOM 6052 C CA . LEU A 1 385 ? 20.989 2.858 -49.126 1.000 18.920 407 LEU A CA 1
ATOM 6053 C C . LEU A 1 385 ? 20.347 2.783 -47.742 1.000 18.240 407 LEU A C 1
ATOM 6054 O O . LEU A 1 385 ? 19.250 2.255 -47.624 1.000 18.800 407 LEU A O 1
ATOM 6070 N N . TYR A 1 386 ? 21.028 3.363 -46.754 1.000 17.370 408 TYR A N 1
ATOM 6071 C CA . TYR A 1 386 ? 20.555 3.465 -45.364 1.000 17.760 408 TYR A CA 1
ATOM 6072 C C . TYR A 1 386 ? 19.992 4.855 -45.119 1.000 18.090 408 TYR A C 1
ATOM 6073 O O . TYR A 1 386 ? 20.643 5.871 -45.531 1.000 18.960 408 TYR A O 1
ATOM 6091 N N . VAL A 1 387 ? 18.883 4.898 -44.370 1.000 17.630 409 VAL A N 1
ATOM 6092 C CA . VAL A 1 387 ? 18.376 6.171 -43.820 1.000 17.590 409 VAL A CA 1
ATOM 6093 C C . VAL A 1 387 ? 18.198 6.005 -42.320 1.000 18.070 409 VAL A C 1
ATOM 6094 O O . VAL A 1 387 ? 17.833 4.911 -41.842 1.000 20.090 409 VAL A O 1
ATOM 6107 N N . TYR A 1 388 ? 18.548 7.045 -41.615 1.000 18.450 410 TYR A N 1
ATOM 6108 C CA . TYR A 1 388 ? 18.368 7.208 -40.159 1.000 18.310 410 TYR A CA 1
ATOM 6109 C C . TYR A 1 388 ? 17.533 8.462 -39.948 1.000 20.020 410 TYR A C 1
ATOM 6110 O O . TYR A 1 388 ? 17.884 9.557 -40.449 1.000 20.530 410 TYR A O 1
ATOM 6128 N N . VAL A 1 389 ? 16.450 8.317 -39.191 1.000 22.020 411 VAL A N 1
ATOM 6129 C CA . VAL A 1 389 ? 15.481 9.415 -38.957 1.000 21.820 411 VAL A CA 1
ATOM 6130 C C . VAL A 1 389 ? 15.610 9.801 -37.482 1.000 23.400 411 VAL A C 1
ATOM 6131 O O . VAL A 1 389 ? 15.193 8.986 -36.642 1.000 21.930 411 VAL A O 1
ATOM 6144 N N . LEU A 1 390 ? 16.152 10.985 -37.205 1.000 22.390 412 LEU A N 1
ATOM 6145 C CA . LEU A 1 390 ? 16.449 11.482 -35.845 1.000 24.280 412 LEU A CA 1
ATOM 6146 C C . LEU A 1 390 ? 15.311 12.392 -35.405 1.000 28.040 412 LEU A C 1
ATOM 6147 O O . LEU A 1 390 ? 14.978 13.344 -36.146 1.000 25.270 412 LEU A O 1
ATOM 6163 N N . ASP A 1 391 ? 14.708 12.116 -34.251 1.000 27.600 413 ASP A N 1
ATOM 6164 C CA . ASP A 1 391 ? 13.825 13.119 -33.624 1.000 28.120 413 ASP A CA 1
ATOM 6165 C C . ASP A 1 391 ? 14.776 13.968 -32.774 1.000 31.930 413 ASP A C 1
ATOM 6166 O O . ASP A 1 391 ? 16.013 13.833 -32.889 1.000 33.190 413 ASP A O 1
ATOM 6175 N N . ASN A 1 392 ? 14.267 14.836 -31.947 1.000 32.590 414 ASN A N 1
ATOM 6176 C CA . ASN A 1 392 ? 15.208 15.622 -31.123 1.000 34.520 414 ASN A CA 1
ATOM 6177 C C . ASN A 1 392 ? 15.071 15.154 -29.684 1.000 31.780 414 ASN A C 1
ATOM 6178 O O . ASN A 1 392 ? 15.303 15.970 -28.814 1.000 29.840 414 ASN A O 1
ATOM 6189 N N . THR A 1 393 ? 14.718 13.886 -29.456 1.000 29.110 415 THR A N 1
ATOM 6190 C CA . THR A 1 393 ? 14.532 13.346 -28.086 1.000 27.550 415 THR A CA 1
ATOM 6191 C C . THR A 1 393 ? 15.566 12.264 -27.798 1.000 29.760 415 THR A C 1
ATOM 6192 O O . THR A 1 393 ? 15.550 11.824 -26.673 1.000 29.480 415 THR A O 1
ATOM 6203 N N . GLY A 1 394 ? 16.430 11.891 -28.759 1.000 25.820 416 GLY A N 1
ATOM 6204 C CA . GLY A 1 394 ? 17.498 10.880 -28.640 1.000 27.810 416 GLY A CA 1
ATOM 6205 C C . GLY A 1 394 ? 17.123 9.534 -29.257 1.000 27.930 416 GLY A C 1
ATOM 6206 O O . GLY A 1 394 ? 17.924 8.573 -29.110 1.000 26.150 416 GLY A O 1
ATOM 6210 N N . PHE A 1 395 ? 15.975 9.443 -29.930 1.000 25.350 417 PHE A N 1
ATOM 6211 C CA . PHE A 1 395 ? 15.585 8.271 -30.753 1.000 25.820 417 PHE A CA 1
ATOM 6212 C C . PHE A 1 395 ? 16.075 8.436 -32.192 1.000 23.610 417 PHE A C 1
ATOM 6213 O O . PHE A 1 395 ? 16.263 9.545 -32.686 1.000 21.820 417 PHE A O 1
ATOM 6230 N N . VAL A 1 396 ? 16.360 7.312 -32.822 1.000 19.870 418 VAL A N 1
ATOM 6231 C CA . VAL A 1 396 ? 16.676 7.235 -34.276 1.000 20.800 418 VAL A CA 1
ATOM 6232 C C . VAL A 1 396 ? 15.890 6.050 -34.800 1.000 22.940 418 VAL A C 1
ATOM 6233 O O . VAL A 1 396 ? 15.877 4.980 -34.129 1.000 22.620 418 VAL A O 1
ATOM 6246 N N . SER A 1 397 ? 15.258 6.227 -35.943 1.000 20.160 419 SER A N 1
ATOM 6247 C CA . SER A 1 397 ? 14.542 5.146 -36.631 1.000 19.920 419 SER A CA 1
ATOM 6248 C C . SER A 1 397 ? 15.256 4.851 -37.951 1.000 20.910 419 SER A C 1
ATOM 6249 O O . SER A 1 397 ? 16.118 5.633 -38.364 1.000 20.800 419 SER A O 1
ATOM 6257 N N . THR A 1 398 ? 14.976 3.711 -38.550 1.000 21.110 420 THR A N 1
ATOM 6258 C CA . THR A 1 398 ? 15.860 3.175 -39.604 1.000 21.290 420 THR A CA 1
ATOM 6259 C C . THR A 1 398 ? 15.031 2.520 -40.687 1.000 19.280 420 THR A C 1
ATOM 6260 O O . THR A 1 398 ? 13.983 1.934 -40.385 1.000 20.840 420 THR A O 1
ATOM 6271 N N . ALA A 1 399 ? 15.575 2.536 -41.893 1.000 20.600 421 ALA A N 1
ATOM 6272 C CA . ALA A 1 399 ? 15.215 1.631 -42.992 1.000 21.770 421 ALA A CA 1
ATOM 6273 C C . ALA A 1 399 ? 16.425 1.552 -43.925 1.000 20.880 421 ALA A C 1
ATOM 6274 O O . ALA A 1 399 ? 17.309 2.465 -43.872 1.000 18.970 421 ALA A O 1
ATOM 6281 N N . ASN A 1 400 ? 16.450 0.546 -44.779 1.000 18.180 422 ASN A N 1
ATOM 6282 C CA . ASN A 1 400 ? 17.445 0.532 -45.863 1.000 19.050 422 ASN A CA 1
ATOM 6283 C C . ASN A 1 400 ? 16.866 -0.185 -47.065 1.000 19.900 422 ASN A C 1
ATOM 6284 O O . ASN A 1 400 ? 15.886 -0.913 -46.929 1.000 19.820 422 ASN A O 1
ATOM 6295 N N . ILE A 1 401 ? 17.484 0.049 -48.209 1.000 19.590 423 ILE A N 1
ATOM 6296 C CA . ILE A 1 401 ? 17.004 -0.568 -49.463 1.000 21.720 423 ILE A CA 1
ATOM 6297 C C . ILE A 1 401 ? 18.214 -1.009 -50.267 1.000 19.770 423 ILE A C 1
ATOM 6298 O O . ILE A 1 401 ? 19.112 -0.222 -50.555 1.000 17.390 423 ILE A O 1
ATOM 6314 N N . PRO A 1 402 ? 18.281 -2.315 -50.587 1.000 19.980 424 PRO A N 1
ATOM 6315 C CA . PRO A 1 402 ? 19.317 -2.851 -51.448 1.000 21.590 424 PRO A CA 1
ATOM 6316 C C . PRO A 1 402 ? 18.963 -2.482 -52.895 1.000 21.750 424 PRO A C 1
ATOM 6317 O O . PRO A 1 402 ? 17.824 -2.457 -53.250 1.000 23.060 424 PRO A O 1
ATOM 6328 N N . PHE A 1 403 ? 19.974 -2.151 -53.680 1.000 20.160 425 PHE A N 1
ATOM 6329 C CA . PHE A 1 403 ? 19.784 -1.811 -55.102 1.000 21.260 425 PHE A CA 1
ATOM 6330 C C . PHE A 1 403 ? 21.055 -2.198 -55.835 1.000 23.760 425 PHE A C 1
ATOM 6331 O O . PHE A 1 403 ? 22.135 -2.379 -55.212 1.000 22.580 425 PHE A O 1
ATOM 6348 N N . GLN A 1 404 ? 20.893 -2.412 -57.138 1.000 23.490 426 GLN A N 1
ATOM 6349 C CA . GLN A 1 404 ? 21.977 -2.808 -58.038 1.000 24.420 426 GLN A CA 1
ATOM 6350 C C . GLN A 1 404 ? 22.179 -1.679 -59.046 1.000 26.670 426 GLN A C 1
ATOM 6351 O O . GLN A 1 404 ? 21.188 -1.167 -59.563 1.000 29.670 426 GLN A O 1
ATOM 6365 N N . VAL A 1 405 ? 23.427 -1.278 -59.240 1.000 25.830 427 VAL A N 1
ATOM 6366 C CA . VAL A 1 405 ? 23.825 -0.300 -60.277 1.000 24.820 427 VAL A CA 1
ATOM 6367 C C . VAL A 1 405 ? 24.330 -1.135 -61.450 1.000 28.920 427 VAL A C 1
ATOM 6368 O O . VAL A 1 405 ? 25.144 -2.060 -61.213 1.000 24.200 427 VAL A O 1
ATOM 6381 N N . ILE A 1 406 ? 23.745 -0.934 -62.629 1.000 27.300 428 ILE A N 1
ATOM 6382 C CA . ILE A 1 406 ? 24.037 -1.767 -63.833 1.000 31.470 428 ILE A CA 1
ATOM 6383 C C . ILE A 1 406 ? 24.656 -0.857 -64.900 1.000 35.390 428 ILE A C 1
ATOM 6384 O O . ILE A 1 406 ? 24.339 0.349 -64.906 1.000 29.830 428 ILE A O 1
ATOM 6400 N N . ASP A 1 407 ? 25.514 -1.396 -65.760 1.000 36.890 429 ASP A N 1
ATOM 6401 C CA . ASP A 1 407 ? 25.920 -0.687 -67.003 1.000 45.780 429 ASP A CA 1
ATOM 6402 C C . ASP A 1 407 ? 24.645 -0.378 -67.800 1.000 41.620 429 ASP A C 1
ATOM 6403 O O . ASP A 1 407 ? 24.610 0.790 -68.193 1.000 51.990 429 ASP A O 1
ATOM 6412 N N . GLY B 1 3 ? 67.749 -16.749 -37.698 1.000 56.400 25 GLY B N 1
ATOM 6413 C CA . GLY B 1 3 ? 67.791 -16.172 -39.073 1.000 55.670 25 GLY B CA 1
ATOM 6414 C C . GLY B 1 3 ? 66.465 -16.329 -39.811 1.000 49.300 25 GLY B C 1
ATOM 6415 O O . GLY B 1 3 ? 66.495 -16.797 -40.981 1.000 45.270 25 GLY B O 1
ATOM 6419 N N . ILE B 1 4 ? 65.356 -15.924 -39.177 1.000 50.710 26 ILE B N 1
ATOM 6420 C CA . ILE B 1 4 ? 64.032 -15.695 -39.842 1.000 43.530 26 ILE B CA 1
ATOM 6421 C C . ILE B 1 4 ? 63.996 -14.267 -40.399 1.000 40.150 26 ILE B C 1
ATOM 6422 O O . ILE B 1 4 ? 63.863 -13.316 -39.625 1.000 43.340 26 ILE B O 1
ATOM 6438 N N . VAL B 1 5 ? 64.080 -14.147 -41.712 1.000 37.070 27 VAL B N 1
ATOM 6439 C CA . VAL B 1 5 ? 64.221 -12.853 -42.420 1.000 37.510 27 VAL B CA 1
ATOM 6440 C C . VAL B 1 5 ? 63.165 -12.767 -43.522 1.000 35.590 27 VAL B C 1
ATOM 6441 O O . VAL B 1 5 ? 63.053 -13.709 -44.296 1.000 37.310 27 VAL B O 1
ATOM 6454 N N . ILE B 1 6 ? 62.485 -11.629 -43.616 1.000 35.130 28 ILE B N 1
ATOM 6455 C CA . ILE B 1 6 ? 61.666 -11.222 -44.786 1.000 34.590 28 ILE B CA 1
ATOM 6456 C C . ILE B 1 6 ? 62.488 -10.224 -45.608 1.000 38.120 28 ILE B C 1
ATOM 6457 O O . ILE B 1 6 ? 62.859 -9.191 -45.044 1.000 41.440 28 ILE B O 1
ATOM 6473 N N . GLU B 1 7 ? 62.760 -10.523 -46.876 1.000 41.100 29 GLU B N 1
ATOM 6474 C CA . GLU B 1 7 ? 63.567 -9.637 -47.766 1.000 46.050 29 GLU B CA 1
ATOM 6475 C C . GLU B 1 7 ? 62.733 -9.255 -48.987 1.000 46.960 29 GLU B C 1
ATOM 6476 O O . GLU B 1 7 ? 61.912 -10.107 -49.437 1.000 40.120 29 GLU B O 1
ATOM 6488 N N . LYS B 1 8 ? 62.950 -8.043 -49.514 1.000 44.520 30 LYS B N 1
ATOM 6489 C CA . LYS B 1 8 ? 62.438 -7.634 -50.846 1.000 48.380 30 LYS B CA 1
ATOM 6490 C C . LYS B 1 8 ? 63.092 -8.587 -51.848 1.000 47.120 30 LYS B C 1
ATOM 6491 O O . LYS B 1 8 ? 64.218 -9.016 -51.565 1.000 53.990 30 LYS B O 1
ATOM 6497 N N . ALA B 1 9 ? 62.363 -8.997 -52.891 1.000 50.060 31 ALA B N 1
ATOM 6498 C CA . ALA B 1 9 ? 62.823 -9.927 -53.952 1.000 54.000 31 ALA B CA 1
ATOM 6499 C C . ALA B 1 9 ? 62.984 -9.179 -55.283 1.000 54.720 31 ALA B C 1
ATOM 6500 O O . ALA B 1 9 ? 62.013 -8.501 -55.698 1.000 66.970 31 ALA B O 1
ATOM 6507 N N . GLY B 1 12 ? 57.875 -8.430 -55.084 1.000 39.990 34 GLY B N 1
ATOM 6508 C CA . GLY B 1 12 ? 57.329 -8.558 -53.716 1.000 38.230 34 GLY B CA 1
ATOM 6509 C C . GLY B 1 12 ? 58.380 -8.976 -52.694 1.000 37.730 34 GLY B C 1
ATOM 6510 O O . GLY B 1 12 ? 59.405 -8.256 -52.555 1.000 38.140 34 GLY B O 1
ATOM 6514 N N . TYR B 1 13 ? 58.147 -10.080 -51.978 1.000 33.880 35 TYR B N 1
ATOM 6515 C CA . TYR B 1 13 ? 58.920 -10.465 -50.761 1.000 32.960 35 TYR B CA 1
ATOM 6516 C C . TYR B 1 13 ? 59.133 -11.984 -50.720 1.000 32.620 35 TYR B C 1
ATOM 6517 O O . TYR B 1 13 ? 58.341 -12.744 -51.319 1.000 35.010 35 TYR B O 1
ATOM 6535 N N . LYS B 1 14 ? 60.181 -12.405 -50.011 1.000 33.530 36 LYS B N 1
ATOM 6536 C CA . LYS B 1 14 ? 60.531 -13.827 -49.767 1.000 37.030 36 LYS B CA 1
ATOM 6537 C C . LYS B 1 14 ? 60.830 -13.953 -48.279 1.000 33.970 36 LYS B C 1
ATOM 6538 O O . LYS B 1 14 ? 61.301 -12.980 -47.697 1.000 38.660 36 LYS B O 1
ATOM 6544 N N . LEU B 1 15 ? 60.478 -15.088 -47.696 1.000 35.070 37 LEU B N 1
ATOM 6545 C CA . LEU B 1 15 ? 60.790 -15.442 -46.292 1.000 36.160 37 LEU B CA 1
ATOM 6546 C C . LEU B 1 15 ? 61.920 -16.478 -46.290 1.000 34.350 37 LEU B C 1
ATOM 6547 O O . LEU B 1 15 ? 61.827 -17.461 -47.039 1.000 38.910 37 LEU B O 1
ATOM 6563 N N . SER B 1 16 ? 62.915 -16.294 -45.440 1.000 39.490 38 SER B N 1
ATOM 6564 C CA . SER B 1 16 ? 64.011 -17.278 -45.235 1.000 45.210 38 SER B CA 1
ATOM 6565 C C . SER B 1 16 ? 64.119 -17.636 -43.756 1.000 42.170 38 SER B C 1
ATOM 6566 O O . SER B 1 16 ? 63.949 -16.735 -42.920 1.000 43.810 38 SER B O 1
ATOM 6574 N N . ILE B 1 17 ? 64.348 -18.923 -43.471 1.000 40.500 39 ILE B N 1
ATOM 6575 C CA . ILE B 1 17 ? 64.516 -19.497 -42.105 1.000 39.030 39 ILE B CA 1
ATOM 6576 C C . ILE B 1 17 ? 65.917 -20.135 -42.004 1.000 45.710 39 ILE B C 1
ATOM 6577 O O . ILE B 1 17 ? 66.105 -21.270 -42.487 1.000 40.910 39 ILE B O 1
ATOM 6593 N N . ASP B 1 18 ? 66.864 -19.430 -41.383 1.000 50.380 40 ASP B N 1
ATOM 6594 C CA . ASP B 1 18 ? 68.279 -19.879 -41.223 1.000 53.460 40 ASP B CA 1
ATOM 6595 C C . ASP B 1 18 ? 68.841 -20.183 -42.610 1.000 51.250 40 ASP B C 1
ATOM 6596 O O . ASP B 1 18 ? 69.396 -21.285 -42.790 1.000 57.500 40 ASP B O 1
ATOM 6605 N N . GLY B 1 19 ? 68.651 -19.243 -43.544 1.000 49.710 41 GLY B N 1
ATOM 6606 C CA . GLY B 1 19 ? 69.192 -19.271 -44.914 1.000 53.600 41 GLY B CA 1
ATOM 6607 C C . GLY B 1 19 ? 68.256 -19.925 -45.917 1.000 56.280 41 GLY B C 1
ATOM 6608 O O . GLY B 1 19 ? 68.494 -19.749 -47.119 1.000 56.710 41 GLY B O 1
ATOM 6612 N N . ARG B 1 20 ? 67.227 -20.651 -45.462 1.000 57.810 42 ARG B N 1
ATOM 6613 C CA . ARG B 1 20 ? 66.409 -21.549 -46.324 1.000 54.890 42 ARG B CA 1
ATOM 6614 C C . ARG B 1 20 ? 65.085 -20.861 -46.687 1.000 51.800 42 ARG B C 1
ATOM 6615 O O . ARG B 1 20 ? 64.219 -20.758 -45.805 1.000 42.800 42 ARG B O 1
ATOM 6636 N N . GLU B 1 21 ? 64.943 -20.394 -47.929 1.000 47.010 43 GLU B N 1
ATOM 6637 C CA . GLU B 1 21 ? 63.689 -19.778 -48.435 1.000 46.220 43 GLU B CA 1
ATOM 6638 C C . GLU B 1 21 ? 62.528 -20.758 -48.188 1.000 39.530 43 GLU B C 1
ATOM 6639 O O . GLU B 1 21 ? 62.604 -21.882 -48.669 1.000 34.360 43 GLU B O 1
ATOM 6651 N N . THR B 1 22 ? 61.514 -20.351 -47.416 1.000 37.750 44 THR B N 1
ATOM 6652 C CA . THR B 1 22 ? 60.394 -21.224 -46.989 1.000 34.200 44 THR B CA 1
ATOM 6653 C C . THR B 1 22 ? 59.066 -20.530 -47.283 1.000 33.610 44 THR B C 1
ATOM 6654 O O . THR B 1 22 ? 58.928 -19.358 -46.949 1.000 33.580 44 THR B O 1
ATOM 6665 N N . TYR B 1 23 ? 58.140 -21.237 -47.906 1.000 32.340 45 TYR B N 1
ATOM 6666 C CA . TYR B 1 23 ? 56.759 -20.748 -48.087 1.000 31.700 45 TYR B CA 1
ATOM 6667 C C . TYR B 1 23 ? 55.948 -21.305 -46.929 1.000 26.490 45 TYR B C 1
ATOM 6668 O O . TYR B 1 23 ? 56.157 -22.474 -46.558 1.000 30.630 45 TYR B O 1
ATOM 6686 N N . ILE B 1 24 ? 55.051 -20.496 -46.362 1.000 27.110 46 ILE B N 1
ATOM 6687 C CA . ILE B 1 24 ? 54.251 -20.954 -45.195 1.000 24.270 46 ILE B CA 1
ATOM 6688 C C . ILE B 1 24 ? 52.997 -21.654 -45.720 1.000 23.220 46 ILE B C 1
ATOM 6689 O O . ILE B 1 24 ? 52.124 -21.002 -46.297 1.000 24.950 46 ILE B O 1
ATOM 6705 N N . LYS B 1 25 ? 52.979 -22.970 -45.558 1.000 21.740 47 LYS B N 1
ATOM 6706 C CA . LYS B 1 25 ? 51.919 -23.871 -46.045 1.000 24.170 47 LYS B CA 1
ATOM 6707 C C . LYS B 1 25 ? 51.150 -24.342 -44.814 1.000 23.580 47 LYS B C 1
ATOM 6708 O O . LYS B 1 25 ? 51.467 -25.428 -44.265 1.000 21.270 47 LYS B O 1
ATOM 6727 N N . GLY B 1 26 ? 50.166 -23.541 -44.406 1.000 24.030 48 GLY B N 1
ATOM 6728 C CA . GLY B 1 26 ? 49.579 -23.667 -43.065 1.000 21.460 48 GLY B CA 1
ATOM 6729 C C . GLY B 1 26 ? 48.149 -24.136 -42.997 1.000 21.380 48 GLY B C 1
ATOM 6730 O O . GLY B 1 26 ? 47.412 -24.058 -43.973 1.000 20.840 48 GLY B O 1
ATOM 6734 N N . VAL B 1 27 ? 47.796 -24.641 -41.823 1.000 21.070 49 VAL B N 1
ATOM 6735 C CA . VAL B 1 27 ? 46.406 -24.940 -41.415 1.000 20.670 49 VAL B CA 1
ATOM 6736 C C . VAL B 1 27 ? 46.088 -24.078 -40.199 1.000 20.490 49 VAL B C 1
ATOM 6737 O O . VAL B 1 27 ? 46.968 -23.855 -39.345 1.000 20.280 49 VAL B O 1
ATOM 6750 N N . GLY B 1 28 ? 44.829 -23.658 -40.101 1.000 20.590 50 GLY B N 1
ATOM 6751 C CA . GLY B 1 28 ? 44.291 -23.038 -38.887 1.000 20.640 50 GLY B CA 1
ATOM 6752 C C . GLY B 1 28 ? 44.081 -24.095 -37.826 1.000 21.350 50 GLY B C 1
ATOM 6753 O O . GLY B 1 28 ? 43.446 -25.099 -38.139 1.000 21.850 50 GLY B O 1
ATOM 6757 N N . GLY B 1 29 ? 44.659 -23.925 -36.624 1.000 22.070 51 GLY B N 1
ATOM 6758 C CA . GLY B 1 29 ? 44.397 -24.795 -35.456 1.000 21.810 51 GLY B CA 1
ATOM 6759 C C . GLY B 1 29 ? 45.277 -26.056 -35.430 1.000 22.530 51 GLY B C 1
ATOM 6760 O O . GLY B 1 29 ? 46.275 -26.129 -36.193 1.000 23.260 51 GLY B O 1
ATOM 6764 N N . THR B 1 30 ? 44.898 -27.041 -34.629 1.000 21.140 52 THR B N 1
ATOM 6765 C CA . THR B 1 30 ? 45.758 -28.208 -34.277 1.000 21.490 52 THR B CA 1
ATOM 6766 C C . THR B 1 30 ? 45.055 -29.545 -34.486 1.000 23.030 52 THR B C 1
ATOM 6767 O O . THR B 1 30 ? 45.559 -30.558 -33.962 1.000 23.310 52 THR B O 1
ATOM 6778 N N . TYR B 1 31 ? 44.010 -29.601 -35.309 1.000 23.310 53 TYR B N 1
ATOM 6779 C CA . TYR B 1 31 ? 43.278 -30.854 -35.590 1.000 23.930 53 TYR B CA 1
ATOM 6780 C C . TYR B 1 31 ? 44.073 -31.703 -36.595 1.000 23.120 53 TYR B C 1
ATOM 6781 O O . TYR B 1 31 ? 44.503 -31.176 -37.637 1.000 24.710 53 TYR B O 1
ATOM 6799 N N . ARG B 1 32 ? 44.273 -32.994 -36.288 1.000 24.100 54 ARG B N 1
ATOM 6800 C CA . ARG B 1 32 ? 44.900 -33.981 -37.210 1.000 23.670 54 ARG B CA 1
ATOM 6801 C C . ARG B 1 32 ? 46.114 -33.343 -37.888 1.000 23.570 54 ARG B C 1
ATOM 6802 O O . ARG B 1 32 ? 46.173 -33.301 -39.146 1.000 23.470 54 ARG B O 1
ATOM 6823 N N . LEU B 1 33 ? 47.096 -32.873 -37.117 1.000 26.060 55 LEU B N 1
ATOM 6824 C CA . LEU B 1 33 ? 48.349 -32.353 -37.725 1.000 23.390 55 LEU B CA 1
ATOM 6825 C C . LEU B 1 33 ? 49.140 -33.511 -38.353 1.000 23.750 55 LEU B C 1
ATOM 6826 O O . LEU B 1 33 ? 49.986 -33.211 -39.185 1.000 24.360 55 LEU B O 1
ATOM 6842 N N . ASP B 1 34 ? 48.887 -34.757 -37.936 1.000 25.540 56 ASP B N 1
ATOM 6843 C CA . ASP B 1 34 ? 49.456 -35.959 -38.607 1.000 28.620 56 ASP B CA 1
ATOM 6844 C C . ASP B 1 34 ? 49.092 -35.884 -40.089 1.000 27.410 56 ASP B C 1
ATOM 6845 O O . ASP B 1 34 ? 49.995 -35.951 -40.937 1.000 27.100 56 ASP B O 1
ATOM 6854 N N . ILE B 1 35 ? 47.814 -35.665 -40.387 1.000 27.820 57 ILE B N 1
ATOM 6855 C CA . ILE B 1 35 ? 47.325 -35.605 -41.790 1.000 26.600 57 ILE B CA 1
ATOM 6856 C C . ILE B 1 35 ? 47.873 -34.350 -42.456 1.000 25.610 57 ILE B C 1
ATOM 6857 O O . ILE B 1 35 ? 48.252 -34.461 -43.621 1.000 27.250 57 ILE B O 1
ATOM 6873 N N . ALA B 1 36 ? 47.932 -33.196 -41.757 1.000 24.090 58 ALA B N 1
ATOM 6874 C CA . ALA B 1 36 ? 48.517 -31.964 -42.328 1.000 24.930 58 ALA B CA 1
ATOM 6875 C C . ALA B 1 36 ? 49.954 -32.249 -42.802 1.000 25.310 58 ALA B C 1
ATOM 6876 O O . ALA B 1 36 ? 50.301 -31.935 -43.983 1.000 23.530 58 ALA B O 1
ATOM 6883 N N . ALA B 1 37 ? 50.773 -32.773 -41.895 1.000 27.960 59 ALA B N 1
ATOM 6884 C CA . ALA B 1 37 ? 52.184 -33.131 -42.162 1.000 29.590 59 ALA B CA 1
ATOM 6885 C C . ALA B 1 37 ? 52.227 -34.122 -43.338 1.000 28.040 59 ALA B C 1
ATOM 6886 O O . ALA B 1 37 ? 52.955 -33.847 -44.299 1.000 28.430 59 ALA B O 1
ATOM 6893 N N . GLN B 1 38 ? 51.430 -35.191 -43.308 1.000 31.270 60 GLN B N 1
ATOM 6894 C CA . GLN B 1 38 ? 51.393 -36.207 -44.407 1.000 33.040 60 GLN B CA 1
ATOM 6895 C C . GLN B 1 38 ? 51.035 -35.500 -45.735 1.000 34.390 60 GLN B C 1
ATOM 6896 O O . GLN B 1 38 ? 51.507 -35.944 -46.790 1.000 30.330 60 GLN B O 1
ATOM 6910 N N . SER B 1 39 ? 50.267 -34.401 -45.698 1.000 29.800 61 SER B N 1
ATOM 6911 C CA . SER B 1 39 ? 49.753 -33.669 -46.886 1.000 28.600 61 SER B CA 1
ATOM 6912 C C . SER B 1 39 ? 50.741 -32.618 -47.395 1.000 28.790 61 SER B C 1
ATOM 6913 O O . SER B 1 39 ? 50.460 -32.013 -48.445 1.000 28.940 61 SER B O 1
ATOM 6921 N N . GLY B 1 40 ? 51.831 -32.376 -46.665 1.000 28.370 62 GLY B N 1
ATOM 6922 C CA . GLY B 1 40 ? 52.864 -31.400 -47.031 1.000 26.940 62 GLY B CA 1
ATOM 6923 C C . GLY B 1 40 ? 52.660 -30.003 -46.439 1.000 27.290 62 GLY B C 1
ATOM 6924 O O . GLY B 1 40 ? 53.344 -29.085 -46.896 1.000 25.940 62 GLY B O 1
ATOM 6928 N N . ALA B 1 41 ? 51.817 -29.838 -45.416 1.000 26.890 63 ALA B N 1
ATOM 6929 C CA . ALA B 1 41 ? 51.742 -28.584 -44.634 1.000 25.890 63 ALA B CA 1
ATOM 6930 C C . ALA B 1 41 ? 53.035 -28.475 -43.827 1.000 23.810 63 ALA B C 1
ATOM 6931 O O . ALA B 1 41 ? 53.509 -29.511 -43.344 1.000 25.520 63 ALA B O 1
ATOM 6938 N N . ASN B 1 42 ? 53.554 -27.279 -43.646 1.000 24.000 64 ASN B N 1
ATOM 6939 C CA . ASN B 1 42 ? 54.752 -27.062 -42.783 1.000 26.080 64 ASN B CA 1
ATOM 6940 C C . ASN B 1 42 ? 54.438 -26.083 -41.645 1.000 25.310 64 ASN B C 1
ATOM 6941 O O . ASN B 1 42 ? 55.394 -25.610 -41.003 1.000 24.160 64 ASN B O 1
ATOM 6952 N N . ALA B 1 43 ? 53.163 -25.767 -41.377 1.000 25.130 65 ALA B N 1
ATOM 6953 C CA . ALA B 1 43 ? 52.849 -24.746 -40.361 1.000 22.430 65 ALA B CA 1
ATOM 6954 C C . ALA B 1 43 ? 51.412 -24.824 -39.858 1.000 23.630 65 ALA B C 1
ATOM 6955 O O . ALA B 1 43 ? 50.520 -25.308 -40.592 1.000 19.780 65 ALA B O 1
ATOM 6962 N N . PHE B 1 44 ? 51.194 -24.263 -38.674 1.000 21.960 66 PHE B N 1
ATOM 6963 C CA . PHE B 1 44 ? 49.825 -24.045 -38.164 1.000 21.440 66 PHE B CA 1
ATOM 6964 C C . PHE B 1 44 ? 49.794 -22.749 -37.363 1.000 21.980 66 PHE B C 1
ATOM 6965 O O . PHE B 1 44 ? 50.841 -22.228 -36.914 1.000 22.380 66 PHE B O 1
ATOM 6982 N N . ARG B 1 45 ? 48.582 -22.226 -37.246 1.000 21.130 67 ARG B N 1
ATOM 6983 C CA . ARG B 1 45 ? 48.298 -20.962 -36.548 1.000 22.350 67 ARG B CA 1
ATOM 6984 C C . ARG B 1 45 ? 47.434 -21.290 -35.329 1.000 22.280 67 ARG B C 1
ATOM 6985 O O . ARG B 1 45 ? 46.453 -22.050 -35.490 1.000 20.880 67 ARG B O 1
ATOM 7006 N N . THR B 1 46 ? 47.742 -20.682 -34.192 1.000 20.460 68 THR B N 1
ATOM 7007 C CA . THR B 1 46 ? 46.896 -20.692 -32.981 1.000 21.960 68 THR B CA 1
ATOM 7008 C C . THR B 1 46 ? 46.504 -19.259 -32.594 1.000 23.420 68 THR B C 1
ATOM 7009 O O . THR B 1 46 ? 47.185 -18.291 -33.010 1.000 21.370 68 THR B O 1
ATOM 7020 N N . TRP B 1 47 ? 45.450 -19.110 -31.785 1.000 24.240 69 TRP B N 1
ATOM 7021 C CA . TRP B 1 47 ? 44.868 -17.784 -31.436 1.000 30.090 69 TRP B CA 1
ATOM 7022 C C . TRP B 1 47 ? 45.366 -17.327 -30.064 1.000 29.160 69 TRP B C 1
ATOM 7023 O O . TRP B 1 47 ? 45.450 -16.090 -29.828 1.000 30.250 69 TRP B O 1
ATOM 7044 N N . GLY B 1 48 ? 45.662 -18.259 -29.168 1.000 29.670 70 GLY B N 1
ATOM 7045 C CA . GLY B 1 48 ? 46.080 -17.914 -27.798 1.000 29.650 70 GLY B CA 1
ATOM 7046 C C . GLY B 1 48 ? 46.710 -19.077 -27.083 1.000 31.720 70 GLY B C 1
ATOM 7047 O O . GLY B 1 48 ? 47.136 -20.043 -27.758 1.000 27.260 70 GLY B O 1
ATOM 7051 N N . GLY B 1 49 ? 46.766 -18.975 -25.759 1.000 30.950 71 GLY B N 1
ATOM 7052 C CA . GLY B 1 49 ? 47.407 -19.969 -24.893 1.000 30.940 71 GLY B CA 1
ATOM 7053 C C . GLY B 1 49 ? 48.333 -19.325 -23.871 1.000 31.000 71 GLY B C 1
ATOM 7054 O O . GLY B 1 49 ? 48.952 -18.280 -24.152 1.000 28.400 71 GLY B O 1
ATOM 7058 N N . ASN B 1 50 ? 48.402 -19.924 -22.692 1.000 28.730 72 ASN B N 1
ATOM 7059 C CA . ASN B 1 50 ? 49.357 -19.536 -21.638 1.000 30.920 72 ASN B CA 1
ATOM 7060 C C . ASN B 1 50 ? 50.647 -20.303 -21.927 1.000 30.810 72 ASN B C 1
ATOM 7061 O O . ASN B 1 50 ? 50.702 -21.062 -22.934 1.000 25.320 72 ASN B O 1
ATOM 7072 N N . VAL B 1 51 ? 51.651 -20.123 -21.080 1.000 28.940 73 VAL B N 1
ATOM 7073 C CA . VAL B 1 51 ? 52.985 -20.732 -21.312 1.000 29.240 73 VAL B CA 1
ATOM 7074 C C . VAL B 1 51 ? 52.815 -22.243 -21.500 1.000 26.990 73 VAL B C 1
ATOM 7075 O O . VAL B 1 51 ? 53.431 -22.778 -22.434 1.000 26.050 73 VAL B O 1
ATOM 7088 N N . GLU B 1 52 ? 52.056 -22.921 -20.629 1.000 27.340 74 GLU B N 1
ATOM 7089 C CA . GLU B 1 52 ? 52.001 -24.411 -20.683 1.000 30.010 74 GLU B CA 1
ATOM 7090 C C . GLU B 1 52 ? 51.319 -24.836 -21.985 1.000 27.240 74 GLU B C 1
ATOM 7091 O O . GLU B 1 52 ? 51.787 -25.823 -22.615 1.000 26.350 74 GLU B O 1
ATOM 7103 N N . GLU B 1 53 ? 50.273 -24.121 -22.412 1.000 24.860 75 GLU B N 1
ATOM 7104 C CA . GLU B 1 53 ? 49.535 -24.471 -23.654 1.000 26.530 75 GLU B CA 1
ATOM 7105 C C . GLU B 1 53 ? 50.446 -24.251 -24.868 1.000 25.040 75 GLU B C 1
ATOM 7106 O O . GLU B 1 53 ? 50.481 -25.121 -25.759 1.000 24.530 75 GLU B O 1
ATOM 7118 N N . ILE B 1 54 ? 51.222 -23.172 -24.875 1.000 24.820 76 ILE B N 1
ATOM 7119 C CA . ILE B 1 54 ? 52.161 -22.870 -26.000 1.000 25.040 76 ILE B CA 1
ATOM 7120 C C . ILE B 1 54 ? 53.282 -23.918 -26.032 1.000 24.390 76 ILE B C 1
ATOM 7121 O O . ILE B 1 54 ? 53.619 -24.405 -27.100 1.000 20.890 76 ILE B O 1
ATOM 7137 N N . LYS B 1 55 ? 53.833 -24.295 -24.886 1.000 26.530 77 LYS B N 1
ATOM 7138 C CA . LYS B 1 55 ? 54.824 -25.403 -24.890 1.000 28.090 77 LYS B CA 1
ATOM 7139 C C . LYS B 1 55 ? 54.234 -26.655 -25.553 1.000 25.920 77 LYS B C 1
ATOM 7140 O O . LYS B 1 55 ? 54.942 -27.288 -26.326 1.000 27.610 77 LYS B O 1
ATOM 7159 N N . LYS B 1 56 ? 52.977 -26.986 -25.270 1.000 28.280 78 LYS B N 1
ATOM 7160 C CA . LYS B 1 56 ? 52.296 -28.162 -25.872 1.000 30.590 78 LYS B CA 1
ATOM 7161 C C . LYS B 1 56 ? 52.194 -27.934 -27.387 1.000 28.440 78 LYS B C 1
ATOM 7162 O O . LYS B 1 56 ? 52.556 -28.839 -28.124 1.000 26.370 78 LYS B O 1
ATOM 7181 N N . ASN B 1 57 ? 51.728 -26.756 -27.832 1.000 26.770 79 ASN B N 1
ATOM 7182 C CA . ASN B 1 57 ? 51.644 -26.424 -29.280 1.000 24.490 79 ASN B CA 1
ATOM 7183 C C . ASN B 1 57 ? 53.023 -26.627 -29.926 1.000 25.310 79 ASN B C 1
ATOM 7184 O O . ASN B 1 57 ? 53.131 -27.181 -31.033 1.000 23.310 79 ASN B O 1
ATOM 7195 N N . LEU B 1 58 ? 54.079 -26.120 -29.294 1.000 22.710 80 LEU B N 1
ATOM 7196 C CA . LEU B 1 58 ? 55.415 -26.105 -29.927 1.000 23.480 80 LEU B CA 1
ATOM 7197 C C . LEU B 1 58 ? 56.004 -27.532 -29.911 1.000 23.660 80 LEU B C 1
ATOM 7198 O O . LEU B 1 58 ? 56.798 -27.830 -30.788 1.000 23.880 80 LEU B O 1
ATOM 7214 N N . ALA B 1 59 ? 55.635 -28.375 -28.967 1.000 26.240 81 ALA B N 1
ATOM 7215 C CA . ALA B 1 59 ? 56.062 -29.800 -28.938 1.000 27.340 81 ALA B CA 1
ATOM 7216 C C . ALA B 1 59 ? 55.363 -30.573 -30.066 1.000 27.820 81 ALA B C 1
ATOM 7217 O O . ALA B 1 59 ? 56.052 -31.354 -30.749 1.000 27.600 81 ALA B O 1
ATOM 7224 N N . LEU B 1 60 ? 54.065 -30.328 -30.284 1.000 27.860 82 LEU B N 1
ATOM 7225 C CA . LEU B 1 60 ? 53.291 -30.906 -31.413 1.000 27.530 82 LEU B CA 1
ATOM 7226 C C . LEU B 1 60 ? 53.937 -30.484 -32.718 1.000 25.810 82 LEU B C 1
ATOM 7227 O O . LEU B 1 60 ? 54.071 -31.343 -33.601 1.000 25.400 82 LEU B O 1
ATOM 7243 N N . ALA B 1 61 ? 54.265 -29.182 -32.862 1.000 22.880 83 ALA B N 1
ATOM 7244 C CA . ALA B 1 61 ? 54.898 -28.656 -34.084 1.000 24.510 83 ALA B CA 1
ATOM 7245 C C . ALA B 1 61 ? 56.212 -29.417 -34.296 1.000 27.780 83 ALA B C 1
ATOM 7246 O O . ALA B 1 61 ? 56.474 -29.858 -35.458 1.000 28.010 83 ALA B O 1
ATOM 7253 N N . SER B 1 62 ? 57.015 -29.547 -33.234 1.000 27.200 84 SER B N 1
ATOM 7254 C CA . SER B 1 62 ? 58.334 -30.217 -33.317 1.000 30.820 84 SER B CA 1
ATOM 7255 C C . SER B 1 62 ? 58.148 -31.671 -33.788 1.000 29.810 84 SER B C 1
ATOM 7256 O O . SER B 1 62 ? 58.843 -32.062 -34.732 1.000 29.830 84 SER B O 1
ATOM 7264 N N . GLU B 1 63 ? 57.190 -32.411 -33.215 1.000 30.550 85 GLU B N 1
ATOM 7265 C CA . GLU B 1 63 ? 56.905 -33.824 -33.614 1.000 31.580 85 GLU B CA 1
ATOM 7266 C C . GLU B 1 63 ? 56.607 -33.884 -35.127 1.000 32.130 85 GLU B C 1
ATOM 7267 O O . GLU B 1 63 ? 57.070 -34.837 -35.817 1.000 30.320 85 GLU B O 1
ATOM 7279 N N . HIS B 1 64 ? 55.912 -32.883 -35.672 1.000 30.420 86 HIS B N 1
ATOM 7280 C CA . HIS B 1 64 ? 55.458 -32.861 -37.092 1.000 28.350 86 HIS B CA 1
ATOM 7281 C C . HIS B 1 64 ? 56.399 -32.071 -38.029 1.000 29.270 86 HIS B C 1
ATOM 7282 O O . HIS B 1 64 ? 56.075 -31.930 -39.256 1.000 29.510 86 HIS B O 1
ATOM 7297 N N . ASN B 1 65 ? 57.522 -31.537 -37.532 1.000 31.220 87 ASN B N 1
ATOM 7298 C CA . ASN B 1 65 ? 58.447 -30.651 -38.298 1.000 32.120 87 ASN B CA 1
ATOM 7299 C C . ASN B 1 65 ? 57.661 -29.465 -38.869 1.000 30.270 87 ASN B C 1
ATOM 7300 O O . ASN B 1 65 ? 57.763 -29.190 -40.071 1.000 29.620 87 ASN B O 1
ATOM 7311 N N . MET B 1 66 ? 56.821 -28.842 -38.063 1.000 27.380 88 MET B N 1
ATOM 7312 C CA . MET B 1 66 ? 56.016 -27.694 -38.526 1.000 26.450 88 MET B CA 1
ATOM 7313 C C . MET B 1 66 ? 56.409 -26.436 -37.750 1.000 25.470 88 MET B C 1
ATOM 7314 O O . MET B 1 66 ? 56.951 -26.560 -36.615 1.000 26.410 88 MET B O 1
ATOM 7328 N N . TYR B 1 67 ? 56.166 -25.285 -38.365 1.000 22.470 89 TYR B N 1
ATOM 7329 C CA . TYR B 1 67 ? 56.325 -23.950 -37.741 1.000 24.810 89 TYR B CA 1
ATOM 7330 C C . TYR B 1 67 ? 54.986 -23.462 -37.164 1.000 25.980 89 TYR B C 1
ATOM 7331 O O . TYR B 1 67 ? 53.901 -23.856 -37.643 1.000 24.080 89 TYR B O 1
ATOM 7349 N N . VAL B 1 68 ? 55.072 -22.602 -36.147 1.000 23.300 90 VAL B N 1
ATOM 7350 C CA . VAL B 1 68 ? 53.863 -22.091 -35.476 1.000 23.160 90 VAL B CA 1
ATOM 7351 C C . VAL B 1 68 ? 53.821 -20.567 -35.636 1.000 21.920 90 VAL B C 1
ATOM 7352 O O . VAL B 1 68 ? 54.816 -19.851 -35.322 1.000 20.820 90 VAL B O 1
ATOM 7365 N N . MET B 1 69 ? 52.668 -20.071 -36.074 1.000 21.560 91 MET B N 1
ATOM 7366 C CA . MET B 1 69 ? 52.281 -18.669 -35.826 1.000 19.440 91 MET B CA 1
ATOM 7367 C C . MET B 1 69 ? 51.422 -18.665 -34.572 1.000 20.740 91 MET B C 1
ATOM 7368 O O . MET B 1 69 ? 50.289 -19.166 -34.608 1.000 22.110 91 MET B O 1
ATOM 7382 N N . GLN B 1 70 ? 51.994 -18.193 -33.468 1.000 19.630 92 GLN B N 1
ATOM 7383 C CA . GLN B 1 70 ? 51.383 -18.286 -32.132 1.000 19.400 92 GLN B CA 1
ATOM 7384 C C . GLN B 1 70 ? 50.682 -16.971 -31.801 1.000 19.580 92 GLN B C 1
ATOM 7385 O O . GLN B 1 70 ? 51.345 -15.905 -31.744 1.000 20.030 92 GLN B O 1
ATOM 7399 N N . GLY B 1 71 ? 49.370 -17.026 -31.592 1.000 21.610 93 GLY B N 1
ATOM 7400 C CA . GLY B 1 71 ? 48.583 -15.831 -31.251 1.000 22.290 93 GLY B CA 1
ATOM 7401 C C . GLY B 1 71 ? 48.765 -15.391 -29.809 1.000 22.430 93 GLY B C 1
ATOM 7402 O O . GLY B 1 71 ? 48.982 -16.242 -28.907 1.000 21.690 93 GLY B O 1
ATOM 7406 N N . ILE B 1 72 ? 48.610 -14.084 -29.593 1.000 20.000 94 ILE B N 1
ATOM 7407 C CA . ILE B 1 72 ? 48.467 -13.428 -28.280 1.000 21.410 94 ILE B CA 1
ATOM 7408 C C . ILE B 1 72 ? 47.124 -12.698 -28.279 1.000 22.430 94 ILE B C 1
ATOM 7409 O O . ILE B 1 72 ? 46.903 -11.856 -29.160 1.000 21.980 94 ILE B O 1
ATOM 7425 N N . GLY B 1 73 ? 46.237 -13.088 -27.376 1.000 24.670 95 GLY B N 1
ATOM 7426 C CA . GLY B 1 73 ? 44.872 -12.537 -27.293 1.000 26.510 95 GLY B CA 1
ATOM 7427 C C . GLY B 1 73 ? 44.898 -11.081 -26.835 1.000 24.740 95 GLY B C 1
ATOM 7428 O O . GLY B 1 73 ? 45.527 -10.778 -25.839 1.000 26.500 95 GLY B O 1
ATOM 7432 N N . MET B 1 74 ? 44.226 -10.210 -27.561 1.000 26.720 96 MET B N 1
ATOM 7433 C CA . MET B 1 74 ? 44.062 -8.779 -27.200 1.000 26.320 96 MET B CA 1
ATOM 7434 C C . MET B 1 74 ? 42.562 -8.542 -27.011 1.000 31.130 96 MET B C 1
ATOM 7435 O O . MET B 1 74 ? 41.769 -9.245 -27.659 1.000 35.070 96 MET B O 1
ATOM 7449 N N . THR B 1 75 ? 42.192 -7.591 -26.167 1.000 29.020 97 THR B N 1
ATOM 7450 C CA . THR B 1 75 ? 40.783 -7.303 -25.801 1.000 28.280 97 THR B CA 1
ATOM 7451 C C . THR B 1 75 ? 40.073 -6.567 -26.946 1.000 27.790 97 THR B C 1
ATOM 7452 O O . THR B 1 75 ? 40.713 -5.791 -27.696 1.000 30.130 97 THR B O 1
ATOM 7463 N N . LYS B 1 76 ? 38.774 -6.800 -27.049 1.000 28.580 98 LYS B N 1
ATOM 7464 C CA . LYS B 1 76 ? 37.831 -6.034 -27.905 1.000 33.550 98 LYS B CA 1
ATOM 7465 C C . LYS B 1 76 ? 37.138 -4.963 -27.044 1.000 32.460 98 LYS B C 1
ATOM 7466 O O . LYS B 1 76 ? 36.339 -4.208 -27.583 1.000 31.540 98 LYS B O 1
ATOM 7485 N N . ASP B 1 77 ? 37.416 -4.913 -25.744 1.000 32.640 99 ASP B N 1
ATOM 7486 C CA . ASP B 1 77 ? 36.883 -3.866 -24.826 1.000 32.870 99 ASP B CA 1
ATOM 7487 C C . ASP B 1 77 ? 37.798 -2.641 -24.970 1.000 30.450 99 ASP B C 1
ATOM 7488 O O . ASP B 1 77 ? 38.827 -2.548 -24.243 1.000 28.320 99 ASP B O 1
ATOM 7497 N N A SER B 1 78 ? 37.445 -1.736 -25.885 0.500 29.860 100 SER B N 1
ATOM 7498 N N B SER B 1 78 ? 37.460 -1.726 -25.887 0.500 29.320 100 SER B N 1
ATOM 7499 C CA A SER B 1 78 ? 38.329 -0.670 -26.420 0.500 32.910 100 SER B CA 1
ATOM 7500 C CA B SER B 1 78 ? 38.387 -0.688 -26.414 0.500 32.090 100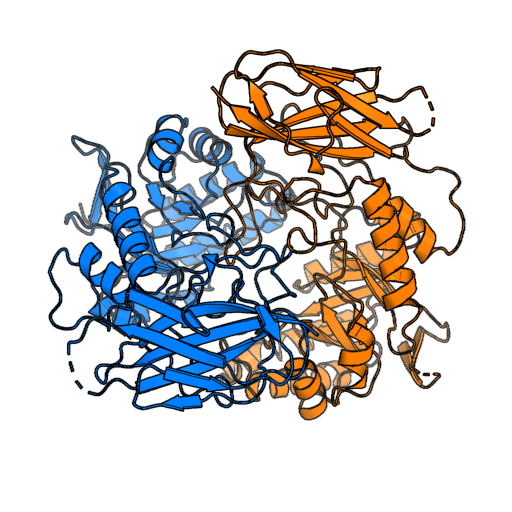 SER B CA 1
ATOM 7501 C C A SER B 1 78 ? 38.831 0.252 -25.300 0.500 31.920 100 SER B C 1
ATOM 7502 C C B SER B 1 78 ? 38.840 0.266 -25.298 0.500 31.430 100 SER B C 1
ATOM 7503 O O A SER B 1 78 ? 39.999 0.691 -25.381 0.500 30.260 100 SER B O 1
ATOM 7504 O O B SER B 1 78 ? 39.996 0.738 -25.376 0.500 29.840 100 SER B O 1
ATOM 7519 N N . ILE B 1 79 ? 38.010 0.501 -24.274 1.000 30.690 101 ILE B N 1
ATOM 7520 C CA . ILE B 1 79 ? 38.367 1.442 -23.167 1.000 31.570 101 ILE B CA 1
ATOM 7521 C C . ILE B 1 79 ? 39.613 0.917 -22.439 1.000 30.280 101 ILE B C 1
ATOM 7522 O O . ILE B 1 79 ? 40.384 1.720 -21.909 1.000 25.330 101 ILE B O 1
ATOM 7538 N N . ARG B 1 80 ? 39.850 -0.399 -22.452 1.000 30.280 102 ARG B N 1
ATOM 7539 C CA . ARG B 1 80 ? 40.985 -0.994 -21.708 1.000 28.570 102 ARG B CA 1
ATOM 7540 C C . ARG B 1 80 ? 42.316 -0.502 -22.293 1.000 26.080 102 ARG B C 1
ATOM 7541 O O . ARG B 1 80 ? 43.322 -0.535 -21.551 1.000 25.680 102 ARG B O 1
ATOM 7562 N N . TYR B 1 81 ? 42.343 -0.036 -23.544 1.000 23.960 103 TYR B N 1
ATOM 7563 C CA . TYR B 1 81 ? 43.604 0.450 -24.159 1.000 25.690 103 TYR B CA 1
ATOM 7564 C C . TYR B 1 81 ? 44.032 1.805 -23.570 1.000 26.860 103 TYR B C 1
ATOM 7565 O O . TYR B 1 81 ? 45.158 2.238 -23.906 1.000 27.480 103 TYR B O 1
ATOM 7583 N N . TYR B 1 82 ? 43.199 2.442 -22.739 1.000 27.750 104 TYR B N 1
ATOM 7584 C CA . TYR B 1 82 ? 43.582 3.667 -21.982 1.000 28.120 104 TYR B CA 1
ATOM 7585 C C . TYR B 1 82 ? 43.969 3.305 -20.561 1.000 30.660 104 TYR B C 1
ATOM 7586 O O . TYR B 1 82 ? 44.392 4.220 -19.845 1.000 29.610 104 TYR B O 1
ATOM 7604 N N . ASP B 1 83 ? 43.834 2.028 -20.197 1.000 29.040 105 ASP B N 1
ATOM 7605 C CA . ASP B 1 83 ? 43.935 1.541 -18.799 1.000 30.520 105 ASP B CA 1
ATOM 7606 C C . ASP B 1 83 ? 45.359 1.021 -18.565 1.000 30.100 105 ASP B C 1
ATOM 7607 O O . ASP B 1 83 ? 45.745 -0.023 -19.177 1.000 28.020 105 ASP B O 1
ATOM 7616 N N . ASP B 1 84 ? 46.128 1.693 -17.693 1.000 30.810 106 ASP B N 1
ATOM 7617 C CA . ASP B 1 84 ? 47.534 1.294 -17.431 1.000 31.610 106 ASP B CA 1
ATOM 7618 C C . ASP B 1 84 ? 47.549 -0.073 -16.726 1.000 31.220 106 ASP B C 1
ATOM 7619 O O . ASP B 1 84 ? 48.528 -0.805 -16.948 1.000 31.070 106 ASP B O 1
ATOM 7628 N N . GLU B 1 85 ? 46.523 -0.426 -15.945 1.000 30.290 107 GLU B N 1
ATOM 7629 C CA . GLU B 1 85 ? 46.403 -1.773 -15.313 1.000 31.080 107 GLU B CA 1
ATOM 7630 C C . GLU B 1 85 ? 46.376 -2.852 -16.404 1.000 30.170 107 GLU B C 1
ATOM 7631 O O . GLU B 1 85 ? 47.106 -3.855 -16.264 1.000 26.090 107 GLU B O 1
ATOM 7643 N N . TYR B 1 86 ? 45.519 -2.687 -17.422 1.000 25.830 108 TYR B N 1
ATOM 7644 C CA . TYR B 1 86 ? 45.356 -3.680 -18.516 1.000 27.750 108 TYR B CA 1
ATOM 7645 C C . TYR B 1 86 ? 46.680 -3.747 -19.279 1.000 24.240 108 TYR B C 1
ATOM 7646 O O . TYR B 1 86 ? 47.191 -4.856 -19.550 1.000 24.320 108 TYR B O 1
ATOM 7664 N N . LYS B 1 87 ? 47.240 -2.581 -19.615 1.000 24.700 109 LYS B N 1
ATOM 7665 C CA . LYS B 1 87 ? 48.453 -2.481 -20.461 1.000 25.090 109 LYS B CA 1
ATOM 7666 C C . LYS B 1 87 ? 49.642 -3.043 -19.680 1.000 25.760 109 LYS B C 1
ATOM 7667 O O . LYS B 1 87 ? 50.398 -3.804 -20.282 1.000 25.010 109 LYS B O 1
ATOM 7686 N N . ASN B 1 88 ? 49.736 -2.804 -18.359 1.000 26.480 110 ASN B N 1
ATOM 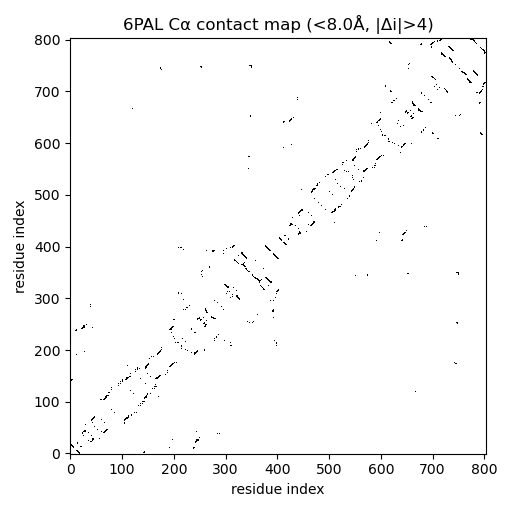7687 C CA . ASN B 1 88 ? 50.819 -3.385 -17.517 1.000 28.240 110 ASN B CA 1
ATOM 7688 C C . ASN B 1 88 ? 50.695 -4.912 -17.465 1.000 26.820 110 ASN B C 1
ATOM 7689 O O . ASN B 1 88 ? 51.727 -5.585 -17.594 1.000 27.280 110 ASN B O 1
ATOM 7700 N N . LYS B 1 89 ? 49.495 -5.446 -17.313 1.000 28.900 111 LYS B N 1
ATOM 7701 C CA . LYS B 1 89 ? 49.247 -6.913 -17.312 1.000 30.470 111 LYS B CA 1
ATOM 7702 C C . LYS B 1 89 ? 49.690 -7.506 -18.657 1.000 27.500 111 LYS B C 1
ATOM 7703 O O . LYS B 1 89 ? 50.337 -8.583 -18.680 1.000 26.180 111 LYS B O 1
ATOM 7722 N N . MET B 1 90 ? 49.299 -6.888 -19.767 1.000 24.860 112 MET B N 1
ATOM 7723 C CA . MET B 1 90 ? 49.653 -7.409 -21.107 1.000 24.720 112 MET B CA 1
ATOM 7724 C C . MET B 1 90 ? 51.171 -7.305 -21.314 1.000 25.760 112 MET B C 1
ATOM 7725 O O . MET B 1 90 ? 51.736 -8.222 -21.923 1.000 24.880 112 MET B O 1
ATOM 7739 N N A ARG B 1 91 ? 51.832 -6.252 -20.826 0.500 24.830 113 ARG B N 1
ATOM 7740 N N B ARG B 1 91 ? 51.800 -6.221 -20.822 0.500 25.850 113 ARG B N 1
ATOM 7741 C CA A ARG B 1 91 ? 53.302 -6.117 -21.023 0.500 24.380 113 ARG B CA 1
ATOM 7742 C CA B ARG B 1 91 ? 53.273 -5.991 -20.928 0.500 26.450 113 ARG B CA 1
ATOM 7743 C C A ARG B 1 91 ? 54.001 -7.222 -20.222 0.500 25.550 113 ARG B C 1
ATOM 7744 C C B ARG B 1 91 ? 53.988 -7.147 -20.211 0.500 26.730 113 ARG B C 1
ATOM 7745 O O A ARG B 1 91 ? 54.951 -7.840 -20.752 0.500 25.860 113 ARG B O 1
ATOM 7746 O O B ARG B 1 91 ? 54.947 -7.703 -20.783 0.500 27.840 113 ARG B O 1
ATOM 7787 N N . GLU B 1 92 ? 53.522 -7.508 -19.008 1.000 26.860 114 GLU B N 1
ATOM 7788 C CA . GLU B 1 92 ? 54.091 -8.609 -18.171 1.000 29.280 114 GLU B CA 1
ATOM 7789 C C . GLU B 1 92 ? 53.872 -9.962 -18.862 1.000 27.210 114 GLU B C 1
ATOM 7790 O O . GLU B 1 92 ? 54.823 -10.768 -18.933 1.000 25.050 114 GLU B O 1
ATOM 7802 N N . GLU B 1 93 ? 52.681 -10.198 -19.411 1.000 25.630 115 GLU B N 1
ATOM 7803 C CA . GLU B 1 93 ? 52.370 -11.467 -20.124 1.000 27.010 115 GLU B CA 1
ATOM 7804 C C . GLU B 1 93 ? 53.291 -11.628 -21.345 1.000 25.570 115 GLU B C 1
ATOM 7805 O O . GLU B 1 93 ? 53.868 -12.724 -21.533 1.000 24.560 115 GLU B O 1
ATOM 7817 N N . VAL B 1 94 ? 53.418 -10.598 -22.169 1.000 23.670 116 VAL B N 1
ATOM 7818 C CA . VAL B 1 94 ? 54.197 -10.654 -23.436 1.000 25.700 116 VAL B CA 1
ATOM 7819 C C . VAL B 1 94 ? 55.703 -10.738 -23.120 1.000 25.410 116 VAL B C 1
ATOM 7820 O O . VAL B 1 94 ? 56.392 -11.497 -23.818 1.000 25.900 116 VAL B O 1
ATOM 7833 N N . ARG B 1 95 ? 56.182 -10.020 -22.099 1.000 25.110 117 ARG B N 1
ATOM 7834 C CA . ARG B 1 95 ? 57.578 -10.193 -21.606 1.000 24.170 117 ARG B CA 1
ATOM 7835 C C . ARG B 1 95 ? 57.822 -11.681 -21.303 1.000 24.500 117 ARG B C 1
ATOM 7836 O O . ARG B 1 95 ? 58.828 -12.244 -21.823 1.000 27.070 117 ARG B O 1
ATOM 7857 N N . LEU B 1 96 ? 56.966 -12.311 -20.499 1.000 22.820 118 LEU B N 1
ATOM 7858 C CA . LEU B 1 96 ? 57.149 -13.728 -20.067 1.000 25.970 118 LEU B CA 1
ATOM 7859 C C . LEU B 1 96 ? 57.190 -14.637 -21.309 1.000 24.650 118 LEU B C 1
ATOM 7860 O O . LEU B 1 96 ? 57.999 -15.579 -21.335 1.000 24.610 118 LEU B O 1
ATOM 7876 N N . LEU B 1 97 ? 56.275 -14.437 -22.268 1.000 24.980 119 LEU B N 1
ATOM 7877 C CA . LEU B 1 97 ? 56.207 -15.298 -23.475 1.000 22.680 119 LEU B CA 1
ATOM 7878 C C . LEU B 1 97 ? 57.489 -15.137 -24.286 1.000 21.110 119 LEU B C 1
ATOM 7879 O O . LEU B 1 97 ? 58.031 -16.154 -24.724 1.000 23.420 119 LEU B O 1
ATOM 7895 N N . ALA B 1 98 ? 57.905 -13.898 -24.515 1.000 23.470 120 ALA B N 1
ATOM 7896 C CA . ALA B 1 98 ? 59.115 -13.587 -25.308 1.000 24.430 120 ALA B CA 1
ATOM 7897 C C . ALA B 1 98 ? 60.346 -14.192 -24.610 1.000 25.020 120 ALA B C 1
ATOM 7898 O O . ALA B 1 98 ? 61.183 -14.771 -25.322 1.000 26.350 120 ALA B O 1
ATOM 7905 N N . GLU B 1 99 ? 60.465 -14.036 -23.297 1.000 25.520 121 GLU B N 1
ATOM 7906 C CA . GLU B 1 99 ? 61.620 -14.578 -22.512 1.000 26.940 121 GLU B CA 1
ATOM 7907 C C . GLU B 1 99 ? 61.608 -16.108 -22.586 1.000 28.850 121 GLU B C 1
ATOM 7908 O O . GLU B 1 99 ? 62.664 -16.706 -22.841 1.000 29.660 121 GLU B O 1
ATOM 7920 N N . THR B 1 100 ? 60.438 -16.734 -22.468 1.000 25.920 122 THR B N 1
ATOM 7921 C CA . THR B 1 100 ? 60.326 -18.206 -22.419 1.000 25.010 122 THR B CA 1
ATOM 7922 C C . THR B 1 100 ? 60.673 -18.826 -23.765 1.000 26.200 122 THR B C 1
ATOM 7923 O O . THR B 1 100 ? 61.330 -19.915 -23.768 1.000 26.120 122 THR B O 1
ATOM 7934 N N . PHE B 1 101 ? 60.186 -18.254 -24.876 1.000 25.280 123 PHE B N 1
ATOM 7935 C CA . PHE B 1 101 ? 60.131 -18.981 -26.167 1.000 24.190 123 PHE B CA 1
ATOM 7936 C C . PHE B 1 101 ? 61.123 -18.429 -27.193 1.000 24.010 123 PHE B C 1
ATOM 7937 O O . PHE B 1 101 ? 61.098 -18.938 -28.333 1.000 23.040 123 PHE B O 1
ATOM 7954 N N . LYS B 1 102 ? 61.980 -17.468 -26.825 1.000 23.100 124 LYS B N 1
ATOM 7955 C CA . LYS B 1 102 ? 62.814 -16.758 -27.829 1.000 24.590 124 LYS B CA 1
ATOM 7956 C C . LYS B 1 102 ? 63.716 -17.725 -28.603 1.000 26.440 124 LYS B C 1
ATOM 7957 O O . LYS B 1 102 ? 64.046 -17.358 -29.749 1.000 25.760 124 LYS B O 1
ATOM 7976 N N . ASN B 1 103 ? 64.092 -18.891 -28.035 1.000 26.330 125 ASN B N 1
ATOM 7977 C CA . ASN B 1 103 ? 65.031 -19.839 -28.691 1.000 28.170 125 ASN B CA 1
ATOM 7978 C C . ASN B 1 103 ? 64.303 -21.049 -29.265 1.000 29.450 125 ASN B C 1
ATOM 7979 O O . ASN B 1 103 ? 64.990 -21.874 -29.880 1.000 27.100 125 ASN B O 1
ATOM 7990 N N . ASP B 1 104 ? 62.968 -21.134 -29.151 1.000 27.730 126 ASP B N 1
ATOM 7991 C CA . ASP B 1 104 ? 62.219 -22.275 -29.753 1.000 26.810 126 ASP B CA 1
ATOM 7992 C C . ASP B 1 104 ? 62.334 -22.181 -31.276 1.000 25.730 126 ASP B C 1
ATOM 7993 O O . ASP B 1 104 ? 62.059 -21.092 -31.844 1.000 27.820 126 ASP B O 1
ATOM 8002 N N . THR B 1 105 ? 62.674 -23.285 -31.952 1.000 26.200 127 THR B N 1
ATOM 8003 C CA . THR B 1 105 ? 62.874 -23.271 -33.423 1.000 26.960 127 THR B CA 1
ATOM 8004 C C . THR B 1 105 ? 61.605 -23.777 -34.122 1.000 26.590 127 THR B C 1
ATOM 8005 O O . THR B 1 105 ? 61.589 -23.776 -35.352 1.000 28.370 127 THR B O 1
ATOM 8016 N N . SER B 1 106 ? 60.575 -24.184 -33.386 1.000 27.260 128 SER B N 1
ATOM 8017 C CA . SER B 1 106 ? 59.259 -24.518 -34.002 1.000 24.870 128 SER B CA 1
ATOM 8018 C C . SER B 1 106 ? 58.438 -23.229 -34.151 1.000 24.090 128 SER B C 1
ATOM 8019 O O . SER B 1 106 ? 57.795 -23.033 -35.212 1.000 26.230 128 SER B O 1
ATOM 8027 N N . LEU B 1 107 ? 58.492 -22.360 -33.157 1.000 24.230 129 LEU B N 1
ATOM 8028 C CA . LEU B 1 107 ? 57.827 -21.029 -33.212 1.000 24.000 129 LEU B CA 1
ATOM 8029 C C . LEU B 1 107 ? 58.421 -20.251 -34.374 1.000 24.720 129 LEU B C 1
ATOM 8030 O O . LEU B 1 107 ? 59.665 -20.236 -34.491 1.000 25.660 129 LEU B O 1
ATOM 8046 N N . LEU B 1 108 ? 57.565 -19.637 -35.207 1.000 22.610 130 LEU B N 1
ATOM 8047 C CA . LEU B 1 108 ? 57.973 -18.784 -36.340 1.000 23.210 130 LEU B CA 1
ATOM 8048 C C . LEU B 1 108 ? 57.711 -17.324 -35.992 1.000 23.030 130 LEU B C 1
ATOM 8049 O O . LEU B 1 108 ? 58.580 -16.482 -36.227 1.000 22.940 130 LEU B O 1
ATOM 8065 N N . ALA B 1 109 ? 56.522 -17.029 -35.480 1.000 22.140 131 ALA B N 1
ATOM 8066 C CA . ALA B 1 109 ? 56.001 -15.650 -35.439 1.000 21.270 131 ALA B CA 1
ATOM 8067 C C . ALA B 1 109 ? 55.023 -15.531 -34.277 1.000 21.780 131 ALA B C 1
ATOM 8068 O O . ALA B 1 109 ? 54.272 -16.490 -34.013 1.000 20.320 131 ALA B O 1
ATOM 8075 N N . TRP B 1 110 ? 54.994 -14.346 -33.705 1.000 20.790 132 TRP B N 1
ATOM 8076 C CA . TRP B 1 110 ? 53.958 -13.901 -32.744 1.000 21.290 132 TRP B CA 1
ATOM 8077 C C . TRP B 1 110 ? 52.863 -13.182 -33.539 1.000 20.910 132 TRP B C 1
ATOM 8078 O O . TRP B 1 110 ? 53.181 -12.303 -34.376 1.000 22.320 132 TRP B O 1
ATOM 8099 N N . GLY B 1 111 ? 51.613 -13.542 -33.282 1.000 22.340 133 GLY B N 1
ATOM 8100 C CA . GLY B 1 111 ? 50.439 -12.798 -33.768 1.000 22.170 133 GLY B CA 1
ATOM 8101 C C . GLY B 1 111 ? 49.871 -11.921 -32.672 1.000 24.360 133 GLY B C 1
ATOM 8102 O O . GLY B 1 111 ? 49.201 -12.468 -31.785 1.000 23.900 133 GLY B O 1
ATOM 8106 N N . ILE B 1 112 ? 50.150 -10.610 -32.687 1.000 24.480 134 ILE B N 1
ATOM 8107 C CA . ILE B 1 112 ? 49.662 -9.693 -31.618 1.000 25.230 134 ILE B CA 1
ATOM 8108 C C . ILE B 1 112 ? 48.243 -9.262 -31.997 1.000 27.300 134 ILE B C 1
ATOM 8109 O O . ILE B 1 112 ? 48.084 -8.230 -32.655 1.000 26.930 134 ILE B O 1
ATOM 8125 N N . GLY B 1 113 ? 47.268 -10.012 -31.511 1.000 25.280 135 GLY B N 1
ATOM 8126 C CA . GLY B 1 113 ? 45.835 -9.725 -31.664 1.000 28.420 135 GLY B CA 1
ATOM 8127 C C . GLY B 1 113 ? 45.252 -10.402 -32.895 1.000 28.040 135 GLY B C 1
ATOM 8128 O O . GLY B 1 113 ? 46.001 -10.742 -33.863 1.000 27.800 135 GLY B O 1
ATOM 8132 N N . ASN B 1 114 ? 43.942 -10.599 -32.850 1.000 28.210 136 ASN B N 1
ATOM 8133 C CA . ASN B 1 114 ? 43.136 -11.091 -33.984 1.000 27.140 136 ASN B CA 1
ATOM 8134 C C . ASN B 1 114 ? 41.984 -10.081 -34.162 1.000 30.730 136 ASN B C 1
ATOM 8135 O O . ASN B 1 114 ? 41.111 -9.992 -33.267 1.000 27.190 136 ASN B O 1
ATOM 8146 N N . GLU B 1 115 ? 42.039 -9.265 -35.216 1.000 29.200 137 GLU B N 1
ATOM 8147 C CA . GLU B 1 115 ? 40.940 -8.330 -35.619 1.000 29.820 137 GLU B CA 1
ATOM 8148 C C . GLU B 1 115 ? 40.647 -7.307 -34.493 1.000 33.450 137 GLU B C 1
ATOM 8149 O O . GLU B 1 115 ? 39.472 -7.072 -34.207 1.000 28.020 137 GLU B O 1
ATOM 8161 N N . ILE B 1 116 ? 41.679 -6.710 -33.865 1.000 32.870 138 ILE B N 1
ATOM 8162 C CA . ILE B 1 116 ? 41.529 -5.677 -32.788 1.000 34.900 138 ILE B CA 1
ATOM 8163 C C . ILE B 1 116 ? 40.667 -4.499 -33.274 1.000 36.980 138 ILE B C 1
ATOM 8164 O O . ILE B 1 116 ? 39.965 -3.867 -32.458 1.000 40.710 138 ILE B O 1
ATOM 8180 N N . GLU B 1 117 ? 40.661 -4.238 -34.573 1.000 34.480 139 GLU B N 1
ATOM 8181 C CA . GLU B 1 117 ? 39.864 -3.127 -35.155 1.000 35.300 139 GLU B CA 1
ATOM 8182 C C . GLU B 1 117 ? 38.356 -3.433 -35.065 1.000 35.420 139 GLU B C 1
ATOM 8183 O O . GLU B 1 117 ? 37.593 -2.462 -35.098 1.000 35.060 139 GLU B O 1
ATOM 8195 N N . LEU B 1 118 ? 37.916 -4.693 -34.942 1.000 31.690 140 LEU B N 1
ATOM 8196 C CA . LEU B 1 118 ? 36.455 -4.995 -34.885 1.000 32.340 140 LEU B CA 1
ATOM 8197 C C . LEU B 1 118 ? 36.000 -5.005 -33.422 1.000 37.370 140 LEU B C 1
ATOM 8198 O O . LEU B 1 118 ? 34.926 -5.558 -33.132 1.000 40.880 140 LEU B O 1
ATOM 8214 N N . GLY B 1 119 ? 36.773 -4.350 -32.550 1.000 42.480 141 GLY B N 1
ATOM 8215 C CA . GLY B 1 119 ? 36.425 -4.093 -31.139 1.000 45.060 141 GLY B CA 1
ATOM 8216 C C . GLY B 1 119 ? 35.369 -3.009 -30.996 1.000 46.380 141 GLY B C 1
ATOM 8217 O O . GLY B 1 119 ? 34.909 -2.495 -32.037 1.000 39.550 141 GLY B O 1
ATOM 8221 N N . ASN B 1 120 ? 35.004 -2.692 -29.740 1.000 50.410 142 ASN B N 1
ATOM 8222 C CA . ASN B 1 120 ? 33.999 -1.660 -29.344 1.000 56.940 142 ASN B CA 1
ATOM 8223 C C . ASN B 1 120 ? 34.208 -0.396 -30.185 1.000 59.660 142 ASN B C 1
ATOM 8224 O O . ASN B 1 120 ? 33.206 0.254 -30.532 1.000 69.360 142 ASN B O 1
ATOM 8235 N N . ALA B 1 121 ? 35.465 -0.056 -30.480 1.000 55.440 143 ALA B N 1
ATOM 8236 C CA . ALA B 1 121 ? 35.843 1.029 -31.412 1.000 57.050 143 ALA B CA 1
ATOM 8237 C C . ALA B 1 121 ? 37.237 0.746 -31.980 1.000 56.080 143 ALA B C 1
ATOM 8238 O O . ALA B 1 121 ? 38.087 0.171 -31.256 1.000 52.290 143 ALA B O 1
ATOM 8245 N N . ASN B 1 122 ? 37.450 1.141 -33.234 1.000 54.730 144 ASN B N 1
ATOM 8246 C CA . ASN B 1 122 ? 38.788 1.179 -33.871 1.000 51.290 144 ASN B CA 1
ATOM 8247 C C . ASN B 1 122 ? 39.474 2.475 -33.413 1.000 47.660 144 ASN B C 1
ATOM 8248 O O . ASN B 1 122 ? 39.042 3.552 -33.878 1.000 41.410 144 ASN B O 1
ATOM 8259 N N . ILE B 1 123 ? 40.472 2.410 -32.525 1.000 40.110 145 ILE B N 1
ATOM 8260 C CA . ILE B 1 123 ? 41.062 3.644 -31.924 1.000 37.760 145 ILE B CA 1
ATOM 8261 C C . ILE B 1 123 ? 42.585 3.572 -31.936 1.000 36.430 145 ILE B C 1
ATOM 8262 O O . ILE B 1 123 ? 43.155 2.452 -31.917 1.000 35.230 145 ILE B O 1
ATOM 8278 N N . ALA B 1 124 ? 43.221 4.739 -31.937 1.000 32.360 146 ALA B N 1
ATOM 8279 C CA . ALA B 1 124 ? 44.687 4.910 -31.929 1.000 31.660 146 ALA B CA 1
ATOM 8280 C C . ALA B 1 124 ? 45.289 4.222 -30.698 1.000 29.050 146 ALA B C 1
ATOM 8281 O O . ALA B 1 124 ? 46.406 3.739 -30.821 1.000 32.160 146 ALA B O 1
ATOM 8288 N N . ALA B 1 125 ? 44.619 4.243 -29.543 1.000 28.330 147 ALA B N 1
ATOM 8289 C CA . ALA B 1 125 ? 45.150 3.671 -28.284 1.000 27.290 147 ALA B CA 1
ATOM 8290 C C . ALA B 1 125 ? 45.422 2.162 -28.484 1.000 25.520 147 ALA B C 1
ATOM 8291 O O . ALA B 1 125 ? 46.458 1.691 -28.012 1.000 25.220 147 ALA B O 1
ATOM 8298 N N . ALA B 1 126 ? 44.550 1.443 -29.188 1.000 27.040 148 ALA B N 1
ATOM 8299 C CA . ALA B 1 126 ? 44.698 -0.014 -29.463 1.000 25.610 148 ALA B CA 1
ATOM 8300 C C . ALA B 1 126 ? 45.891 -0.229 -30.399 1.000 26.740 148 ALA B C 1
ATOM 8301 O O . ALA B 1 126 ? 46.771 -1.037 -30.079 1.000 23.980 148 ALA B O 1
ATOM 8308 N N . TRP B 1 127 ? 45.943 0.501 -31.514 1.000 26.750 149 TRP B N 1
ATOM 8309 C CA . TRP B 1 127 ? 47.024 0.353 -32.521 1.000 26.840 149 TRP B CA 1
ATOM 8310 C C . TRP B 1 127 ? 48.373 0.751 -31.913 1.000 24.380 149 TRP B C 1
ATOM 8311 O O . TRP B 1 127 ? 49.369 0.058 -32.162 1.000 26.420 149 TRP B O 1
ATOM 8332 N N . ASN B 1 128 ? 48.406 1.830 -31.136 1.000 25.790 150 ASN B N 1
ATOM 8333 C CA . ASN B 1 128 ? 49.631 2.284 -30.439 1.000 25.630 150 ASN B CA 1
ATOM 8334 C C . ASN B 1 128 ? 50.091 1.155 -29.515 1.000 26.230 150 ASN B C 1
ATOM 8335 O O . ASN B 1 128 ? 51.324 0.979 -29.365 1.000 27.690 150 ASN B O 1
ATOM 8346 N N . PHE B 1 129 ? 49.159 0.428 -28.906 1.000 24.930 151 PHE B N 1
ATOM 8347 C CA . PHE B 1 129 ? 49.509 -0.617 -27.915 1.000 25.480 151 PHE B CA 1
ATOM 8348 C C . PHE B 1 129 ? 50.038 -1.853 -28.633 1.000 24.420 151 PHE B C 1
ATOM 8349 O O . PHE B 1 129 ? 51.009 -2.465 -28.125 1.000 25.040 151 PHE B O 1
ATOM 8366 N N . VAL B 1 130 ? 49.486 -2.176 -29.798 1.000 22.940 152 VAL B N 1
ATOM 8367 C CA . VAL B 1 130 ? 50.057 -3.273 -30.634 1.000 24.420 152 VAL B CA 1
ATOM 8368 C C . VAL B 1 130 ? 51.526 -2.931 -30.934 1.000 24.660 152 VAL B C 1
ATOM 8369 O O . VAL B 1 130 ? 52.377 -3.824 -30.873 1.000 24.680 152 VAL B O 1
ATOM 8382 N N . GLU B 1 131 ? 51.816 -1.676 -31.268 1.000 25.110 153 GLU B N 1
ATOM 8383 C CA . GLU B 1 131 ? 53.180 -1.242 -31.686 1.000 27.200 153 GLU B CA 1
ATOM 8384 C C . GLU B 1 131 ? 54.117 -1.286 -30.475 1.000 25.400 153 GLU B C 1
ATOM 8385 O O . GLU B 1 131 ? 55.263 -1.741 -30.622 1.000 26.980 153 GLU B O 1
ATOM 8397 N N . GLU B 1 132 ? 53.620 -0.872 -29.316 1.000 24.230 154 GLU B N 1
ATOM 8398 C CA . GLU B 1 132 ? 54.322 -0.979 -28.009 1.000 24.860 154 GLU B CA 1
ATOM 8399 C C . GLU B 1 132 ? 54.655 -2.451 -27.734 1.000 23.400 154 GLU B C 1
ATOM 8400 O O . GLU B 1 132 ? 55.766 -2.745 -27.317 1.000 23.450 154 GLU B O 1
ATOM 8412 N N . LEU B 1 133 ? 53.709 -3.360 -27.907 1.000 22.480 155 LEU B N 1
ATOM 8413 C CA . LEU B 1 133 ? 53.965 -4.790 -27.596 1.000 23.660 155 LEU B CA 1
ATOM 8414 C C . LEU B 1 133 ? 54.954 -5.367 -28.616 1.000 22.330 155 LEU B C 1
ATOM 8415 O O . LEU B 1 133 ? 55.766 -6.221 -28.236 1.000 23.220 155 LEU B O 1
ATOM 8431 N N . ALA B 1 134 ? 54.886 -4.933 -29.862 1.000 23.760 156 ALA B N 1
ATOM 8432 C CA . ALA B 1 134 ? 55.819 -5.409 -30.907 1.000 24.440 156 ALA B CA 1
ATOM 8433 C C . ALA B 1 134 ? 57.247 -5.005 -30.501 1.000 26.860 156 ALA B C 1
ATOM 8434 O O . ALA B 1 134 ? 58.185 -5.848 -30.633 1.000 24.220 156 ALA B O 1
ATOM 8441 N N . GLN B 1 135 ? 57.422 -3.753 -30.060 1.000 25.020 157 GLN B N 1
ATOM 8442 C CA . GLN B 1 135 ? 58.753 -3.241 -29.642 1.000 26.530 157 GLN B CA 1
ATOM 8443 C C . GLN B 1 135 ? 59.226 -4.066 -28.443 1.000 26.580 157 GLN B C 1
ATOM 8444 O O . GLN B 1 135 ? 60.412 -4.461 -28.405 1.000 26.170 157 GLN B O 1
ATOM 8458 N N . LEU B 1 136 ? 58.321 -4.361 -27.512 1.000 24.740 158 LEU B N 1
ATOM 8459 C CA . LEU B 1 136 ? 58.662 -5.113 -26.300 1.000 24.080 158 LEU B CA 1
ATOM 8460 C C . LEU B 1 136 ? 59.122 -6.498 -26.710 1.000 24.900 158 LEU B C 1
ATOM 8461 O O . LEU B 1 136 ? 60.204 -6.939 -26.257 1.000 24.460 158 LEU B O 1
ATOM 8477 N N . ILE B 1 137 ? 58.371 -7.155 -27.584 1.000 23.620 159 ILE B N 1
ATOM 8478 C CA . ILE B 1 137 ? 58.748 -8.525 -28.001 1.000 25.080 159 ILE B CA 1
ATOM 8479 C C . ILE B 1 137 ? 60.131 -8.446 -28.672 1.000 25.250 159 ILE B C 1
ATOM 8480 O O . ILE B 1 137 ? 60.973 -9.270 -28.330 1.000 23.690 159 ILE B O 1
ATOM 8496 N N . LYS B 1 138 ? 60.340 -7.525 -29.615 1.000 26.210 160 LYS B N 1
ATOM 8497 C CA . LYS B 1 138 ? 61.598 -7.471 -30.407 1.000 27.660 160 LYS B CA 1
ATOM 8498 C C . LYS B 1 138 ? 62.803 -7.119 -29.514 1.000 31.510 160 LYS B C 1
ATOM 8499 O O . LYS B 1 138 ? 63.957 -7.449 -29.906 1.000 26.910 160 LYS B O 1
ATOM 8518 N N . SER B 1 139 ? 62.580 -6.480 -28.365 1.000 29.620 161 SER B N 1
ATOM 8519 C CA . SER B 1 139 ? 63.664 -6.160 -27.393 1.000 30.020 161 SER B CA 1
ATOM 8520 C C . SER B 1 139 ? 64.159 -7.431 -26.661 1.000 32.360 161 SER B C 1
ATOM 8521 O O . SER B 1 139 ? 65.339 -7.430 -26.203 1.000 28.870 161 SER B O 1
ATOM 8529 N N . ILE B 1 140 ? 63.347 -8.502 -26.605 1.000 25.950 162 ILE B N 1
ATOM 8530 C CA . ILE B 1 140 ? 63.625 -9.761 -25.850 1.000 27.020 162 ILE B CA 1
ATOM 8531 C C . ILE B 1 140 ? 63.929 -10.913 -26.810 1.000 26.410 162 ILE B C 1
ATOM 8532 O O . ILE B 1 140 ? 64.853 -11.754 -26.543 1.000 28.200 162 ILE B O 1
ATOM 8548 N N . ASP B 1 141 ? 63.096 -11.047 -27.828 1.000 23.090 163 ASP B N 1
ATOM 8549 C CA . ASP B 1 141 ? 63.120 -12.163 -28.785 1.000 26.540 163 ASP B CA 1
ATOM 8550 C C . ASP B 1 141 ? 63.627 -11.615 -30.112 1.000 27.340 163 ASP B C 1
ATOM 8551 O O . ASP B 1 141 ? 62.862 -10.925 -30.802 1.000 27.160 163 ASP B O 1
ATOM 8560 N N . LYS B 1 142 ? 64.872 -11.938 -30.452 1.000 26.440 164 LYS B N 1
ATOM 8561 C CA . LYS B 1 142 ? 65.544 -11.493 -31.703 1.000 29.370 164 LYS B CA 1
ATOM 8562 C C . LYS B 1 142 ? 65.313 -12.498 -32.816 1.000 28.530 164 LYS B C 1
ATOM 8563 O O . LYS B 1 142 ? 65.725 -12.215 -33.949 1.000 35.200 164 LYS B O 1
ATOM 8582 N N . ARG B 1 143 ? 64.730 -13.655 -32.522 1.000 25.190 165 ARG B N 1
ATOM 8583 C CA . ARG B 1 143 ? 64.614 -14.736 -33.523 1.000 27.690 165 ARG B CA 1
ATOM 8584 C C . ARG B 1 143 ? 63.321 -14.550 -34.336 1.000 26.450 165 ARG B C 1
ATOM 8585 O O . ARG B 1 143 ? 63.382 -14.550 -35.565 1.000 24.960 165 ARG B O 1
ATOM 8606 N N . HIS B 1 144 ? 62.188 -14.389 -33.662 1.000 25.250 166 HIS B N 1
ATOM 8607 C CA . HIS B 1 144 ? 60.867 -14.602 -34.298 1.000 23.530 166 HIS B CA 1
ATOM 8608 C C . HIS B 1 144 ? 60.351 -13.325 -34.965 1.000 22.830 166 HIS B C 1
ATOM 8609 O O . HIS B 1 144 ? 60.658 -12.195 -34.503 1.000 22.350 166 HIS B O 1
ATOM 8624 N N . LEU B 1 145 ? 59.456 -13.522 -35.931 1.000 24.250 167 LEU B N 1
ATOM 8625 C CA . LEU B 1 145 ? 58.668 -12.440 -36.572 1.000 23.280 167 LEU B CA 1
ATOM 8626 C C . LEU B 1 145 ? 57.572 -11.973 -35.619 1.000 22.670 167 LEU B C 1
ATOM 8627 O O . LEU B 1 145 ? 57.137 -12.759 -34.763 1.000 23.270 167 LEU B O 1
ATOM 8643 N N . VAL B 1 146 ? 57.197 -10.708 -35.735 1.000 22.000 168 VAL B N 1
ATOM 8644 C CA . VAL B 1 146 ? 56.061 -10.135 -34.981 1.000 25.130 168 VAL B CA 1
ATOM 8645 C C . VAL B 1 146 ? 55.058 -9.666 -36.036 1.000 22.000 168 VAL B C 1
ATOM 8646 O O . VAL B 1 146 ? 55.469 -9.161 -37.111 1.000 23.190 168 VAL B O 1
ATOM 8659 N N . SER B 1 147 ? 53.786 -9.895 -35.769 1.000 20.560 169 SER B N 1
ATOM 8660 C CA . SER B 1 147 ? 52.692 -9.585 -36.713 1.000 20.740 169 SER B CA 1
ATOM 8661 C C . SER B 1 147 ? 51.481 -9.124 -35.921 1.000 22.230 169 SER B C 1
ATOM 8662 O O . SER B 1 147 ? 51.483 -9.254 -34.705 1.000 19.910 169 SER B O 1
ATOM 8670 N N . THR B 1 148 ? 50.471 -8.628 -36.626 1.000 21.570 170 THR B N 1
ATOM 8671 C CA . THR B 1 148 ? 49.095 -8.554 -36.098 1.000 21.550 170 THR B CA 1
ATOM 8672 C C . THR B 1 148 ? 48.214 -9.178 -37.179 1.000 20.430 170 THR B C 1
ATOM 8673 O O . THR B 1 148 ? 48.628 -9.225 -38.366 1.000 20.960 170 THR B O 1
ATOM 8684 N N . VAL B 1 149 ? 47.027 -9.610 -36.796 1.000 20.320 171 VAL B N 1
ATOM 8685 C CA . VAL B 1 149 ? 46.038 -10.189 -37.726 1.000 20.330 171 VAL B CA 1
ATOM 8686 C C . VAL B 1 149 ? 44.838 -9.250 -37.780 1.000 22.230 171 VAL B C 1
ATOM 8687 O O . VAL B 1 149 ? 44.284 -8.925 -36.712 1.000 20.550 171 VAL B O 1
ATOM 8700 N N . ILE B 1 150 ? 44.440 -8.887 -38.987 1.000 20.680 172 ILE B N 1
ATOM 8701 C CA . ILE B 1 150 ? 43.289 -7.967 -39.242 1.000 21.850 172 ILE B CA 1
ATOM 8702 C C . ILE B 1 150 ? 42.241 -8.692 -40.070 1.000 19.030 172 ILE B C 1
ATOM 8703 O O . ILE B 1 150 ? 42.546 -9.727 -40.683 1.000 22.060 172 ILE B O 1
ATOM 8719 N N . SER B 1 151 ? 41.034 -8.151 -40.069 1.000 21.370 173 SER B N 1
ATOM 8720 C CA . SER B 1 151 ? 39.968 -8.533 -41.012 1.000 21.640 173 SER B CA 1
ATOM 8721 C C . SER B 1 151 ? 40.346 -8.008 -42.400 1.000 22.470 173 SER B C 1
ATOM 8722 O O . SER B 1 151 ? 41.349 -7.268 -42.548 1.000 21.550 173 SER B O 1
ATOM 8730 N N . TYR B 1 152 ? 39.597 -8.451 -43.403 1.000 21.410 174 TYR B N 1
ATOM 8731 C CA . TYR B 1 152 ? 39.775 -8.060 -44.813 1.000 22.900 174 TYR B CA 1
ATOM 8732 C C . TYR B 1 152 ? 39.202 -6.660 -44.953 1.000 24.360 174 TYR B C 1
ATOM 8733 O O . TYR B 1 152 ? 38.011 -6.514 -45.291 1.000 24.410 174 TYR B O 1
ATOM 8751 N N . ASN B 1 153 ? 40.031 -5.672 -44.668 1.000 24.730 175 ASN B N 1
ATOM 8752 C CA . ASN B 1 153 ? 39.561 -4.352 -44.176 1.000 27.490 175 ASN B CA 1
ATOM 8753 C C . ASN B 1 153 ? 40.573 -3.294 -44.607 1.000 26.820 175 ASN B C 1
ATOM 8754 O O . ASN B 1 153 ? 41.664 -3.196 -44.043 1.000 24.280 175 ASN B O 1
ATOM 8765 N N . PRO B 1 154 ? 40.276 -2.526 -45.678 1.000 28.820 176 PRO B N 1
ATOM 8766 C CA . PRO B 1 154 ? 41.161 -1.443 -46.130 1.000 30.670 176 PRO B CA 1
ATOM 8767 C C . PRO B 1 154 ? 41.551 -0.464 -45.006 1.000 28.230 176 PRO B C 1
ATOM 8768 O O . PRO B 1 154 ? 42.711 -0.137 -44.935 1.000 27.320 176 PRO B O 1
ATOM 8779 N N . SER B 1 155 ? 40.637 -0.092 -44.094 1.000 29.760 177 SER B N 1
ATOM 8780 C CA . SER B 1 155 ? 40.922 0.862 -42.985 1.000 33.290 177 SER B CA 1
ATOM 8781 C C . SER B 1 155 ? 41.992 0.270 -42.076 1.000 32.860 177 SER B C 1
ATOM 8782 O O . SER B 1 155 ? 42.856 0.998 -41.609 1.000 30.850 177 SER B O 1
ATOM 8790 N N . ALA B 1 156 ? 41.857 -1.015 -41.753 1.000 30.670 178 ALA B N 1
ATOM 8791 C CA . ALA B 1 156 ? 42.772 -1.717 -40.836 1.000 29.370 178 ALA B CA 1
ATOM 8792 C C . ALA B 1 156 ? 44.169 -1.763 -41.463 1.000 28.070 178 ALA B C 1
ATOM 8793 O O . ALA B 1 156 ? 45.113 -1.578 -40.723 1.000 29.770 178 ALA B O 1
ATOM 8800 N N . LEU B 1 157 ? 44.313 -1.952 -42.773 1.000 28.110 179 LEU B N 1
ATOM 8801 C CA . LEU B 1 157 ? 45.656 -1.973 -43.411 1.000 27.510 179 LEU B CA 1
ATOM 8802 C C . LEU B 1 157 ? 46.268 -0.579 -43.251 1.000 28.110 179 LEU B C 1
ATOM 8803 O O . LEU B 1 157 ? 47.479 -0.460 -42.925 1.000 27.680 179 LEU B O 1
ATOM 8819 N N . ASP B 1 158 ? 45.449 0.453 -43.454 1.000 29.510 180 ASP B N 1
ATOM 8820 C CA . ASP B 1 158 ? 45.896 1.865 -43.349 1.000 28.300 180 ASP B CA 1
ATOM 8821 C C . ASP B 1 158 ? 46.364 2.132 -41.912 1.000 29.150 180 ASP B C 1
ATOM 8822 O O . ASP B 1 158 ? 47.434 2.758 -41.733 1.000 29.260 180 ASP B O 1
ATOM 8831 N N . SER B 1 159 ? 45.606 1.663 -40.919 1.000 28.290 181 SER B N 1
ATOM 8832 C CA . SER B 1 159 ? 45.945 1.752 -39.478 1.000 27.020 181 SER B CA 1
ATOM 8833 C C . SER B 1 159 ? 47.282 1.090 -39.174 1.000 29.290 181 SER B C 1
ATOM 8834 O O . SER B 1 159 ? 48.100 1.673 -38.418 1.000 28.940 181 SER B O 1
ATOM 8842 N N . VAL B 1 160 ? 47.483 -0.130 -39.652 1.000 30.350 182 VAL B N 1
ATOM 8843 C CA . VAL B 1 160 ? 48.786 -0.816 -39.440 1.000 30.710 182 VAL B CA 1
ATOM 8844 C C . VAL B 1 160 ? 49.912 0.056 -39.991 1.000 30.080 182 VAL B C 1
ATOM 8845 O O . VAL B 1 160 ? 50.948 0.209 -39.302 1.000 28.780 182 VAL B O 1
ATOM 8858 N N . ALA B 1 161 ? 49.762 0.568 -41.216 1.000 30.320 183 ALA B N 1
ATOM 8859 C CA . ALA B 1 161 ? 50.826 1.358 -41.868 1.000 32.020 183 ALA B CA 1
ATOM 8860 C C . ALA B 1 161 ? 51.104 2.586 -40.998 1.000 32.510 183 ALA B C 1
ATOM 8861 O O . ALA B 1 161 ? 52.261 2.923 -40.809 1.000 33.690 183 ALA B O 1
ATOM 8868 N N . LYS B 1 162 ? 50.054 3.222 -40.476 1.000 29.520 184 LYS B N 1
ATOM 8869 C CA . LYS B 1 162 ? 50.188 4.500 -39.726 1.000 33.860 184 LYS B CA 1
ATOM 8870 C C . LYS B 1 162 ? 50.814 4.241 -38.349 1.000 32.220 184 LYS B C 1
ATOM 8871 O O . LYS B 1 162 ? 51.751 4.970 -37.998 1.000 31.840 184 LYS B O 1
ATOM 8890 N N . TYR B 1 163 ? 50.333 3.228 -37.608 1.000 28.710 185 TYR B N 1
ATOM 8891 C CA . TYR B 1 163 ? 50.627 3.070 -36.160 1.000 26.910 185 TYR B CA 1
ATOM 8892 C C . TYR B 1 163 ? 51.624 1.953 -35.830 1.000 28.840 185 TYR B C 1
ATOM 8893 O O . TYR B 1 163 ? 52.207 2.026 -34.734 1.000 29.730 185 TYR B O 1
ATOM 8911 N N . ALA B 1 164 ? 51.790 0.919 -36.658 1.000 28.770 186 ALA B N 1
ATOM 8912 C CA . ALA B 1 164 ? 52.568 -0.269 -36.251 1.000 28.230 186 ALA B CA 1
ATOM 8913 C C . ALA B 1 164 ? 53.673 -0.599 -37.249 1.000 29.960 186 ALA B C 1
ATOM 8914 O O . ALA B 1 164 ? 53.778 -1.740 -37.707 1.000 30.710 186 ALA B O 1
ATOM 8921 N N . PRO B 1 165 ? 54.632 0.332 -37.498 1.000 30.060 187 PRO B N 1
ATOM 8922 C CA . PRO B 1 165 ? 55.775 0.031 -38.355 1.000 29.300 187 PRO B CA 1
ATOM 8923 C C . PRO B 1 165 ? 56.710 -1.060 -37.826 1.000 28.780 187 PRO B C 1
ATOM 8924 O O . PRO B 1 165 ? 57.450 -1.575 -38.612 1.000 32.920 187 PRO B O 1
ATOM 8935 N N . SER B 1 166 ? 56.690 -1.386 -36.537 1.000 25.490 188 SER B N 1
ATOM 8936 C CA . SER B 1 166 ? 57.597 -2.418 -35.968 1.000 28.420 188 SER B CA 1
ATOM 8937 C C . SER B 1 166 ? 57.137 -3.821 -36.354 1.000 26.660 188 SER B C 1
ATOM 8938 O O . SER B 1 166 ? 57.907 -4.745 -36.092 1.000 27.460 188 SER B O 1
ATOM 8946 N N . LEU B 1 167 ? 55.938 -4.000 -36.933 1.000 24.830 189 LEU B N 1
ATOM 8947 C CA . LEU B 1 167 ? 55.491 -5.356 -37.361 1.000 24.290 189 LEU B CA 1
ATOM 8948 C C . LEU B 1 167 ? 56.297 -5.809 -38.575 1.000 27.250 189 LEU B C 1
ATOM 8949 O O . LEU B 1 167 ? 56.609 -4.969 -39.406 1.000 29.210 189 LEU B O 1
ATOM 8965 N N . ASP B 1 168 ? 56.655 -7.086 -38.646 1.000 26.200 190 ASP B N 1
ATOM 8966 C CA . ASP B 1 168 ? 57.383 -7.682 -39.799 1.000 26.100 190 ASP B CA 1
ATOM 8967 C C . ASP B 1 168 ? 56.406 -7.971 -40.935 1.000 23.890 190 ASP B C 1
ATOM 8968 O O . ASP B 1 168 ? 56.807 -7.894 -42.087 1.000 23.560 190 ASP B O 1
ATOM 8977 N N . TYR B 1 169 ? 55.185 -8.381 -40.611 1.000 24.250 191 TYR B N 1
ATOM 8978 C CA . TYR B 1 169 ? 54.150 -8.656 -41.633 1.000 22.050 191 TYR B CA 1
ATOM 8979 C C . TYR B 1 169 ? 52.774 -8.510 -40.992 1.000 20.990 191 TYR B C 1
ATOM 8980 O O . TYR B 1 169 ? 52.642 -8.401 -39.761 1.000 21.240 191 TYR B O 1
ATOM 8998 N N . VAL B 1 170 ? 51.752 -8.511 -41.837 1.000 22.330 192 VAL B N 1
ATOM 8999 C CA . VAL B 1 170 ? 50.341 -8.454 -41.382 1.000 22.310 192 VAL B CA 1
ATOM 9000 C C . VAL B 1 170 ? 49.687 -9.748 -41.842 1.000 22.700 192 VAL B C 1
ATOM 9001 O O . VAL B 1 170 ? 49.970 -10.206 -42.978 1.000 22.990 192 VAL B O 1
ATOM 9014 N N . GLY B 1 171 ? 48.862 -10.322 -40.976 1.000 21.200 193 GLY B N 1
ATOM 9015 C CA . GLY B 1 171 ? 47.951 -11.404 -41.334 1.000 20.400 193 GLY B CA 1
ATOM 9016 C C . GLY B 1 171 ? 46.608 -10.817 -41.702 1.000 20.090 193 GLY B C 1
ATOM 9017 O O . GLY B 1 171 ? 46.116 -9.910 -40.970 1.000 21.870 193 GLY B O 1
ATOM 9021 N N . ILE B 1 172 ? 46.011 -11.316 -42.776 1.000 19.230 194 ILE B N 1
ATOM 9022 C CA . ILE B 1 172 ? 44.639 -10.903 -43.195 1.000 20.320 194 ILE B CA 1
ATOM 9023 C C . ILE B 1 172 ? 43.772 -12.157 -43.219 1.000 19.360 194 ILE B C 1
ATOM 9024 O O . ILE B 1 172 ? 44.105 -13.146 -43.916 1.000 19.100 194 ILE B O 1
ATOM 9040 N N . ASN B 1 173 ? 42.657 -12.081 -42.517 1.000 19.620 195 ASN B N 1
ATOM 9041 C CA . ASN B 1 173 ? 41.596 -13.094 -42.494 1.000 21.070 195 ASN B CA 1
ATOM 9042 C C . ASN B 1 173 ? 40.674 -12.765 -43.666 1.000 21.750 195 ASN B C 1
ATOM 9043 O O . ASN B 1 173 ? 40.134 -11.682 -43.665 1.000 22.850 195 ASN B O 1
ATOM 9054 N N . VAL B 1 174 ? 40.529 -13.682 -44.606 1.000 20.080 196 VAL B N 1
ATOM 9055 C CA . VAL B 1 174 ? 39.710 -13.451 -45.826 1.000 21.470 196 VAL B CA 1
ATOM 9056 C C . VAL B 1 174 ? 38.604 -14.507 -45.882 1.000 22.130 196 VAL B C 1
ATOM 9057 O O . VAL B 1 174 ? 38.908 -15.653 -46.132 1.000 25.560 196 VAL B O 1
ATOM 9070 N N . TYR B 1 175 ? 37.359 -14.082 -45.697 1.000 26.380 197 TYR B N 1
ATOM 9071 C CA . TYR B 1 175 ? 36.127 -14.891 -45.886 1.000 27.000 197 TYR B CA 1
ATOM 9072 C C . TYR B 1 175 ? 35.408 -14.371 -47.136 1.000 26.310 197 TYR B C 1
ATOM 9073 O O . TYR B 1 175 ? 35.237 -13.135 -47.282 1.000 27.270 197 TYR B O 1
ATOM 9091 N N . GLY B 1 176 ? 34.998 -15.299 -47.990 1.000 25.760 198 GLY B N 1
ATOM 9092 C CA . GLY B 1 176 ? 34.238 -14.986 -49.207 1.000 25.760 198 GLY B CA 1
ATOM 9093 C C . GLY B 1 176 ? 35.175 -14.859 -50.400 1.000 27.060 198 GLY B C 1
ATOM 9094 O O . GLY B 1 176 ? 36.211 -15.514 -50.453 1.000 26.060 198 GLY B O 1
ATOM 9098 N N . PRO B 1 177 ? 34.836 -14.004 -51.385 1.000 27.610 199 PRO B N 1
ATOM 9099 C CA . PRO B 1 177 ? 35.653 -13.895 -52.596 1.000 29.810 199 PRO B CA 1
ATOM 9100 C C . PRO B 1 177 ? 37.056 -13.307 -52.338 1.000 28.060 199 PRO B C 1
ATOM 9101 O O . PRO B 1 177 ? 37.216 -12.393 -51.534 1.000 28.580 199 PRO B O 1
ATOM 9112 N N . MET B 1 178 ? 38.048 -13.822 -53.058 1.000 26.900 200 MET B N 1
ATOM 9113 C CA . MET B 1 178 ? 39.474 -13.484 -52.860 1.000 26.860 200 MET B CA 1
ATOM 9114 C C . MET B 1 178 ? 40.080 -12.752 -54.070 1.000 24.610 200 MET B C 1
ATOM 9115 O O . MET B 1 178 ? 41.256 -12.379 -53.986 1.000 26.370 200 MET B O 1
ATOM 9129 N N . GLY B 1 179 ? 39.308 -12.564 -55.124 1.000 27.050 201 GLY B N 1
ATOM 9130 C CA . GLY B 1 179 ? 39.759 -11.919 -56.387 1.000 28.570 201 GLY B CA 1
ATOM 9131 C C . GLY B 1 179 ? 40.278 -10.502 -56.193 1.000 28.140 201 GLY B C 1
ATOM 9132 O O . GLY B 1 179 ? 41.134 -10.094 -56.992 1.000 28.750 201 GLY B O 1
ATOM 9136 N N . GLU B 1 180 ? 39.861 -9.779 -55.149 1.000 27.320 202 GLU B N 1
ATOM 9137 C CA . GLU B 1 180 ? 40.271 -8.360 -54.975 1.000 26.790 202 GLU B CA 1
ATOM 9138 C C . GLU B 1 180 ? 41.369 -8.218 -53.910 1.000 26.510 202 GLU B C 1
ATOM 9139 O O . GLU B 1 180 ? 41.814 -7.098 -53.701 1.000 25.380 202 GLU B O 1
ATOM 9151 N N . VAL B 1 181 ? 41.828 -9.298 -53.278 1.000 24.560 203 VAL B N 1
ATOM 9152 C CA . VAL B 1 181 ? 42.802 -9.183 -52.149 1.000 23.830 203 VAL B CA 1
ATOM 9153 C C . VAL B 1 181 ? 44.075 -8.453 -52.610 1.000 24.220 203 VAL B C 1
ATOM 9154 O O . VAL B 1 181 ? 44.513 -7.507 -51.920 1.000 25.580 203 VAL B O 1
ATOM 9167 N N . GLN B 1 182 ? 44.644 -8.861 -53.738 1.000 25.900 204 GLN B N 1
ATOM 9168 C CA . GLN B 1 182 ? 45.884 -8.252 -54.272 1.000 28.420 204 GLN B CA 1
ATOM 9169 C C . GLN B 1 182 ? 45.708 -6.743 -54.442 1.000 26.500 204 GLN B C 1
ATOM 9170 O O . GLN B 1 182 ? 46.545 -5.989 -53.957 1.000 29.160 204 GLN B O 1
ATOM 9184 N N . ALA B 1 183 ? 44.633 -6.335 -55.084 1.000 29.490 205 ALA B N 1
ATOM 9185 C CA . ALA B 1 183 ? 44.340 -4.921 -55.399 1.000 31.930 205 ALA B CA 1
ATOM 9186 C C . ALA B 1 183 ? 44.107 -4.145 -54.103 1.000 30.500 205 ALA B C 1
ATOM 9187 O O . ALA B 1 183 ? 44.584 -3.025 -54.014 1.000 29.450 205 ALA B O 1
ATOM 9194 N N . VAL B 1 184 ? 43.420 -4.739 -53.125 1.000 27.730 206 VAL B N 1
ATOM 9195 C CA . VAL B 1 184 ? 43.120 -4.077 -51.820 1.000 28.980 206 VAL B CA 1
ATOM 9196 C C . VAL B 1 184 ? 44.435 -3.797 -51.084 1.000 26.080 206 VAL B C 1
ATOM 9197 O O . VAL B 1 184 ? 44.622 -2.662 -50.593 1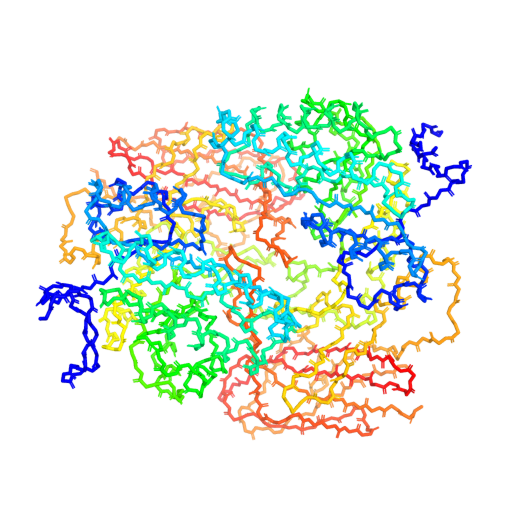.000 28.650 206 VAL B O 1
ATOM 9210 N N . VAL B 1 185 ? 45.318 -4.786 -51.016 1.000 25.980 207 VAL B N 1
ATOM 9211 C CA . VAL B 1 185 ? 46.635 -4.637 -50.335 1.000 27.490 207 VAL B CA 1
ATOM 9212 C C . VAL B 1 185 ? 47.466 -3.601 -51.110 1.000 28.810 207 VAL B C 1
ATOM 9213 O O . VAL B 1 185 ? 48.027 -2.683 -50.460 1.000 27.670 207 VAL B O 1
ATOM 9226 N N . ASP B 1 186 ? 47.530 -3.745 -52.435 1.000 26.480 208 ASP B N 1
ATOM 9227 C CA . ASP B 1 186 ? 48.369 -2.868 -53.302 1.000 31.070 208 ASP B CA 1
ATOM 9228 C C . ASP B 1 186 ? 47.914 -1.418 -53.104 1.000 29.690 208 ASP B C 1
ATOM 9229 O O . ASP B 1 186 ? 48.785 -0.553 -52.975 1.000 30.380 208 ASP B O 1
ATOM 9238 N N . ARG B 1 187 ? 46.607 -1.172 -53.008 1.000 30.770 209 ARG B N 1
ATOM 9239 C CA . ARG B 1 187 ? 45.989 0.188 -52.949 1.000 34.050 209 ARG B CA 1
ATOM 9240 C C . ARG B 1 187 ? 46.127 0.795 -51.546 1.000 36.490 209 ARG B C 1
ATOM 9241 O O . ARG B 1 187 ? 46.074 2.023 -51.438 1.000 27.760 209 ARG B O 1
ATOM 9262 N N . SER B 1 188 ? 46.230 -0.027 -50.492 1.000 30.560 210 SER B N 1
ATOM 9263 C CA . SER B 1 188 ? 46.391 0.420 -49.083 1.000 31.270 210 SER B CA 1
ATOM 9264 C C . SER B 1 188 ? 47.736 1.134 -48.875 1.000 28.660 210 SER B C 1
ATOM 9265 O O . SER B 1 188 ? 48.637 0.969 -49.684 1.000 28.100 210 SER B O 1
ATOM 9273 N N . ASP B 1 189 ? 47.865 1.838 -47.756 1.000 28.120 211 ASP B N 1
ATOM 9274 C CA . ASP B 1 189 ? 49.109 2.517 -47.310 1.000 29.870 211 ASP B CA 1
ATOM 9275 C C . ASP B 1 189 ? 50.127 1.477 -46.836 1.000 31.760 211 ASP B C 1
ATOM 9276 O O . ASP B 1 189 ? 51.316 1.841 -46.628 1.000 29.880 211 ASP B O 1
ATOM 9285 N N . TYR B 1 190 ? 49.689 0.228 -46.610 1.000 30.160 212 TYR B N 1
ATOM 9286 C CA . TYR B 1 190 ? 50.562 -0.826 -46.035 1.000 29.810 212 TYR B CA 1
ATOM 9287 C C . TYR B 1 190 ? 51.613 -1.184 -47.077 1.000 30.710 212 TYR B C 1
ATOM 9288 O O . TYR B 1 190 ? 51.246 -1.584 -48.190 1.000 30.650 212 TYR B O 1
ATOM 9306 N N . LYS B 1 191 ? 52.873 -1.061 -46.677 1.000 35.040 213 LYS B N 1
ATOM 9307 C CA . LYS B 1 191 ? 54.050 -1.534 -47.439 1.000 43.100 213 LYS B CA 1
ATOM 9308 C C . LYS B 1 191 ? 54.646 -2.689 -46.642 1.000 44.150 213 LYS B C 1
ATOM 9309 O O . LYS B 1 191 ? 54.919 -2.526 -45.413 1.000 52.080 213 LYS B O 1
ATOM 9328 N N . GLY B 1 192 ? 54.848 -3.811 -47.306 1.000 39.550 214 GLY B N 1
ATOM 9329 C CA . GLY B 1 192 ? 55.413 -5.002 -46.663 1.000 32.140 214 GLY B CA 1
ATOM 9330 C C . GLY B 1 192 ? 54.677 -6.259 -47.061 1.000 29.170 214 GLY B C 1
ATOM 9331 O O . GLY B 1 192 ? 53.733 -6.218 -47.866 1.000 27.640 214 GLY B O 1
ATOM 9335 N N . ALA B 1 193 ? 55.138 -7.361 -46.512 1.000 27.660 215 ALA B N 1
ATOM 9336 C CA . ALA B 1 193 ? 54.652 -8.705 -46.847 1.000 25.170 215 ALA B CA 1
ATOM 9337 C C . ALA B 1 193 ? 53.399 -8.960 -46.005 1.000 24.130 215 ALA B C 1
ATOM 9338 O O . ALA B 1 193 ? 53.232 -8.300 -44.943 1.000 25.190 215 ALA B O 1
ATOM 9345 N N . PHE B 1 194 ? 52.597 -9.940 -46.410 1.000 23.730 216 PHE B N 1
ATOM 9346 C CA . PHE B 1 194 ? 51.423 -10.365 -45.618 1.000 22.820 216 PHE B CA 1
ATOM 9347 C C . PHE B 1 194 ? 51.295 -11.872 -45.705 1.000 24.490 216 PHE B C 1
ATOM 9348 O O . PHE B 1 194 ? 51.899 -12.534 -46.562 1.000 25.650 216 PHE B O 1
ATOM 9365 N N . MET B 1 195 ? 50.525 -12.424 -44.787 1.000 21.040 217 MET B N 1
ATOM 9366 C CA . MET B 1 195 ? 50.040 -13.804 -44.886 1.000 22.010 217 MET B CA 1
ATOM 9367 C C . MET B 1 195 ? 48.503 -13.794 -44.897 1.000 21.690 217 MET B C 1
ATOM 9368 O O . MET B 1 195 ? 47.918 -12.865 -44.322 1.000 20.950 217 MET B O 1
ATOM 9382 N N . ILE B 1 196 ? 47.882 -14.761 -45.564 1.000 22.270 218 ILE B N 1
ATOM 9383 C CA . ILE B 1 196 ? 46.401 -14.930 -45.473 1.000 21.500 218 ILE B CA 1
ATOM 9384 C C . ILE B 1 196 ? 46.153 -15.948 -44.357 1.000 20.220 218 ILE B C 1
ATOM 9385 O O . ILE B 1 196 ? 46.271 -17.187 -44.578 1.000 20.700 218 ILE B O 1
ATOM 9401 N N . THR B 1 197 ? 45.828 -15.428 -43.174 1.000 21.000 219 THR B N 1
ATOM 9402 C CA . THR B 1 197 ? 45.853 -16.159 -41.891 1.000 21.170 219 THR B CA 1
ATOM 9403 C C . THR B 1 197 ? 44.531 -16.890 -41.676 1.000 22.050 219 THR B C 1
ATOM 9404 O O . THR B 1 197 ? 44.452 -17.704 -40.762 1.000 21.240 219 THR B O 1
ATOM 9415 N N . GLU B 1 198 ? 43.543 -16.658 -42.527 1.000 20.790 220 GLU B N 1
ATOM 9416 C CA . GLU B 1 198 ? 42.335 -17.499 -42.606 1.000 23.690 220 GLU B CA 1
ATOM 9417 C C . GLU B 1 198 ? 41.835 -17.406 -44.047 1.000 21.930 220 GLU B C 1
ATOM 9418 O O . GLU B 1 198 ? 41.690 -16.292 -44.573 1.000 21.520 220 GLU B O 1
ATOM 9430 N N . TRP B 1 199 ? 41.620 -18.533 -44.692 1.000 21.100 221 TRP B N 1
ATOM 9431 C CA . TRP B 1 199 ? 40.947 -18.532 -46.013 1.000 21.360 221 TRP B CA 1
ATOM 9432 C C . TRP B 1 199 ? 40.339 -19.893 -46.230 1.000 23.710 221 TRP B C 1
ATOM 9433 O O . TRP B 1 199 ? 40.777 -20.885 -45.616 1.000 21.300 221 TRP B O 1
ATOM 9454 N N . GLY B 1 200 ? 39.379 -19.956 -47.129 1.000 24.800 222 GLY B N 1
ATOM 9455 C CA . GLY B 1 200 ? 38.664 -21.223 -47.287 1.000 27.090 222 GLY B CA 1
ATOM 9456 C C . GLY B 1 200 ? 37.841 -21.202 -48.552 1.000 27.010 222 GLY B C 1
ATOM 9457 O O . GLY B 1 200 ? 38.056 -20.395 -49.453 1.000 27.440 222 GLY B O 1
ATOM 9461 N N . PRO B 1 201 ? 36.806 -22.039 -48.558 1.000 24.240 223 PRO B N 1
ATOM 9462 C CA . PRO B 1 201 ? 36.031 -22.267 -49.754 1.000 26.310 223 PRO B CA 1
ATOM 9463 C C . PRO B 1 201 ? 34.896 -21.246 -49.875 1.000 25.040 223 PRO B C 1
ATOM 9464 O O . PRO B 1 201 ? 34.797 -20.269 -49.111 1.000 20.230 223 PRO B O 1
ATOM 9475 N N . THR B 1 202 ? 34.095 -21.467 -50.907 1.000 24.230 224 THR B N 1
ATOM 9476 C CA . THR B 1 202 ? 32.930 -20.625 -51.256 1.000 23.520 224 THR B CA 1
ATOM 9477 C C . THR B 1 202 ? 32.005 -20.491 -50.044 1.000 21.610 224 THR B C 1
ATOM 9478 O O . THR B 1 202 ? 31.661 -21.489 -49.411 1.000 21.670 224 THR B O 1
ATOM 9489 N N . GLY B 1 203 ? 31.652 -19.265 -49.707 1.000 19.700 225 GLY B N 1
ATOM 9490 C CA . GLY B 1 203 ? 30.668 -19.012 -48.645 1.000 21.570 225 GLY B CA 1
ATOM 9491 C C . GLY B 1 203 ? 29.248 -19.300 -49.116 1.000 20.490 225 GLY B C 1
ATOM 9492 O O . GLY B 1 203 ? 28.966 -19.198 -50.323 1.000 21.080 225 GLY B O 1
ATOM 9496 N N . TRP B 1 204 ? 28.353 -19.553 -48.172 1.000 20.650 226 TRP B N 1
ATOM 9497 C CA . TRP B 1 204 ? 26.912 -19.815 -48.432 1.000 20.450 226 TRP B CA 1
ATOM 9498 C C . TRP B 1 204 ? 26.228 -18.521 -48.862 1.000 20.390 226 TRP B C 1
ATOM 9499 O O . TRP B 1 204 ? 25.096 -18.603 -49.396 1.000 23.410 226 TRP B O 1
ATOM 9520 N N . TRP B 1 205 ? 26.906 -17.381 -48.786 1.000 20.400 227 TRP B N 1
ATOM 9521 C CA . TRP B 1 205 ? 26.352 -16.106 -49.327 1.000 23.600 227 TRP B CA 1
ATOM 9522 C C . TRP B 1 205 ? 26.797 -15.877 -50.778 1.000 25.850 227 TRP B C 1
ATOM 9523 O O . TRP B 1 205 ? 26.314 -14.907 -51.389 1.000 29.060 227 TRP B O 1
ATOM 9544 N N . GLU B 1 206 ? 27.718 -16.696 -51.292 1.000 26.880 228 GLU B N 1
ATOM 9545 C CA . GLU B 1 206 ? 28.279 -16.568 -52.667 1.000 26.420 228 GLU B CA 1
ATOM 9546 C C . GLU B 1 206 ? 27.608 -17.517 -53.661 1.000 26.960 228 GLU B C 1
ATOM 9547 O O . GLU B 1 206 ? 27.751 -17.302 -54.863 1.000 26.260 228 GLU B O 1
ATOM 9559 N N . THR B 1 207 ? 26.963 -18.579 -53.186 1.000 28.290 229 THR B N 1
ATOM 9560 C CA . THR B 1 207 ? 26.411 -19.669 -54.028 1.000 27.650 229 THR B CA 1
ATOM 9561 C C . THR B 1 207 ? 25.001 -19.323 -54.492 1.000 28.360 229 THR B C 1
ATOM 9562 O O . THR B 1 207 ? 24.360 -18.479 -53.889 1.000 27.240 229 THR B O 1
ATOM 9573 N N . ALA B 1 208 ? 24.488 -20.081 -55.446 1.000 28.590 230 ALA B N 1
ATOM 9574 C CA . ALA B 1 208 ? 23.040 -20.084 -55.753 1.000 30.110 230 ALA B CA 1
ATOM 9575 C C . ALA B 1 208 ? 22.284 -20.582 -54.516 1.000 31.150 230 ALA B C 1
ATOM 9576 O O . ALA B 1 208 ? 22.893 -21.170 -53.598 1.000 28.590 230 ALA B O 1
ATOM 9583 N N . SER B 1 209 ? 20.992 -20.315 -54.447 1.000 29.800 231 SER B N 1
ATOM 9584 C CA . SER B 1 209 ? 20.115 -20.794 -53.360 1.000 28.160 231 SER B CA 1
ATOM 9585 C C . SER B 1 209 ? 18.826 -21.284 -53.997 1.000 29.410 231 SER B C 1
ATOM 9586 O O . SER B 1 209 ? 18.577 -20.891 -55.155 1.000 31.250 231 SER B O 1
ATOM 9594 N N . THR B 1 210 ? 18.063 -22.124 -53.309 1.000 28.890 232 THR B N 1
ATOM 9595 C CA . THR B 1 210 ? 16.744 -22.578 -53.809 1.000 31.410 232 THR B CA 1
ATOM 9596 C C . THR B 1 210 ? 15.738 -21.426 -53.673 1.000 35.400 232 THR B C 1
ATOM 9597 O O . THR B 1 210 ? 16.036 -20.440 -52.955 1.000 32.020 232 THR B O 1
ATOM 9608 N N . GLU B 1 211 ? 14.548 -21.596 -54.257 1.000 37.340 233 GLU B N 1
ATOM 9609 C CA . GLU B 1 211 ? 13.401 -20.652 -54.125 1.000 41.380 233 GLU B CA 1
ATOM 9610 C C . GLU B 1 211 ? 13.037 -20.456 -52.657 1.000 40.220 233 GLU B C 1
ATOM 9611 O O . GLU B 1 211 ? 12.523 -19.396 -52.340 1.000 36.920 233 GLU B O 1
ATOM 9623 N N . TRP B 1 212 ? 13.269 -21.445 -51.798 1.000 33.630 234 TRP B N 1
ATOM 9624 C CA . TRP B 1 212 ? 13.046 -21.307 -50.334 1.000 32.610 234 TRP B CA 1
ATOM 9625 C C . TRP B 1 212 ? 14.347 -20.900 -49.595 1.000 30.590 234 TRP B C 1
ATOM 9626 O O . TRP B 1 212 ? 14.373 -21.028 -48.365 1.000 31.430 234 TRP B O 1
ATOM 9647 N N . LYS B 1 213 ? 15.358 -20.417 -50.324 1.000 34.460 235 LYS B N 1
ATOM 9648 C CA . LYS B 1 213 ? 16.559 -19.699 -49.785 1.000 38.010 235 LYS B CA 1
ATOM 9649 C C . LYS B 1 213 ? 17.543 -20.663 -49.114 1.000 36.440 235 LYS B C 1
ATOM 9650 O O . LYS B 1 213 ? 18.354 -20.188 -48.318 1.000 34.460 235 LYS B O 1
ATOM 9669 N N . ALA B 1 214 ? 17.476 -21.962 -49.395 1.000 30.370 236 ALA B N 1
ATOM 9670 C CA . ALA B 1 214 ? 18.513 -22.930 -48.961 1.000 28.950 236 ALA B CA 1
ATOM 9671 C C . ALA B 1 214 ? 19.744 -22.717 -49.840 1.000 27.690 236 ALA B C 1
ATOM 9672 O O . ALA B 1 214 ? 19.670 -22.850 -51.058 1.000 26.850 236 ALA B O 1
ATOM 9679 N N . PRO B 1 215 ? 20.935 -22.378 -49.289 1.000 27.530 237 PRO B N 1
ATOM 9680 C CA . PRO B 1 215 ? 22.131 -22.215 -50.117 1.000 23.570 237 PRO B CA 1
ATOM 9681 C C . PRO B 1 215 ? 22.556 -23.547 -50.746 1.000 21.710 237 PRO B C 1
ATOM 9682 O O . PRO B 1 215 ? 22.587 -24.549 -50.068 1.000 23.420 237 PRO B O 1
ATOM 9693 N N . ILE B 1 216 ? 22.876 -23.544 -52.041 1.000 19.970 238 ILE B N 1
ATOM 9694 C CA . ILE B 1 216 ? 23.226 -24.784 -52.784 1.000 21.000 238 ILE B CA 1
ATOM 9695 C C . ILE B 1 216 ? 24.710 -25.056 -52.566 1.000 20.860 238 ILE B C 1
ATOM 9696 O O . ILE B 1 216 ? 25.590 -24.240 -52.982 1.000 20.640 238 ILE B O 1
ATOM 9712 N N . GLU B 1 217 ? 24.978 -26.135 -51.850 1.000 21.320 239 GLU B N 1
ATOM 9713 C CA . GLU B 1 217 ? 26.358 -26.526 -51.450 1.000 19.020 239 GLU B CA 1
ATOM 9714 C C . GLU B 1 217 ? 27.066 -27.234 -52.601 1.000 20.570 239 GLU B C 1
ATOM 9715 O O . GLU B 1 217 ? 26.470 -28.119 -53.269 1.000 19.860 239 GLU B O 1
ATOM 9727 N N . GLN B 1 218 ? 28.316 -26.862 -52.817 1.000 20.640 240 GLN B N 1
ATOM 9728 C CA . GLN B 1 218 ? 29.172 -27.521 -53.804 1.000 21.280 240 GLN B CA 1
ATOM 9729 C C . GLN B 1 218 ? 29.377 -28.984 -53.403 1.000 21.640 240 GLN B C 1
ATOM 9730 O O . GLN B 1 218 ? 29.380 -29.317 -52.202 1.000 21.390 240 GLN B O 1
ATOM 9744 N N . THR B 1 219 ? 29.545 -29.853 -54.390 1.000 19.450 241 THR B N 1
ATOM 9745 C CA . THR B 1 219 ? 30.045 -31.230 -54.158 1.000 20.120 241 THR B CA 1
ATOM 9746 C C . THR B 1 219 ? 31.489 -31.117 -53.634 1.000 19.160 241 THR B C 1
ATOM 9747 O O . THR B 1 219 ? 32.112 -30.059 -53.857 1.000 18.350 241 THR B O 1
ATOM 9758 N N . SER B 1 220 ? 32.060 -32.201 -53.125 1.000 20.650 242 SER B N 1
ATOM 9759 C CA . SER B 1 220 ? 33.480 -32.215 -52.684 1.000 20.550 242 SER B CA 1
ATOM 9760 C C . SER B 1 220 ? 34.405 -32.017 -53.887 1.000 20.480 242 SER B C 1
ATOM 9761 O O . SER B 1 220 ? 35.458 -31.422 -53.721 1.000 19.290 242 SER B O 1
ATOM 9769 N N . GLU B 1 221 ? 34.011 -32.459 -55.082 1.000 19.640 243 GLU B N 1
ATOM 9770 C CA . GLU B 1 221 ? 34.785 -32.190 -56.315 1.000 20.940 243 GLU B CA 1
ATOM 9771 C C . GLU B 1 221 ? 34.815 -30.690 -56.632 1.000 21.410 243 GLU B C 1
ATOM 9772 O O . GLU B 1 221 ? 35.894 -30.170 -56.959 1.000 24.030 243 GLU B O 1
ATOM 9784 N N . GLU B 1 222 ? 33.682 -30.014 -56.569 1.000 22.690 244 GLU B N 1
ATOM 9785 C CA . GLU B 1 222 ? 33.655 -28.544 -56.798 1.000 24.100 244 GLU B CA 1
ATOM 9786 C C . GLU B 1 222 ? 34.504 -27.834 -55.730 1.000 22.400 244 GLU B C 1
ATOM 9787 O O . GLU B 1 222 ? 35.213 -26.875 -56.069 1.000 24.350 244 GLU B O 1
ATOM 9799 N N . LYS B 1 223 ? 34.412 -28.253 -54.468 1.000 20.790 245 LYS B N 1
ATOM 9800 C CA . LYS B 1 223 ? 35.189 -27.650 -53.358 1.000 20.030 245 LYS B CA 1
ATOM 9801 C C . LYS B 1 223 ? 36.687 -27.864 -53.603 1.000 21.140 245 LYS B C 1
ATOM 9802 O O . LYS B 1 223 ? 37.449 -26.909 -53.422 1.000 19.620 245 LYS B O 1
ATOM 9821 N N . ARG B 1 224 ? 37.101 -29.074 -54.018 1.000 21.370 246 ARG B N 1
ATOM 9822 C CA . ARG B 1 224 ? 38.515 -29.351 -54.358 1.000 22.410 246 ARG B CA 1
ATOM 9823 C C . ARG B 1 224 ? 38.988 -28.287 -55.362 1.000 20.830 246 ARG B C 1
ATOM 9824 O O . ARG B 1 224 ? 40.030 -27.676 -55.138 1.000 20.030 246 ARG B O 1
ATOM 9845 N N . GLN B 1 225 ? 38.234 -28.072 -56.437 1.000 24.480 247 GLN B N 1
ATOM 9846 C CA . GLN B 1 225 ? 38.619 -27.110 -57.498 1.000 25.430 247 GLN B CA 1
ATOM 9847 C C . GLN B 1 225 ? 38.756 -25.710 -56.896 1.000 23.610 247 GLN B C 1
ATOM 9848 O O . GLN B 1 225 ? 39.754 -25.022 -57.229 1.000 22.480 247 GLN B O 1
ATOM 9862 N N . VAL B 1 226 ? 37.816 -25.319 -56.026 1.000 22.050 248 VAL B N 1
ATOM 9863 C CA . VAL B 1 226 ? 37.804 -23.958 -55.394 1.000 22.650 248 VAL B CA 1
ATOM 9864 C C . VAL B 1 226 ? 39.038 -23.784 -54.510 1.000 21.090 248 VAL B C 1
ATOM 9865 O O . VAL B 1 226 ? 39.684 -22.743 -54.638 1.000 22.300 248 VAL B O 1
ATOM 9878 N N . TYR B 1 227 ? 39.388 -24.765 -53.670 1.000 19.890 249 TYR B N 1
ATOM 9879 C CA . TYR B 1 227 ? 40.576 -24.655 -52.800 1.000 20.380 249 TYR B CA 1
ATOM 9880 C C . TYR B 1 227 ? 41.827 -24.503 -53.673 1.000 22.670 249 TYR B C 1
ATOM 9881 O O . TYR B 1 227 ? 42.650 -23.636 -53.384 1.000 22.330 249 TYR B O 1
ATOM 9899 N N . GLU B 1 228 ? 41.986 -25.343 -54.692 1.000 21.040 250 GLU B N 1
ATOM 9900 C CA . GLU B 1 228 ? 43.189 -25.288 -55.562 1.000 22.920 250 GLU B CA 1
ATOM 9901 C C . GLU B 1 228 ? 43.272 -23.931 -56.283 1.000 21.810 250 GLU B C 1
ATOM 9902 O O . GLU B 1 228 ? 44.379 -23.372 -56.335 1.000 24.140 250 GLU B O 1
ATOM 9914 N N . GLU B 1 229 ? 42.164 -23.465 -56.855 1.000 23.770 251 GLU B N 1
ATOM 9915 C CA . GLU B 1 229 ? 42.082 -22.220 -57.682 1.000 29.600 251 GLU B CA 1
ATOM 9916 C C . GLU B 1 229 ? 42.354 -21.002 -56.807 1.000 25.530 251 GLU B C 1
ATOM 9917 O O . GLU B 1 229 ? 43.143 -20.129 -57.197 1.000 25.810 251 GLU B O 1
ATOM 9929 N N . ARG B 1 230 ? 41.734 -20.947 -55.639 1.000 23.770 252 ARG B N 1
ATOM 9930 C CA . ARG B 1 230 ? 41.982 -19.828 -54.698 1.000 23.970 252 ARG B CA 1
ATOM 9931 C C . ARG B 1 230 ? 43.458 -19.805 -54.302 1.000 23.210 252 ARG B C 1
ATOM 9932 O O . ARG B 1 230 ? 44.062 -18.711 -54.312 1.000 25.440 252 ARG B O 1
ATOM 9953 N N . TYR B 1 231 ? 44.035 -20.959 -53.971 1.000 22.320 253 TYR B N 1
ATOM 9954 C CA . TYR B 1 231 ? 45.445 -21.052 -53.541 1.000 22.030 253 TYR B CA 1
ATOM 9955 C C . TYR B 1 231 ? 46.330 -20.560 -54.684 1.000 23.830 253 TYR B C 1
ATOM 9956 O O . TYR B 1 231 ? 47.189 -19.681 -54.452 1.000 23.620 253 TYR B O 1
ATOM 9974 N N . THR B 1 232 ? 46.124 -21.119 -55.877 1.000 25.310 254 THR B N 1
ATOM 9975 C CA . THR B 1 232 ? 47.019 -20.904 -57.042 1.000 29.200 254 THR B CA 1
ATOM 9976 C C . THR B 1 232 ? 46.898 -19.449 -57.507 1.000 27.040 254 THR B C 1
ATOM 9977 O O . THR B 1 232 ? 47.924 -18.798 -57.669 1.000 29.670 254 THR B O 1
ATOM 9988 N N . GLN B 1 233 ? 45.681 -18.949 -57.656 1.000 27.470 255 GLN B N 1
ATOM 9989 C CA . GLN B 1 233 ? 45.402 -17.595 -58.191 1.000 27.950 255 GLN B CA 1
ATOM 9990 C C . GLN B 1 233 ? 45.646 -16.501 -57.148 1.000 29.380 255 GLN B C 1
ATOM 9991 O O . GLN B 1 233 ? 46.075 -15.399 -57.562 1.000 25.240 255 GLN B O 1
ATOM 10005 N N . TYR B 1 234 ? 45.376 -16.713 -55.849 1.000 27.200 256 TYR B N 1
ATOM 10006 C CA . TYR B 1 234 ? 45.326 -15.559 -54.909 1.000 27.230 256 TYR B CA 1
ATOM 10007 C C . TYR B 1 234 ? 46.343 -15.651 -53.773 1.000 26.050 256 TYR B C 1
ATOM 10008 O O . TYR B 1 234 ? 46.542 -14.616 -53.117 1.000 26.660 256 TYR B O 1
ATOM 10026 N N . ILE B 1 235 ? 46.978 -16.797 -53.563 1.000 26.250 257 ILE B N 1
ATOM 10027 C CA . ILE B 1 235 ? 48.011 -16.934 -52.501 1.000 24.100 257 ILE B CA 1
ATOM 10028 C C . ILE B 1 235 ? 49.366 -17.054 -53.191 1.000 24.880 257 ILE B C 1
ATOM 10029 O O . ILE B 1 235 ? 50.117 -16.064 -53.182 1.000 26.380 257 ILE B O 1
ATOM 10045 N N . SER B 1 236 ? 49.667 -18.209 -53.777 1.000 27.720 258 SER B N 1
ATOM 10046 C CA . SER B 1 236 ? 51.017 -18.432 -54.339 1.000 30.460 258 SER B CA 1
ATOM 10047 C C . SER B 1 236 ? 51.291 -17.442 -55.494 1.000 30.610 258 SER B C 1
ATOM 10048 O O . SER B 1 236 ? 52.422 -17.067 -55.600 1.000 29.060 258 SER B O 1
ATOM 10056 N N . ALA B 1 237 ? 50.306 -16.915 -56.225 1.000 29.760 259 ALA B N 1
ATOM 10057 C CA . ALA B 1 237 ? 50.554 -15.963 -57.339 1.000 30.200 259 ALA B CA 1
ATOM 10058 C C . ALA B 1 237 ? 50.839 -14.532 -56.828 1.000 32.900 259 ALA B C 1
ATOM 10059 O O . ALA B 1 237 ? 51.366 -13.722 -57.586 1.000 30.850 259 ALA B O 1
ATOM 10066 N N . ASN B 1 238 ? 50.487 -14.187 -55.589 1.000 27.220 260 ASN B N 1
ATOM 10067 C CA . ASN B 1 238 ? 50.705 -12.835 -55.020 1.000 28.210 260 ASN B CA 1
ATOM 10068 C C . ASN B 1 238 ? 52.126 -12.758 -54.435 1.000 30.110 260 ASN B C 1
ATOM 10069 O O . ASN B 1 238 ? 52.388 -13.406 -53.395 1.000 28.670 260 ASN B O 1
ATOM 10080 N N . THR B 1 239 ? 53.036 -11.974 -55.043 1.000 28.590 261 THR B N 1
ATOM 10081 C CA . THR B 1 239 ? 54.465 -11.965 -54.637 1.000 27.350 261 THR B CA 1
ATOM 10082 C C . THR B 1 239 ? 54.642 -11.283 -53.271 1.000 27.130 261 THR B C 1
ATOM 10083 O O . THR B 1 239 ? 55.707 -11.483 -52.668 1.000 27.850 261 THR B O 1
ATOM 10094 N N . ARG B 1 240 ? 53.656 -10.528 -52.774 1.000 26.190 262 ARG B N 1
ATOM 10095 C CA . ARG B 1 240 ? 53.723 -9.955 -51.400 1.000 26.790 262 ARG B CA 1
ATOM 10096 C C . ARG B 1 240 ? 53.269 -10.961 -50.332 1.000 27.880 262 ARG B C 1
ATOM 10097 O O . ARG B 1 240 ? 53.495 -10.704 -49.139 1.000 25.230 262 ARG B O 1
ATOM 10118 N N . CYS B 1 241 ? 52.678 -12.083 -50.727 1.000 28.190 263 CYS B N 1
ATOM 10119 C CA . CYS B 1 241 ? 52.110 -13.081 -49.790 1.000 24.770 263 CYS B CA 1
ATOM 10120 C C . CYS B 1 241 ? 53.161 -14.149 -49.476 1.000 26.030 263 CYS B C 1
ATOM 10121 O O . CYS B 1 241 ? 53.722 -14.733 -50.431 1.000 27.140 263 CYS B O 1
ATOM 10129 N N . LEU B 1 242 ? 53.406 -14.419 -48.194 1.000 24.680 264 LEU B N 1
ATOM 10130 C CA . LEU B 1 242 ? 54.454 -15.356 -47.722 1.000 24.040 264 LEU B CA 1
ATOM 10131 C C . LEU B 1 242 ? 53.856 -16.705 -47.378 1.000 24.780 264 LEU B C 1
ATOM 10132 O O . LEU B 1 242 ? 54.622 -17.621 -47.067 1.000 24.280 264 LEU B O 1
ATOM 10148 N N . GLY B 1 243 ? 52.527 -16.844 -47.453 1.000 23.320 265 GLY B N 1
ATOM 10149 C CA . GLY B 1 243 ? 51.872 -18.092 -47.075 1.000 23.740 265 GLY B CA 1
ATOM 10150 C C . GLY B 1 243 ? 50.493 -17.826 -46.497 1.000 23.040 265 GLY B C 1
ATOM 10151 O O . GLY B 1 243 ? 49.970 -16.669 -46.623 1.000 22.730 265 GLY B O 1
ATOM 10155 N N . SER B 1 244 ? 49.925 -18.851 -45.899 1.000 22.270 266 SER B N 1
ATOM 10156 C CA . SER B 1 244 ? 48.469 -18.892 -45.624 1.000 21.200 266 SER B CA 1
ATOM 10157 C C . SER B 1 244 ? 48.158 -20.013 -44.668 1.000 21.580 266 SER B C 1
ATOM 10158 O O . SER B 1 244 ? 48.984 -20.965 -44.561 1.000 22.350 266 SER B O 1
ATOM 10166 N N . PHE B 1 245 ? 46.999 -19.893 -44.014 1.000 20.470 267 PHE B N 1
ATOM 10167 C CA . PHE B 1 245 ? 46.448 -20.900 -43.103 1.000 21.520 267 PHE B CA 1
ATOM 10168 C C . PHE B 1 245 ? 45.011 -21.176 -43.519 1.000 20.090 267 PHE B C 1
ATOM 10169 O O . PHE B 1 245 ? 44.146 -20.272 -43.415 1.000 19.160 267 PHE B O 1
ATOM 10186 N N . VAL B 1 246 ? 44.797 -22.413 -43.950 1.000 19.440 268 VAL B N 1
ATOM 10187 C CA . VAL B 1 246 ? 43.541 -22.825 -44.600 1.000 20.800 268 VAL B CA 1
ATOM 10188 C C . VAL B 1 246 ? 42.516 -23.221 -43.532 1.000 20.410 268 VAL B C 1
ATOM 10189 O O . VAL B 1 246 ? 42.900 -23.650 -42.451 1.000 18.790 268 VAL B O 1
ATOM 10202 N N . PHE B 1 247 ? 41.237 -23.045 -43.850 1.000 20.070 269 PHE B N 1
ATOM 10203 C CA . PHE B 1 247 ? 40.128 -23.467 -42.974 1.000 20.940 269 PHE B CA 1
ATOM 10204 C C . PHE B 1 247 ? 39.074 -24.165 -43.820 1.000 19.020 269 PHE B C 1
ATOM 10205 O O . PHE B 1 247 ? 39.035 -23.975 -45.036 1.000 20.190 269 PHE B O 1
ATOM 10222 N N . LEU B 1 248 ? 38.206 -24.934 -43.155 1.000 20.790 270 LEU B N 1
ATOM 10223 C CA . LEU B 1 248 ? 38.390 -25.364 -41.772 1.000 21.140 270 LEU B CA 1
ATOM 10224 C C . LEU B 1 248 ? 39.088 -26.725 -41.763 1.000 21.040 270 LEU B C 1
ATOM 10225 O O . LEU B 1 248 ? 38.522 -27.722 -42.294 1.000 19.400 270 LEU B O 1
ATOM 10241 N N . TRP B 1 249 ? 40.299 -26.759 -41.222 1.000 21.600 271 TRP B N 1
ATOM 10242 C CA . TRP B 1 249 ? 41.068 -28.021 -41.159 1.000 20.250 271 TRP B CA 1
ATOM 10243 C C . TRP B 1 249 ? 40.517 -28.792 -39.958 1.000 19.850 271 TRP B C 1
ATOM 10244 O O . TRP B 1 249 ? 41.076 -28.726 -38.878 1.000 20.610 271 TRP B O 1
ATOM 10265 N N . GLY B 1 250 ? 39.382 -29.434 -40.166 1.000 18.790 272 GLY B N 1
ATOM 10266 C CA . GLY B 1 250 ? 38.539 -29.983 -39.103 1.000 21.370 272 GLY B CA 1
ATOM 10267 C C . GLY B 1 250 ? 37.104 -29.966 -39.542 1.000 20.180 272 GLY B C 1
ATOM 10268 O O . GLY B 1 250 ? 36.840 -30.012 -40.767 1.000 21.010 272 GLY B O 1
ATOM 10272 N N . GLN B 1 251 ? 36.205 -29.997 -38.575 1.000 22.380 273 GLN B N 1
ATOM 10273 C CA . GLN B 1 251 ? 34.767 -30.055 -38.865 1.000 22.560 273 GLN B CA 1
ATOM 10274 C C . GLN B 1 251 ? 34.062 -29.196 -37.834 1.000 21.830 273 GLN B C 1
ATOM 10275 O O . GLN B 1 251 ? 34.400 -29.275 -36.648 1.000 20.190 273 GLN B O 1
ATOM 10289 N N . LYS B 1 252 ? 33.081 -28.448 -38.279 1.000 21.760 274 LYS B N 1
ATOM 10290 C CA . LYS B 1 252 ? 32.199 -27.658 -37.396 1.000 23.870 274 LYS B CA 1
ATOM 10291 C C . LYS B 1 252 ? 30.930 -27.334 -38.159 1.000 20.510 274 LYS B C 1
ATOM 10292 O O . LYS B 1 252 ? 31.027 -27.121 -39.381 1.000 20.260 274 LYS B O 1
ATOM 10311 N N . GLU B 1 253 ? 29.783 -27.319 -37.484 1.000 19.870 275 GLU B N 1
ATOM 10312 C CA . GLU B 1 253 ? 28.504 -26.961 -38.112 1.000 20.190 275 GLU B CA 1
ATOM 10313 C C . GLU B 1 253 ? 28.569 -25.508 -38.615 1.000 23.390 275 GLU B C 1
ATOM 10314 O O . GLU B 1 253 ? 28.900 -24.610 -37.835 1.000 22.790 275 GLU B O 1
ATOM 10326 N N . GLU B 1 254 ? 28.275 -25.289 -39.892 1.000 20.870 276 GLU B N 1
ATOM 10327 C CA . GLU B 1 254 ? 28.310 -23.950 -40.526 1.000 20.760 276 GLU B CA 1
ATOM 10328 C C . GLU B 1 254 ? 27.326 -23.975 -41.692 1.000 20.860 276 GLU B C 1
ATOM 10329 O O . GLU B 1 254 ? 27.738 -24.296 -42.791 1.000 21.020 276 GLU B O 1
ATOM 10341 N N . ARG B 1 255 ? 26.051 -23.737 -41.373 1.000 20.530 277 ARG B N 1
ATOM 10342 C CA . ARG B 1 255 ? 24.892 -23.902 -42.272 1.000 20.960 277 ARG B CA 1
ATOM 10343 C C . ARG B 1 255 ? 24.592 -25.381 -42.524 1.000 19.470 277 ARG B C 1
ATOM 10344 O O . ARG B 1 255 ? 23.406 -25.759 -42.551 1.000 20.990 277 ARG B O 1
ATOM 10365 N N . THR B 1 256 ? 25.618 -26.178 -42.761 1.000 19.640 278 THR B N 1
ATOM 10366 C CA . THR B 1 256 ? 25.530 -27.647 -42.874 1.000 18.860 278 THR B CA 1
ATOM 10367 C C . THR B 1 256 ? 26.748 -28.228 -42.193 1.000 18.800 278 THR B C 1
ATOM 10368 O O . THR B 1 256 ? 27.724 -27.522 -41.915 1.000 19.130 278 THR B O 1
ATOM 10379 N N . PRO B 1 257 ? 26.721 -29.538 -41.891 1.000 19.290 279 PRO B N 1
ATOM 10380 C CA . PRO B 1 257 ? 27.890 -30.190 -41.306 1.000 19.430 279 PRO B CA 1
ATOM 10381 C C . PRO B 1 257 ? 29.114 -30.229 -42.221 1.000 20.820 279 PRO B C 1
ATOM 10382 O O . PRO B 1 257 ? 30.201 -30.414 -41.693 1.000 20.330 279 PRO B O 1
ATOM 10393 N N . THR B 1 258 ? 28.922 -30.049 -43.535 1.000 18.460 280 THR B N 1
ATOM 10394 C CA . THR B 1 258 ? 29.998 -30.193 -44.539 1.000 20.240 280 THR B CA 1
ATOM 10395 C C . THR B 1 258 ? 30.484 -28.856 -45.108 1.000 20.060 280 THR B C 1
ATOM 10396 O O . THR B 1 258 ? 31.579 -28.854 -45.700 1.000 19.860 280 THR B O 1
ATOM 10407 N N . TRP B 1 259 ? 29.748 -27.755 -44.915 1.000 21.280 281 TRP B N 1
ATOM 10408 C CA . TRP B 1 259 ? 29.936 -26.531 -45.736 1.000 20.740 281 TRP B CA 1
ATOM 10409 C C . TRP B 1 259 ? 31.418 -26.205 -45.926 1.000 21.890 281 TRP B C 1
ATOM 10410 O O . TRP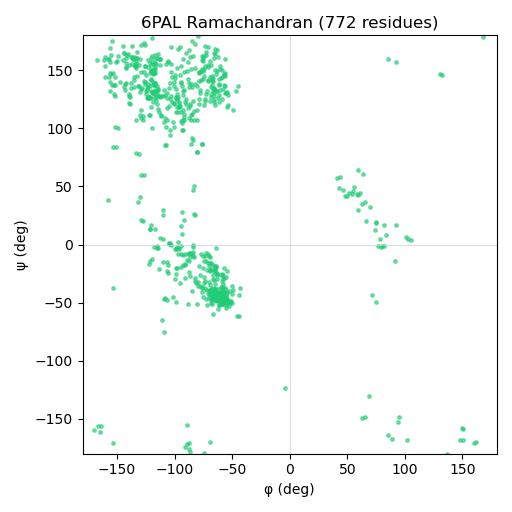 B 1 259 ? 31.860 -26.111 -47.097 1.000 21.770 281 TRP B O 1
ATOM 10431 N N . PHE B 1 260 ? 32.158 -25.947 -44.853 1.000 20.000 282 PHE B N 1
ATOM 10432 C CA . PHE B 1 260 ? 33.592 -25.564 -44.958 1.000 20.830 282 PHE B CA 1
ATOM 10433 C C . PHE B 1 260 ? 34.502 -26.545 -44.224 1.000 20.410 282 PHE B C 1
ATOM 10434 O O . PHE B 1 260 ? 35.691 -26.256 -44.023 1.000 21.410 282 PHE B O 1
ATOM 10451 N N . SER B 1 261 ? 33.984 -27.720 -43.909 1.000 21.460 283 SER B N 1
ATOM 10452 C CA . SER B 1 261 ? 34.701 -28.744 -43.111 1.000 20.660 283 SER B CA 1
ATOM 10453 C C . SER B 1 261 ? 35.553 -29.603 -44.041 1.000 22.250 283 SER B C 1
ATOM 10454 O O . SER B 1 261 ? 35.007 -30.229 -44.965 1.000 25.620 283 SER B O 1
ATOM 10462 N N . MET B 1 262 ? 36.862 -29.635 -43.825 1.000 20.290 284 MET B N 1
ATOM 10463 C CA . MET B 1 262 ? 37.790 -30.428 -44.664 1.000 20.280 284 MET B CA 1
ATOM 10464 C C . MET B 1 262 ? 37.840 -31.877 -44.182 1.000 19.950 284 MET B C 1
ATOM 10465 O O . MET B 1 262 ? 38.357 -32.706 -44.914 1.000 23.140 284 MET B O 1
ATOM 10479 N N . PHE B 1 263 ? 37.260 -32.173 -43.026 1.000 20.140 285 PHE B N 1
ATOM 10480 C CA . PHE B 1 263 ? 37.033 -33.553 -42.543 1.000 19.420 285 PHE B CA 1
ATOM 10481 C C . PHE B 1 263 ? 35.546 -33.701 -42.291 1.000 21.120 285 PHE B C 1
ATOM 10482 O O . PHE B 1 263 ? 34.914 -32.706 -41.919 1.000 21.720 285 PHE B O 1
ATOM 10499 N N . VAL B 1 264 ? 35.029 -34.925 -42.387 1.000 20.240 286 VAL B N 1
ATOM 10500 C CA . VAL B 1 264 ? 33.617 -35.192 -42.028 1.000 20.190 286 VAL B CA 1
ATOM 10501 C C . VAL B 1 264 ? 33.519 -35.433 -40.529 1.000 19.350 286 VAL B C 1
ATOM 10502 O O . VAL B 1 264 ? 34.562 -35.430 -39.796 1.000 20.520 286 VAL B O 1
ATOM 10515 N N . GLU B 1 265 ? 32.298 -35.591 -40.065 1.000 21.150 287 GLU B N 1
ATOM 10516 C CA . GLU B 1 265 ? 32.059 -35.726 -38.606 1.000 23.250 287 GLU B CA 1
ATOM 10517 C C . GLU B 1 265 ? 32.608 -37.065 -38.102 1.000 22.650 287 GLU B C 1
ATOM 10518 O O . GLU B 1 265 ? 32.751 -38.009 -38.872 1.000 22.550 287 GLU B O 1
ATOM 10530 N N . ASP B 1 266 ? 32.856 -37.096 -36.802 1.000 24.720 288 ASP B N 1
ATOM 10531 C CA . ASP B 1 266 ? 33.371 -38.244 -36.032 1.000 32.320 288 ASP B CA 1
ATOM 10532 C C . ASP B 1 266 ? 32.467 -38.383 -34.790 1.000 34.760 288 ASP B C 1
ATOM 10533 O O . ASP B 1 266 ? 32.073 -37.370 -34.218 1.000 35.670 288 ASP B O 1
ATOM 10542 N N . LYS B 1 267 ? 32.064 -39.588 -34.419 1.000 39.350 289 LYS B N 1
ATOM 10543 C CA . LYS B 1 267 ? 31.255 -39.828 -33.183 1.000 44.130 289 LYS B CA 1
ATOM 10544 C C . LYS B 1 267 ? 30.008 -38.912 -33.098 1.000 39.410 289 LYS B C 1
ATOM 10545 O O . LYS B 1 267 ? 29.677 -38.446 -32.005 1.000 41.720 289 LYS B O 1
ATOM 10564 N N . VAL B 1 268 ? 29.258 -38.739 -34.193 1.000 30.070 290 VAL B N 1
ATOM 10565 C CA . VAL B 1 268 ? 27.826 -38.353 -34.165 1.000 29.370 290 VAL B CA 1
ATOM 10566 C C . VAL B 1 268 ? 26.988 -39.629 -33.979 1.000 30.700 290 VAL B C 1
ATOM 10567 O O . VAL B 1 268 ? 27.226 -40.578 -34.714 1.000 25.020 290 VAL B O 1
ATOM 10580 N N . ASP B 1 269 ? 25.988 -39.603 -33.099 1.000 32.320 291 ASP B N 1
ATOM 10581 C CA . ASP B 1 269 ? 25.196 -40.803 -32.737 1.000 35.250 291 ASP B CA 1
ATOM 10582 C C . ASP B 1 269 ? 24.504 -41.327 -33.989 1.000 31.110 291 ASP B C 1
ATOM 10583 O O . ASP B 1 269 ? 23.820 -40.521 -34.683 1.000 30.290 291 ASP B O 1
ATOM 10592 N N . SER B 1 270 ? 24.677 -42.617 -34.253 1.000 29.060 292 SER B N 1
ATOM 10593 C CA . SER B 1 270 ? 23.959 -43.379 -35.306 1.000 29.500 292 SER B CA 1
ATOM 10594 C C . SER B 1 270 ? 24.298 -42.789 -36.675 1.000 30.430 292 SER B C 1
ATOM 10595 O O . SER B 1 270 ? 23.429 -42.831 -37.564 1.000 28.150 292 SER B O 1
ATOM 10603 N N . LEU B 1 271 ? 25.535 -42.314 -36.830 1.000 28.620 293 LEU B N 1
ATOM 10604 C CA . LEU B 1 271 ? 26.138 -41.884 -38.114 1.000 29.670 293 LEU B CA 1
ATOM 10605 C C . LEU B 1 271 ? 27.526 -42.505 -38.200 1.000 26.990 293 LEU B C 1
ATOM 10606 O O . LEU B 1 271 ? 28.444 -42.127 -37.464 1.000 27.050 293 LEU B O 1
ATOM 10622 N N . PRO B 1 272 ? 27.708 -43.519 -39.064 1.000 27.390 294 PRO B N 1
ATOM 10623 C CA . PRO B 1 272 ? 28.950 -44.288 -39.072 1.000 29.500 294 PRO B CA 1
ATOM 10624 C C . PRO B 1 272 ? 30.051 -43.602 -39.887 1.000 34.030 294 PRO B C 1
ATOM 10625 O O . PRO B 1 272 ? 30.532 -44.213 -40.827 1.000 42.670 294 PRO B O 1
ATOM 10636 N N . LEU B 1 273 ? 30.307 -42.312 -39.622 1.000 25.880 295 LEU B N 1
ATOM 10637 C CA . LEU B 1 273 ? 31.481 -41.606 -40.158 1.000 25.640 295 LEU B CA 1
ATOM 10638 C C . LEU B 1 273 ? 32.499 -41.496 -39.028 1.000 23.700 295 LEU B C 1
ATOM 10639 O O . LEU B 1 273 ? 32.075 -41.400 -37.877 1.000 24.190 295 LEU B O 1
ATOM 10655 N N . LYS B 1 274 ? 33.774 -41.501 -39.367 1.000 24.900 296 LYS B N 1
ATOM 10656 C CA . LYS B 1 274 ? 34.895 -41.512 -38.393 1.000 27.660 296 LYS B CA 1
ATOM 10657 C C . LYS B 1 274 ? 35.903 -40.408 -38.751 1.000 25.720 296 LYS B C 1
ATOM 10658 O O . LYS B 1 274 ? 37.125 -40.603 -38.566 1.000 26.540 296 LYS B O 1
ATOM 10677 N N . GLY B 1 275 ? 35.416 -39.228 -39.143 1.000 24.070 297 GLY B N 1
ATOM 10678 C CA . GLY B 1 275 ? 36.293 -38.071 -39.394 1.000 25.050 297 GLY B CA 1
ATOM 10679 C C . GLY B 1 275 ? 37.230 -38.277 -40.565 1.000 24.250 297 GLY B C 1
ATOM 10680 O O . GLY B 1 275 ? 38.369 -37.790 -40.504 1.000 22.510 297 GLY B O 1
ATOM 10684 N N . GLU B 1 276 ? 36.770 -38.958 -41.611 1.000 24.050 298 GLU B N 1
ATOM 10685 C CA . GLU B 1 276 ? 37.596 -39.201 -42.812 1.000 24.500 298 GLU B CA 1
ATOM 10686 C C . GLU B 1 276 ? 37.994 -37.851 -43.433 1.000 25.070 298 GLU B C 1
ATOM 10687 O O . GLU B 1 276 ? 37.215 -36.880 -43.335 1.000 22.760 298 GLU B O 1
ATOM 10699 N N . LYS B 1 277 ? 39.149 -37.835 -44.092 1.000 24.220 299 LYS B N 1
ATOM 10700 C CA . LYS B 1 277 ? 39.607 -36.704 -44.932 1.000 25.710 299 LYS B CA 1
ATOM 10701 C C . LYS B 1 277 ? 38.850 -36.712 -46.265 1.000 24.620 299 LYS B C 1
ATOM 10702 O O . LYS B 1 277 ? 38.292 -37.751 -46.654 1.000 24.550 299 LYS B O 1
ATOM 10721 N N . THR B 1 278 ? 38.879 -35.581 -46.959 1.000 27.360 300 THR B N 1
ATOM 10722 C CA . THR B 1 278 ? 38.014 -35.271 -48.122 1.000 22.810 300 THR B CA 1
ATOM 10723 C C . THR B 1 278 ? 38.874 -34.884 -49.311 1.000 22.410 300 THR B C 1
ATOM 10724 O O . THR B 1 278 ? 40.080 -34.677 -49.194 1.000 21.730 300 THR B O 1
ATOM 10735 N N . PRO B 1 279 ? 38.264 -34.729 -50.503 1.000 20.500 301 PRO B N 1
ATOM 10736 C CA . PRO B 1 279 ? 38.955 -34.132 -51.641 1.000 23.520 301 PRO B CA 1
ATOM 10737 C C . PRO B 1 279 ? 39.537 -32.757 -51.300 1.000 22.210 301 PRO B C 1
ATOM 10738 O O . PRO B 1 279 ? 40.436 -32.326 -51.978 1.000 20.980 301 PRO B O 1
ATOM 10749 N N . MET B 1 280 ? 38.986 -32.082 -50.282 1.000 23.850 302 MET B N 1
ATOM 10750 C CA . MET B 1 280 ? 39.486 -30.731 -49.902 1.000 22.040 302 MET B CA 1
ATOM 10751 C C . MET B 1 280 ? 40.874 -30.881 -49.272 1.000 20.460 302 MET B C 1
ATOM 10752 O O . MET B 1 280 ? 41.709 -30.003 -49.519 1.000 22.290 302 MET B O 1
ATOM 10766 N N . VAL B 1 281 ? 41.139 -32.000 -48.577 1.000 21.820 303 VAL B N 1
ATOM 10767 C CA . VAL B 1 281 ? 42.497 -32.363 -48.067 1.000 20.360 303 VAL B CA 1
ATOM 10768 C C . VAL B 1 281 ? 43.379 -32.721 -49.265 1.000 20.460 303 VAL B C 1
ATOM 10769 O O . VAL B 1 281 ? 44.525 -32.266 -49.324 1.000 22.120 303 VAL B O 1
ATOM 10782 N N . GLU B 1 282 ? 42.878 -33.531 -50.192 1.000 23.610 304 GLU B N 1
ATOM 10783 C CA . GLU B 1 282 ? 43.589 -33.849 -51.460 1.000 25.320 304 GLU B CA 1
ATOM 10784 C C . GLU B 1 282 ? 44.012 -32.543 -52.156 1.000 24.910 304 GLU B C 1
ATOM 10785 O O . GLU B 1 282 ? 45.187 -32.446 -52.602 1.000 26.380 304 GLU B O 1
ATOM 10797 N N . ALA B 1 283 ? 43.097 -31.577 -52.295 1.000 23.610 305 ALA B N 1
ATOM 10798 C CA . ALA B 1 283 ? 43.370 -30.279 -52.956 1.000 22.090 305 ALA B CA 1
ATOM 10799 C C . ALA B 1 283 ? 44.610 -29.625 -52.342 1.000 22.290 305 ALA B C 1
ATOM 10800 O O . ALA B 1 283 ? 45.515 -29.172 -53.066 1.000 22.000 305 ALA B O 1
ATOM 10807 N N . MET B 1 284 ? 44.652 -29.557 -51.021 1.000 21.890 306 MET B N 1
ATOM 10808 C CA . MET B 1 284 ? 45.790 -28.922 -50.333 1.000 22.140 306 MET B CA 1
ATOM 10809 C C . MET B 1 284 ? 47.057 -29.765 -50.517 1.000 23.860 306 MET B C 1
ATOM 10810 O O . MET B 1 284 ? 48.081 -29.165 -50.731 1.000 23.500 306 MET B O 1
ATOM 10824 N N . GLN B 1 285 ? 47.011 -31.099 -50.444 1.000 24.020 307 GLN B N 1
ATOM 10825 C CA . GLN B 1 285 ? 48.247 -31.881 -50.709 1.000 27.740 307 GLN B CA 1
ATOM 10826 C C . GLN B 1 285 ? 48.772 -31.486 -52.098 1.000 26.280 307 GLN B C 1
ATOM 10827 O O . GLN B 1 285 ? 49.991 -31.199 -52.226 1.000 25.130 307 GLN B O 1
ATOM 10841 N N . ARG B 1 286 ? 47.884 -31.427 -53.084 1.000 24.870 308 ARG B N 1
ATOM 10842 C CA . ARG B 1 286 ? 48.262 -31.112 -54.490 1.000 28.730 308 ARG B CA 1
ATOM 10843 C C . ARG B 1 286 ? 48.953 -29.750 -54.550 1.000 28.140 308 ARG B C 1
ATOM 10844 O O . ARG B 1 286 ? 50.038 -29.637 -55.175 1.000 26.820 308 ARG B O 1
ATOM 10865 N N . VAL B 1 287 ? 48.365 -28.707 -53.967 1.000 24.920 309 VAL B N 1
ATOM 10866 C CA . VAL B 1 287 ? 48.936 -27.345 -54.157 1.000 24.680 309 VAL B CA 1
ATOM 10867 C C . VAL B 1 287 ? 50.116 -27.147 -53.192 1.000 28.160 309 VAL B C 1
ATOM 10868 O O . VAL B 1 287 ? 51.044 -26.375 -53.533 1.000 28.850 309 VAL B O 1
ATOM 10881 N N . TRP B 1 288 ? 50.090 -27.739 -51.998 1.000 27.050 310 TRP B N 1
ATOM 10882 C CA . TRP B 1 288 ? 51.229 -27.574 -51.059 1.000 27.420 310 TRP B CA 1
ATOM 10883 C C . TRP B 1 288 ? 52.484 -28.265 -51.643 1.000 29.280 310 TRP B C 1
ATOM 10884 O O . TRP B 1 288 ? 53.561 -27.647 -51.582 1.000 27.440 310 TRP B O 1
ATOM 10905 N N . THR B 1 289 ? 52.349 -29.501 -52.134 1.000 30.720 311 THR B N 1
ATOM 10906 C CA . THR B 1 289 ? 53.484 -30.358 -52.606 1.000 31.380 311 THR B CA 1
ATOM 10907 C C . THR B 1 289 ? 53.847 -29.954 -54.032 1.000 35.030 311 THR B C 1
ATOM 10908 O O . THR B 1 289 ? 55.007 -30.077 -54.391 1.000 35.980 311 THR B O 1
ATOM 10919 N N . GLY B 1 290 ? 52.881 -29.494 -54.822 1.000 33.740 312 GLY B N 1
ATOM 10920 C CA . GLY B 1 290 ? 53.116 -29.160 -56.236 1.000 38.060 312 GLY B CA 1
ATOM 10921 C C . GLY B 1 290 ? 53.266 -30.408 -57.083 1.000 39.120 312 GLY B C 1
ATOM 10922 O O . GLY B 1 290 ? 53.666 -30.266 -58.236 1.000 44.730 312 GLY B O 1
ATOM 10926 N N . LYS B 1 291 ? 52.918 -31.573 -56.532 1.000 41.480 313 LYS B N 1
ATOM 10927 C CA . LYS B 1 291 ? 53.100 -32.919 -57.142 1.000 44.420 313 LYS B CA 1
ATOM 10928 C C . LYS B 1 291 ? 51.724 -33.568 -57.271 1.000 47.700 313 LYS B C 1
ATOM 10929 O O . LYS B 1 291 ? 50.824 -33.199 -56.486 1.000 43.480 313 LYS B O 1
ATOM 10935 N N . GLU B 1 292 ? 51.573 -34.494 -58.224 1.000 52.370 314 GLU B N 1
ATOM 10936 C CA . GLU B 1 292 ? 50.363 -35.341 -58.404 1.000 48.130 314 GLU B CA 1
ATOM 10937 C C . GLU B 1 292 ? 50.303 -36.360 -57.262 1.000 46.540 314 GLU B C 1
ATOM 10938 O O . GLU B 1 292 ? 51.362 -36.680 -56.673 1.000 50.920 314 GLU B O 1
ATOM 10944 N N . LEU B 1 293 ? 49.104 -36.837 -56.946 1.000 41.360 315 LEU B N 1
ATOM 10945 C CA . LEU B 1 293 ? 48.856 -37.754 -55.804 1.000 45.970 315 LEU B CA 1
ATOM 10946 C C . LEU B 1 293 ? 48.763 -39.199 -56.308 1.000 42.840 315 LEU B C 1
ATOM 10947 O O . LEU B 1 293 ? 48.128 -39.402 -57.351 1.000 42.600 315 LEU B O 1
ATOM 10963 N N . ASP B 1 294 ? 49.282 -40.150 -55.529 1.000 47.310 316 ASP B N 1
ATOM 10964 C CA . ASP B 1 294 ? 49.071 -41.613 -55.723 1.000 55.500 316 ASP B CA 1
ATOM 10965 C C . ASP B 1 294 ? 47.595 -41.969 -55.476 1.000 55.500 316 ASP B C 1
ATOM 10966 O O . ASP B 1 294 ? 46.940 -42.500 -56.403 1.000 54.580 316 ASP B O 1
ATOM 10975 N N . GLU B 1 295 ? 47.091 -41.699 -54.267 1.000 51.800 317 GLU B N 1
ATOM 10976 C CA . GLU B 1 295 ? 45.678 -41.976 -53.880 1.000 49.450 317 GLU B CA 1
ATOM 10977 C C . GLU B 1 295 ? 44.869 -40.683 -54.042 1.000 41.120 317 GLU B C 1
ATOM 10978 O O . GLU B 1 295 ? 45.308 -39.642 -53.484 1.000 40.330 317 GLU B O 1
ATOM 10984 N N . THR B 1 296 ? 43.754 -40.731 -54.783 1.000 39.410 318 THR B N 1
ATOM 10985 C CA . THR B 1 296 ? 42.746 -39.627 -54.813 1.000 41.010 318 THR B CA 1
ATOM 10986 C C . THR B 1 296 ? 41.360 -40.129 -54.376 1.000 41.760 318 THR B C 1
ATOM 10987 O O . THR B 1 296 ? 41.081 -41.330 -54.483 1.000 42.370 318 THR B O 1
ATOM 10998 N N . ALA B 1 297 ? 40.516 -39.216 -53.886 1.000 32.850 319 ALA B N 1
ATOM 10999 C CA . ALA B 1 297 ? 39.165 -39.509 -53.367 1.000 30.480 319 ALA B CA 1
ATOM 11000 C C . ALA B 1 297 ? 38.231 -39.769 -54.538 1.000 27.520 319 ALA B C 1
ATOM 11001 O O . ALA B 1 297 ? 38.479 -39.290 -55.645 1.000 30.620 319 ALA B O 1
ATOM 11008 N N . PRO B 1 298 ? 37.083 -40.429 -54.309 1.000 29.280 320 PRO B N 1
ATOM 11009 C CA . PRO B 1 298 ? 36.052 -40.563 -55.335 1.000 26.920 320 PRO B CA 1
ATOM 11010 C C . PRO B 1 298 ? 35.616 -39.178 -55.830 1.000 29.450 320 PRO B C 1
ATOM 11011 O O . PRO B 1 298 ? 35.492 -38.238 -55.027 1.000 27.460 320 PRO B O 1
ATOM 11022 N N . ILE B 1 299 ? 35.457 -39.044 -57.145 1.000 25.880 321 ILE B N 1
ATOM 11023 C CA . ILE B 1 299 ? 35.055 -37.765 -57.789 1.000 27.470 321 ILE B CA 1
ATOM 11024 C C . ILE B 1 299 ? 33.529 -37.768 -57.886 1.000 28.120 321 ILE B C 1
ATOM 11025 O O . ILE B 1 299 ? 32.963 -38.597 -58.660 1.000 26.300 321 ILE B O 1
ATOM 11041 N N . VAL B 1 300 ? 32.856 -36.888 -57.142 1.000 25.300 322 VAL B N 1
ATOM 11042 C CA . VAL B 1 300 ? 31.369 -36.777 -57.187 1.000 25.330 322 VAL B CA 1
ATOM 11043 C C . VAL B 1 300 ? 31.028 -35.778 -58.295 1.000 30.450 322 VAL B C 1
ATOM 11044 O O . VAL B 1 300 ? 31.478 -34.605 -58.216 1.000 34.320 322 VAL B O 1
ATOM 11057 N N . ARG B 1 301 ? 30.319 -36.226 -59.328 1.000 31.210 323 ARG B N 1
ATOM 11058 C CA . ARG B 1 301 ? 30.009 -35.380 -60.518 1.000 34.890 323 ARG B CA 1
ATOM 11059 C C . ARG B 1 301 ? 28.660 -34.707 -60.313 1.000 36.830 323 ARG B C 1
ATOM 11060 O O . ARG B 1 301 ? 28.405 -33.713 -60.994 1.000 38.450 323 ARG B O 1
ATOM 11081 N N . GLY B 1 302 ? 27.848 -35.210 -59.384 1.000 35.570 324 GLY B N 1
ATOM 11082 C CA . GLY B 1 302 ? 26.594 -34.554 -58.988 1.000 37.290 324 GLY B CA 1
ATOM 11083 C C . GLY B 1 302 ? 25.648 -35.517 -58.313 1.000 32.650 324 GLY B C 1
ATOM 11084 O O . GLY B 1 302 ? 26.024 -36.670 -58.090 1.000 29.470 324 GLY B O 1
ATOM 11088 N N . MET B 1 303 ? 24.417 -35.061 -58.084 1.000 31.640 325 MET B N 1
ATOM 11089 C CA . MET B 1 303 ? 23.436 -35.765 -57.249 1.000 28.940 325 MET B CA 1
ATOM 11090 C C . MET B 1 303 ? 22.025 -35.346 -57.646 1.000 29.230 325 MET B C 1
ATOM 11091 O O . MET B 1 303 ? 21.786 -34.146 -57.842 1.000 27.690 325 MET B O 1
ATOM 11105 N N . THR B 1 304 ? 21.088 -36.285 -57.691 1.000 26.370 326 THR B N 1
ATOM 11106 C CA . THR B 1 304 ? 19.700 -35.971 -58.097 1.000 26.740 326 THR B CA 1
ATOM 11107 C C . THR B 1 304 ? 18.708 -36.610 -57.131 1.000 26.060 326 THR B C 1
ATOM 11108 O O . THR B 1 304 ? 19.038 -37.617 -56.470 1.000 28.950 326 THR B O 1
ATOM 11119 N N . ILE B 1 305 ? 17.514 -36.047 -57.066 1.000 26.160 327 ILE B N 1
ATOM 11120 C CA . ILE B 1 305 ? 16.290 -36.695 -56.526 1.000 26.960 327 ILE B CA 1
ATOM 11121 C C . ILE B 1 305 ? 15.287 -36.739 -57.691 1.000 28.900 327 ILE B C 1
ATOM 11122 O O . ILE B 1 305 ? 15.017 -35.677 -58.274 1.000 27.800 327 ILE B O 1
ATOM 11138 N N . ASP B 1 306 ? 14.817 -37.931 -58.035 1.000 29.500 328 ASP B N 1
ATOM 11139 C CA . ASP B 1 306 ? 13.864 -38.147 -59.158 1.000 32.260 328 ASP B CA 1
ATOM 11140 C C . ASP B 1 306 ? 14.384 -37.436 -60.406 1.000 31.640 328 ASP B C 1
ATOM 11141 O O . ASP B 1 306 ? 13.576 -36.809 -61.080 1.000 31.760 328 ASP B O 1
ATOM 11150 N N . GLY B 1 307 ? 15.691 -37.529 -60.668 1.000 31.140 329 GLY B N 1
ATOM 11151 C CA . GLY B 1 307 ? 16.389 -36.988 -61.850 1.000 30.830 329 GLY B CA 1
ATOM 11152 C C . GLY B 1 307 ? 16.633 -35.479 -61.822 1.000 30.310 329 GLY B C 1
ATOM 11153 O O . GLY B 1 307 ? 17.210 -34.957 -62.797 1.000 30.450 329 GLY B O 1
ATOM 11157 N N . LYS B 1 308 ? 16.196 -34.778 -60.779 1.000 30.560 330 LYS B N 1
ATOM 11158 C CA . LYS B 1 308 ? 16.340 -33.301 -60.656 1.000 31.870 330 LYS B CA 1
ATOM 11159 C C . LYS B 1 308 ? 17.537 -32.993 -59.749 1.000 32.950 330 LYS B C 1
ATOM 11160 O O . LYS B 1 308 ? 17.811 -33.768 -58.828 1.000 26.420 330 LYS B O 1
ATOM 11179 N N . SER B 1 309 ? 18.227 -31.899 -60.049 1.000 31.050 331 SER B N 1
ATOM 11180 C CA . SER B 1 309 ? 19.401 -31.379 -59.317 1.000 30.680 331 SER B CA 1
ATOM 11181 C C . SER B 1 309 ? 18.967 -30.288 -58.334 1.000 28.400 331 SER B C 1
ATOM 11182 O O . SER B 1 309 ? 17.811 -29.845 -58.376 1.000 27.390 331 SER B O 1
ATOM 11190 N N . ALA B 1 310 ? 19.869 -29.899 -57.428 1.000 26.780 332 ALA B N 1
ATOM 11191 C CA . ALA B 1 310 ? 19.599 -28.883 -56.393 1.000 27.060 332 ALA B CA 1
ATOM 11192 C C . ALA B 1 310 ? 18.983 -27.622 -57.015 1.000 27.780 332 ALA B C 1
ATOM 11193 O O . ALA B 1 310 ? 18.014 -27.107 -56.450 1.000 26.820 332 ALA B O 1
ATOM 11200 N N . ILE B 1 311 ? 19.515 -27.178 -58.161 1.000 32.510 333 ILE B N 1
ATOM 11201 C CA . ILE B 1 311 ? 19.147 -25.886 -58.819 1.000 34.150 333 ILE B CA 1
ATOM 11202 C C . ILE B 1 311 ? 17.694 -25.968 -59.306 1.000 35.180 333 ILE B C 1
ATOM 11203 O O . ILE B 1 311 ? 17.120 -24.905 -59.537 1.000 30.430 333 ILE B O 1
ATOM 11219 N N . ASP B 1 312 ? 17.120 -27.173 -59.430 1.000 36.130 334 ASP B N 1
ATOM 11220 C CA . ASP B 1 312 ? 15.760 -27.388 -60.006 1.000 32.320 334 ASP B CA 1
ATOM 11221 C C . ASP B 1 312 ? 14.673 -27.182 -58.945 1.000 34.040 334 ASP B C 1
ATOM 11222 O O . ASP B 1 312 ? 13.469 -27.330 -59.283 1.000 30.600 334 ASP B O 1
ATOM 11231 N N . ASN B 1 313 ? 15.029 -26.865 -57.696 1.000 30.220 335 ASN B N 1
ATOM 11232 C CA . ASN B 1 313 ? 14.018 -26.608 -56.640 1.000 30.630 335 ASN B CA 1
ATOM 11233 C C . ASN B 1 313 ? 13.143 -27.843 -56.446 1.000 35.270 335 ASN B C 1
ATOM 11234 O O . ASN B 1 313 ? 11.904 -27.758 -56.717 1.000 32.970 335 ASN B O 1
ATOM 11245 N N . VAL B 1 314 ? 13.753 -28.943 -55.993 1.000 34.390 336 VAL B N 1
ATOM 11246 C CA . VAL B 1 314 ? 13.099 -30.277 -55.901 1.000 31.620 336 VAL B CA 1
ATOM 11247 C C . VAL B 1 314 ? 11.971 -30.224 -54.869 1.000 33.400 336 VAL B C 1
ATOM 11248 O O . VAL B 1 314 ? 12.232 -29.869 -53.722 1.000 31.790 336 VAL B O 1
ATOM 11261 N N . ARG B 1 315 ? 10.743 -30.549 -55.266 1.000 32.150 337 ARG B N 1
ATOM 11262 C CA . ARG B 1 315 ? 9.573 -30.554 -54.350 1.000 36.640 337 ARG B CA 1
ATOM 11263 C C . ARG B 1 315 ? 8.987 -31.962 -54.383 1.000 37.290 337 ARG B C 1
ATOM 11264 O O . ARG B 1 315 ? 8.793 -32.481 -55.481 1.000 39.200 337 ARG B O 1
ATOM 11285 N N . ILE B 1 316 ? 8.824 -32.586 -53.217 1.000 35.380 338 ILE B N 1
ATOM 11286 C CA . ILE B 1 316 ? 8.344 -33.992 -53.085 1.000 33.250 338 ILE B CA 1
ATOM 11287 C C . ILE B 1 316 ? 7.021 -33.947 -52.331 1.000 33.570 338 ILE B C 1
ATOM 11288 O O . ILE B 1 316 ? 6.933 -33.194 -51.352 1.000 34.470 338 ILE B O 1
ATOM 11304 N N . LYS B 1 317 ? 6.023 -34.707 -52.790 1.000 37.400 339 LYS B N 1
ATOM 11305 C CA . LYS B 1 317 ? 4.742 -34.887 -52.056 1.000 36.030 339 LYS B CA 1
ATOM 11306 C C . LYS B 1 317 ? 5.021 -35.637 -50.735 1.000 33.660 339 LYS B C 1
ATOM 11307 O O . LYS B 1 317 ? 5.677 -36.684 -50.764 1.000 36.010 339 LYS B O 1
ATOM 11313 N N . ALA B 1 318 ? 4.524 -35.126 -49.595 1.000 36.490 340 ALA B N 1
ATOM 11314 C CA . ALA B 1 318 ? 4.512 -35.829 -48.285 1.000 37.500 340 ALA B CA 1
ATOM 11315 C C . ALA B 1 318 ? 4.004 -37.265 -48.490 1.000 38.970 340 ALA B C 1
ATOM 11316 O O . ALA B 1 318 ? 2.997 -37.421 -49.193 1.000 40.050 340 ALA B O 1
ATOM 11323 N N . GLY B 1 319 ? 4.692 -38.270 -47.945 1.000 35.900 341 GLY B N 1
ATOM 11324 C CA . GLY B 1 319 ? 4.274 -39.684 -48.005 1.000 38.190 341 GLY B CA 1
ATOM 11325 C C . GLY B 1 319 ? 4.585 -40.380 -49.326 1.000 38.640 341 GLY B C 1
ATOM 11326 O O . GLY B 1 319 ? 4.333 -41.593 -49.411 1.000 41.940 341 GLY B O 1
ATOM 11330 N N . THR B 1 320 ? 5.145 -39.694 -50.327 1.000 41.130 342 THR B N 1
ATOM 11331 C CA . THR B 1 320 ? 5.547 -40.326 -51.616 1.000 40.510 342 THR B CA 1
ATOM 11332 C C . THR B 1 320 ? 7.024 -40.726 -51.576 1.000 41.910 342 THR B C 1
ATOM 11333 O O . THR B 1 320 ? 7.868 -39.906 -51.128 1.000 36.010 342 THR B O 1
ATOM 11344 N N . LEU B 1 321 ? 7.331 -41.899 -52.119 1.000 38.920 343 LEU B N 1
ATOM 11345 C CA . LEU B 1 321 ? 8.720 -42.358 -52.349 1.000 40.170 343 LEU B CA 1
ATOM 11346 C C . LEU B 1 321 ? 9.444 -41.415 -53.314 1.000 37.430 343 LEU B C 1
ATOM 11347 O O . LEU B 1 321 ? 8.860 -41.009 -54.313 1.000 35.330 343 LEU B O 1
ATOM 11363 N N . PHE B 1 322 ? 10.701 -41.097 -53.021 1.000 34.090 344 PHE B N 1
ATOM 11364 C CA . PHE B 1 322 ? 11.615 -40.371 -53.934 1.000 31.590 344 PHE B CA 1
ATOM 11365 C C . PHE B 1 322 ? 12.895 -41.179 -54.004 1.000 28.050 344 PHE B C 1
ATOM 11366 O O . PHE B 1 322 ? 13.198 -41.910 -53.033 1.000 29.130 344 PHE B O 1
ATOM 11383 N N . LYS B 1 323 ? 13.553 -41.118 -55.154 1.000 30.250 345 LYS B N 1
ATOM 11384 C CA . LYS B 1 323 ? 14.749 -41.921 -55.487 1.000 30.530 345 LYS B CA 1
ATOM 11385 C C . LYS B 1 323 ? 15.907 -40.953 -55.654 1.000 30.420 345 LYS B C 1
ATOM 11386 O O . LYS B 1 323 ? 15.816 -40.078 -56.543 1.000 28.180 345 LYS B O 1
ATOM 11392 N N . ALA B 1 324 ? 16.962 -41.113 -54.855 1.000 28.420 346 ALA B N 1
ATOM 11393 C CA . ALA B 1 324 ? 18.174 -40.292 -55.014 1.000 27.900 346 ALA B CA 1
ATOM 11394 C C . ALA B 1 324 ? 19.244 -41.130 -55.701 1.000 27.260 346 ALA B C 1
ATOM 11395 O O . ALA B 1 324 ? 19.215 -42.384 -55.610 1.000 29.880 346 ALA B O 1
ATOM 11402 N N . GLU B 1 325 ? 20.163 -40.455 -56.365 1.000 27.830 347 GLU B N 1
ATOM 11403 C CA . GLU B 1 325 ? 21.318 -41.078 -57.032 1.000 28.420 347 GLU B CA 1
ATOM 11404 C C . GLU B 1 325 ? 22.475 -40.106 -56.950 1.000 28.420 347 GLU B C 1
ATOM 11405 O O . GLU B 1 325 ? 22.217 -38.870 -57.131 1.000 30.040 347 GLU B O 1
ATOM 11417 N N . VAL B 1 326 ? 23.677 -40.618 -56.704 1.000 27.580 348 VAL B N 1
ATOM 11418 C CA . VAL B 1 326 ? 24.922 -39.801 -56.731 1.000 25.000 348 VAL B CA 1
ATOM 11419 C C . VAL B 1 326 ? 25.781 -40.356 -57.840 1.000 27.990 348 VAL B C 1
ATOM 11420 O O . VAL B 1 326 ? 25.933 -41.599 -57.943 1.000 29.150 348 VAL B O 1
ATOM 11433 N N . SER B 1 327 ? 26.283 -39.450 -58.658 1.000 27.650 349 SER B N 1
ATOM 11434 C CA . SER B 1 327 ? 27.076 -39.774 -59.855 1.000 30.580 349 SER B CA 1
ATOM 11435 C C . SER B 1 327 ? 28.542 -39.680 -59.446 1.000 30.190 349 SER B C 1
ATOM 11436 O O . SER B 1 327 ? 28.964 -38.602 -58.965 1.000 28.460 349 SER B O 1
ATOM 11444 N N . VAL B 1 328 ? 29.264 -40.793 -59.541 1.000 28.160 350 VAL B N 1
ATOM 11445 C CA . VAL B 1 328 ? 30.702 -40.877 -59.183 1.000 35.650 350 VAL B CA 1
ATOM 11446 C C . VAL B 1 328 ? 31.453 -41.401 -60.399 1.000 43.480 350 VAL B C 1
ATOM 11447 O O . VAL B 1 328 ? 30.950 -42.380 -60.971 1.000 43.980 350 VAL B O 1
ATOM 11460 N N . THR B 1 329 ? 32.585 -40.781 -60.750 1.000 40.860 351 THR B N 1
ATOM 11461 C CA . THR B 1 329 ? 33.433 -41.154 -61.921 1.000 47.070 351 THR B CA 1
ATOM 11462 C C . THR B 1 329 ? 34.007 -42.562 -61.719 1.000 43.370 351 THR B C 1
ATOM 11463 O O . THR B 1 329 ? 34.624 -42.757 -60.651 1.000 46.570 351 THR B O 1
ATOM 11474 N N . ASP B 1 334 ? 35.337 -49.832 -57.421 1.000 72.320 356 ASP B N 1
ATOM 11475 C CA . ASP B 1 334 ? 33.876 -49.971 -57.153 1.000 73.860 356 ASP B CA 1
ATOM 11476 C C . ASP B 1 334 ? 33.662 -50.867 -55.921 1.000 68.300 356 ASP B C 1
ATOM 11477 O O . ASP B 1 334 ? 32.707 -51.662 -55.899 1.000 68.710 356 ASP B O 1
ATOM 11486 N N . SER B 1 335 ? 34.527 -50.716 -54.919 1.000 57.460 357 SER B N 1
ATOM 11487 C CA . SER B 1 335 ? 34.311 -51.166 -53.525 1.000 49.590 357 SER B CA 1
ATOM 11488 C C . SER B 1 335 ? 33.716 -50.010 -52.706 1.000 44.960 357 SER B C 1
ATOM 11489 O O . SER B 1 335 ? 33.933 -50.000 -51.485 1.000 40.900 357 SER B O 1
ATOM 11497 N N . LEU B 1 336 ? 32.973 -49.089 -53.334 1.000 41.850 358 LEU B N 1
ATOM 11498 C CA . LEU B 1 336 ? 32.472 -47.857 -52.657 1.000 37.750 358 LEU B CA 1
ATOM 11499 C C . LEU B 1 336 ? 31.313 -48.192 -51.725 1.000 31.980 358 LEU B C 1
ATOM 11500 O O . LEU B 1 336 ? 30.440 -48.984 -52.091 1.000 32.840 358 LEU B O 1
ATOM 11516 N N . ALA B 1 337 ? 31.228 -47.482 -50.602 1.000 29.900 359 ALA B N 1
ATOM 11517 C CA . ALA B 1 337 ? 30.058 -47.490 -49.713 1.000 28.080 359 ALA B CA 1
ATOM 11518 C C . ALA B 1 337 ? 29.443 -46.082 -49.665 1.000 26.010 359 ALA B C 1
ATOM 11519 O O . ALA B 1 337 ? 30.197 -45.090 -49.754 1.000 27.850 359 ALA B O 1
ATOM 11526 N N . TYR B 1 338 ? 28.126 -46.001 -49.513 1.000 24.530 360 TYR B N 1
ATOM 11527 C CA . TYR B 1 338 ? 27.358 -44.743 -49.561 1.000 24.150 360 TYR B CA 1
ATOM 11528 C C . TYR B 1 338 ? 26.599 -44.607 -48.249 1.000 26.450 360 TYR B C 1
ATOM 11529 O O . TYR B 1 338 ? 25.878 -45.526 -47.858 1.000 28.580 360 TYR B O 1
ATOM 11547 N N . VAL B 1 339 ? 26.787 -43.478 -47.585 1.000 22.680 361 VAL B N 1
ATOM 11548 C CA . VAL B 1 339 ? 26.059 -43.145 -46.340 1.000 22.390 361 VAL B CA 1
ATOM 11549 C C . VAL B 1 339 ? 25.097 -42.019 -46.678 1.000 22.560 361 VAL B C 1
ATOM 11550 O O . VAL B 1 339 ? 25.567 -40.974 -47.194 1.000 25.060 361 VAL B O 1
ATOM 11563 N N . TRP B 1 340 ? 23.831 -42.212 -46.342 1.000 22.800 362 TRP B N 1
ATOM 11564 C CA . TRP B 1 340 ? 22.724 -41.300 -46.669 1.000 23.710 362 TRP B CA 1
ATOM 11565 C C . TRP B 1 340 ? 22.108 -40.767 -45.384 1.000 23.100 362 TRP B C 1
ATOM 11566 O O . TRP B 1 340 ? 21.750 -41.567 -44.505 1.000 24.990 362 TRP B O 1
ATOM 11587 N N . GLU B 1 341 ? 21.912 -39.459 -45.311 1.000 23.190 363 GLU B N 1
ATOM 11588 C CA . GLU B 1 341 ? 21.293 -38.839 -44.122 1.000 22.450 363 GLU B CA 1
ATOM 11589 C C . GLU B 1 341 ? 20.417 -37.681 -44.559 1.000 22.820 363 GLU B C 1
ATOM 11590 O O . GLU B 1 341 ? 20.868 -36.875 -45.359 1.000 21.850 363 GLU B O 1
ATOM 11602 N N . VAL B 1 342 ? 19.218 -37.589 -44.002 1.000 21.390 364 VAL B N 1
ATOM 11603 C CA . VAL B 1 342 ? 18.326 -36.430 -44.222 1.000 23.260 364 VAL B CA 1
ATOM 11604 C C . VAL B 1 342 ? 18.315 -35.609 -42.950 1.000 22.300 364 VAL B C 1
ATOM 11605 O O . VAL B 1 342 ? 17.915 -36.125 -41.905 1.000 24.480 364 VAL B O 1
ATOM 11618 N N . LEU B 1 343 ? 18.619 -34.325 -43.083 1.000 23.160 365 LEU B N 1
ATOM 11619 C CA . LEU B 1 343 ? 18.473 -33.368 -41.967 1.000 23.760 365 LEU B CA 1
ATOM 11620 C C . LEU B 1 343 ? 17.450 -32.321 -42.391 1.000 24.320 365 LEU B C 1
ATOM 11621 O O . LEU B 1 343 ? 17.349 -32.031 -43.605 1.000 22.980 365 LEU B O 1
ATOM 11637 N N . LYS B 1 344 ? 16.808 -31.685 -41.421 1.000 25.640 366 LYS B N 1
ATOM 11638 C CA . LYS B 1 344 ? 16.069 -30.433 -41.661 1.000 25.840 366 LYS B CA 1
ATOM 11639 C C . LYS B 1 344 ? 17.043 -29.396 -42.213 1.000 26.080 366 LYS B C 1
ATOM 11640 O O . LYS B 1 344 ? 18.233 -29.405 -41.828 1.000 23.340 366 LYS B O 1
ATOM 11659 N N . GLU B 1 345 ? 16.536 -28.477 -43.022 1.000 25.060 367 GLU B N 1
ATOM 11660 C CA . GLU B 1 345 ? 17.317 -27.275 -43.377 1.000 24.670 367 GLU B CA 1
ATOM 11661 C C . GLU B 1 345 ? 17.580 -26.530 -42.059 1.000 23.950 367 GLU B C 1
ATOM 11662 O O . GLU B 1 345 ? 16.641 -26.433 -41.210 1.000 24.370 367 GLU B O 1
ATOM 11674 N N . ALA B 1 346 ? 18.806 -26.042 -41.876 1.000 24.080 368 ALA B N 1
ATOM 11675 C CA . ALA B 1 346 ? 19.239 -25.347 -40.641 1.000 22.650 368 ALA B CA 1
ATOM 11676 C C . ALA B 1 346 ? 18.442 -24.053 -40.467 1.000 24.220 368 ALA B C 1
ATOM 11677 O O . ALA B 1 346 ? 18.270 -23.293 -41.449 1.000 22.480 368 ALA B O 1
ATOM 11684 N N . THR B 1 347 ? 17.923 -23.830 -39.264 1.000 24.130 369 THR B N 1
ATOM 11685 C CA . THR B 1 347 ? 17.134 -22.631 -38.884 1.000 24.810 369 THR B CA 1
ATOM 11686 C C . THR B 1 347 ? 17.797 -21.906 -37.702 1.000 23.070 369 THR B C 1
ATOM 11687 O O . THR B 1 347 ? 17.501 -20.712 -37.462 1.000 22.030 369 THR B O 1
ATOM 11698 N N . VAL B 1 348 ? 18.705 -22.565 -36.983 1.000 24.290 370 VAL B N 1
ATOM 11699 C CA . VAL B 1 348 ? 19.452 -21.891 -35.893 1.000 23.300 370 VAL B CA 1
ATOM 11700 C C . VAL B 1 348 ? 20.865 -21.591 -36.377 1.000 23.550 370 VAL B C 1
ATOM 11701 O O . VAL B 1 348 ? 21.708 -22.513 -36.406 1.000 26.920 370 VAL B O 1
ATOM 11714 N N . LEU B 1 349 ? 21.092 -20.358 -36.808 1.000 24.360 371 LEU B N 1
ATOM 11715 C CA . LEU B 1 349 ? 22.382 -19.964 -37.412 1.000 25.140 371 LEU B CA 1
ATOM 11716 C C . LEU B 1 349 ? 23.138 -19.075 -36.430 1.000 27.890 371 LEU B C 1
ATOM 11717 O O . LEU B 1 349 ? 22.486 -18.454 -35.517 1.000 28.780 371 LEU B O 1
ATOM 11733 N N . GLY B 1 350 ? 24.471 -19.048 -36.574 1.000 31.510 372 GLY B N 1
ATOM 11734 C CA . GLY B 1 350 ? 25.351 -18.110 -35.851 1.000 32.880 372 GLY B CA 1
ATOM 11735 C C . GLY B 1 350 ? 24.835 -16.700 -36.124 1.000 33.430 372 GLY B C 1
ATOM 11736 O O . GLY B 1 350 ? 24.668 -16.331 -37.295 1.000 36.250 372 GLY B O 1
ATOM 11740 N N . PHE B 1 351 ? 24.421 -16.003 -35.082 1.000 36.430 373 PHE B N 1
ATOM 11741 C CA . PHE B 1 351 ? 23.786 -14.666 -35.183 1.000 33.830 373 PHE B CA 1
ATOM 11742 C C . PHE B 1 351 ? 24.526 -13.807 -34.180 1.000 36.790 373 PHE B C 1
ATOM 11743 O O . PHE B 1 351 ? 24.025 -13.649 -33.046 1.000 34.500 373 PHE B O 1
ATOM 11760 N N . GLY B 1 352 ? 25.726 -13.381 -34.585 1.000 38.260 374 GLY B N 1
ATOM 11761 C CA . GLY B 1 352 ? 26.680 -12.654 -33.738 1.000 44.520 374 GLY B CA 1
ATOM 11762 C C . GLY B 1 352 ? 27.499 -13.615 -32.897 1.000 47.820 374 GLY B C 1
ATOM 11763 O O . GLY B 1 352 ? 28.195 -13.140 -31.995 1.000 42.630 374 GLY B O 1
ATOM 11767 N N . GLY B 1 353 ? 27.374 -14.919 -33.158 1.000 52.710 375 GLY B N 1
ATOM 11768 C CA . GLY B 1 353 ? 28.168 -15.988 -32.526 1.000 54.830 375 GLY B CA 1
ATOM 11769 C C . GLY B 1 353 ? 28.761 -16.887 -33.590 1.000 52.590 375 GLY B C 1
ATOM 11770 O O . GLY B 1 353 ? 28.411 -16.711 -34.780 1.000 46.800 375 GLY B O 1
ATOM 11774 N N . SER B 1 354 ? 29.639 -17.804 -33.192 1.000 53.120 376 SER B N 1
ATOM 11775 C CA . SER B 1 354 ? 30.299 -18.761 -34.120 1.000 57.110 376 SER B CA 1
ATOM 11776 C C . SER B 1 354 ? 29.520 -20.088 -34.142 1.000 54.490 376 SER B C 1
ATOM 11777 O O . SER B 1 354 ? 29.411 -20.649 -35.259 1.000 47.570 376 SER B O 1
ATOM 11785 N N . TYR B 1 355 ? 28.894 -20.506 -33.019 1.000 44.300 377 TYR B N 1
ATOM 11786 C CA . TYR B 1 355 ? 28.437 -21.918 -32.820 1.000 39.490 377 TYR B CA 1
ATOM 11787 C C . TYR B 1 355 ? 26.946 -22.125 -33.113 1.000 35.260 377 TYR B C 1
ATOM 11788 O O . TYR B 1 355 ? 26.123 -21.384 -32.571 1.000 34.830 377 TYR B O 1
ATOM 11806 N N . GLU B 1 356 ? 26.649 -23.203 -33.863 1.000 27.040 378 GLU B N 1
ATOM 11807 C CA . GLU B 1 356 ? 25.322 -23.615 -34.366 1.000 26.420 378 GLU B CA 1
ATOM 11808 C C . GLU B 1 356 ? 25.064 -25.066 -34.003 1.000 24.950 378 GLU B C 1
ATOM 11809 O O . GLU B 1 356 ? 25.941 -25.907 -34.214 1.000 24.230 378 GLU B O 1
ATOM 11821 N N . PRO B 1 357 ? 23.862 -25.410 -33.493 1.000 21.320 379 PRO B N 1
ATOM 11822 C CA . PRO B 1 357 ? 23.533 -26.799 -33.225 1.000 22.460 379 PRO B CA 1
ATOM 11823 C C . PRO B 1 357 ? 23.402 -27.577 -34.535 1.000 22.980 379 PRO B C 1
ATOM 11824 O O . PRO B 1 357 ? 23.097 -26.981 -35.598 1.000 21.590 379 PRO B O 1
ATOM 11835 N N . ARG B 1 358 ? 23.629 -28.888 -34.449 1.000 22.770 380 ARG B N 1
ATOM 11836 C CA . ARG B 1 358 ? 23.384 -29.771 -35.601 1.000 24.730 380 ARG B CA 1
ATOM 11837 C C . ARG B 1 358 ? 21.895 -29.792 -35.909 1.000 24.300 380 ARG B C 1
ATOM 11838 O O . ARG B 1 358 ? 21.068 -30.090 -35.052 1.000 23.360 380 ARG B O 1
ATOM 11859 N N . PRO B 1 359 ? 21.494 -29.536 -37.169 1.000 22.540 381 PRO B N 1
ATOM 11860 C CA . PRO B 1 359 ? 20.101 -29.701 -37.568 1.000 22.940 381 PRO B CA 1
ATOM 11861 C C . PRO B 1 359 ? 19.591 -31.122 -37.306 1.000 24.180 381 PRO B C 1
ATOM 11862 O O . PRO B 1 359 ? 20.342 -32.095 -37.406 1.000 24.270 381 PRO B O 1
ATOM 11873 N N . GLU B 1 360 ? 18.307 -31.213 -36.975 1.000 26.270 382 GLU B N 1
ATOM 11874 C CA . GLU B 1 360 ? 17.647 -32.474 -36.572 1.000 26.590 382 GLU B CA 1
ATOM 11875 C C . GLU B 1 360 ? 17.580 -33.435 -37.761 1.000 26.880 382 GLU B C 1
ATOM 11876 O O . GLU B 1 360 ? 17.258 -33.003 -38.900 1.000 26.610 382 GLU B O 1
ATOM 11882 N N . ARG B 1 361 ? 17.877 -34.704 -37.491 1.000 24.980 383 ARG B N 1
ATOM 11883 C CA . ARG B 1 361 ? 17.768 -35.796 -38.486 1.000 26.710 383 ARG B CA 1
ATOM 11884 C C . ARG B 1 361 ? 16.304 -36.219 -38.638 1.000 29.350 383 ARG B C 1
ATOM 11885 O O . ARG B 1 361 ? 15.594 -36.274 -37.624 1.000 28.930 383 ARG B O 1
ATOM 11906 N N . MET B 1 362 ? 15.896 -36.498 -39.878 1.000 28.340 384 MET B N 1
ATOM 11907 C CA . MET B 1 362 ? 14.596 -37.113 -40.250 1.000 29.990 384 MET B CA 1
ATOM 11908 C C . MET B 1 362 ? 14.877 -38.574 -40.519 1.000 29.890 384 MET B C 1
ATOM 11909 O O . MET B 1 362 ? 15.760 -38.855 -41.373 1.000 29.670 384 MET B O 1
ATOM 11923 N N . GLY B 1 363 ? 14.199 -39.451 -39.770 1.000 31.190 385 GLY B N 1
ATOM 11924 C CA . GLY B 1 363 ? 14.370 -40.909 -39.905 1.000 32.340 385 GLY B CA 1
ATOM 11925 C C . GLY B 1 363 ? 15.769 -41.322 -39.496 1.000 32.630 385 GLY B C 1
ATOM 11926 O O . GLY B 1 363 ? 16.362 -40.668 -38.604 1.000 31.990 385 GLY B O 1
ATOM 11930 N N . ASP B 1 364 ? 16.288 -42.367 -40.122 1.000 29.050 386 ASP B N 1
ATOM 11931 C CA . ASP B 1 364 ? 17.546 -43.019 -39.698 1.000 31.730 386 ASP B CA 1
ATOM 11932 C C . ASP B 1 364 ? 18.538 -42.956 -40.854 1.000 28.520 386 ASP B C 1
ATOM 11933 O O . ASP B 1 364 ? 18.103 -42.931 -42.003 1.000 30.990 386 ASP B O 1
ATOM 11942 N N . VAL B 1 365 ? 19.821 -42.906 -40.542 1.000 25.810 387 VAL B N 1
ATOM 11943 C CA . VAL B 1 365 ? 20.918 -43.046 -41.552 1.000 25.280 387 VAL B CA 1
ATOM 11944 C C . VAL B 1 365 ? 20.824 -44.404 -42.255 1.000 27.060 387 VAL B C 1
ATOM 11945 O O . VAL B 1 365 ? 20.417 -45.410 -41.636 1.000 26.840 387 VAL B O 1
ATOM 11958 N N . ALA B 1 366 ? 21.130 -44.421 -43.552 1.000 26.290 388 ALA B N 1
ATOM 11959 C CA . ALA B 1 366 ? 21.164 -45.638 -44.380 1.000 27.670 388 ALA B CA 1
ATOM 11960 C C . ALA B 1 366 ? 22.566 -45.764 -44.937 1.000 26.940 388 ALA B C 1
ATOM 11961 O O . ALA B 1 366 ? 23.191 -44.738 -45.222 1.000 24.250 388 ALA B O 1
ATOM 11968 N N . VAL B 1 367 ? 23.053 -46.985 -45.028 1.000 25.290 389 VAL B N 1
ATOM 11969 C CA . VAL B 1 367 ? 24.296 -47.307 -45.758 1.000 26.760 389 VAL B CA 1
ATOM 11970 C C . VAL B 1 367 ? 23.922 -48.248 -46.904 1.000 30.260 389 VAL B C 1
ATOM 11971 O O . VAL B 1 367 ? 23.074 -49.141 -46.671 1.000 32.680 389 VAL B O 1
ATOM 11984 N N . SER B 1 368 ? 24.511 -48.041 -48.096 1.000 28.950 390 SER B N 1
ATOM 11985 C CA . SER B 1 368 ? 24.250 -48.880 -49.296 1.000 27.910 390 SER B CA 1
ATOM 11986 C C . SER B 1 368 ? 25.560 -49.206 -49.991 1.000 30.740 390 SER B C 1
ATOM 11987 O O . SER B 1 368 ? 26.530 -48.508 -49.746 1.000 26.110 390 SER B O 1
ATOM 11995 N N . ASP B 1 369 ? 25.555 -50.260 -50.818 1.000 32.030 391 ASP B N 1
ATOM 11996 C CA . ASP B 1 369 ? 26.678 -50.673 -51.701 1.000 33.090 391 ASP B CA 1
ATOM 11997 C C . ASP B 1 369 ? 26.528 -50.014 -53.080 1.000 28.450 391 ASP B C 1
ATOM 11998 O O . ASP B 1 369 ? 27.510 -49.998 -53.805 1.000 34.670 391 ASP B O 1
ATOM 12007 N N . LYS B 1 370 ? 25.347 -49.506 -53.432 1.000 27.730 392 LYS B N 1
ATOM 12008 C CA . LYS B 1 370 ? 25.039 -48.866 -54.746 1.000 29.160 392 LYS B CA 1
ATOM 12009 C C . LYS B 1 370 ? 24.770 -47.362 -54.572 1.000 25.700 392 LYS B C 1
ATOM 12010 O O . LYS B 1 370 ? 24.299 -46.947 -53.495 1.000 27.540 392 LYS B O 1
ATOM 12016 N N . ASN B 1 371 ? 24.901 -46.606 -55.651 1.000 29.420 393 ASN B N 1
ATOM 12017 C CA . ASN B 1 371 ? 24.876 -45.116 -55.669 1.000 28.430 393 ASN B CA 1
ATOM 12018 C C . ASN B 1 371 ? 23.444 -44.566 -55.701 1.000 26.410 393 ASN B C 1
ATOM 12019 O O . ASN B 1 371 ? 23.252 -43.430 -56.195 1.000 27.840 393 ASN B O 1
ATOM 12030 N N . VAL B 1 372 ? 22.476 -45.323 -55.181 1.000 27.120 394 VAL B N 1
ATOM 12031 C CA . VAL B 1 372 ? 21.029 -44.976 -55.210 1.000 29.050 394 VAL B CA 1
ATOM 12032 C C . VAL B 1 372 ? 20.437 -45.207 -53.824 1.000 29.600 394 VAL B C 1
ATOM 12033 O O . VAL B 1 372 ? 20.959 -46.027 -53.076 1.000 31.120 394 VAL B O 1
ATOM 12046 N N . TYR B 1 373 ? 19.394 -44.458 -53.500 1.000 28.720 395 TYR B N 1
ATOM 12047 C CA . TYR B 1 373 ? 18.733 -44.507 -52.179 1.000 29.310 395 TYR B CA 1
ATOM 12048 C C . TYR B 1 373 ? 17.306 -44.021 -52.356 1.000 30.250 395 TYR B C 1
ATOM 12049 O O . TYR B 1 373 ? 17.123 -43.005 -52.993 1.000 32.090 395 TYR B O 1
ATOM 12067 N N . GLU B 1 374 ? 16.329 -44.740 -51.819 1.000 32.640 396 GLU B N 1
ATOM 12068 C CA . GLU B 1 374 ? 14.925 -44.292 -51.907 1.000 32.840 396 GLU B CA 1
ATOM 12069 C C . GLU B 1 374 ? 14.337 -44.252 -50.510 1.000 32.390 396 GLU B C 1
ATOM 12070 O O . GLU B 1 374 ? 14.620 -45.136 -49.694 1.000 34.650 396 GLU B O 1
ATOM 12082 N N . THR B 1 375 ? 13.575 -43.208 -50.237 1.000 29.640 397 THR B N 1
ATOM 12083 C CA . THR B 1 375 ? 12.920 -43.029 -48.935 1.000 33.090 397 THR B CA 1
ATOM 12084 C C . THR B 1 375 ? 11.682 -42.179 -49.153 1.000 35.540 397 THR B C 1
ATOM 12085 O O . THR B 1 375 ? 11.341 -41.857 -50.319 1.000 34.840 397 THR B O 1
ATOM 12096 N N . MET B 1 376 ? 11.113 -41.782 -48.033 1.000 36.340 398 MET B N 1
ATOM 12097 C CA . MET B 1 376 ? 9.805 -41.144 -47.919 1.000 42.970 398 MET B CA 1
ATOM 12098 C C . MET B 1 376 ? 9.865 -40.283 -46.654 1.000 39.280 398 MET B C 1
ATOM 12099 O O . MET B 1 376 ? 10.434 -40.745 -45.640 1.000 38.710 398 MET B O 1
ATOM 12113 N N . ILE B 1 377 ? 9.333 -39.076 -46.739 1.000 36.390 399 ILE B N 1
ATOM 12114 C CA . ILE B 1 377 ? 9.185 -38.111 -45.620 1.000 38.070 399 ILE B CA 1
ATOM 12115 C C . ILE B 1 377 ? 7.697 -37.760 -45.524 1.000 39.560 399 ILE B C 1
ATOM 12116 O O . ILE B 1 377 ? 7.137 -37.316 -46.562 1.000 37.290 399 ILE B O 1
ATOM 12132 N N . LYS B 1 378 ? 7.104 -37.910 -44.344 1.000 38.940 400 LYS B N 1
ATOM 12133 C CA . LYS B 1 378 ? 5.662 -37.644 -44.091 1.000 44.870 400 LYS B CA 1
ATOM 12134 C C . LYS B 1 378 ? 5.419 -36.167 -43.758 1.000 44.100 400 LYS B C 1
ATOM 12135 O O . LYS B 1 378 ? 4.309 -35.687 -44.016 1.000 45.670 400 LYS B O 1
ATOM 12154 N N . VAL B 1 379 ? 6.403 -35.463 -43.208 1.000 40.870 401 VAL B N 1
ATOM 12155 C CA . VAL B 1 379 ? 6.217 -34.106 -42.612 1.000 43.040 401 VAL B CA 1
ATOM 12156 C C . VAL B 1 379 ? 6.586 -33.045 -43.648 1.000 39.450 401 VAL B C 1
ATOM 12157 O O . VAL B 1 379 ? 7.733 -32.964 -44.083 1.000 37.560 401 VAL B O 1
ATOM 12170 N N . PRO B 1 380 ? 5.656 -32.160 -44.070 1.000 40.850 402 PRO B N 1
ATOM 12171 C CA . PRO B 1 380 ? 6.027 -31.065 -44.964 1.000 40.520 402 PRO B CA 1
ATOM 12172 C C . PRO B 1 380 ? 7.109 -30.201 -44.292 1.000 39.720 402 PRO B C 1
ATOM 12173 O O . PRO B 1 380 ? 7.066 -30.003 -43.100 1.000 37.160 402 PRO B O 1
ATOM 12184 N N . GLY B 1 381 ? 8.050 -29.695 -45.078 1.000 35.050 403 GLY B N 1
ATOM 12185 C CA . GLY B 1 381 ? 9.120 -28.827 -44.578 1.000 32.910 403 GLY B CA 1
ATOM 12186 C C . GLY B 1 381 ? 10.283 -28.748 -45.550 1.000 30.660 403 GLY B C 1
ATOM 12187 O O . GLY B 1 381 ? 10.195 -29.268 -46.676 1.000 30.890 403 GLY B O 1
ATOM 12191 N N . GLU B 1 382 ? 11.375 -28.159 -45.083 1.000 27.990 404 GLU B N 1
ATOM 12192 C CA . GLU B 1 382 ? 12.614 -27.967 -45.858 1.000 28.760 404 GLU B CA 1
ATOM 12193 C C . GLU B 1 382 ? 13.652 -28.956 -45.332 1.000 27.880 404 GLU B C 1
ATOM 12194 O O . GLU B 1 382 ? 13.915 -28.983 -44.102 1.000 26.190 404 GLU B O 1
ATOM 12206 N N . TYR B 1 383 ? 14.276 -29.692 -46.243 1.000 27.220 405 TYR B N 1
ATOM 12207 C CA . TYR B 1 383 ? 15.198 -30.781 -45.870 1.000 27.560 405 TYR B CA 1
ATOM 12208 C C . TYR B 1 383 ? 16.417 -30.712 -46.770 1.000 25.810 405 TYR B C 1
ATOM 12209 O O . TYR B 1 383 ? 16.451 -29.944 -47.741 1.000 26.400 405 TYR B O 1
ATOM 12227 N N . ARG B 1 384 ? 17.397 -31.517 -46.402 1.000 25.180 406 ARG B N 1
ATOM 12228 C CA . ARG B 1 384 ? 18.613 -31.710 -47.192 1.000 25.490 406 ARG B CA 1
ATOM 12229 C C . ARG B 1 384 ? 18.962 -33.196 -47.138 1.000 24.860 406 ARG B C 1
ATOM 12230 O O . ARG B 1 384 ? 19.082 -33.726 -46.039 1.000 26.360 406 ARG B O 1
ATOM 12251 N N . LEU B 1 385 ? 19.155 -33.821 -48.284 1.000 22.680 407 LEU B N 1
ATOM 12252 C CA . LEU B 1 385 ? 19.671 -35.199 -48.326 1.000 23.680 407 LEU B CA 1
ATOM 12253 C C . LEU B 1 385 ? 21.179 -35.111 -48.549 1.000 21.990 407 LEU B C 1
ATOM 12254 O O . LEU B 1 385 ? 21.588 -34.582 -49.577 1.000 21.700 407 LEU B O 1
ATOM 12270 N N . TYR B 1 386 ? 21.956 -35.662 -47.621 1.000 22.710 408 TYR B N 1
ATOM 12271 C CA . TYR B 1 386 ? 23.436 -35.730 -47.681 1.000 21.250 408 TYR B CA 1
ATOM 12272 C C . TYR B 1 386 ? 23.848 -37.125 -48.129 1.000 21.830 408 TYR B C 1
ATOM 12273 O O . TYR B 1 386 ? 23.230 -38.078 -47.646 1.000 22.640 408 TYR B O 1
ATOM 12291 N N . VAL B 1 387 ? 24.817 -37.217 -49.033 1.000 20.470 409 VAL B N 1
ATOM 12292 C CA . VAL B 1 387 ? 25.469 -38.523 -49.316 1.000 21.220 409 VAL B CA 1
ATOM 12293 C C . VAL B 1 387 ? 26.959 -38.376 -49.009 1.000 21.490 409 VAL B C 1
ATOM 12294 O O . VAL B 1 387 ? 27.580 -37.292 -49.273 1.000 21.220 409 VAL B O 1
ATOM 12307 N N . TYR B 1 388 ? 27.512 -39.431 -48.441 1.000 22.000 410 TYR B N 1
ATOM 12308 C CA . TYR B 1 388 ? 28.956 -39.578 -48.195 1.000 20.270 410 TYR B CA 1
ATOM 12309 C C . TYR B 1 388 ? 29.419 -40.822 -48.932 1.000 21.580 410 TYR B C 1
ATOM 12310 O O . TYR B 1 388 ? 28.811 -41.877 -48.698 1.000 23.430 410 TYR B O 1
ATOM 12328 N N . VAL B 1 389 ? 30.440 -40.686 -49.776 1.000 22.340 411 VAL B N 1
ATOM 12329 C CA . VAL B 1 389 ? 30.976 -41.771 -50.638 1.000 23.290 411 VAL B CA 1
ATOM 12330 C C . VAL B 1 389 ? 32.324 -42.168 -50.057 1.000 24.730 411 VAL B C 1
ATOM 12331 O O . VAL B 1 389 ? 33.266 -41.359 -50.154 1.000 23.820 411 VAL B O 1
ATOM 12344 N N . LEU B 1 390 ? 32.378 -43.354 -49.449 1.000 25.910 412 LEU B N 1
ATOM 12345 C CA . LEU B 1 390 ? 33.594 -43.853 -48.760 1.000 28.670 412 LEU B CA 1
ATOM 12346 C C . LEU B 1 390 ? 34.315 -44.809 -49.714 1.000 28.120 412 LEU B C 1
ATOM 12347 O O . LEU B 1 390 ? 33.656 -45.757 -50.242 1.000 28.560 412 LEU B O 1
ATOM 12363 N N . ASP B 1 391 ? 35.595 -44.562 -49.950 1.000 27.660 413 ASP B N 1
ATOM 12364 C CA . ASP B 1 391 ? 36.484 -45.562 -50.573 1.000 30.760 413 ASP B CA 1
ATOM 12365 C C . ASP B 1 391 ? 37.050 -46.345 -49.389 1.000 33.480 413 ASP B C 1
ATOM 12366 O O . ASP B 1 391 ? 36.574 -46.170 -48.238 1.000 37.940 413 ASP B O 1
ATOM 12375 N N . ASN B 1 392 ? 38.012 -47.204 -49.613 1.000 35.020 414 ASN B N 1
ATOM 12376 C CA . ASN B 1 392 ? 38.487 -48.035 -48.482 1.000 34.230 414 ASN B CA 1
ATOM 12377 C C . ASN B 1 392 ? 39.891 -47.579 -48.116 1.000 33.680 414 ASN B C 1
ATOM 12378 O O . ASN B 1 392 ? 40.622 -48.375 -47.518 1.000 27.330 414 ASN B O 1
ATOM 12389 N N . THR B 1 393 ? 40.229 -46.315 -48.409 1.000 29.820 415 THR B N 1
ATOM 12390 C CA . THR B 1 393 ? 41.594 -45.776 -48.176 1.000 32.220 415 THR B CA 1
ATOM 12391 C C . THR B 1 393 ? 41.586 -44.655 -47.123 1.000 32.230 415 THR B C 1
ATOM 12392 O O . THR B 1 393 ? 42.672 -44.239 -46.781 1.000 34.070 415 THR B O 1
ATOM 12403 N N . GLY B 1 394 ? 40.432 -44.274 -46.576 1.000 28.950 416 GLY B N 1
ATOM 12404 C CA . GLY B 1 394 ? 40.279 -43.237 -45.541 1.000 30.580 416 GLY B CA 1
ATOM 12405 C C . GLY B 1 394 ? 39.756 -41.925 -46.111 1.000 27.300 416 GLY B C 1
ATOM 12406 O O . GLY B 1 394 ? 39.698 -40.929 -45.344 1.000 27.150 416 GLY B O 1
ATOM 12410 N N . PHE B 1 395 ? 39.409 -41.892 -47.401 1.000 27.220 417 PHE B N 1
ATOM 12411 C CA . PHE B 1 395 ? 38.771 -40.735 -48.072 1.000 26.250 417 PHE B CA 1
ATOM 12412 C C . PHE B 1 395 ? 37.260 -40.886 -48.017 1.000 25.830 417 PHE B C 1
ATOM 12413 O O . PHE B 1 395 ? 36.718 -42.006 -47.951 1.000 24.480 417 PHE B O 1
ATOM 12430 N N . VAL B 1 396 ? 36.590 -39.747 -47.955 1.000 22.830 418 VAL B N 1
ATOM 12431 C CA . VAL B 1 396 ? 35.120 -39.657 -48.091 1.000 23.940 418 VAL B CA 1
ATOM 12432 C C . VAL B 1 396 ? 34.854 -38.449 -48.975 1.000 23.620 418 VAL B C 1
ATOM 12433 O O . VAL B 1 396 ? 35.482 -37.394 -48.746 1.000 23.860 418 VAL B O 1
ATOM 12446 N N . SER B 1 397 ? 33.956 -38.612 -49.942 1.000 24.330 419 SER B N 1
ATOM 12447 C CA . SER B 1 397 ? 33.516 -37.545 -50.858 1.000 24.430 419 SER B CA 1
ATOM 12448 C C . SER B 1 397 ? 32.053 -37.245 -50.566 1.000 24.830 419 SER B C 1
ATOM 12449 O O . SER B 1 397 ? 31.408 -38.045 -49.849 1.000 23.420 419 SER B O 1
ATOM 12457 N N . THR B 1 398 ? 31.587 -36.062 -50.971 1.000 22.980 420 THR B N 1
ATOM 12458 C CA . THR B 1 398 ? 30.312 -35.544 -50.443 1.000 24.810 420 THR B CA 1
ATOM 12459 C C . THR B 1 398 ? 29.520 -34.823 -51.519 1.000 23.400 420 THR B C 1
ATOM 12460 O O . THR B 1 398 ? 30.110 -34.286 -52.471 1.000 24.830 420 THR B O 1
ATOM 12471 N N . ALA B 1 399 ? 28.212 -34.840 -51.330 1.000 22.150 421 ALA B N 1
ATOM 12472 C CA . ALA B 1 399 ? 27.271 -33.942 -52.024 1.000 22.770 421 ALA B CA 1
ATOM 12473 C C . ALA B 1 399 ? 26.011 -33.889 -51.171 1.000 22.770 421 ALA B C 1
ATOM 12474 O O . ALA B 1 399 ? 25.850 -34.782 -50.321 1.000 23.180 421 ALA B O 1
ATOM 12481 N N . ASN B 1 400 ? 25.181 -32.869 -51.332 1.000 20.860 422 ASN B N 1
ATOM 12482 C CA . ASN B 1 400 ? 23.838 -32.877 -50.728 1.000 21.870 422 ASN B CA 1
ATOM 12483 C C . ASN B 1 400 ? 22.865 -32.188 -51.663 1.000 21.190 422 ASN B C 1
ATOM 12484 O O . ASN B 1 400 ? 23.306 -31.420 -52.532 1.000 24.820 422 ASN B O 1
ATOM 12495 N N . ILE B 1 401 ? 21.576 -32.382 -51.429 1.000 22.050 423 ILE B N 1
ATOM 12496 C CA . ILE B 1 401 ? 20.546 -31.720 -52.270 1.000 23.430 423 ILE B CA 1
ATOM 12497 C C . ILE B 1 401 ? 19.431 -31.242 -51.360 1.000 21.980 423 ILE B C 1
ATOM 12498 O O . ILE B 1 401 ? 18.858 -32.003 -50.588 1.000 22.110 423 ILE B O 1
ATOM 12514 N N . PRO B 1 402 ? 19.156 -29.930 -51.352 1.000 22.530 424 PRO B N 1
ATOM 12515 C CA . PRO B 1 402 ? 18.049 -29.396 -50.585 1.000 23.750 424 PRO B CA 1
ATOM 12516 C C . PRO B 1 402 ? 16.750 -29.735 -51.316 1.000 24.440 424 PRO B C 1
ATOM 12517 O O . PRO B 1 402 ? 16.754 -29.770 -52.512 1.000 27.270 424 PRO B O 1
ATOM 12528 N N . PHE B 1 403 ? 15.702 -30.046 -50.581 1.000 25.760 425 PHE B N 1
ATOM 12529 C CA . PHE B 1 403 ? 14.389 -30.351 -51.206 1.000 27.380 425 PHE B CA 1
ATOM 12530 C C . PHE B 1 403 ? 13.329 -29.938 -50.201 1.000 30.340 425 PHE B C 1
ATOM 12531 O O . PHE B 1 403 ? 13.611 -29.793 -48.981 1.000 27.770 425 PHE B O 1
ATOM 12548 N N . GLN B 1 404 ? 12.139 -29.711 -50.729 1.000 29.510 426 GLN B N 1
ATOM 12549 C CA . GLN B 1 404 ? 10.959 -29.319 -49.954 1.000 32.750 426 GLN B CA 1
ATOM 12550 C C . GLN B 1 404 ? 9.954 -30.468 -50.074 1.000 31.860 426 GLN B C 1
ATOM 12551 O O . GLN B 1 404 ? 9.754 -30.963 -51.181 1.000 33.680 426 GLN B O 1
ATOM 12565 N N . VAL B 1 405 ? 9.385 -30.878 -48.961 1.000 30.810 427 VAL B N 1
ATOM 12566 C CA . VAL B 1 405 ? 8.226 -31.809 -48.907 1.000 33.590 427 VAL B CA 1
ATOM 12567 C C . VAL B 1 405 ? 6.977 -30.936 -48.748 1.000 35.270 427 VAL B C 1
ATOM 12568 O O . VAL B 1 405 ? 6.997 -30.008 -47.898 1.000 32.300 427 VAL B O 1
ATOM 12581 N N . ILE B 1 406 ? 5.970 -31.170 -49.593 1.000 37.000 428 ILE B N 1
ATOM 12582 C CA . ILE B 1 406 ? 4.697 -30.390 -49.655 1.000 42.010 428 ILE B CA 1
ATOM 12583 C C . ILE B 1 406 ? 3.529 -31.344 -49.376 1.000 44.460 428 ILE B C 1
ATOM 12584 O O . ILE B 1 406 ? 3.667 -32.545 -49.694 1.000 42.360 428 ILE B O 1
ATOM 12600 N N . ASP B 1 407 ? 2.437 -30.836 -48.788 1.000 52.500 429 ASP B N 1
ATOM 12601 C CA . ASP B 1 407 ? 1.165 -31.594 -48.580 1.000 54.670 429 ASP B CA 1
ATOM 12602 C C . ASP B 1 407 ? 0.600 -32.027 -49.938 1.000 50.690 429 ASP B C 1
ATOM 12603 O O . ASP B 1 407 ? 0.807 -31.314 -50.923 1.000 53.330 429 ASP B O 1
#

B-factor: mean 29.49, std 9.65, range [15.6, 89.81]

Radius of gyration: 26.72 Å; Cα contacts (8 Å, |Δi|>4): 1899; chains: 2; bounding box: 69×70×70 Å

Secondary structure (DSSP, 8-state):
--SEEEEE-SSSEEEEETTEE--EEEEESSTTHHHHHHTT--EEEE----HHHHHHHHHHHHHHT-EEEEEE---S-GGGGG-HHHHHHHHHHHHHHHHHHTT-SSEEEEEEEESGGGSS---HHHHHHHHHHHHHHHHH-SSSEEEEEEES-HHHHHHHHHH-TT-SEEEEE--S--TTHHHHHHHSS--SEEEEEEE-S--TTTS-B-TT-PBPPPPHHHHHHHHHHHIIIIITT-TTEEEEEETTSS---BSBSSTT-SB--EEETTEEEE--B-HHHHHHHHHHH-S--SS----EEEEEETTB-GGG--EEETT--EEEEEEE-----EEEEEEEEPP-S--SSSS--PPPPEEEEEEEESSSEEEE---S-EEEEEEEEEE-SSSBEEEEEEEEEEE-/-EEEEE--EEEEETTEE--EEEEESSTTHHHHHHTT--EEEE----HHHHHHHHHHHHHHT-EEEEEE---S-GGGGG-HHHHHHHHHHHHHHHHHHTT-SSEEEEEEEESGGGSS---HHHHHHHHHHHHHHHHH-SSSEEEEEE-S-HHHHHHHHHH-TT-SEEEEE--S--TTHHHHHHHSS--SEEEEEEE-S--TTTS-B-TT--B-PPPHHHHHHHHHHHIIIIIIT-TTEEEEEETTSS---BSBSSTT-SB--BS-TT---B--B-HHHHHHHHHHH-S--SS----EEEEEETTB-GGG--EEETT--EEEEEEE----EEEEEEEEPP----SSSS--PPPPEEEEEEEESSSEEEE---S-EEEEEEEEEE-SSSBEEEEEEEEEEE-

Solvent-accessible surface area: 31664 Å² total; per-residue (Å²): 121,156,2,10,52,38,85,132,25,122,99,9,46,75,3,8,10,63,55,168,115,15,68,0,54,0,0,7,17,58,86,93,6,53,15,0,34,132,4,24,7,24,0,0,6,10,105,32,32,70,26,115,93,0,97,116,20,7,62,54,0,67,138,40,128,3,51,0,2,0,8,5,49,24,19,51,60,6,116,59,1,136,61,100,136,12,46,96,106,6,72,64,68,0,111,102,7,0,78,52,8,69,113,44,93,12,0,0,0,0,3,0,4,45,11,7,10,27,14,120,41,67,39,44,20,3,3,73,3,0,19,66,0,0,99,10,1,67,73,23,2,162,31,8,5,0,0,0,1,0,2,26,17,73,68,0,0,55,18,2,35,156,51,3,104,26,16,38,0,0,0,1,2,1,23,1,58,3,42,110,1,101,25,18,2,84,170,9,88,18,148,18,0,0,0,0,0,23,0,1,2,18,0,18,24,50,16,52,44,8,114,33,84,2,5,29,10,46,16,0,29,75,5,45,82,25,1,27,103,20,8,74,104,63,0,61,64,14,59,41,4,4,0,0,0,0,7,41,4,5,57,37,18,7,22,0,2,8,6,5,4,0,0,6,14,68,189,36,127,93,9,71,4,158,2,31,53,0,4,3,4,10,0,0,54,44,28,7,63,71,55,128,21,152,103,50,3,0,75,1,162,20,16,35,0,70,67,78,45,12,105,78,45,1,93,11,125,27,34,53,115,4,94,0,69,0,37,18,54,101,155,133,37,29,14,1,1,1,6,0,82,22,11,72,22,2,16,5,23,31,24,78,13,12,63,18,91,59,32,63,122,29,25,92,27,137,56,42,48,38,109,29,68,12,157,87,59,19,70,5,2,0,4,0,2,0,30,14,118,76,37,5,0,0,7,5,10,0,0,0,29,2,75,130,54,17,71,40,88,86,106,44,67,26,4,15,10,92,74,177,133,15,66,0,52,0,0,7,16,58,84,94,6,54,13,0,35,132,4,25,8,26,0,0,5,11,107,31,34,84,27,113,70,0,96,144,21,5,63,66,0,64,136,43,131,4,51,0,2,0,8,4,48,26,32,49,58,9,104,59,2,137,34,99,146,32,46,83,119,9,70,123,70,0,107,101,6,0,87,56,9,64,119,45,92,13,1,1,0,1,2,0,3,45,10,6,9,28,15,120,36,71,40,43,20,4,2,78,2,0,19,65,0,0,98,11,1,72,74,12,2,163,42,8,8,0,0,0,1,0,2,25,18,63,69,0,1,54,16,2,36,150,52,2,105,24,17,41,0,0,0,1,2,1,25,2,60,3,42,110,0,95,33,19,1,77,177,10,90,14,156,11,1,0,0,0,0,17,0,2,2,18,0,18,26,53,13,45,45,6,123,33,74,2,5,29,11,38,16,0,29,79,5,45,69,24,1,26,88,23,8,74,98,67,0,60,65,8,92,34,5,3,0,1,0,0,9,43,3,4,55,41,16,8,18,0,2,8,5,6,3,0,0,4,15,72,192,36,126,93,9,71,4,153,2,26,48,0,3,3,3,10,0,0,54,61,27,8,65,70,56,99,25,161,56,64,6,16,76,1,162,18,16,33,0,68,68,80,46,13,111,77,31,0,94,8,49,33,40,70,101,3,52,2,82,0,40,28,108,186,81,38,31,15,1,1,2,8,0,97,19,12,71,22,2,14,5,25,33,27,70,13,12,65,17,43,68,36,62,124,29,25,90,30,139,55,44,74,42,108,31,58,12,157,82,58,20,68,4,1,0,4,1,2,0,28,24,112,91,36,6,0,0,5,5,11,0,0,0,30,3,77,152

Foldseek 3Di:
DAFWAWAQDPAAIFIDHGNHTDFQLAAEDDPPVVLCLVLQGAEYEDADDAPVRVVVVLVSSVVSNHAYAYEHADDLQVVCLVPVVSLVVSLVRLLCNLQSCLPRSRYAEYAYHAASCPGPHNDLSRLQSLQVSLVSSCVRRVRHFYEYEHELDLVVLQSCLVRHPSHQEYEYADDADQQCSLVSNVVHSRDAAYEPAEDFFHDLVRADAAPVRQRFADWLLVRLVRLLCCCVPHAVPRSSYRYYHYPDDAFAQAQARPRGGQWGDDPDPQFPGHRFGESNSVSSSCNSVVDHDPDGAWRWPAKDKQNHGQHRQAEAAAPDKIKMFIDTDDPQKKKKKWKFARAPAHADVHDHGDHGDTQDHIDMDSHRMDMDGHRDWHKMKMKMWIDDPPRYIIIGMHIHTHDD/DFDWDVPLIFTAQPNRTDFQLAAEDDPPVVLVLVLQGQEYEDADDAPVVVVVVLVSSVVSNHAYAYEHADDLAVVCLVPVVSLVVSLVRLLVNLQNCLPRSRYAEYAYHAASCNGVHNDLSSLLSLQVSLVSSCVRRVRHFYEYEHELDLVVLQSCLVRHPSHQEYEYADDADQVCSLVSNVVHSHDAAYEPAEDFFHDLVRADAAPVRLRFADWLQVRLVRLLCCCVPRAPVRSSYRYYHYPDDAFAQAQARVRGGQWGDDPDPQFPGHRFGESNSVSSSCNSVVDHDPDHAWRWPAKDKQNHGQHRQAEAEAFDKIKMFIDTPAQKKKKKWKFARADAHQDVHDHGDHGHTDDHIDMDRHRMDMDGHRDWHKMKMKMWIDDPPRYIIIGIHIHTHDD